Protein AF-0000000079467300 (afdb_homodimer)

Organism: NCBI:txid2803784

pLDDT: mean 85.55, std 10.35, range [44.38, 97.81]

Structure (mmCIF, N/CA/C/O backbone):
data_AF-0000000079467300-model_v1
#
loop_
_entity.id
_entity.type
_entity.pdbx_description
1 polymer 'Long-chain fatty acid--CoA ligase'
#
loop_
_atom_site.group_PDB
_atom_site.id
_atom_site.type_symbol
_atom_site.label_atom_id
_atom_site.label_alt_id
_atom_site.label_comp_id
_atom_site.label_asym_id
_atom_site.label_entity_id
_atom_site.label_seq_id
_atom_site.pdbx_PDB_ins_code
_atom_site.Cartn_x
_atom_site.Cartn_y
_atom_site.Cartn_z
_atom_site.occupancy
_atom_site.B_iso_or_equiv
_atom_site.auth_seq_id
_atom_site.auth_comp_id
_atom_site.auth_asym_id
_atom_site.auth_atom_id
_atom_site.pdbx_PDB_model_num
ATOM 1 N N . MET A 1 1 ? -13.383 3.484 -4.352 1 63.94 1 MET A N 1
ATOM 2 C CA . MET A 1 1 ? -12.328 2.719 -3.693 1 63.94 1 MET A CA 1
ATOM 3 C C . MET A 1 1 ? -12.547 2.672 -2.186 1 63.94 1 MET A C 1
ATOM 5 O O . MET A 1 1 ? -12.516 1.599 -1.582 1 63.94 1 MET A O 1
ATOM 9 N N . PHE A 1 2 ? -13.062 3.717 -1.676 1 75.56 2 PHE A N 1
ATOM 10 C CA . PHE A 1 2 ? -13.078 3.787 -0.22 1 75.56 2 PHE A CA 1
ATOM 11 C C . PHE A 1 2 ? -14.227 2.971 0.354 1 75.56 2 PHE A C 1
ATOM 13 O O . PHE A 1 2 ? -14.047 2.236 1.328 1 75.56 2 PHE A O 1
ATOM 20 N N . GLU A 1 3 ? -15.25 3.16 -0.409 1 77.94 3 GLU A N 1
ATOM 21 C CA . GLU A 1 3 ? -16.422 2.408 0.041 1 77.94 3 GLU A CA 1
ATOM 22 C C . GLU A 1 3 ? -16.188 0.905 -0.087 1 77.94 3 GLU A C 1
ATOM 24 O O . GLU A 1 3 ? -16.672 0.127 0.742 1 77.94 3 GLU A O 1
ATOM 29 N N . ARG A 1 4 ? -15.406 0.541 -1.048 1 82.31 4 ARG A N 1
ATOM 30 C CA . ARG A 1 4 ? -15.109 -0.872 -1.265 1 82.31 4 ARG A CA 1
ATOM 31 C C . ARG A 1 4 ? -14.172 -1.405 -0.186 1 82.31 4 ARG A C 1
ATOM 33 O O . ARG A 1 4 ? -14.234 -2.584 0.171 1 82.31 4 ARG A O 1
ATOM 40 N N . LEU A 1 5 ? -13.383 -0.514 0.274 1 86.25 5 LEU A N 1
ATOM 41 C CA . LEU A 1 5 ? -12.492 -0.882 1.371 1 86.25 5 LEU A CA 1
ATOM 42 C C . LEU A 1 5 ? -13.289 -1.273 2.609 1 86.25 5 LEU A C 1
ATOM 44 O O . LEU A 1 5 ? -13 -2.289 3.246 1 86.25 5 LEU A O 1
ATOM 48 N N . ILE A 1 6 ? -14.281 -0.493 2.902 1 90.25 6 ILE A N 1
ATOM 49 C CA . ILE A 1 6 ? -15.109 -0.763 4.07 1 90.25 6 ILE A CA 1
ATOM 50 C C . ILE A 1 6 ? -15.922 -2.037 3.842 1 90.25 6 ILE A C 1
ATOM 52 O O . ILE A 1 6 ? -16.062 -2.861 4.75 1 90.25 6 ILE A O 1
ATOM 56 N N . ALA A 1 7 ? -16.422 -2.168 2.658 1 86.44 7 ALA A N 1
ATOM 57 C CA . ALA A 1 7 ? -17.172 -3.375 2.332 1 86.44 7 ALA A CA 1
ATOM 58 C C . ALA A 1 7 ? -16.297 -4.621 2.48 1 86.44 7 ALA A C 1
ATOM 60 O O . ALA A 1 7 ? -16.75 -5.648 2.992 1 86.44 7 ALA A O 1
ATOM 61 N N . PHE A 1 8 ? -15.117 -4.531 2.037 1 86.19 8 PHE A N 1
ATOM 62 C CA . PHE A 1 8 ? -14.164 -5.629 2.154 1 86.19 8 PHE A CA 1
ATOM 63 C C . PHE A 1 8 ? -13.93 -5.988 3.617 1 86.19 8 PHE A C 1
ATOM 65 O O . PHE A 1 8 ? -13.977 -7.164 3.988 1 86.19 8 PHE A O 1
ATOM 72 N N . GLN A 1 9 ? -13.703 -5.016 4.402 1 87.75 9 GLN A N 1
ATOM 73 C CA . GLN A 1 9 ? -13.5 -5.258 5.828 1 87.75 9 GLN A CA 1
ATOM 74 C C . GLN A 1 9 ? -14.75 -5.832 6.477 1 87.75 9 GLN A C 1
ATOM 76 O O . GLN A 1 9 ? -14.672 -6.746 7.301 1 87.75 9 GLN A O 1
ATOM 81 N N . ALA A 1 10 ? -15.875 -5.309 6.098 1 89 10 ALA A N 1
ATOM 82 C CA . ALA A 1 10 ? -17.141 -5.77 6.664 1 89 10 ALA A CA 1
ATOM 83 C C . ALA A 1 10 ? -17.391 -7.242 6.344 1 89 10 ALA A C 1
ATOM 85 O O . ALA A 1 10 ? -17.969 -7.973 7.145 1 89 10 ALA A O 1
ATOM 86 N N . SER A 1 11 ? -16.953 -7.629 5.219 1 83 11 SER A N 1
ATOM 87 C CA . SER A 1 11 ? -17.125 -9.023 4.82 1 83 11 SER A CA 1
ATOM 88 C C . SER A 1 11 ? -16.281 -9.953 5.68 1 83 11 SER A C 1
ATOM 90 O O . SER A 1 11 ? -16.688 -11.086 5.957 1 83 11 SER A O 1
ATOM 92 N N . GLN A 1 12 ? -15.203 -9.484 6.129 1 81.12 12 GLN A N 1
ATOM 93 C CA . GLN A 1 12 ? -14.273 -10.32 6.879 1 81.12 12 GLN A CA 1
ATOM 94 C C . GLN A 1 12 ? -14.508 -10.188 8.383 1 81.12 12 GLN A C 1
ATOM 96 O O . GLN A 1 12 ? -14.25 -11.125 9.141 1 81.12 12 GLN A O 1
ATOM 101 N N . ARG A 1 13 ? -14.969 -9.039 8.742 1 87.5 13 ARG A N 1
ATOM 102 C CA . ARG A 1 13 ? -15.133 -8.758 10.164 1 87.5 13 ARG A CA 1
ATOM 103 C C . ARG A 1 13 ? -16.328 -7.855 10.414 1 87.5 13 ARG A C 1
ATOM 105 O O . ARG A 1 13 ? -16.188 -6.727 10.891 1 87.5 13 ARG A O 1
ATOM 112 N N . PRO A 1 14 ? -17.453 -8.383 10.164 1 88.06 14 PRO A N 1
ATOM 113 C CA . PRO A 1 14 ? -18.656 -7.562 10.234 1 88.06 14 PRO A CA 1
ATOM 114 C C . PRO A 1 14 ? -18.906 -6.992 11.633 1 88.06 14 PRO A C 1
ATOM 116 O O . PRO A 1 14 ? -19.422 -5.879 11.766 1 88.06 14 PRO A O 1
ATOM 119 N N . HIS A 1 15 ? -18.453 -7.668 12.703 1 93.44 15 HIS A N 1
ATOM 120 C CA . HIS A 1 15 ? -18.812 -7.273 14.055 1 93.44 15 HIS A CA 1
ATOM 121 C C . HIS A 1 15 ? -17.703 -6.473 14.727 1 93.44 15 HIS A C 1
ATOM 123 O O . HIS A 1 15 ? -17.875 -5.973 15.836 1 93.44 15 HIS A O 1
ATOM 129 N N . ALA A 1 16 ? -16.594 -6.363 14.023 1 93.88 16 ALA A N 1
ATOM 130 C CA . ALA A 1 16 ? -15.539 -5.512 14.562 1 93.88 16 ALA A CA 1
ATOM 131 C C . ALA A 1 16 ? -15.945 -4.043 14.523 1 93.88 16 ALA A C 1
ATOM 133 O O . ALA A 1 16 ? -16.734 -3.633 13.672 1 93.88 16 ALA A O 1
ATOM 134 N N . ILE A 1 17 ? -15.398 -3.23 15.461 1 97.19 17 ILE A N 1
ATOM 135 C CA . ILE A 1 17 ? -15.75 -1.818 15.555 1 97.19 17 ILE A CA 1
ATOM 136 C C . ILE A 1 17 ? -14.945 -1.015 14.539 1 97.19 17 ILE A C 1
ATOM 138 O O . ILE A 1 17 ? -13.711 -1.1 14.508 1 97.19 17 ILE A O 1
ATOM 142 N N . ALA A 1 18 ? -15.625 -0.24 13.68 1 96.81 18 ALA A N 1
ATOM 143 C CA . ALA A 1 18 ? -14.969 0.607 12.688 1 96.81 18 ALA A CA 1
ATOM 144 C C . ALA A 1 18 ? -14.734 2.012 13.234 1 96.81 18 ALA A C 1
ATOM 146 O O . ALA A 1 18 ? -13.68 2.609 13 1 96.81 18 ALA A O 1
ATOM 147 N N . ILE A 1 19 ? -15.75 2.533 13.922 1 97.81 19 ILE A N 1
ATOM 148 C CA . ILE A 1 19 ? -15.68 3.871 14.5 1 97.81 19 ILE A CA 1
ATOM 149 C C . ILE A 1 19 ? -16.156 3.83 15.953 1 97.81 19 ILE A C 1
ATOM 151 O O . ILE A 1 19 ? -17.156 3.197 16.266 1 97.81 19 ILE A O 1
ATOM 155 N N . GLU A 1 20 ? -15.414 4.445 16.828 1 97.38 20 GLU A N 1
ATOM 156 C CA . GLU A 1 20 ? -15.789 4.488 18.234 1 97.38 20 GLU A CA 1
ATOM 157 C C . GLU A 1 20 ? -15.617 5.891 18.812 1 97.38 20 GLU A C 1
ATOM 159 O O . GLU A 1 20 ? -14.609 6.551 18.547 1 97.38 20 GLU A O 1
ATOM 164 N N . THR A 1 21 ? -16.641 6.387 19.406 1 91.75 21 THR A N 1
ATOM 165 C CA . THR A 1 21 ? -16.578 7.566 20.266 1 91.75 21 THR A CA 1
ATOM 166 C C . THR A 1 21 ? -16.781 7.184 21.734 1 91.75 21 THR A C 1
ATOM 168 O O . THR A 1 21 ? -16.922 6 22.047 1 91.75 21 THR A O 1
ATOM 171 N N . ALA A 1 22 ? -16.688 8.219 22.625 1 85.06 22 ALA A N 1
ATOM 172 C CA . ALA A 1 22 ? -16.953 7.934 24.031 1 85.06 22 ALA A CA 1
ATOM 173 C C . ALA A 1 22 ? -18.391 7.5 24.234 1 85.06 22 ALA A C 1
ATOM 175 O O . ALA A 1 22 ? -18.703 6.832 25.219 1 85.06 22 ALA A O 1
ATOM 176 N N . LEU A 1 23 ? -19.25 7.664 23.297 1 85.19 23 LEU A N 1
ATOM 177 C CA . LEU A 1 23 ? -20.688 7.484 23.516 1 85.19 23 LEU A CA 1
ATOM 178 C C . LEU A 1 23 ? -21.234 6.375 22.625 1 85.19 23 LEU A C 1
ATOM 180 O O . LEU A 1 23 ? -22.266 5.777 22.922 1 85.19 23 LEU A O 1
ATOM 184 N N . GLN A 1 24 ? -20.562 6.137 21.531 1 92.5 24 GLN A N 1
ATOM 185 C CA . GLN A 1 24 ? -21.156 5.246 20.531 1 92.5 24 GLN A CA 1
ATOM 186 C C . GLN A 1 24 ? -20.094 4.383 19.859 1 92.5 24 GLN A C 1
ATOM 188 O O . GLN A 1 24 ? -18.922 4.762 19.828 1 92.5 24 GLN A O 1
ATOM 193 N N . GLN A 1 25 ? -20.531 3.227 19.422 1 96.69 25 GLN A N 1
ATOM 194 C CA . GLN A 1 25 ? -19.734 2.318 18.609 1 96.69 25 GLN A CA 1
ATOM 195 C C . GLN A 1 25 ? -20.469 1.924 17.328 1 96.69 25 GLN A C 1
ATOM 197 O O . GLN A 1 25 ? -21.672 1.711 17.359 1 96.69 25 GLN A O 1
ATOM 202 N N . PHE A 1 26 ? -19.75 1.902 16.281 1 97.56 26 PHE A N 1
ATOM 203 C CA . PHE A 1 26 ? -20.281 1.442 15 1 97.56 26 PHE A CA 1
ATOM 204 C C . PHE A 1 26 ? -19.391 0.357 14.406 1 97.56 26 PHE A C 1
ATOM 206 O O . PHE A 1 26 ? -18.188 0.529 14.305 1 97.56 26 PHE A O 1
ATOM 213 N N . THR A 1 27 ? -20 -0.75 14 1 97 27 THR A N 1
ATOM 214 C CA . THR A 1 27 ? -19.266 -1.869 13.438 1 97 27 THR A CA 1
ATOM 215 C C . THR A 1 27 ? -18.969 -1.632 11.961 1 97 27 THR A C 1
ATOM 217 O O . THR A 1 27 ? -19.516 -0.713 11.352 1 97 27 THR A O 1
ATOM 220 N N . TYR A 1 28 ? -18.078 -2.445 11.398 1 94.12 28 TYR A N 1
ATOM 221 C CA . TYR A 1 28 ? -17.812 -2.402 9.961 1 94.12 28 TYR A CA 1
ATOM 222 C C . TYR A 1 28 ? -19.062 -2.705 9.156 1 94.12 28 TYR A C 1
ATOM 224 O O . TYR A 1 28 ? -19.297 -2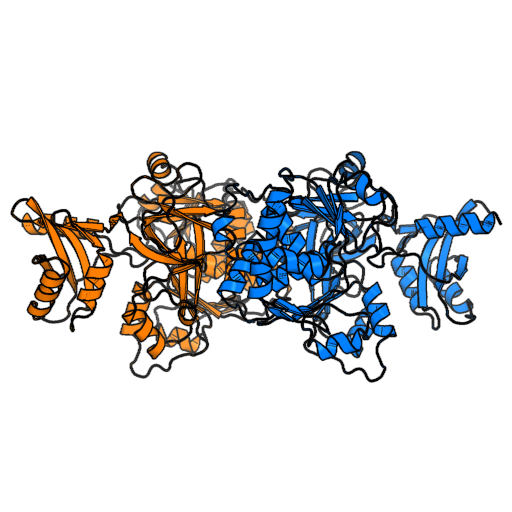.105 8.102 1 94.12 28 TYR A O 1
ATOM 232 N N . SER A 1 29 ? -19.859 -3.637 9.641 1 92.69 29 SER A N 1
ATOM 233 C CA . SER A 1 29 ? -21.125 -3.943 8.969 1 92.69 29 SER A CA 1
ATOM 234 C C . SER A 1 29 ? -22.047 -2.734 8.961 1 92.69 29 SER A C 1
ATOM 236 O O . SER A 1 29 ? -22.641 -2.41 7.926 1 92.69 29 SER A O 1
ATOM 238 N N . ASP A 1 30 ? -22.156 -2.053 10.141 1 94.25 30 ASP A N 1
ATOM 239 C CA . ASP A 1 30 ? -22.969 -0.842 10.211 1 94.25 30 ASP A CA 1
ATOM 240 C C . ASP A 1 30 ? -22.516 0.182 9.172 1 94.25 30 ASP A C 1
ATOM 242 O O . ASP A 1 30 ? -23.344 0.722 8.43 1 94.25 30 ASP A O 1
ATOM 246 N N . LEU A 1 31 ? -21.266 0.447 9.172 1 94.5 31 LEU A N 1
ATOM 247 C CA . LEU A 1 31 ? -20.688 1.466 8.297 1 94.5 31 LEU A CA 1
ATOM 248 C C . LEU A 1 31 ? -20.906 1.107 6.828 1 94.5 31 LEU A C 1
ATOM 250 O O . LEU A 1 31 ? -21.312 1.953 6.031 1 94.5 31 LEU A O 1
ATOM 254 N N . ALA A 1 32 ? -20.656 -0.167 6.473 1 91.5 32 ALA A N 1
ATOM 255 C CA . ALA A 1 32 ? -20.812 -0.614 5.09 1 91.5 32 ALA A CA 1
ATOM 256 C C . ALA A 1 32 ? -22.266 -0.463 4.625 1 91.5 32 ALA A C 1
ATOM 258 O O . ALA A 1 32 ? -22.516 0.017 3.516 1 91.5 32 ALA A O 1
ATOM 259 N N . VAL A 1 33 ? -23.156 -0.848 5.449 1 90.94 33 VAL A N 1
ATOM 260 C CA . VAL A 1 33 ? -24.578 -0.796 5.133 1 90.94 33 VAL A CA 1
ATOM 261 C C . VAL A 1 33 ? -25.016 0.656 4.953 1 90.94 33 VAL A C 1
ATOM 263 O O . VAL A 1 33 ? -25.688 0.993 3.971 1 90.94 33 VAL A O 1
ATOM 266 N N . ASP A 1 34 ? -24.641 1.464 5.879 1 93.69 34 ASP A N 1
ATOM 267 C CA . ASP A 1 34 ? -25.078 2.859 5.824 1 93.69 34 ASP A CA 1
ATOM 268 C C . ASP A 1 34 ? -24.438 3.582 4.637 1 93.69 34 ASP A C 1
ATOM 270 O O . ASP A 1 34 ? -25.062 4.469 4.043 1 93.69 34 ASP A O 1
ATOM 274 N N . ILE A 1 35 ? -23.203 3.26 4.273 1 92.69 35 ILE A N 1
ATOM 275 C CA . ILE A 1 35 ? -22.562 3.828 3.096 1 92.69 35 ILE A CA 1
ATOM 276 C C . ILE A 1 35 ? -23.328 3.436 1.842 1 92.69 35 ILE A C 1
ATOM 278 O O . ILE A 1 35 ? -23.594 4.273 0.975 1 92.69 35 ILE A O 1
ATOM 282 N N . ALA A 1 36 ? -23.719 2.191 1.771 1 88.44 36 ALA A N 1
ATOM 283 C CA . ALA A 1 36 ? -24.484 1.717 0.619 1 88.44 36 ALA A CA 1
ATOM 284 C C . ALA A 1 36 ? -25.828 2.43 0.519 1 88.44 36 ALA A C 1
ATOM 286 O O . ALA A 1 36 ? -26.219 2.887 -0.559 1 88.44 36 ALA A O 1
ATOM 287 N N . ARG A 1 37 ? -26.516 2.492 1.605 1 92.06 37 ARG A N 1
ATOM 288 C CA . ARG A 1 37 ? -27.797 3.178 1.641 1 92.06 37 ARG A CA 1
ATOM 289 C C . ARG A 1 37 ? -27.656 4.648 1.263 1 92.06 37 ARG A C 1
ATOM 291 O O . ARG A 1 37 ? -28.469 5.191 0.518 1 92.06 37 ARG A O 1
ATOM 298 N N . CYS A 1 38 ? -26.578 5.242 1.8 1 93.25 38 CYS A N 1
ATOM 299 C CA . CYS A 1 38 ? -26.297 6.637 1.476 1 93.25 38 CYS A CA 1
ATOM 300 C C . CYS A 1 38 ? -26.062 6.812 -0.02 1 93.25 38 CYS A C 1
ATOM 302 O O . CYS A 1 38 ? -26.578 7.762 -0.623 1 93.25 38 CYS A O 1
ATOM 304 N N . ALA A 1 39 ? -25.297 5.977 -0.617 1 89.81 39 ALA A N 1
ATOM 305 C CA . ALA A 1 39 ? -25.031 6.039 -2.053 1 89.81 39 ALA A CA 1
ATOM 306 C C . ALA A 1 39 ? -26.328 5.973 -2.852 1 89.81 39 ALA A C 1
ATOM 308 O O . ALA A 1 39 ? -26.516 6.723 -3.814 1 89.81 39 ALA A O 1
ATOM 309 N N . HIS A 1 40 ? -27.25 5.105 -2.439 1 89.31 40 HIS A N 1
ATOM 310 C CA . HIS A 1 40 ? -28.547 5.004 -3.1 1 89.31 40 HIS A CA 1
ATOM 311 C C . HIS A 1 40 ? -29.344 6.293 -2.951 1 89.31 40 HIS A C 1
ATOM 313 O O . HIS A 1 40 ? -29.938 6.777 -3.918 1 89.31 40 HIS A O 1
ATOM 319 N N . TRP A 1 41 ? -29.359 6.742 -1.758 1 92.19 41 TRP A N 1
ATOM 320 C CA . TRP A 1 41 ? -30.047 8 -1.495 1 92.19 41 TRP A CA 1
ATOM 321 C C . TRP A 1 41 ? -29.5 9.117 -2.375 1 92.19 41 TRP A C 1
ATOM 323 O O . TRP A 1 41 ? -30.266 9.906 -2.936 1 92.19 41 TRP A O 1
ATOM 333 N N . LEU A 1 42 ? -28.234 9.188 -2.574 1 92.38 42 LEU A N 1
ATOM 334 C CA . LEU A 1 42 ? -27.562 10.234 -3.326 1 92.38 42 LEU A CA 1
ATOM 335 C C . LEU A 1 42 ? -27.906 10.156 -4.809 1 92.38 42 LEU A C 1
ATOM 337 O O . LEU A 1 42 ? -27.844 11.156 -5.523 1 92.38 42 LEU A O 1
ATOM 341 N N . THR A 1 43 ? -28.172 9 -5.32 1 87.38 43 THR A N 1
ATOM 342 C CA . THR A 1 43 ? -28.578 8.875 -6.719 1 87.38 43 THR A CA 1
ATOM 343 C C . THR A 1 43 ? -29.844 9.672 -6.996 1 87.38 43 THR A C 1
ATOM 345 O O . THR A 1 43 ? -30.062 10.141 -8.117 1 87.38 43 THR A O 1
ATOM 348 N N . GLY A 1 44 ? -30.641 9.844 -6.02 1 88.75 44 GLY A N 1
ATOM 349 C CA . GLY A 1 44 ? -31.875 10.602 -6.156 1 88.75 44 GLY A CA 1
ATOM 350 C C . GLY A 1 44 ? -31.641 12.102 -6.254 1 88.75 44 GLY A C 1
ATOM 351 O O . GLY A 1 44 ? -32.531 12.844 -6.688 1 88.75 44 GLY A O 1
ATOM 352 N N . LEU A 1 45 ? -30.5 12.531 -5.809 1 91.44 45 LEU A N 1
ATOM 353 C CA . LEU A 1 45 ? -30.203 13.953 -5.832 1 91.44 45 LEU A CA 1
ATOM 354 C C . LEU A 1 45 ? -29.703 14.383 -7.211 1 91.44 45 LEU A C 1
ATOM 356 O O . LEU A 1 45 ? -29.578 15.578 -7.484 1 91.44 45 LEU A O 1
ATOM 360 N N . ASP A 1 46 ? -29.391 13.445 -8.141 1 87.38 46 ASP A N 1
ATOM 361 C CA . ASP A 1 46 ? -28.969 13.695 -9.516 1 87.38 46 ASP A CA 1
ATOM 362 C C . ASP A 1 46 ? -27.734 14.602 -9.555 1 87.38 46 ASP A C 1
ATOM 364 O O . ASP A 1 46 ? -27.719 15.594 -10.289 1 87.38 46 ASP A O 1
ATOM 368 N N . LEU A 1 47 ? -26.812 14.414 -8.734 1 91.62 47 LEU A N 1
ATOM 369 C CA . LEU A 1 47 ? -25.531 15.109 -8.797 1 91.62 47 LEU A CA 1
ATOM 370 C C . LEU A 1 47 ? -24.672 14.578 -9.938 1 91.62 47 LEU A C 1
ATOM 372 O O . LEU A 1 47 ? -24.516 13.367 -10.086 1 91.62 47 LEU A O 1
ATOM 376 N N . PRO A 1 48 ? -24.234 15.461 -10.773 1 90.38 48 PRO A N 1
ATOM 377 C CA . PRO A 1 48 ? -23.375 14.969 -11.852 1 90.38 48 PRO A CA 1
ATOM 378 C C . PRO A 1 48 ? -22.047 14.414 -11.336 1 90.38 48 PRO A C 1
ATOM 380 O O . PRO A 1 48 ? -21.531 14.875 -10.32 1 90.38 48 PRO A O 1
ATOM 383 N N . VAL A 1 49 ? -21.516 13.469 -12.047 1 89.38 49 VAL A N 1
ATOM 384 C CA . VAL A 1 49 ? -20.188 12.969 -11.75 1 89.38 49 VAL A CA 1
ATOM 385 C C . VAL A 1 49 ? -19.172 14.117 -11.812 1 89.38 49 VAL A C 1
ATOM 387 O O . VAL A 1 49 ? -19.188 14.906 -12.758 1 89.38 49 VAL A O 1
ATOM 390 N N . GLY A 1 50 ? -18.406 14.25 -10.758 1 92.19 50 GLY A N 1
ATOM 391 C CA . GLY A 1 50 ? -17.422 15.32 -10.719 1 92.19 50 GLY A CA 1
ATOM 392 C C . GLY A 1 50 ? -17.906 16.547 -9.969 1 92.19 50 GLY A C 1
ATOM 393 O O . GLY A 1 50 ? -17.125 17.469 -9.711 1 92.19 50 GLY A O 1
ATOM 394 N N . ALA A 1 51 ? -19.188 16.562 -9.617 1 95.5 51 ALA A N 1
ATOM 395 C CA . ALA A 1 51 ? -19.688 17.672 -8.82 1 95.5 51 ALA A CA 1
ATOM 396 C C . ALA A 1 51 ? -18.891 17.828 -7.531 1 95.5 51 ALA A C 1
ATOM 398 O O . ALA A 1 51 ? -18.391 16.844 -6.984 1 95.5 51 ALA A O 1
ATOM 399 N N . ARG A 1 52 ? -18.844 19.125 -7.082 1 96.88 52 ARG A N 1
ATOM 400 C CA . ARG A 1 52 ? -18.109 19.406 -5.852 1 96.88 52 ARG A CA 1
ATOM 401 C C . ARG A 1 52 ? -19.062 19.625 -4.688 1 96.88 52 ARG A C 1
ATOM 403 O O . ARG A 1 52 ? -20.047 20.359 -4.809 1 96.88 52 ARG A O 1
ATOM 410 N N . ALA A 1 53 ? -18.812 18.938 -3.633 1 97.19 53 ALA A N 1
ATOM 411 C CA . ALA A 1 53 ? -19.625 19.031 -2.43 1 97.19 53 ALA A CA 1
ATOM 412 C C . ALA A 1 53 ? -18.812 19.531 -1.243 1 97.19 53 ALA A C 1
ATOM 414 O O . ALA A 1 53 ? -17.672 19.078 -1.031 1 97.19 53 ALA A O 1
ATOM 415 N N . LEU A 1 54 ? -19.312 20.469 -0.512 1 96.44 54 LEU A N 1
ATOM 416 C CA . LEU A 1 54 ? -18.734 20.891 0.757 1 96.44 54 LEU A CA 1
ATOM 417 C C . LEU A 1 54 ? -19.406 20.172 1.927 1 96.44 54 LEU A C 1
ATOM 419 O O . LEU A 1 54 ? -20.641 20.156 2.023 1 96.44 54 LEU A O 1
ATOM 423 N N . LEU A 1 55 ? -18.625 19.547 2.756 1 96.44 55 LEU A N 1
ATOM 424 C CA . LEU A 1 55 ? -19.125 18.828 3.924 1 96.44 55 LEU A CA 1
ATOM 425 C C . LEU A 1 55 ? -18.781 19.578 5.207 1 96.44 55 LEU A C 1
ATOM 427 O O . LEU A 1 55 ? -17.609 19.766 5.543 1 96.44 55 LEU A O 1
ATOM 431 N N . ASN A 1 56 ? -19.734 20.047 5.871 1 94 56 ASN A N 1
ATOM 432 C CA . ASN A 1 56 ? -19.641 20.641 7.203 1 94 56 ASN A CA 1
ATOM 433 C C . ASN A 1 56 ? -20.406 19.812 8.234 1 94 56 ASN A C 1
ATOM 435 O O . ASN A 1 56 ? -21.359 20.297 8.836 1 94 56 ASN A O 1
ATOM 439 N N . VAL A 1 57 ? -19.953 18.578 8.422 1 94.31 57 VAL A N 1
ATOM 440 C CA . VAL A 1 57 ? -20.578 17.609 9.312 1 94.31 57 VAL A CA 1
ATOM 441 C C . VAL A 1 57 ? -19.625 17.25 10.453 1 94.31 57 VAL A C 1
ATOM 443 O O . VAL A 1 57 ? -18.578 16.625 10.219 1 94.31 57 VAL A O 1
ATOM 446 N N . GLN A 1 58 ? -20.031 17.562 11.633 1 88.94 58 GLN A N 1
ATOM 447 C CA . GLN A 1 58 ? -19.125 17.391 12.766 1 88.94 58 GLN A CA 1
ATOM 448 C C . GLN A 1 58 ? -19.234 15.992 13.352 1 88.94 58 GLN A C 1
ATOM 450 O O . GLN A 1 58 ? -18.281 15.477 13.93 1 88.94 58 GLN A O 1
ATOM 455 N N . HIS A 1 59 ? -20.406 15.453 13.25 1 91.56 59 HIS A N 1
ATOM 456 C CA . HIS A 1 59 ? -20.578 14.086 13.75 1 91.56 59 HIS A CA 1
ATOM 457 C C . HIS A 1 59 ? -19.672 13.117 12.992 1 91.56 59 HIS A C 1
ATOM 459 O O . HIS A 1 59 ? -19.844 12.914 11.789 1 91.56 59 HIS A O 1
ATOM 465 N N . PRO A 1 60 ? -18.781 12.461 13.68 1 92.44 60 PRO A N 1
ATOM 466 C CA . PRO A 1 60 ? -17.75 11.695 12.984 1 92.44 60 PRO A CA 1
ATOM 467 C C . PRO A 1 60 ? -18.312 10.555 12.141 1 92.44 60 PRO A C 1
ATOM 469 O O . PRO A 1 60 ? -17.891 10.352 11.008 1 92.44 60 PRO A O 1
ATOM 472 N N . TYR A 1 61 ? -19.281 9.836 12.648 1 95.81 61 TYR A N 1
ATOM 473 C CA . TYR A 1 61 ? -19.844 8.703 11.914 1 95.81 61 TYR A CA 1
ATOM 474 C C . TYR A 1 61 ? -20.578 9.18 10.664 1 95.81 61 TYR A C 1
ATOM 476 O O . TYR A 1 61 ? -20.359 8.648 9.57 1 95.81 61 TYR A O 1
ATOM 484 N N . LEU A 1 62 ? -21.391 10.172 10.82 1 96.81 62 LEU A N 1
ATOM 485 C CA . LEU A 1 62 ? -22.188 10.664 9.703 1 96.81 62 LEU A CA 1
ATOM 486 C C . LEU A 1 62 ? -21.281 11.281 8.633 1 96.81 62 LEU A C 1
ATOM 488 O O . LEU A 1 62 ? -21.578 11.164 7.438 1 96.81 62 LEU A O 1
ATOM 492 N N . HIS A 1 63 ? -20.25 11.93 9.102 1 96.12 63 HIS A N 1
ATOM 493 C CA . HIS A 1 63 ? -19.297 12.508 8.156 1 96.12 63 HIS A CA 1
ATOM 494 C C . HIS A 1 63 ? -18.734 11.445 7.227 1 96.12 63 HIS A C 1
ATOM 496 O O . HIS A 1 63 ? -18.688 11.633 6.008 1 96.12 63 HIS A O 1
ATOM 502 N N . TRP A 1 64 ? -18.344 10.328 7.758 1 96.44 64 TRP A N 1
ATOM 503 C CA . TRP A 1 64 ? -17.688 9.305 6.961 1 96.44 64 TRP A CA 1
ATOM 504 C C . TRP A 1 64 ? -18.688 8.547 6.105 1 96.44 64 TRP A C 1
ATOM 506 O O . TRP A 1 64 ? -18.406 8.188 4.961 1 96.44 64 TRP A O 1
ATOM 516 N N . VAL A 1 65 ? -19.891 8.273 6.645 1 95.94 65 VAL A N 1
ATOM 517 C CA . VAL A 1 65 ? -20.953 7.668 5.832 1 95.94 65 VAL A CA 1
ATOM 518 C C . VAL A 1 65 ? -21.203 8.516 4.59 1 95.94 65 VAL A C 1
ATOM 520 O O . VAL A 1 65 ? -21.234 7.996 3.473 1 95.94 65 VAL A O 1
ATOM 523 N N . LEU A 1 66 ? -21.297 9.781 4.836 1 96.44 66 LEU A N 1
ATOM 524 C CA . LEU A 1 66 ? -21.578 10.719 3.752 1 96.44 66 LEU A CA 1
ATOM 525 C C . LEU A 1 66 ? -20.391 10.789 2.779 1 96.44 66 LEU A C 1
ATOM 527 O O . LEU A 1 66 ? -20.594 10.734 1.563 1 96.44 66 LEU A O 1
ATOM 531 N N . THR A 1 67 ? -19.219 10.945 3.309 1 96.12 67 THR A N 1
ATOM 532 C CA . THR A 1 67 ? -18.016 11.07 2.486 1 96.12 67 THR A CA 1
ATOM 533 C C . THR A 1 67 ? -17.875 9.875 1.547 1 96.12 67 THR A C 1
ATOM 535 O O . THR A 1 67 ? -17.703 10.047 0.339 1 96.12 67 THR A O 1
ATOM 538 N N . PHE A 1 68 ? -18.031 8.672 2.029 1 93.44 68 PHE A N 1
ATOM 539 C CA . PHE A 1 68 ? -17.844 7.473 1.223 1 93.44 68 PHE A CA 1
ATOM 540 C C . PHE A 1 68 ? -19.031 7.273 0.279 1 93.44 68 PHE A C 1
ATOM 542 O O . PHE A 1 68 ? -18.859 6.773 -0.834 1 93.44 68 PHE A O 1
ATOM 549 N N . GLY A 1 69 ? -20.219 7.629 0.726 1 91.94 69 GLY A N 1
ATOM 550 C CA . GLY A 1 69 ? -21.359 7.605 -0.177 1 91.94 69 GLY A CA 1
ATOM 551 C C . GLY A 1 69 ? -21.188 8.508 -1.382 1 91.94 69 GLY A C 1
ATOM 552 O O . GLY A 1 69 ? -21.484 8.109 -2.512 1 91.94 69 GLY A O 1
ATOM 553 N N . LEU A 1 70 ? -20.719 9.703 -1.122 1 93.81 70 LEU A N 1
ATOM 554 C CA . LEU A 1 70 ? -20.5 10.672 -2.188 1 93.81 70 LEU A CA 1
ATOM 555 C C . LEU A 1 70 ? -19.422 10.195 -3.148 1 93.81 70 LEU A C 1
ATOM 557 O O . LEU A 1 70 ? -19.562 10.328 -4.367 1 93.81 70 LEU A O 1
ATOM 561 N N . GLU A 1 71 ? -18.375 9.633 -2.6 1 90.19 71 GLU A N 1
ATOM 562 C CA . GLU A 1 71 ? -17.328 9.086 -3.445 1 90.19 71 GLU A CA 1
ATOM 563 C C . GLU A 1 71 ? -17.859 7.957 -4.324 1 90.19 71 GLU A C 1
ATOM 565 O O . GLU A 1 71 ? -17.469 7.832 -5.488 1 90.19 71 GLU A O 1
ATOM 570 N N . ALA A 1 72 ? -18.688 7.176 -3.756 1 86.56 72 ALA A N 1
ATOM 571 C CA . ALA A 1 72 ? -19.25 6.047 -4.484 1 86.56 72 ALA A CA 1
ATOM 572 C C . ALA A 1 72 ? -20.031 6.516 -5.715 1 86.56 72 ALA A C 1
ATOM 574 O O . ALA A 1 72 ? -20.078 5.812 -6.73 1 86.56 72 ALA A O 1
ATOM 575 N N . VAL A 1 73 ? -20.609 7.676 -5.684 1 87.75 73 VAL A N 1
ATOM 576 C CA . VAL A 1 73 ? -21.422 8.141 -6.805 1 87.75 73 VAL A CA 1
ATOM 577 C C . VAL A 1 73 ? -20.625 9.141 -7.641 1 87.75 73 VAL A C 1
ATOM 579 O O . VAL A 1 73 ? -21.172 9.789 -8.531 1 87.75 73 VAL A O 1
ATOM 582 N N . GLY A 1 74 ? -19.344 9.344 -7.328 1 89.44 74 GLY A N 1
ATOM 583 C CA . GLY A 1 74 ? -18.438 10.094 -8.188 1 89.44 74 GLY A CA 1
ATOM 584 C C . GLY A 1 74 ? -18.406 11.578 -7.871 1 89.44 74 GLY A C 1
ATOM 585 O O . GLY A 1 74 ? -18.078 12.398 -8.727 1 89.44 74 GLY A O 1
ATOM 586 N N . VAL A 1 75 ? -18.766 11.969 -6.672 1 93.62 75 VAL A N 1
ATOM 587 C CA . VAL A 1 75 ? -18.766 13.367 -6.258 1 93.62 75 VAL A CA 1
ATOM 588 C C . VAL A 1 75 ? -17.453 13.703 -5.559 1 93.62 75 VAL A C 1
ATOM 590 O O . VAL A 1 75 ? -16.938 12.906 -4.773 1 93.62 75 VAL A O 1
ATOM 593 N N . VAL A 1 76 ? -16.922 14.891 -5.871 1 96.31 76 VAL A N 1
ATOM 594 C CA . VAL A 1 76 ? -15.68 15.367 -5.254 1 96.31 76 VAL A CA 1
ATOM 595 C C . VAL A 1 76 ? -16 16.078 -3.939 1 96.31 76 VAL A C 1
ATOM 597 O O . VAL A 1 76 ? -16.859 16.969 -3.898 1 96.31 76 VAL A O 1
ATOM 600 N N . THR A 1 77 ? -15.297 15.711 -2.885 1 96.5 77 THR A N 1
ATOM 601 C CA . THR A 1 77 ? -15.688 16.234 -1.578 1 96.5 77 THR A CA 1
ATOM 602 C C . THR A 1 77 ? -14.594 17.125 -1.004 1 96.5 77 THR A C 1
ATOM 604 O O . THR A 1 77 ? -13.414 16.953 -1.315 1 96.5 77 THR A O 1
ATOM 607 N N . ALA A 1 78 ? -14.984 18.094 -0.232 1 95.75 78 ALA A N 1
ATOM 608 C CA . ALA A 1 78 ? -14.156 18.891 0.669 1 95.75 78 ALA A CA 1
ATOM 609 C C . ALA A 1 78 ? -14.797 19 2.047 1 95.75 78 ALA A C 1
ATOM 611 O O . ALA A 1 78 ? -16.016 19.172 2.156 1 95.75 78 ALA A O 1
ATOM 612 N N . SER A 1 79 ? -14.008 18.875 3.049 1 93.81 79 SER A N 1
ATOM 613 C CA . SER A 1 79 ? -14.523 18.969 4.41 1 93.81 79 SER A CA 1
ATOM 614 C C . SER A 1 79 ? -14 20.203 5.121 1 93.81 79 SER A C 1
ATOM 616 O O . SER A 1 79 ? -12.852 20.609 4.914 1 93.81 79 SER A O 1
ATOM 618 N N . THR A 1 80 ? -14.82 20.781 5.898 1 85.88 80 THR A N 1
ATOM 619 C CA . THR A 1 80 ? -14.391 21.906 6.742 1 85.88 80 THR A CA 1
ATOM 620 C C . THR A 1 80 ? -14.719 21.625 8.211 1 85.88 80 THR A C 1
ATOM 622 O O . THR A 1 80 ? -15.734 21 8.516 1 85.88 80 THR A O 1
ATOM 625 N N . ALA A 1 81 ? -13.82 22 8.977 1 74.19 81 ALA A N 1
ATOM 626 C CA . ALA A 1 81 ? -14 21.828 10.414 1 74.19 81 ALA A CA 1
ATOM 627 C C . ALA A 1 81 ? -14.656 23.047 11.047 1 74.19 81 ALA A C 1
ATOM 629 O O . ALA A 1 81 ? -14.906 23.078 12.25 1 74.19 81 ALA A O 1
ATOM 630 N N . ALA A 1 82 ? -14.922 23.984 10.25 1 71.12 82 ALA A N 1
ATOM 631 C CA . ALA A 1 82 ? -15.57 25.188 10.773 1 71.12 82 ALA A CA 1
ATOM 632 C C . ALA A 1 82 ? -16.922 24.844 11.398 1 71.12 82 ALA A C 1
ATOM 634 O O . ALA A 1 82 ? -17.578 23.891 10.984 1 71.12 82 ALA A O 1
ATOM 635 N N . ALA A 1 83 ? -17.172 25.531 12.406 1 70.94 83 ALA A N 1
ATOM 636 C CA . ALA A 1 83 ? -18.453 25.297 13.07 1 70.94 83 ALA A CA 1
ATOM 637 C C . ALA A 1 83 ? -19.625 25.5 12.102 1 70.94 83 ALA A C 1
ATOM 639 O O . ALA A 1 83 ? -20.609 24.766 12.156 1 70.94 83 ALA A O 1
ATOM 640 N N . GLN A 1 84 ? -19.438 26.547 11.266 1 73.38 84 GLN A N 1
ATOM 641 C CA . GLN A 1 84 ? -20.438 26.828 10.242 1 73.38 84 GLN A CA 1
ATOM 642 C C . GLN A 1 84 ? -19.781 27.078 8.883 1 73.38 84 GLN A C 1
ATOM 644 O O . GLN A 1 84 ? -18.734 27.703 8.805 1 73.38 84 GLN A O 1
ATOM 649 N N . ALA A 1 85 ? -20.484 26.453 7.973 1 74.19 85 ALA A N 1
ATOM 650 C CA . ALA A 1 85 ? -20.047 26.766 6.617 1 74.19 85 ALA A CA 1
ATOM 651 C C . ALA A 1 85 ? -20.391 28.203 6.25 1 74.19 85 ALA A C 1
ATOM 653 O O . ALA A 1 85 ? -21.469 28.703 6.586 1 74.19 85 ALA A O 1
ATOM 654 N N . VAL A 1 86 ? -19.422 28.859 5.691 1 72 86 VAL A N 1
ATOM 655 C CA . VAL A 1 86 ? -19.672 30.234 5.258 1 72 86 VAL A CA 1
ATOM 656 C C . VAL A 1 86 ? -19.703 30.297 3.734 1 72 86 VAL A C 1
ATOM 658 O O . VAL A 1 86 ? -19.062 29.484 3.061 1 72 86 VAL A O 1
ATOM 661 N N . PRO A 1 87 ? -20.438 31.234 3.225 1 77.38 87 PRO A N 1
ATOM 662 C CA . PRO A 1 87 ? -20.547 31.359 1.771 1 77.38 87 PRO A CA 1
ATOM 663 C C . PRO A 1 87 ? -19.203 31.422 1.075 1 77.38 87 PRO A C 1
ATOM 665 O O . PRO A 1 87 ? -19.047 30.922 -0.042 1 77.38 87 PRO A O 1
ATOM 668 N N . GLY A 1 88 ? -18.297 31.953 1.753 1 79.31 88 GLY A N 1
ATOM 669 C CA . GLY A 1 88 ? -16.969 32.062 1.193 1 79.31 88 GLY A CA 1
ATOM 670 C C . GLY A 1 88 ? -16.328 30.719 0.911 1 79.31 88 GLY A C 1
ATOM 671 O O . GLY A 1 88 ? -15.625 30.547 -0.095 1 79.31 88 GLY A O 1
ATOM 672 N N . ASP A 1 89 ? -16.688 29.781 1.738 1 83.44 89 ASP A N 1
ATOM 673 C CA . ASP A 1 89 ? -16.156 28.438 1.545 1 83.44 89 ASP A CA 1
ATOM 674 C C . ASP A 1 89 ? -16.734 27.781 0.296 1 83.44 89 ASP A C 1
ATOM 676 O O . ASP A 1 89 ? -16.031 27.109 -0.448 1 83.44 89 ASP A O 1
ATOM 680 N N . LEU A 1 90 ? -17.984 28.062 0.121 1 87.69 90 LEU A N 1
ATOM 681 C CA . LEU A 1 90 ? -18.688 27.516 -1.034 1 87.69 90 LEU A CA 1
ATOM 682 C C . LEU A 1 90 ? -18.141 28.109 -2.332 1 87.69 90 LEU A C 1
ATOM 684 O O . LEU A 1 90 ? -17.922 27.391 -3.307 1 87.69 90 LEU A O 1
ATOM 688 N N . THR A 1 91 ? -17.922 29.375 -2.248 1 87.69 91 THR A N 1
ATOM 689 C CA . THR A 1 91 ? -17.406 30.062 -3.422 1 87.69 91 THR A CA 1
ATOM 690 C C . THR A 1 91 ? -15.977 29.625 -3.732 1 87.69 91 THR A C 1
ATOM 692 O O . THR A 1 91 ? -15.641 29.359 -4.891 1 87.69 91 THR A O 1
ATOM 695 N N . LEU A 1 92 ? -15.242 29.578 -2.68 1 86.25 92 LEU A N 1
ATOM 696 C CA . LEU A 1 92 ? -13.852 29.156 -2.83 1 86.25 92 LEU A CA 1
ATOM 697 C C . LEU A 1 92 ? -13.766 27.797 -3.51 1 86.25 92 LEU A C 1
ATOM 699 O O . LEU A 1 92 ? -12.961 27.594 -4.422 1 86.25 92 LEU A O 1
ATOM 703 N N . LEU A 1 93 ? -14.711 26.922 -3.172 1 92 93 LEU A N 1
ATOM 704 C CA . LEU A 1 93 ? -14.648 25.547 -3.633 1 92 93 LEU A CA 1
ATOM 705 C C . LEU A 1 93 ? -15.453 25.359 -4.914 1 92 93 LEU A C 1
ATOM 707 O O . LEU A 1 93 ? -15.391 24.312 -5.555 1 92 93 LEU A O 1
ATOM 711 N N . LYS A 1 94 ? -16.219 26.438 -5.293 1 93 94 LYS A N 1
ATOM 712 C CA . LYS A 1 94 ? -17.188 26.281 -6.371 1 93 94 LYS A CA 1
ATOM 713 C C . LYS A 1 94 ? -18.062 25.062 -6.145 1 93 94 LYS A C 1
ATOM 715 O O . LYS A 1 94 ? -18.25 24.25 -7.051 1 93 94 LYS A O 1
ATOM 720 N N . ALA A 1 95 ? -18.484 24.938 -4.906 1 95.19 95 ALA A N 1
ATOM 721 C CA . ALA A 1 95 ? -19.297 23.797 -4.516 1 95.19 95 ALA A CA 1
ATOM 722 C C . ALA A 1 95 ? -20.688 23.875 -5.129 1 95.19 95 ALA A C 1
ATOM 724 O O . ALA A 1 95 ? -21.281 24.969 -5.191 1 95.19 95 ALA A O 1
ATOM 725 N N . GLU A 1 96 ? -21.172 22.75 -5.492 1 95.56 96 GLU A N 1
ATOM 726 C CA . GLU A 1 96 ? -22.484 22.688 -6.102 1 95.56 96 GLU A CA 1
ATOM 727 C C . GLU A 1 96 ? -23.547 22.219 -5.098 1 95.56 96 GLU A C 1
ATOM 729 O O . GLU A 1 96 ? -24.734 22.281 -5.367 1 95.56 96 GLU A O 1
ATOM 734 N N . VAL A 1 97 ? -23.125 21.766 -3.99 1 96.06 97 VAL A N 1
ATOM 735 C CA . VAL A 1 97 ? -24.031 21.297 -2.953 1 96.06 97 VAL A CA 1
ATOM 736 C C . VAL A 1 97 ? -23.344 21.391 -1.588 1 96.06 97 VAL A C 1
ATOM 738 O O . VAL A 1 97 ? -22.125 21.266 -1.485 1 96.06 97 VAL A O 1
ATOM 741 N N . LEU A 1 98 ? -24.125 21.672 -0.613 1 95.75 98 LEU A N 1
ATOM 742 C CA . LEU A 1 98 ? -23.672 21.719 0.77 1 95.75 98 LEU A CA 1
ATOM 743 C C . LEU A 1 98 ? -24.359 20.641 1.603 1 95.75 98 LEU A C 1
ATOM 745 O O . LEU A 1 98 ? -25.578 20.516 1.563 1 95.75 98 LEU A O 1
ATOM 749 N N . PHE A 1 99 ? -23.578 19.859 2.303 1 96.56 99 PHE A N 1
ATOM 750 C CA . PHE A 1 99 ? -24.062 18.969 3.348 1 96.56 99 PHE A CA 1
ATOM 751 C C . PHE A 1 99 ? -23.594 19.422 4.719 1 96.56 99 PHE A C 1
ATOM 753 O O . PHE A 1 99 ? -22.375 19.562 4.949 1 96.56 99 PHE A O 1
ATOM 760 N N . SER A 1 100 ? -24.516 19.719 5.621 1 95.44 100 SER A N 1
ATOM 761 C CA . SER A 1 100 ? -24.125 20.25 6.922 1 95.44 100 SER A CA 1
ATOM 762 C C . SER A 1 100 ? -24.922 19.594 8.047 1 95.44 100 SER A C 1
ATOM 764 O O . SER A 1 100 ? -26.016 19.078 7.82 1 95.44 100 SER A O 1
ATOM 766 N N . GLY A 1 101 ? -24.266 19.531 9.211 1 93.94 101 GLY A N 1
ATOM 767 C CA . GLY A 1 101 ? -24.953 18.969 10.375 1 93.94 101 GLY A CA 1
ATOM 768 C C . GLY A 1 101 ? -26.109 19.812 10.852 1 93.94 101 GLY A C 1
ATOM 769 O O . GLY A 1 101 ? -27.031 19.312 11.508 1 93.94 101 GLY A O 1
ATOM 770 N N . GLU A 1 102 ? -26 21.141 10.555 1 90.75 102 GLU A N 1
ATOM 771 C CA . GLU A 1 102 ? -27.047 22.109 10.898 1 90.75 102 GLU A CA 1
ATOM 772 C C . GLU A 1 102 ? -27.359 23.016 9.711 1 90.75 102 GLU A C 1
ATOM 774 O O . GLU A 1 102 ? -26.531 23.188 8.812 1 90.75 102 GLU A O 1
ATOM 779 N N . PRO A 1 103 ? -28.531 23.562 9.727 1 88.62 103 PRO A N 1
ATOM 780 C CA . PRO A 1 103 ? -28.844 24.516 8.656 1 88.62 103 PRO A CA 1
ATOM 781 C C . PRO A 1 103 ? -27.906 25.719 8.641 1 88.62 103 PRO A C 1
ATOM 783 O O . PRO A 1 103 ? -27.516 26.219 9.703 1 88.62 103 PRO A O 1
ATOM 786 N N . PRO A 1 104 ? -27.609 26.078 7.5 1 86.12 104 PRO A N 1
ATOM 787 C CA . PRO A 1 104 ? -26.75 27.266 7.438 1 86.12 104 PRO A CA 1
ATOM 788 C C . PRO A 1 104 ? -27.422 28.5 8.055 1 86.12 104 PRO A C 1
ATOM 790 O O . PRO A 1 104 ? -28.641 28.641 7.988 1 86.12 104 PRO A O 1
ATOM 793 N N . LEU A 1 105 ? -26.547 29.297 8.625 1 80.75 105 LEU A N 1
ATOM 794 C CA . LEU A 1 105 ? -27.047 30.484 9.289 1 80.75 105 LEU A CA 1
ATOM 795 C C . LEU A 1 105 ? -27.359 31.578 8.266 1 80.75 105 LEU A C 1
ATOM 797 O O . LEU A 1 105 ? -28.172 32.469 8.539 1 80.75 105 LEU A O 1
ATOM 801 N N . ALA A 1 106 ? -26.688 31.578 7.137 1 82.12 106 ALA A N 1
ATOM 802 C CA . ALA A 1 106 ? -26.906 32.562 6.062 1 82.12 106 ALA A CA 1
ATOM 803 C C . ALA A 1 106 ? -27.422 31.859 4.801 1 82.12 106 ALA A C 1
ATOM 805 O O . ALA A 1 106 ? -27.188 30.672 4.609 1 82.12 106 ALA A O 1
ATOM 806 N N . PRO A 1 107 ? -28.188 32.625 4.023 1 83 107 PRO A N 1
ATOM 807 C CA . PRO A 1 107 ? -28.641 32.062 2.752 1 83 107 PRO A CA 1
ATOM 808 C C . PRO A 1 107 ? -27.484 31.641 1.853 1 83 107 PRO A C 1
ATOM 810 O O . PRO A 1 107 ? -26.469 32.344 1.777 1 83 107 PRO A O 1
ATOM 813 N N . ILE A 1 108 ? -27.625 30.422 1.354 1 87.19 108 ILE A N 1
ATOM 814 C CA . ILE A 1 108 ? -26.609 29.922 0.434 1 87.19 108 ILE A CA 1
ATOM 815 C C . ILE A 1 108 ? -27.234 29.672 -0.938 1 87.19 108 ILE A C 1
ATOM 817 O O . ILE A 1 108 ? -28.438 29.438 -1.045 1 87.19 108 ILE A O 1
ATOM 821 N N . ASP A 1 109 ? -26.5 29.766 -2.061 1 87.69 109 ASP A N 1
ATOM 822 C CA . ASP A 1 109 ? -26.984 29.734 -3.439 1 87.69 109 ASP A CA 1
ATOM 823 C C . ASP A 1 109 ? -26.922 28.312 -4.008 1 87.69 109 ASP A C 1
ATOM 825 O O . ASP A 1 109 ? -27.125 28.109 -5.207 1 87.69 109 ASP A O 1
ATOM 829 N N . VAL A 1 110 ? -26.641 27.328 -3.152 1 92.38 110 VAL A N 1
ATOM 830 C CA . VAL A 1 110 ? -26.578 25.953 -3.627 1 92.38 110 VAL A CA 1
ATOM 831 C C . VAL A 1 110 ? -27.516 25.078 -2.803 1 92.38 110 VAL A C 1
ATOM 833 O O . VAL A 1 110 ? -27.891 25.438 -1.681 1 92.38 110 VAL A O 1
ATOM 836 N N . PRO A 1 111 ? -27.969 23.906 -3.428 1 94.25 111 PRO A N 1
ATOM 837 C CA . PRO A 1 111 ? -28.75 22.969 -2.619 1 94.25 111 PRO A CA 1
ATOM 838 C C . PRO A 1 111 ? -28.078 22.609 -1.307 1 94.25 111 PRO A C 1
ATOM 840 O O . PRO A 1 111 ? -26.844 22.469 -1.263 1 94.25 111 PRO A O 1
ATOM 843 N N . HIS A 1 112 ? -28.906 22.516 -0.273 1 94.31 112 HIS A N 1
ATOM 844 C CA . HIS A 1 112 ? -28.406 22.219 1.062 1 94.31 112 HIS A CA 1
ATOM 845 C C . HIS A 1 112 ? -29.172 21.047 1.68 1 94.31 112 HIS A C 1
ATOM 847 O O . HIS A 1 112 ? -30.406 20.969 1.573 1 94.31 112 HIS A O 1
ATOM 853 N N . HIS A 1 113 ? -28.422 20.109 2.236 1 95.88 113 HIS A N 1
ATOM 854 C CA . HIS A 1 113 ? -29 18.969 2.93 1 95.88 113 HIS A CA 1
ATOM 855 C C . HIS A 1 113 ? -28.469 18.859 4.355 1 95.88 113 HIS A C 1
ATOM 857 O O . HIS A 1 113 ? -27.25 18.938 4.574 1 95.88 113 HIS A O 1
ATOM 863 N N . VAL A 1 114 ? -29.359 18.719 5.293 1 96 114 VAL A N 1
ATOM 864 C CA . VAL A 1 114 ? -28.984 18.562 6.691 1 96 114 VAL A CA 1
ATOM 865 C C . VAL A 1 114 ? -28.703 17.094 6.996 1 96 114 VAL A C 1
ATOM 867 O O . VAL A 1 114 ? -29.547 16.234 6.762 1 96 114 VAL A O 1
ATOM 870 N N . ILE A 1 115 ? -27.516 16.797 7.477 1 97 115 ILE A N 1
ATOM 871 C CA . ILE A 1 115 ? -27.047 15.461 7.793 1 97 115 ILE A CA 1
ATOM 872 C C . ILE A 1 115 ? -27 15.266 9.305 1 97 115 ILE A C 1
ATOM 874 O O . ILE A 1 115 ? -26.016 15.609 9.953 1 97 115 ILE A O 1
ATOM 878 N N . ASP A 1 116 ? -28.031 14.711 9.844 1 96 116 ASP A N 1
ATOM 879 C CA . ASP A 1 116 ? -28.156 14.453 11.273 1 96 116 ASP A CA 1
ATOM 880 C C . ASP A 1 116 ? -28.75 13.07 11.539 1 96 116 ASP A C 1
ATOM 882 O O . ASP A 1 116 ? -28.75 12.211 10.648 1 96 116 ASP A O 1
ATOM 886 N N . ALA A 1 117 ? -29.156 12.828 12.773 1 94.31 117 ALA A N 1
ATOM 887 C CA . ALA A 1 117 ? -29.656 11.516 13.148 1 94.31 117 ALA A CA 1
ATOM 888 C C . ALA A 1 117 ? -30.938 11.18 12.375 1 94.31 117 ALA A C 1
ATOM 890 O O . ALA A 1 117 ? -31.172 10.016 12.039 1 94.31 117 ALA A O 1
ATOM 891 N N . ALA A 1 118 ? -31.734 12.172 12.148 1 95.81 118 ALA A N 1
ATOM 892 C CA . ALA A 1 118 ? -32.969 11.961 11.383 1 95.81 118 ALA A CA 1
ATOM 893 C C . ALA A 1 118 ? -32.656 11.539 9.953 1 95.81 118 ALA A C 1
ATOM 895 O O . ALA A 1 118 ? -33.312 10.672 9.391 1 95.81 118 ALA A O 1
ATOM 896 N N . TRP A 1 119 ? -31.641 12.172 9.375 1 96.62 119 TRP A N 1
ATOM 897 C CA . TRP A 1 119 ? -31.188 11.805 8.039 1 96.62 119 TRP A CA 1
ATOM 898 C C . TRP A 1 119 ? -30.766 10.344 7.988 1 96.62 119 TRP A C 1
ATOM 900 O O . TRP A 1 119 ? -31.141 9.609 7.074 1 96.62 119 TRP A O 1
ATOM 910 N N . LEU A 1 120 ? -30.031 9.914 8.961 1 95.88 120 LEU A N 1
ATOM 911 C CA . LEU A 1 120 ? -29.547 8.531 8.992 1 95.88 120 LEU A CA 1
ATOM 912 C C . LEU A 1 120 ? -30.719 7.555 8.992 1 95.88 120 LEU A C 1
ATOM 914 O O . LEU A 1 120 ? -30.672 6.52 8.328 1 95.88 120 LEU A O 1
ATOM 918 N N . ARG A 1 121 ? -31.781 7.898 9.703 1 95.19 121 ARG A N 1
ATOM 919 C CA . ARG A 1 121 ? -32.969 7.047 9.781 1 95.19 121 ARG A CA 1
ATOM 920 C C . ARG A 1 121 ? -33.656 6.953 8.43 1 95.19 121 ARG A C 1
ATOM 922 O O . ARG A 1 121 ? -34.188 5.902 8.07 1 95.19 121 ARG A O 1
ATOM 929 N N . THR A 1 122 ? -33.625 7.996 7.703 1 94.69 122 THR A N 1
ATOM 930 C CA . THR A 1 122 ? -34.25 7.984 6.391 1 94.69 122 THR A CA 1
ATOM 931 C C . THR A 1 122 ? -33.562 7.004 5.457 1 94.69 122 THR A C 1
ATOM 933 O O . THR A 1 122 ? -34.188 6.496 4.512 1 94.69 122 THR A O 1
ATOM 936 N N . LEU A 1 123 ? -32.281 6.77 5.699 1 94.25 123 LEU A N 1
ATOM 937 C CA . LEU A 1 123 ? -31.5 5.875 4.836 1 94.25 123 LEU A CA 1
ATOM 938 C C . LEU A 1 123 ? -32.031 4.445 4.941 1 94.25 123 LEU A C 1
ATOM 940 O O . LEU A 1 123 ? -31.75 3.617 4.066 1 94.25 123 LEU A O 1
ATOM 944 N N . GLU A 1 124 ? -32.719 4.109 6.039 1 91.44 124 GLU A N 1
ATOM 945 C CA . GLU A 1 124 ? -33.188 2.748 6.266 1 91.44 124 GLU A CA 1
ATOM 946 C C . GLU A 1 124 ? -34.156 2.309 5.168 1 91.44 124 GLU A C 1
ATOM 948 O O . GLU A 1 124 ? -34.375 1.113 4.988 1 91.44 124 GLU A O 1
ATOM 953 N N . ALA A 1 125 ? -34.656 3.211 4.422 1 90.38 125 ALA A N 1
ATOM 954 C CA . ALA A 1 125 ? -35.625 2.922 3.354 1 90.38 125 ALA A CA 1
ATOM 955 C C . ALA A 1 125 ? -34.906 2.381 2.115 1 90.38 125 ALA A C 1
ATOM 957 O O . ALA A 1 125 ? -35.562 1.842 1.21 1 90.38 125 ALA A O 1
ATOM 958 N N . TYR A 1 126 ? -33.656 2.482 2.127 1 87.38 126 TYR A N 1
ATOM 959 C CA . TYR A 1 126 ? -32.906 2.127 0.929 1 87.38 126 TYR A CA 1
ATOM 960 C C . TYR A 1 126 ? -32.25 0.755 1.078 1 87.38 126 TYR A C 1
ATOM 962 O O . TYR A 1 126 ? -32 0.294 2.195 1 87.38 126 TYR A O 1
ATOM 970 N N . PRO A 1 127 ? -32.031 0 -0.078 1 74.81 127 PRO A N 1
ATOM 971 C CA . PRO A 1 127 ? -31.5 -1.359 -0.049 1 74.81 127 PRO A CA 1
ATOM 972 C C . PRO A 1 127 ? -30.094 -1.421 0.547 1 74.81 127 PRO A C 1
ATOM 974 O O . PRO A 1 127 ? -29.344 -0.433 0.504 1 74.81 127 PRO A O 1
ATOM 977 N N . LEU A 1 128 ? -29.766 -2.691 1.147 1 64.88 128 LEU A N 1
ATOM 978 C CA . LEU A 1 128 ? -28.547 -2.941 1.898 1 64.88 128 LEU A CA 1
ATOM 979 C C . LEU A 1 128 ? -27.391 -3.252 0.959 1 64.88 128 LEU A C 1
ATOM 981 O O . LEU A 1 128 ? -26.219 -3.105 1.336 1 64.88 128 LEU A O 1
ATOM 985 N N . THR A 1 129 ? -27.625 -3.953 -0.139 1 58.91 129 THR A N 1
ATOM 986 C CA . THR A 1 129 ? -26.5 -4.602 -0.792 1 58.91 129 THR A CA 1
ATOM 987 C C . THR A 1 129 ? -25.891 -3.684 -1.849 1 58.91 129 THR A C 1
ATOM 989 O O . THR A 1 129 ? -26.594 -2.889 -2.473 1 58.91 129 THR A O 1
ATOM 992 N N . TYR A 1 130 ? -24.5 -3.43 -1.666 1 51.56 130 TYR A N 1
ATOM 993 C CA . TYR A 1 130 ? -23.75 -2.736 -2.707 1 51.56 130 TYR A CA 1
ATOM 994 C C . TYR A 1 130 ? -24.047 -3.32 -4.082 1 51.56 130 TYR A C 1
ATOM 996 O O . TYR A 1 130 ? -23.734 -2.709 -5.105 1 51.56 130 TYR A O 1
ATOM 1004 N N . ALA A 1 131 ? -24.406 -4.621 -4.02 1 47.78 131 ALA A N 1
ATOM 1005 C CA . ALA A 1 131 ? -24.578 -5.301 -5.301 1 47.78 131 ALA A CA 1
ATOM 1006 C C . ALA A 1 131 ? -25.359 -4.434 -6.281 1 47.78 131 ALA A C 1
ATOM 1008 O O . ALA A 1 131 ? -25.078 -4.441 -7.484 1 47.78 131 ALA A O 1
ATOM 1009 N N . GLY A 1 132 ? -26.266 -3.857 -5.781 1 45.41 132 GLY A N 1
ATOM 1010 C CA . GLY A 1 132 ? -27.078 -3.078 -6.703 1 45.41 132 GLY A CA 1
ATOM 1011 C C . GLY A 1 132 ? -26.391 -1.803 -7.164 1 45.41 132 GLY A C 1
ATOM 1012 O O . GLY A 1 132 ? -26.891 -1.111 -8.055 1 45.41 132 GLY A O 1
ATOM 1013 N N . PHE A 1 133 ? -25.609 -1.332 -6.324 1 48.12 133 PHE A N 1
ATOM 1014 C CA . PHE A 1 133 ? -25.047 -0.048 -6.723 1 48.12 133 PHE A CA 1
ATOM 1015 C C . PHE A 1 133 ? -23.859 -0.246 -7.652 1 48.12 133 PHE A C 1
ATOM 1017 O O . PHE A 1 133 ? -23.047 0.663 -7.832 1 48.12 133 PHE A O 1
ATOM 1024 N N . ALA A 1 134 ? -23.594 -1.498 -8.023 1 47.28 134 ALA A N 1
ATOM 1025 C CA . ALA A 1 134 ? -22.531 -1.604 -9.023 1 47.28 134 ALA A CA 1
ATOM 1026 C C . ALA A 1 134 ? -22.547 -0.412 -9.977 1 47.28 134 ALA A C 1
ATOM 1028 O O . ALA A 1 134 ? -23.375 -0.354 -10.891 1 47.28 134 ALA A O 1
ATOM 1029 N N . ALA A 1 135 ? -22.5 0.756 -9.367 1 48.88 135 ALA A N 1
ATOM 1030 C CA . ALA A 1 135 ? -22.438 1.876 -10.305 1 48.88 135 ALA A CA 1
ATOM 1031 C C . ALA A 1 135 ? -21.625 1.507 -11.547 1 48.88 135 ALA A C 1
ATOM 1033 O O . ALA A 1 135 ? -20.562 0.902 -11.438 1 48.88 135 ALA A O 1
ATOM 1034 N N . GLU A 1 136 ? -22.266 1.195 -12.523 1 56 136 GLU A N 1
ATOM 1035 C CA . GLU A 1 136 ? -21.953 1.019 -13.938 1 56 136 GLU A CA 1
ATOM 1036 C C . GLU A 1 136 ? -20.734 1.845 -14.344 1 56 136 GLU A C 1
ATOM 1038 O O . GLU A 1 136 ? -20.094 1.559 -15.352 1 56 136 GLU A O 1
ATOM 1043 N N . ARG A 1 137 ? -20.312 2.729 -13.391 1 62.72 137 ARG A N 1
ATOM 1044 C CA . ARG A 1 137 ? -19.281 3.602 -13.922 1 62.72 137 ARG A CA 1
ATOM 1045 C C . ARG A 1 137 ? -17.891 3 -13.703 1 62.72 137 ARG A C 1
ATOM 1047 O O . ARG A 1 137 ? -17.594 2.518 -12.609 1 62.72 137 ARG A O 1
ATOM 1054 N N . ARG A 1 138 ? -17.266 2.971 -14.789 1 68.5 138 ARG A N 1
ATOM 1055 C CA . ARG A 1 138 ? -15.859 2.59 -14.719 1 68.5 138 ARG A CA 1
ATOM 1056 C C . ARG A 1 138 ? -15.055 3.6 -13.898 1 68.5 138 ARG A C 1
ATOM 1058 O O . ARG A 1 138 ? -14.977 4.773 -14.266 1 68.5 138 ARG A O 1
ATOM 1065 N N . ARG A 1 139 ? -14.727 3.211 -12.719 1 74.81 139 ARG A N 1
ATOM 1066 C CA . ARG A 1 139 ? -13.852 4.023 -11.883 1 74.81 139 ARG A CA 1
ATOM 1067 C C . ARG A 1 139 ? -12.391 3.865 -12.312 1 74.81 139 ARG A C 1
ATOM 1069 O O . ARG A 1 139 ? -11.953 2.762 -12.641 1 74.81 139 ARG A O 1
ATOM 1076 N N . THR A 1 140 ? -11.766 5.082 -12.477 1 80.25 140 THR A N 1
ATOM 1077 C CA . THR A 1 140 ? -10.352 5.047 -12.828 1 80.25 140 THR A CA 1
ATOM 1078 C C . THR A 1 140 ? -9.508 5.707 -11.742 1 80.25 140 THR A C 1
ATOM 1080 O O . THR A 1 140 ? -10.023 6.445 -10.906 1 80.25 140 THR A O 1
ATOM 1083 N N . LEU A 1 141 ? -8.344 5.473 -11.758 1 81.69 141 LEU A N 1
ATOM 1084 C CA . LEU A 1 141 ? -7.402 6.035 -10.797 1 81.69 141 LEU A CA 1
ATOM 1085 C C . LEU A 1 141 ? -7.277 7.547 -10.977 1 81.69 141 LEU A C 1
ATOM 1087 O O . LEU A 1 141 ? -6.902 8.258 -10.047 1 81.69 141 LEU A O 1
ATOM 1091 N N . ASP A 1 142 ? -7.68 8.055 -12.109 1 86.44 142 ASP A N 1
ATOM 1092 C CA . ASP A 1 142 ? -7.523 9.477 -12.414 1 86.44 142 ASP A CA 1
ATOM 1093 C C . ASP A 1 142 ? -8.766 10.266 -12.008 1 86.44 142 ASP A C 1
ATOM 1095 O O . ASP A 1 142 ? -8.773 11.492 -12.055 1 86.44 142 ASP A O 1
ATOM 1099 N N . ASP A 1 143 ? -9.766 9.586 -11.523 1 89.38 143 ASP A N 1
ATOM 1100 C CA . ASP A 1 143 ? -10.984 10.266 -11.109 1 89.38 143 ASP A CA 1
ATOM 1101 C C . ASP A 1 143 ? -10.711 11.195 -9.922 1 89.38 143 ASP A C 1
ATOM 1103 O O . ASP A 1 143 ? -10.102 10.789 -8.938 1 89.38 143 ASP A O 1
ATOM 1107 N N . PRO A 1 144 ? -11.164 12.492 -10.047 1 92.12 144 PRO A N 1
ATOM 1108 C CA . PRO A 1 144 ? -11.07 13.367 -8.875 1 92.12 144 PRO A CA 1
ATOM 1109 C C . PRO A 1 144 ? -11.914 12.883 -7.703 1 92.12 144 PRO A C 1
ATOM 1111 O O . PRO A 1 144 ? -13.016 12.359 -7.906 1 92.12 144 PRO A O 1
ATOM 1114 N N . CYS A 1 145 ? -11.359 13.086 -6.508 1 92 145 CYS A N 1
ATOM 1115 C CA . CYS A 1 145 ? -12.102 12.531 -5.375 1 92 145 CYS A CA 1
ATOM 1116 C C . CYS A 1 145 ? -12.188 13.547 -4.238 1 92 145 CYS A C 1
ATOM 1118 O O . CYS A 1 145 ? -13.203 13.617 -3.545 1 92 145 CYS A O 1
ATOM 1120 N N . ARG A 1 146 ? -11.141 14.344 -4.039 1 95.06 146 ARG A N 1
ATOM 1121 C CA . ARG A 1 146 ? -11.133 15.188 -2.848 1 95.06 146 ARG A CA 1
ATOM 1122 C C . ARG A 1 146 ? -10.375 16.484 -3.105 1 95.06 146 ARG A C 1
ATOM 1124 O O . ARG A 1 146 ? -9.344 16.484 -3.781 1 95.06 146 ARG A O 1
ATOM 1131 N N . ILE A 1 147 ? -10.922 17.562 -2.518 1 95.75 147 ILE A N 1
ATOM 1132 C CA . ILE A 1 147 ? -10.219 18.844 -2.502 1 95.75 147 ILE A CA 1
ATOM 1133 C C . ILE A 1 147 ? -9.812 19.188 -1.071 1 95.75 147 ILE A C 1
ATOM 1135 O O . ILE A 1 147 ? -10.633 19.125 -0.153 1 95.75 147 ILE A O 1
ATOM 1139 N N . VAL A 1 148 ? -8.586 19.484 -0.869 1 94.56 148 VAL A N 1
ATOM 1140 C CA . VAL A 1 148 ? -8.07 19.938 0.416 1 94.56 148 VAL A CA 1
ATOM 1141 C C . VAL A 1 148 ? -7.625 21.391 0.305 1 94.56 148 VAL A C 1
ATOM 1143 O O . VAL A 1 148 ? -6.918 21.766 -0.634 1 94.56 148 VAL A O 1
ATOM 1146 N N . VAL A 1 149 ? -8.109 22.156 1.208 1 89.62 149 VAL A N 1
ATOM 1147 C CA . VAL A 1 149 ? -7.746 23.562 1.23 1 89.62 149 VAL A CA 1
ATOM 1148 C C . VAL A 1 149 ? -6.684 23.812 2.301 1 89.62 149 VAL A C 1
ATOM 1150 O O . VAL A 1 149 ? -6.855 23.422 3.455 1 89.62 149 VAL A O 1
ATOM 1153 N N . THR A 1 150 ? -5.574 24.344 1.854 1 83 150 THR A N 1
ATOM 1154 C CA . THR A 1 150 ? -4.508 24.625 2.811 1 83 150 THR A CA 1
ATOM 1155 C C . THR A 1 150 ? -4.223 26.125 2.873 1 83 150 THR A C 1
ATOM 1157 O O . THR A 1 150 ? -4.395 26.828 1.883 1 83 150 THR A O 1
ATOM 1160 N N . SER A 1 151 ? -4.117 26.672 4.047 1 68.12 151 SER A N 1
ATOM 1161 C CA . SER A 1 151 ? -3.814 28.094 4.199 1 68.12 151 SER A CA 1
ATOM 1162 C C . SER A 1 151 ? -2.34 28.312 4.52 1 68.12 151 SER A C 1
ATOM 1164 O O . SER A 1 151 ? -1.771 27.609 5.359 1 68.12 151 SER A O 1
ATOM 1166 N N . GLY A 1 152 ? -1.511 28.516 3.418 1 55.16 152 GLY A N 1
ATOM 1167 C CA . GLY A 1 152 ? -0.113 28.797 3.699 1 55.16 152 GLY A CA 1
ATOM 1168 C C . GLY A 1 152 ? 0.081 30.031 4.566 1 55.16 152 GLY A C 1
ATOM 1169 O O . GLY A 1 152 ? -0.889 30.594 5.074 1 55.16 152 GLY A O 1
ATOM 1170 N N . THR A 1 153 ? 1.309 30.297 5.051 1 47.16 153 THR A N 1
ATOM 1171 C CA . THR A 1 153 ? 1.706 31.453 5.848 1 47.16 153 THR A CA 1
ATOM 1172 C C . THR A 1 153 ? 1.371 32.75 5.117 1 47.16 153 THR A C 1
ATOM 1174 O O . THR A 1 153 ? 1.245 33.812 5.746 1 47.16 153 THR A O 1
ATOM 1177 N N . THR A 1 154 ? 1.312 32.656 3.699 1 48.25 154 THR A N 1
ATOM 1178 C CA . THR A 1 154 ? 1.142 33.875 2.939 1 48.25 154 THR A CA 1
ATOM 1179 C C . THR A 1 154 ? -0.329 34.281 2.885 1 48.25 154 THR A C 1
ATOM 1181 O O . THR A 1 154 ? -0.671 35.344 2.326 1 48.25 154 THR A O 1
ATOM 1184 N N . GLY A 1 155 ? -1.255 33.531 3.381 1 58.34 155 GLY A N 1
ATOM 1185 C CA . GLY A 1 155 ? -2.617 33.938 3.686 1 58.34 155 GLY A CA 1
ATOM 1186 C C . GLY A 1 155 ? -3.631 33.438 2.68 1 58.34 155 GLY A C 1
ATOM 1187 O O . GLY A 1 155 ? -4.766 33.125 3.041 1 58.34 155 GLY A O 1
ATOM 1188 N N . ALA A 1 156 ? -3.301 33.375 1.296 1 69.81 156 ALA A N 1
ATOM 1189 C CA . ALA A 1 156 ? -4.375 32.938 0.399 1 69.81 156 ALA A CA 1
ATOM 1190 C C . ALA A 1 156 ? -4.543 31.438 0.405 1 69.81 156 ALA A C 1
ATOM 1192 O O . ALA A 1 156 ? -3.559 30.688 0.339 1 69.81 156 ALA A O 1
ATOM 1193 N N . PRO A 1 157 ? -5.742 31.016 0.495 1 82.62 157 PRO A N 1
ATOM 1194 C CA . PRO A 1 157 ? -5.988 29.562 0.538 1 82.62 157 PRO A CA 1
ATOM 1195 C C . PRO A 1 157 ? -5.586 28.859 -0.755 1 82.62 157 PRO A C 1
ATOM 1197 O O . PRO A 1 157 ? -5.754 29.422 -1.844 1 82.62 157 PRO A O 1
ATOM 1200 N N . LYS A 1 158 ? -4.91 27.766 -0.667 1 89 158 LYS A N 1
ATOM 1201 C CA . LYS A 1 158 ? -4.547 26.906 -1.788 1 89 158 LYS A CA 1
ATOM 1202 C C . LYS A 1 158 ? -5.434 25.656 -1.834 1 89 158 LYS A C 1
ATOM 1204 O O . LYS A 1 158 ? -5.645 25.016 -0.811 1 89 158 LYS A O 1
ATOM 1209 N N . LYS A 1 159 ? -6 25.438 -3.059 1 93.88 159 LYS A N 1
ATOM 1210 C CA . LYS A 1 159 ? -6.836 24.25 -3.252 1 93.88 159 LYS A CA 1
ATOM 1211 C C . LYS A 1 159 ? -6.07 23.156 -3.982 1 93.88 159 LYS A C 1
ATOM 1213 O O . LYS A 1 159 ? -5.488 23.391 -5.043 1 93.88 159 LYS A O 1
ATOM 1218 N N . ILE A 1 160 ? -6.09 22 -3.398 1 95.88 160 ILE A N 1
ATOM 1219 C CA . ILE A 1 160 ? -5.41 20.859 -4 1 95.88 160 ILE A CA 1
ATOM 1220 C C . ILE A 1 160 ? -6.43 19.766 -4.336 1 95.88 160 ILE A C 1
ATOM 1222 O O . ILE A 1 160 ? -7.176 19.328 -3.465 1 95.88 160 ILE A O 1
ATOM 1226 N N . LEU A 1 161 ? -6.445 19.438 -5.621 1 95.88 161 LEU A N 1
ATOM 1227 C CA . LEU A 1 161 ? -7.316 18.359 -6.074 1 95.88 161 LEU A CA 1
ATOM 1228 C C . LEU A 1 161 ? -6.594 17.016 -6.02 1 95.88 161 LEU A C 1
ATOM 1230 O O . LEU A 1 161 ? -5.516 16.875 -6.598 1 95.88 161 LEU A O 1
ATOM 1234 N N . LEU A 1 162 ? -7.156 16.078 -5.328 1 95.06 162 LEU A N 1
ATOM 1235 C CA . LEU A 1 162 ? -6.598 14.742 -5.234 1 95.06 162 LEU A CA 1
ATOM 1236 C C . LEU A 1 162 ? -7.461 13.742 -6 1 95.06 162 LEU A C 1
ATOM 1238 O O . LEU A 1 162 ? -8.688 13.812 -5.957 1 95.06 162 LEU A O 1
ATOM 1242 N N . THR A 1 163 ? -6.793 12.844 -6.664 1 92.19 163 THR A N 1
ATOM 1243 C CA . THR A 1 163 ? -7.477 11.781 -7.395 1 92.19 163 THR A CA 1
ATOM 1244 C C . THR A 1 163 ? -7.562 10.516 -6.551 1 92.19 163 THR A C 1
ATOM 1246 O O . THR A 1 163 ? -6.918 10.414 -5.504 1 92.19 163 THR A O 1
ATOM 1249 N N . ARG A 1 164 ? -8.344 9.625 -7.074 1 87.62 164 ARG A N 1
ATOM 1250 C CA . ARG A 1 164 ? -8.469 8.328 -6.418 1 87.62 164 ARG A CA 1
ATOM 1251 C C . ARG A 1 164 ? -7.113 7.621 -6.348 1 87.62 164 ARG A C 1
ATOM 1253 O O . ARG A 1 164 ? -6.766 7.039 -5.316 1 87.62 164 ARG A O 1
ATOM 1260 N N . GLY A 1 165 ? -6.41 7.691 -7.406 1 85.06 165 GLY A N 1
ATOM 1261 C CA . GLY A 1 165 ? -5.102 7.059 -7.445 1 85.06 165 GLY A CA 1
ATOM 1262 C C . GLY A 1 165 ? -4.129 7.641 -6.434 1 85.06 165 GLY A C 1
ATOM 1263 O O . GLY A 1 165 ? -3.357 6.902 -5.812 1 85.06 165 GLY A O 1
ATOM 1264 N N . MET A 1 166 ? -4.184 8.891 -6.238 1 87.62 166 MET A N 1
ATOM 1265 C CA . MET A 1 166 ? -3.309 9.547 -5.27 1 87.62 166 MET A CA 1
ATOM 1266 C C . MET A 1 166 ? -3.65 9.109 -3.85 1 87.62 166 MET A C 1
ATOM 1268 O O . MET A 1 166 ? -2.756 8.797 -3.061 1 87.62 166 MET A O 1
ATOM 1272 N N . ILE A 1 167 ? -4.914 9.07 -3.566 1 89.38 167 ILE A N 1
ATOM 1273 C CA . ILE A 1 167 ? -5.348 8.695 -2.227 1 89.38 167 ILE A CA 1
ATOM 1274 C C . ILE A 1 167 ? -5.012 7.227 -1.968 1 89.38 167 ILE A C 1
ATOM 1276 O O . ILE A 1 167 ? -4.539 6.871 -0.886 1 89.38 167 ILE A O 1
ATOM 1280 N N . ASP A 1 168 ? -5.207 6.441 -2.953 1 82.56 168 ASP A N 1
ATOM 1281 C CA . ASP A 1 168 ? -4.871 5.027 -2.818 1 82.56 168 ASP A CA 1
ATOM 1282 C C . ASP A 1 168 ? -3.383 4.844 -2.529 1 82.56 168 ASP A C 1
ATOM 1284 O O . ASP A 1 168 ? -3.006 4.07 -1.646 1 82.56 168 ASP A O 1
ATOM 1288 N N . ARG A 1 169 ? -2.611 5.516 -3.234 1 81.88 169 ARG A N 1
ATOM 1289 C CA . ARG A 1 169 ? -1.167 5.418 -3.057 1 81.88 169 ARG A CA 1
ATOM 1290 C C . ARG A 1 169 ? -0.75 5.922 -1.678 1 81.88 169 ARG A C 1
ATOM 1292 O O . ARG A 1 169 ? 0.086 5.305 -1.014 1 81.88 169 ARG A O 1
ATOM 1299 N N . ARG A 1 170 ? -1.331 6.957 -1.291 1 86.69 170 ARG A N 1
ATOM 1300 C CA . ARG A 1 170 ? -1 7.512 0.017 1 86.69 170 ARG A CA 1
ATOM 1301 C C . ARG A 1 170 ? -1.416 6.562 1.137 1 86.69 170 ARG A C 1
ATOM 1303 O O . ARG A 1 170 ? -0.726 6.453 2.152 1 86.69 170 ARG A O 1
ATOM 1310 N N . THR A 1 171 ? -2.516 5.953 0.958 1 81.56 171 THR A N 1
ATOM 1311 C CA . THR A 1 171 ? -2.959 4.965 1.936 1 81.56 171 THR A CA 1
ATOM 1312 C C . THR A 1 171 ? -1.975 3.801 2.014 1 81.56 171 THR A C 1
ATOM 1314 O O . THR A 1 171 ? -1.566 3.4 3.105 1 81.56 171 THR A O 1
ATOM 1317 N N . THR A 1 172 ? -1.546 3.387 0.91 1 72 172 THR A N 1
ATOM 1318 C CA . THR A 1 172 ? -0.616 2.264 0.843 1 72 172 THR A CA 1
ATOM 1319 C C . THR A 1 172 ? 0.729 2.639 1.46 1 72 172 THR A C 1
ATOM 1321 O O . THR A 1 172 ? 1.309 1.858 2.219 1 72 172 THR A O 1
ATOM 1324 N N . ASN A 1 173 ? 1.11 3.812 1.132 1 73.94 173 ASN A N 1
ATOM 1325 C CA . ASN A 1 173 ? 2.383 4.293 1.66 1 73.94 173 ASN A CA 1
ATOM 1326 C C . ASN A 1 173 ? 2.357 4.387 3.184 1 73.94 173 ASN A C 1
ATOM 1328 O O . ASN A 1 173 ? 3.363 4.113 3.842 1 73.94 173 ASN A O 1
ATOM 1332 N N . SER A 1 174 ? 1.229 4.672 3.652 1 74.44 174 SER A N 1
ATOM 1333 C CA . SER A 1 174 ? 1.089 4.742 5.105 1 74.44 174 SER A CA 1
ATOM 1334 C C . SER A 1 174 ? 1.269 3.373 5.746 1 74.44 174 SER A C 1
ATOM 1336 O O . SER A 1 174 ? 1.736 3.27 6.883 1 74.44 174 SER A O 1
ATOM 1338 N N . LEU A 1 175 ? 0.974 2.379 5.039 1 72.94 175 LEU A N 1
ATOM 1339 C CA . LEU A 1 175 ? 1.09 1.025 5.57 1 72.94 175 LEU A CA 1
ATOM 1340 C C . LEU A 1 175 ? 2.551 0.592 5.641 1 72.94 175 LEU A C 1
ATOM 1342 O O . LEU A 1 175 ? 2.918 -0.235 6.477 1 72.94 175 LEU A O 1
ATOM 1346 N N . LEU A 1 176 ? 3.342 1.172 4.809 1 68.62 176 LEU A N 1
ATOM 1347 C CA . LEU A 1 176 ? 4.77 0.868 4.797 1 68.62 176 LEU A CA 1
ATOM 1348 C C . LEU A 1 176 ? 5.453 1.426 6.043 1 68.62 176 LEU A C 1
ATOM 1350 O O . LEU A 1 176 ? 6.492 0.918 6.465 1 68.62 176 LEU A O 1
ATOM 1354 N N . SER A 1 177 ? 4.828 2.426 6.617 1 66 177 SER A N 1
ATOM 1355 C CA . SER A 1 177 ? 5.422 3.08 7.777 1 66 177 SER A CA 1
ATOM 1356 C C . SER A 1 177 ? 5.348 2.188 9.016 1 66 177 SER A C 1
ATOM 1358 O O . SER A 1 177 ? 6.047 2.424 10 1 66 177 SER A O 1
ATOM 1360 N N . LYS A 1 178 ? 4.727 1.091 8.945 1 63.72 178 LYS A N 1
ATOM 1361 C CA . LYS A 1 178 ? 4.574 0.096 10.008 1 63.72 178 LYS A CA 1
ATOM 1362 C C . LYS A 1 178 ? 3.938 0.709 11.25 1 63.72 178 LYS A C 1
ATOM 1364 O O . LYS A 1 178 ? 3.928 0.093 12.312 1 63.72 178 LYS A O 1
ATOM 1369 N N . VAL A 1 179 ? 3.637 1.945 11.117 1 60.53 179 VAL A N 1
ATOM 1370 C CA . VAL A 1 179 ? 3.008 2.582 12.266 1 60.53 179 VAL A CA 1
ATOM 1371 C C . VAL A 1 179 ? 1.739 1.821 12.648 1 60.53 179 VAL A C 1
ATOM 1373 O O . VAL A 1 179 ? 1.391 1.735 13.828 1 60.53 179 VAL A O 1
ATOM 1376 N N . PHE A 1 180 ? 1.335 1.109 11.703 1 57.53 180 PHE A N 1
ATOM 1377 C CA . PHE A 1 180 ? 0.002 0.539 11.859 1 57.53 180 PHE A CA 1
ATOM 1378 C C . PHE A 1 180 ? 0.067 -0.983 11.906 1 57.53 180 PHE A C 1
ATOM 1380 O O . PHE A 1 180 ? -0.965 -1.655 11.867 1 57.53 180 PHE A O 1
ATOM 1387 N N . ALA A 1 181 ? 1.168 -1.508 12.039 1 62.5 181 ALA A N 1
ATOM 1388 C CA . ALA A 1 181 ? 1.278 -2.951 11.844 1 62.5 181 ALA A CA 1
ATOM 1389 C C . ALA A 1 181 ? 0.791 -3.711 13.078 1 62.5 181 ALA A C 1
ATOM 1391 O O . ALA A 1 181 ? 1.53 -4.512 13.648 1 62.5 181 ALA A O 1
ATOM 1392 N N . LYS A 1 182 ? -0.29 -3.277 13.688 1 68.31 182 LYS A N 1
ATOM 1393 C CA . LYS A 1 182 ? -0.887 -4.004 14.805 1 68.31 182 LYS A CA 1
ATOM 1394 C C . LYS A 1 182 ? -2.311 -4.445 14.469 1 68.31 182 LYS A C 1
ATOM 1396 O O . LYS A 1 182 ? -3.096 -3.67 13.922 1 68.31 182 LYS A O 1
ATOM 1401 N N . PRO A 1 183 ? -2.525 -5.754 14.773 1 69.81 183 PRO A N 1
ATOM 1402 C CA . PRO A 1 183 ? -3.92 -6.172 14.625 1 69.81 183 PRO A CA 1
ATOM 1403 C C . PRO A 1 183 ? -4.867 -5.402 15.539 1 69.81 183 PRO A C 1
ATOM 1405 O O . PRO A 1 183 ? -4.508 -5.074 16.672 1 69.81 183 PRO A O 1
ATOM 1408 N N . ASN A 1 184 ? -5.973 -4.98 15.148 1 79.69 184 ASN A N 1
ATOM 1409 C CA . ASN A 1 184 ? -7.004 -4.301 15.922 1 79.69 184 ASN A CA 1
ATOM 1410 C C . ASN A 1 184 ? -6.539 -2.92 16.375 1 79.69 184 ASN A C 1
ATOM 1412 O O . ASN A 1 184 ? -6.785 -2.523 17.516 1 79.69 184 ASN A O 1
ATOM 1416 N N . LEU A 1 185 ? -5.809 -2.373 15.547 1 88.06 185 LEU A N 1
ATOM 1417 C CA . LEU A 1 185 ? -5.258 -1.049 15.82 1 88.06 185 LEU A CA 1
ATOM 1418 C C . LEU A 1 185 ? -6.371 -0.044 16.094 1 88.06 185 LEU A C 1
ATOM 1420 O O . LEU A 1 185 ? -7.398 -0.04 15.414 1 88.06 185 LEU A O 1
ATOM 1424 N N . ARG A 1 186 ? -6.168 0.75 17.156 1 94.81 186 ARG A N 1
ATOM 1425 C CA . ARG A 1 186 ? -7.055 1.858 17.5 1 94.81 186 ARG A CA 1
ATOM 1426 C C . ARG A 1 186 ? -6.348 3.199 17.328 1 94.81 186 ARG A C 1
ATOM 1428 O O . ARG A 1 186 ? -5.34 3.467 17.984 1 94.81 186 ARG A O 1
ATOM 1435 N N . ALA A 1 187 ? -6.895 3.996 16.453 1 95.38 187 ALA A N 1
ATOM 1436 C CA . ALA A 1 187 ? -6.234 5.254 16.125 1 95.38 187 ALA A CA 1
ATOM 1437 C C . ALA A 1 187 ? -7.133 6.445 16.438 1 95.38 187 ALA A C 1
ATOM 1439 O O . ALA A 1 187 ? -8.359 6.348 16.359 1 95.38 187 ALA A O 1
ATOM 1440 N N . ILE A 1 188 ? -6.504 7.543 16.781 1 96.06 188 ILE A N 1
ATOM 1441 C CA . ILE A 1 188 ? -7.203 8.797 17.016 1 96.06 188 ILE A CA 1
ATOM 1442 C C . ILE A 1 188 ? -6.379 9.961 16.469 1 96.06 188 ILE A C 1
ATOM 1444 O O . ILE A 1 188 ? -5.156 9.859 16.344 1 96.06 188 ILE A O 1
ATOM 1448 N N . SER A 1 189 ? -7.062 10.977 16.016 1 93.94 189 SER A N 1
ATOM 1449 C CA . SER A 1 189 ? -6.379 12.133 15.461 1 93.94 189 SER A CA 1
ATOM 1450 C C . SER A 1 189 ? -6.883 13.43 16.078 1 93.94 189 SER A C 1
ATOM 1452 O O . SER A 1 189 ? -8.086 13.602 16.281 1 93.94 189 SER A O 1
ATOM 1454 N N . ASN A 1 190 ? -5.953 14.258 16.375 1 91.38 190 ASN A N 1
ATOM 1455 C CA . ASN A 1 190 ? -6.309 15.625 16.734 1 91.38 190 ASN A CA 1
ATOM 1456 C C . ASN A 1 190 ? -6.328 16.531 15.516 1 91.38 190 ASN A C 1
ATOM 1458 O O . ASN A 1 190 ? -6.789 17.672 15.594 1 91.38 190 ASN A O 1
ATOM 1462 N N . ILE A 1 191 ? -5.902 16.016 14.453 1 86.75 191 ILE A N 1
ATOM 1463 C CA . ILE A 1 191 ? -5.965 16.703 13.172 1 86.75 191 ILE A CA 1
ATOM 1464 C C . ILE A 1 191 ? -7.281 16.375 12.469 1 86.75 191 ILE A C 1
ATOM 1466 O O . ILE A 1 191 ? -7.633 15.211 12.305 1 86.75 191 ILE A O 1
ATOM 1470 N N . GLY A 1 192 ? -7.961 17.344 12.078 1 86.25 192 GLY A N 1
ATOM 1471 C CA . GLY A 1 192 ? -9.297 17.172 11.531 1 86.25 192 GLY A CA 1
ATOM 1472 C C . GLY A 1 192 ? -9.305 16.5 10.172 1 86.25 192 GLY A C 1
ATOM 1473 O O . GLY A 1 192 ? -8.273 16.438 9.5 1 86.25 192 GLY A O 1
ATOM 1474 N N . VAL A 1 193 ? -10.469 16.062 9.766 1 87.38 193 VAL A N 1
ATOM 1475 C CA . VAL A 1 193 ? -10.641 15.305 8.531 1 87.38 193 VAL A CA 1
ATOM 1476 C C . VAL A 1 193 ? -10.547 16.25 7.332 1 87.38 193 VAL A C 1
ATOM 1478 O O . VAL A 1 193 ? -10.422 15.797 6.188 1 87.38 193 VAL A O 1
ATOM 1481 N N . GLY A 1 194 ? -10.625 17.547 7.609 1 87.56 194 GLY A N 1
ATOM 1482 C CA . GLY A 1 194 ? -10.422 18.5 6.535 1 87.56 194 GLY A CA 1
ATOM 1483 C C . GLY A 1 194 ? -8.984 18.547 6.047 1 87.56 194 GLY A C 1
ATOM 1484 O O . GLY A 1 194 ? -8.719 19 4.934 1 87.56 194 GLY A O 1
ATOM 1485 N N . SER A 1 195 ? -8.164 18.125 6.934 1 89 195 SER A N 1
ATOM 1486 C CA . SER A 1 195 ? -6.758 18.016 6.566 1 89 195 SER A CA 1
ATOM 1487 C C . SER A 1 195 ? -6.445 16.625 6.008 1 89 195 SER A C 1
ATOM 1489 O O . SER A 1 195 ? -7.109 15.648 6.352 1 89 195 SER A O 1
ATOM 1491 N N . ILE A 1 196 ? -5.441 16.609 5.148 1 90.06 196 ILE A N 1
ATOM 1492 C CA . ILE A 1 196 ? -5.113 15.352 4.496 1 90.06 196 ILE A CA 1
ATOM 1493 C C . ILE A 1 196 ? -4.586 14.359 5.531 1 90.06 196 ILE A C 1
ATOM 1495 O O . ILE A 1 196 ? -4.832 13.156 5.426 1 90.06 196 ILE A O 1
ATOM 1499 N N . GLY A 1 197 ? -3.916 14.859 6.547 1 89.69 197 GLY A N 1
ATOM 1500 C CA . GLY A 1 197 ? -3.406 13.969 7.582 1 89.69 197 GLY A CA 1
ATOM 1501 C C . GLY A 1 197 ? -4.5 13.211 8.305 1 89.69 197 GLY A C 1
ATOM 1502 O O . GLY A 1 197 ? -4.426 11.984 8.438 1 89.69 197 GLY A O 1
ATOM 1503 N N . GLY A 1 198 ? -5.477 13.969 8.797 1 90.12 198 GLY A N 1
ATOM 1504 C CA . GLY A 1 198 ? -6.594 13.328 9.469 1 90.12 198 GLY A CA 1
ATOM 1505 C C . GLY A 1 198 ? -7.371 12.383 8.562 1 90.12 198 GLY A C 1
ATOM 1506 O O . GLY A 1 198 ? -7.789 11.305 9 1 90.12 198 GLY A O 1
ATOM 1507 N N . PHE A 1 199 ? -7.527 12.789 7.367 1 92.56 199 PHE A N 1
ATOM 1508 C CA . PHE A 1 199 ? -8.25 11.977 6.395 1 92.56 199 PHE A CA 1
ATOM 1509 C C . PHE A 1 199 ? -7.504 10.68 6.117 1 92.56 199 PHE A C 1
ATOM 1511 O O . PHE A 1 199 ? -8.102 9.602 6.121 1 92.56 199 PHE A O 1
ATOM 1518 N N . MET A 1 200 ? -6.246 10.758 5.977 1 91.44 200 MET A N 1
ATOM 1519 C CA . MET A 1 200 ? -5.441 9.594 5.621 1 91.44 200 MET A CA 1
ATOM 1520 C C . MET A 1 200 ? -5.301 8.641 6.805 1 91.44 200 MET A C 1
ATOM 1522 O O . MET A 1 200 ? -5.23 7.426 6.625 1 91.44 200 MET A O 1
ATOM 1526 N N . LEU A 1 201 ? -5.234 9.172 7.965 1 91.5 201 LEU A N 1
ATOM 1527 C CA . LEU A 1 201 ? -5.188 8.297 9.133 1 91.5 201 LEU A CA 1
ATOM 1528 C C . LEU A 1 201 ? -6.406 7.379 9.172 1 91.5 201 LEU A C 1
ATOM 1530 O O . LEU A 1 201 ? -6.285 6.195 9.492 1 91.5 201 LEU A O 1
ATOM 1534 N N . ALA A 1 202 ? -7.535 7.953 8.891 1 92.75 202 ALA A N 1
ATOM 1535 C CA . ALA A 1 202 ? -8.758 7.16 8.898 1 92.75 202 ALA A CA 1
ATOM 1536 C C . ALA A 1 202 ? -8.695 6.035 7.867 1 92.75 202 ALA A C 1
ATOM 1538 O O . ALA A 1 202 ? -8.961 4.875 8.188 1 92.75 202 ALA A O 1
ATOM 1539 N N . LEU A 1 203 ? -8.281 6.375 6.684 1 90.81 203 LEU A N 1
ATOM 1540 C CA . LEU A 1 203 ? -8.219 5.383 5.613 1 90.81 203 LEU A CA 1
ATOM 1541 C C . LEU A 1 203 ? -7.199 4.293 5.945 1 90.81 203 LEU A C 1
ATOM 1543 O O . LEU A 1 203 ? -7.465 3.109 5.738 1 90.81 203 LEU A O 1
ATOM 1547 N N . ALA A 1 204 ? -6.07 4.723 6.438 1 87.62 204 ALA A N 1
ATOM 1548 C CA . ALA A 1 204 ? -5.047 3.75 6.816 1 87.62 204 ALA A CA 1
ATOM 1549 C C . ALA A 1 204 ? -5.555 2.818 7.914 1 87.62 204 ALA A C 1
ATOM 1551 O O . ALA A 1 204 ? -5.297 1.613 7.883 1 87.62 204 ALA A O 1
ATOM 1552 N N . CYS A 1 205 ? -6.238 3.377 8.867 1 89.69 205 CYS A N 1
ATOM 1553 C CA . CYS A 1 205 ? -6.805 2.6 9.969 1 89.69 205 CYS A CA 1
ATOM 1554 C C . CYS A 1 205 ? -7.77 1.543 9.453 1 89.69 205 CYS A C 1
ATOM 1556 O O . CYS A 1 205 ? -7.656 0.367 9.797 1 89.69 205 CYS A O 1
ATOM 1558 N N . TRP A 1 206 ? -8.617 1.938 8.57 1 90.5 206 TRP A N 1
ATOM 1559 C CA . TRP A 1 206 ? -9.633 1.014 8.078 1 90.5 206 TRP A CA 1
ATOM 1560 C C . TRP A 1 206 ? -9.031 0.013 7.098 1 90.5 206 TRP A C 1
ATOM 1562 O O . TRP A 1 206 ? -9.5 -1.125 6.996 1 90.5 206 TRP A O 1
ATOM 1572 N N . ALA A 1 207 ? -8.008 0.444 6.379 1 85.81 207 ALA A N 1
ATOM 1573 C CA . ALA A 1 207 ? -7.332 -0.483 5.473 1 85.81 207 ALA A CA 1
ATOM 1574 C C . ALA A 1 207 ? -6.805 -1.701 6.227 1 85.81 207 ALA A C 1
ATOM 1576 O O . ALA A 1 207 ? -6.766 -2.807 5.68 1 85.81 207 ALA A O 1
ATOM 1577 N N . LEU A 1 208 ? -6.508 -1.523 7.445 1 82.81 208 LEU A N 1
ATOM 1578 C CA . LEU A 1 208 ? -5.953 -2.611 8.242 1 82.81 208 LEU A CA 1
ATOM 1579 C C . LEU A 1 208 ? -7.023 -3.227 9.141 1 82.81 208 LEU A C 1
ATOM 1581 O O . LEU A 1 208 ? -6.719 -4.086 9.977 1 82.81 208 LEU A O 1
ATOM 1585 N N . GLY A 1 209 ? -8.234 -2.705 9.008 1 87.31 209 GLY A N 1
ATOM 1586 C CA . GLY A 1 209 ? -9.328 -3.248 9.797 1 87.31 209 GLY A CA 1
ATOM 1587 C C . GLY A 1 209 ? -9.344 -2.725 11.227 1 87.31 209 GLY A C 1
ATOM 1588 O O . GLY A 1 209 ? -9.898 -3.371 12.117 1 87.31 209 GLY A O 1
ATOM 1589 N N . GLY A 1 210 ? -8.727 -1.612 11.414 1 91.19 210 GLY A N 1
ATOM 1590 C CA . GLY A 1 210 ? -8.672 -1.028 12.75 1 91.19 210 GLY A CA 1
ATOM 1591 C C . GLY A 1 210 ? -9.898 -0.215 13.094 1 91.19 210 GLY A C 1
ATOM 1592 O O . GLY A 1 210 ? -10.859 -0.158 12.32 1 91.19 210 GLY A O 1
ATOM 1593 N N . THR A 1 211 ? -9.852 0.342 14.328 1 96.38 211 THR A N 1
ATOM 1594 C CA . THR A 1 211 ? -10.93 1.179 14.844 1 96.38 211 THR A CA 1
ATOM 1595 C C . THR A 1 211 ? -10.508 2.645 14.875 1 96.38 211 THR A C 1
ATOM 1597 O O . THR A 1 211 ? -9.516 2.996 15.516 1 96.38 211 THR A O 1
ATOM 1600 N N . LEU A 1 212 ? -11.25 3.441 14.133 1 96.75 212 LEU A N 1
ATOM 1601 C CA . LEU A 1 212 ? -11.031 4.883 14.227 1 96.75 212 LEU A CA 1
ATOM 1602 C C . LEU A 1 212 ? -11.781 5.465 15.422 1 96.75 212 LEU A C 1
ATOM 1604 O O . LEU A 1 212 ? -13.016 5.445 15.461 1 96.75 212 LEU A O 1
ATOM 1608 N N . CYS A 1 213 ? -11.062 5.992 16.359 1 97.31 213 CYS A N 1
ATOM 1609 C CA . CYS A 1 213 ? -11.641 6.598 17.562 1 97.31 213 CYS A CA 1
ATOM 1610 C C . CYS A 1 213 ? -11.758 8.109 17.406 1 97.31 213 CYS A C 1
ATOM 1612 O O . CYS A 1 213 ? -10.977 8.719 16.672 1 97.31 213 CYS A O 1
ATOM 1614 N N . HIS A 1 214 ? -12.734 8.656 17.969 1 95.69 214 HIS A N 1
ATOM 1615 C CA . HIS A 1 214 ? -12.93 10.102 17.969 1 95.69 214 HIS A CA 1
ATOM 1616 C C . HIS A 1 214 ? -13.078 10.641 19.391 1 95.69 214 HIS A C 1
ATOM 1618 O O . HIS A 1 214 ? -13.75 10.031 20.219 1 95.69 214 HIS A O 1
ATOM 1624 N N . HIS A 1 215 ? -12.406 11.758 19.594 1 92.94 215 HIS A N 1
ATOM 1625 C CA . HIS A 1 215 ? -12.516 12.453 20.875 1 92.94 215 HIS A CA 1
ATOM 1626 C C . HIS A 1 215 ? -13.852 13.172 20.984 1 92.94 215 HIS A C 1
ATOM 1628 O O . HIS A 1 215 ? -14.344 13.75 20.016 1 92.94 215 HIS A O 1
ATOM 1634 N N . ASP A 1 216 ? -14.43 13.078 22.156 1 88.38 216 ASP A N 1
ATOM 1635 C CA . ASP A 1 216 ? -15.633 13.82 22.516 1 88.38 216 ASP A CA 1
ATOM 1636 C C . ASP A 1 216 ? -15.305 14.953 23.484 1 88.38 216 ASP A C 1
ATOM 1638 O O . ASP A 1 216 ? -14.672 14.734 24.516 1 88.38 216 ASP A O 1
ATOM 1642 N N . ASP A 1 217 ? -15.797 16.109 23.141 1 86.44 217 ASP A N 1
ATOM 1643 C CA . ASP A 1 217 ? -15.461 17.297 23.938 1 86.44 217 ASP A CA 1
ATOM 1644 C C . ASP A 1 217 ? -16.031 17.188 25.344 1 86.44 217 ASP A C 1
ATOM 1646 O O . ASP A 1 217 ? -15.633 17.953 26.234 1 86.44 217 ASP A O 1
ATOM 1650 N N . SER A 1 218 ? -16.891 16.25 25.594 1 87.44 218 SER A N 1
ATOM 1651 C CA . SER A 1 218 ? -17.484 16.062 26.922 1 87.44 218 SER A CA 1
ATOM 1652 C C . SER A 1 218 ? -16.469 15.469 27.891 1 87.44 218 SER A C 1
ATOM 1654 O O . SER A 1 218 ? -16.672 15.5 29.109 1 87.44 218 SER A O 1
ATOM 1656 N N . ILE A 1 219 ? -15.383 15.008 27.406 1 88.44 219 ILE A N 1
ATOM 1657 C CA . ILE A 1 219 ? -14.352 14.445 28.281 1 88.44 219 ILE A CA 1
ATOM 1658 C C . ILE A 1 219 ? -12.992 15.023 27.891 1 88.44 219 ILE A C 1
ATOM 1660 O O . ILE A 1 219 ? -12.836 15.609 26.812 1 88.44 219 ILE A O 1
ATOM 1664 N N . SER A 1 220 ? -12.016 14.844 28.766 1 90.88 220 SER A N 1
ATOM 1665 C CA . SER A 1 220 ? -10.672 15.32 28.484 1 90.88 220 SER A CA 1
ATOM 1666 C C . SER A 1 220 ? -9.945 14.383 27.516 1 90.88 220 SER A C 1
ATOM 1668 O O . SER A 1 220 ? -10.336 13.219 27.359 1 90.88 220 SER A O 1
ATOM 1670 N N . TRP A 1 221 ? -8.961 14.914 26.859 1 91.25 221 TRP A N 1
ATOM 1671 C CA . TRP A 1 221 ? -8.133 14.094 25.984 1 91.25 221 TRP A CA 1
ATOM 1672 C C . TRP A 1 221 ? -7.473 12.969 26.766 1 91.25 221 TRP A C 1
ATOM 1674 O O . TRP A 1 221 ? -7.332 11.852 26.25 1 91.25 221 TRP A O 1
ATOM 1684 N N . ALA A 1 222 ? -7.082 13.273 28.016 1 90.38 222 ALA A N 1
ATOM 1685 C CA . ALA A 1 222 ? -6.488 12.242 28.859 1 90.38 222 ALA A CA 1
ATOM 1686 C C . ALA A 1 222 ? -7.453 11.078 29.062 1 90.38 222 ALA A C 1
ATOM 1688 O O . ALA A 1 222 ? -7.055 9.914 28.969 1 90.38 222 ALA A O 1
ATOM 1689 N N . GLU A 1 223 ? -8.648 11.438 29.328 1 90.94 223 GLU A N 1
ATOM 1690 C CA . GLU A 1 223 ? -9.68 10.414 29.5 1 90.94 223 GLU A CA 1
ATOM 1691 C C . GLU A 1 223 ? -9.922 9.641 28.203 1 90.94 223 GLU A C 1
ATOM 1693 O O . GLU A 1 223 ? -10.094 8.422 28.234 1 90.94 223 GLU A O 1
ATOM 1698 N N . SER A 1 224 ? -9.961 10.312 27.141 1 92.44 224 SER A N 1
ATOM 1699 C CA . SER A 1 224 ? -10.164 9.672 25.844 1 92.44 224 SER A CA 1
ATOM 1700 C C . SER A 1 224 ? -9.062 8.656 25.562 1 92.44 224 SER A C 1
ATOM 1702 O O . SER A 1 224 ? -9.344 7.539 25.109 1 92.44 224 SER A O 1
ATOM 1704 N N . LEU A 1 225 ? -7.824 8.992 25.797 1 92.31 225 LEU A N 1
ATOM 1705 C CA . LEU A 1 225 ? -6.684 8.133 25.5 1 92.31 225 LEU A CA 1
ATOM 1706 C C . LEU A 1 225 ? -6.762 6.84 26.312 1 92.31 225 LEU A C 1
ATOM 1708 O O . LEU A 1 225 ? -6.445 5.762 25.797 1 92.31 225 LEU A O 1
ATOM 1712 N N . THR A 1 226 ? -7.242 6.938 27.531 1 90.12 226 THR A N 1
ATOM 1713 C CA . THR A 1 226 ? -7.301 5.789 28.438 1 90.12 226 THR A CA 1
ATOM 1714 C C . THR A 1 226 ? -8.531 4.934 28.125 1 90.12 226 THR A C 1
ATOM 1716 O O . THR A 1 226 ? -8.422 3.717 27.953 1 90.12 226 THR A O 1
ATOM 1719 N N . ARG A 1 227 ? -9.648 5.57 28 1 90.69 227 ARG A N 1
ATOM 1720 C CA . ARG A 1 227 ? -10.914 4.859 27.828 1 90.69 227 ARG A CA 1
ATOM 1721 C C . ARG A 1 227 ? -10.961 4.156 26.469 1 90.69 227 ARG A C 1
ATOM 1723 O O . ARG A 1 227 ? -11.5 3.051 26.359 1 90.69 227 ARG A O 1
ATOM 1730 N N . LEU A 1 228 ? -10.438 4.77 25.484 1 92.69 228 LEU A N 1
ATOM 1731 C CA . LEU A 1 228 ? -10.555 4.246 24.125 1 92.69 228 LEU A CA 1
ATOM 1732 C C . LEU A 1 228 ? -9.367 3.352 23.797 1 92.69 228 LEU A C 1
ATOM 1734 O O . LEU A 1 228 ? -9.305 2.787 22.703 1 92.69 228 LEU A O 1
ATOM 1738 N N . LYS A 1 229 ? -8.398 3.229 24.625 1 92 229 LYS A N 1
ATOM 1739 C CA . LYS A 1 229 ? -7.25 2.344 24.469 1 92 229 LYS A CA 1
ATOM 1740 C C . LYS A 1 229 ? -6.516 2.609 23.156 1 92 229 LYS A C 1
ATOM 1742 O O . LYS A 1 229 ? -6.293 1.689 22.375 1 92 229 LYS A O 1
ATOM 1747 N N . ILE A 1 230 ? -6.047 3.805 22.984 1 94.88 230 ILE A N 1
ATOM 1748 C CA . ILE A 1 230 ? -5.5 4.289 21.719 1 94.88 230 ILE A CA 1
ATOM 1749 C C . ILE A 1 230 ? -4.102 3.709 21.516 1 94.88 230 ILE A C 1
ATOM 1751 O O . ILE A 1 230 ? -3.283 3.701 22.438 1 94.88 230 ILE A O 1
ATOM 1755 N N . ASP A 1 231 ? -3.883 3.217 20.281 1 93.06 231 ASP A N 1
ATOM 1756 C CA . ASP A 1 231 ? -2.57 2.709 19.891 1 93.06 231 ASP A CA 1
ATOM 1757 C C . ASP A 1 231 ? -1.772 3.77 19.141 1 93.06 231 ASP A C 1
ATOM 1759 O O . ASP A 1 231 ? -0.545 3.818 19.234 1 93.06 231 ASP A O 1
ATOM 1763 N N . VAL A 1 232 ? -2.443 4.535 18.359 1 93.5 232 VAL A N 1
ATOM 1764 C CA . VAL A 1 232 ? -1.804 5.539 17.516 1 93.5 232 VAL A CA 1
ATOM 1765 C C . VAL A 1 232 ? -2.537 6.871 17.656 1 93.5 232 VAL A C 1
ATOM 1767 O O . VAL A 1 232 ? -3.762 6.93 17.516 1 93.5 232 VAL A O 1
ATOM 1770 N N . PHE A 1 233 ? -1.821 7.891 17.938 1 95.69 233 PHE A N 1
ATOM 1771 C CA . PHE A 1 233 ? -2.359 9.234 18.109 1 95.69 233 PHE A CA 1
ATOM 1772 C C . PHE A 1 233 ? -1.662 10.219 17.172 1 95.69 233 PHE A C 1
ATOM 1774 O O . PHE A 1 233 ? -0.476 10.508 17.344 1 95.69 233 PHE A O 1
ATOM 1781 N N . LEU A 1 234 ? -2.387 10.734 16.172 1 94.38 234 LEU A N 1
ATOM 1782 C CA . LEU A 1 234 ? -1.86 11.734 15.25 1 94.38 234 LEU A CA 1
ATOM 1783 C C . LEU A 1 234 ? -2.088 13.148 15.781 1 94.38 234 LEU A C 1
ATOM 1785 O O . LEU A 1 234 ? -3.223 13.523 16.078 1 94.38 234 LEU A O 1
ATOM 1789 N N . LEU A 1 235 ? -0.99 13.891 15.859 1 92.75 235 LEU A N 1
ATOM 1790 C CA . LEU A 1 235 ? -1.114 15.258 16.359 1 92.75 235 LEU A CA 1
ATOM 1791 C C . LEU A 1 235 ? -0.014 16.141 15.805 1 92.75 235 LEU A C 1
ATOM 1793 O O . LEU A 1 235 ? 1.053 15.656 15.422 1 92.75 235 LEU A O 1
ATOM 1797 N N . ALA A 1 236 ? -0.337 17.406 15.727 1 89.38 236 ALA A N 1
ATOM 1798 C CA . ALA A 1 236 ? 0.679 18.422 15.445 1 89.38 236 ALA A CA 1
ATOM 1799 C C . ALA A 1 236 ? 1.411 18.844 16.719 1 89.38 236 ALA A C 1
ATOM 1801 O O . ALA A 1 236 ? 0.897 18.656 17.828 1 89.38 236 ALA A O 1
ATOM 1802 N N . PRO A 1 237 ? 2.611 19.375 16.578 1 86.31 237 PRO A N 1
ATOM 1803 C CA . PRO A 1 237 ? 3.357 19.797 17.766 1 86.31 237 PRO A CA 1
ATOM 1804 C C . PRO A 1 237 ? 2.572 20.781 18.641 1 86.31 237 PRO A C 1
ATOM 1806 O O . PRO A 1 237 ? 2.615 20.688 19.875 1 86.31 237 PRO A O 1
ATOM 1809 N N . TYR A 1 238 ? 1.853 21.625 18.031 1 80.31 238 TYR A N 1
ATOM 1810 C CA . TYR A 1 238 ? 1.039 22.578 18.781 1 80.31 238 TYR A CA 1
ATOM 1811 C C . TYR A 1 238 ? -0.001 21.844 19.625 1 80.31 238 TYR A C 1
ATOM 1813 O O . TYR A 1 238 ? -0.188 22.172 20.797 1 80.31 238 TYR A O 1
ATOM 1821 N N . HIS A 1 239 ? -0.663 20.906 19.016 1 87.62 239 HIS A N 1
ATOM 1822 C CA . HIS A 1 239 ? -1.681 20.141 19.734 1 87.62 239 HIS A CA 1
ATOM 1823 C C . HIS A 1 239 ? -1.06 19.281 20.828 1 87.62 239 HIS A C 1
ATOM 1825 O O . HIS A 1 239 ? -1.669 19.094 21.891 1 87.62 239 HIS A O 1
ATOM 1831 N N . LEU A 1 240 ? 0.085 18.797 20.531 1 91.12 240 LEU A N 1
ATOM 1832 C CA . LEU A 1 240 ? 0.813 18.031 21.547 1 91.12 240 LEU A CA 1
ATOM 1833 C C . LEU A 1 240 ? 1.124 18.906 22.766 1 91.12 240 LEU A C 1
ATOM 1835 O O . LEU A 1 240 ? 0.95 18.469 23.906 1 91.12 240 LEU A O 1
ATOM 1839 N N . GLN A 1 241 ? 1.58 20.078 22.5 1 85.12 241 GLN A N 1
ATOM 1840 C CA . GLN A 1 241 ? 1.874 21.016 23.578 1 85.12 241 GLN A CA 1
ATOM 1841 C C . GLN A 1 241 ? 0.632 21.297 24.422 1 85.12 241 GLN A C 1
ATOM 1843 O O . GLN A 1 241 ? 0.697 21.281 25.656 1 85.12 241 GLN A O 1
ATOM 1848 N N . GLN A 1 242 ? -0.461 21.516 23.75 1 84.56 242 GLN A N 1
ATOM 1849 C CA . GLN A 1 242 ? -1.716 21.766 24.453 1 84.56 242 GLN A CA 1
ATOM 1850 C C . GLN A 1 242 ? -2.145 20.562 25.266 1 84.56 242 GLN A C 1
ATOM 1852 O O . GLN A 1 242 ? -2.633 20.703 26.391 1 84.56 242 GLN A O 1
ATOM 1857 N N . LEU A 1 243 ? -1.968 19.453 24.719 1 91.44 243 LEU A N 1
ATOM 1858 C CA . LEU A 1 243 ? -2.324 18.203 25.406 1 91.44 243 LEU A CA 1
ATOM 1859 C C . LEU A 1 243 ? -1.489 18.016 26.656 1 91.44 243 LEU A C 1
ATOM 1861 O O . LEU A 1 243 ? -2.027 17.703 27.719 1 91.44 243 LEU A O 1
ATOM 1865 N N . LEU A 1 244 ? -0.253 18.234 26.547 1 91.56 244 LEU A N 1
ATOM 1866 C CA . LEU A 1 244 ? 0.655 18.031 27.672 1 91.56 244 LEU A CA 1
ATOM 1867 C C . LEU A 1 244 ? 0.339 19.016 28.797 1 91.56 244 LEU A C 1
ATOM 1869 O O . LEU A 1 244 ? 0.405 18.641 29.969 1 91.56 244 LEU A O 1
ATOM 1873 N N . ARG A 1 245 ? 0.002 20.188 28.438 1 85.81 245 ARG A N 1
ATOM 1874 C CA . ARG A 1 245 ? -0.361 21.188 29.422 1 85.81 245 ARG A CA 1
ATOM 1875 C C . ARG A 1 245 ? -1.632 20.781 30.172 1 85.81 245 ARG A C 1
ATOM 1877 O O . ARG A 1 245 ? -1.785 21.078 31.359 1 85.81 245 ARG A O 1
ATOM 1884 N N . ALA A 1 246 ? -2.482 20.141 29.453 1 88.94 246 ALA A N 1
ATOM 1885 C CA . ALA A 1 246 ? -3.789 19.797 30.016 1 88.94 246 ALA A CA 1
ATOM 1886 C C . ALA A 1 246 ? -3.744 18.453 30.734 1 88.94 246 ALA A C 1
ATOM 1888 O O . ALA A 1 246 ? -4.68 18.094 31.453 1 88.94 246 ALA A O 1
ATOM 1889 N N . LEU A 1 247 ? -2.707 17.75 30.609 1 92.56 247 LEU A N 1
ATOM 1890 C CA . LEU A 1 247 ? -2.605 16.422 31.203 1 92.56 247 LEU A CA 1
ATOM 1891 C C . LEU A 1 247 ? -2.523 16.516 32.719 1 92.56 247 LEU A C 1
ATOM 1893 O O . LEU A 1 247 ? -1.783 17.344 33.25 1 92.56 247 LEU A O 1
ATOM 1897 N N . PRO A 1 248 ? -3.262 15.664 33.375 1 92.25 248 PRO A N 1
ATOM 1898 C CA . PRO A 1 248 ? -3.086 15.602 34.844 1 92.25 248 PRO A CA 1
ATOM 1899 C C . PRO A 1 248 ? -1.668 15.211 35.25 1 92.25 248 PRO A C 1
ATOM 1901 O O . PRO A 1 248 ? -1.014 14.43 34.531 1 92.25 248 PRO A O 1
ATOM 1904 N N . ASP A 1 249 ? -1.256 15.688 36.406 1 89.75 249 ASP A N 1
ATOM 1905 C CA . ASP A 1 249 ? 0.093 15.422 36.875 1 89.75 249 ASP A CA 1
ATOM 1906 C C . ASP A 1 249 ? 0.302 13.93 37.125 1 89.75 249 ASP A C 1
ATOM 1908 O O . ASP A 1 249 ? 1.42 13.422 37.031 1 89.75 249 ASP A O 1
ATOM 1912 N N . ASP A 1 250 ? -0.779 13.281 37.406 1 91 250 ASP A N 1
ATOM 1913 C CA . ASP A 1 250 ? -0.663 11.875 37.781 1 91 250 ASP A CA 1
ATOM 1914 C C . ASP A 1 250 ? -0.979 10.977 36.594 1 91 250 ASP A C 1
ATOM 1916 O O . ASP A 1 250 ? -1.206 9.773 36.75 1 91 250 ASP A O 1
ATOM 1920 N N . PHE A 1 251 ? -1 11.609 35.438 1 92.12 251 PHE A N 1
ATOM 1921 C CA . PHE A 1 251 ? -1.259 10.789 34.25 1 92.12 251 PHE A CA 1
ATOM 1922 C C . PHE A 1 251 ? -0.154 9.758 34.062 1 92.12 251 PHE A C 1
ATOM 1924 O O . PHE A 1 251 ? 1.031 10.086 34.125 1 92.12 251 PHE A O 1
ATOM 1931 N N . VAL A 1 252 ? -0.548 8.484 33.844 1 90.88 252 VAL A N 1
ATOM 1932 C CA . VAL A 1 252 ? 0.409 7.406 33.656 1 90.88 252 VAL A CA 1
ATOM 1933 C C . VAL A 1 252 ? 0.688 7.238 32.156 1 90.88 252 VAL A C 1
ATOM 1935 O O . VAL A 1 252 ? -0.234 7.023 31.359 1 90.88 252 VAL A O 1
ATOM 1938 N N . PRO A 1 253 ? 1.916 7.348 31.75 1 90.75 253 PRO A N 1
ATOM 1939 C CA . PRO A 1 253 ? 2.277 7.16 30.344 1 90.75 253 PRO A CA 1
ATOM 1940 C C . PRO A 1 253 ? 1.867 5.789 29.812 1 90.75 253 PRO A C 1
ATOM 1942 O O . PRO A 1 253 ? 1.824 4.816 30.562 1 90.75 253 PRO A O 1
ATOM 1945 N N . HIS A 1 254 ? 1.518 5.738 28.562 1 89.75 254 HIS A N 1
ATOM 1946 C CA . HIS A 1 254 ? 1.169 4.508 27.875 1 89.75 254 HIS A CA 1
ATOM 1947 C C . HIS A 1 254 ? 2.305 4.051 26.953 1 89.75 254 HIS A C 1
ATOM 1949 O O . HIS A 1 254 ? 2.428 4.531 25.828 1 89.75 254 HIS A O 1
ATOM 1955 N N . PRO A 1 255 ? 2.982 3.043 27.312 1 85 255 PRO A N 1
ATOM 1956 C CA . PRO A 1 255 ? 4.16 2.641 26.547 1 85 255 PRO A CA 1
ATOM 1957 C C . PRO A 1 255 ? 3.805 2.127 25.141 1 85 255 PRO A C 1
ATOM 1959 O O . PRO A 1 255 ? 4.641 2.16 24.234 1 85 255 PRO A O 1
ATOM 1962 N N . ASP A 1 256 ? 2.574 1.744 24.938 1 85.94 256 ASP A N 1
ATOM 1963 C CA . ASP A 1 256 ? 2.215 1.168 23.641 1 85.94 256 ASP A CA 1
ATOM 1964 C C . ASP A 1 256 ? 1.602 2.223 22.719 1 85.94 256 ASP A C 1
ATOM 1966 O O . ASP A 1 256 ? 1.303 1.941 21.562 1 85.94 256 ASP A O 1
ATOM 1970 N N . LEU A 1 257 ? 1.449 3.408 23.25 1 92 257 LEU A N 1
ATOM 1971 C CA . LEU A 1 257 ? 0.922 4.512 22.453 1 92 257 LEU A CA 1
ATOM 1972 C C . LEU A 1 257 ? 1.993 5.074 21.531 1 92 257 LEU A C 1
ATOM 1974 O O . LEU A 1 257 ? 3.104 5.379 21.969 1 92 257 LEU A O 1
ATOM 1978 N N . THR A 1 258 ? 1.681 5.09 20.266 1 92 258 THR A N 1
ATOM 1979 C CA . THR A 1 258 ? 2.562 5.746 19.312 1 92 258 THR A CA 1
ATOM 1980 C C . THR A 1 258 ? 2.059 7.152 19 1 92 258 THR A C 1
ATOM 1982 O O . THR A 1 258 ? 0.922 7.324 18.547 1 92 258 THR A O 1
ATOM 1985 N N . LEU A 1 259 ? 2.881 8.125 19.266 1 93.62 259 LEU A N 1
ATOM 1986 C CA . LEU A 1 259 ? 2.588 9.5 18.875 1 93.62 259 LEU A CA 1
ATOM 1987 C C . LEU A 1 259 ? 3.113 9.789 17.484 1 93.62 259 LEU A C 1
ATOM 1989 O O . LEU A 1 259 ? 4.324 9.773 17.25 1 93.62 259 LEU A O 1
ATOM 1993 N N . CYS A 1 260 ? 2.242 9.992 16.578 1 92.44 260 CYS A N 1
ATOM 1994 C CA . CYS A 1 260 ? 2.615 10.383 15.227 1 92.44 260 CYS A CA 1
ATOM 1995 C C . CYS A 1 260 ? 2.549 11.898 15.062 1 92.44 260 CYS A C 1
ATOM 1997 O O . CYS A 1 260 ? 1.46 12.469 14.992 1 92.44 260 CYS A O 1
ATOM 1999 N N . ILE A 1 261 ? 3.684 12.477 14.945 1 91.38 261 ILE A N 1
ATOM 2000 C CA . ILE A 1 261 ? 3.762 13.93 14.93 1 91.38 261 ILE A CA 1
ATOM 2001 C C . ILE A 1 261 ? 4 14.422 13.508 1 91.38 261 ILE A C 1
ATOM 2003 O O . ILE A 1 261 ? 4.969 14.023 12.859 1 91.38 261 ILE A O 1
ATOM 2007 N N . GLY A 1 262 ? 3.125 15.227 13.023 1 87.31 262 GLY A N 1
ATOM 2008 C CA . GLY A 1 262 ? 3.246 15.859 11.719 1 87.31 262 GLY A CA 1
ATOM 2009 C C . GLY A 1 262 ? 2.682 17.266 11.688 1 87.31 262 GLY A C 1
ATOM 2010 O O . GLY A 1 262 ? 1.976 17.688 12.609 1 87.31 262 GLY A O 1
ATOM 2011 N N . GLY A 1 263 ? 3.059 18.016 10.672 1 82.25 263 GLY A N 1
ATOM 2012 C CA . GLY A 1 263 ? 2.494 19.344 10.469 1 82.25 263 GLY A CA 1
ATOM 2013 C C . GLY A 1 263 ? 3.305 20.438 11.125 1 82.25 263 GLY A C 1
ATOM 2014 O O . GLY A 1 263 ? 2.822 21.562 11.281 1 82.25 263 GLY A O 1
ATOM 2015 N N . GLY A 1 264 ? 4.422 20.141 11.586 1 79.5 264 GLY A N 1
ATOM 2016 C CA . GLY A 1 264 ? 5.297 21.109 12.219 1 79.5 264 GLY A CA 1
ATOM 2017 C C . GLY A 1 264 ? 6.551 20.484 12.805 1 79.5 264 GLY A C 1
ATOM 2018 O O . GLY A 1 264 ? 6.699 19.266 12.82 1 79.5 264 GLY A O 1
ATOM 2019 N N . SER A 1 265 ? 7.402 21.391 13.227 1 78.06 265 SER A N 1
ATOM 2020 C CA . SER A 1 265 ? 8.656 20.938 13.82 1 78.06 265 SER A CA 1
ATOM 2021 C C . SER A 1 265 ? 8.453 20.547 15.289 1 78.06 265 SER A C 1
ATOM 2023 O O . SER A 1 265 ? 7.828 21.281 16.047 1 78.06 265 SER A O 1
ATOM 2025 N N . LEU A 1 266 ? 8.953 19.422 15.633 1 83.19 266 LEU A N 1
ATOM 2026 C CA . LEU A 1 266 ? 8.938 18.969 17.016 1 83.19 266 LEU A CA 1
ATOM 2027 C C . LEU A 1 266 ? 10.203 19.391 17.75 1 83.19 266 LEU A C 1
ATOM 2029 O O . LEU A 1 266 ? 11.281 18.844 17.5 1 83.19 266 LEU A O 1
ATOM 2033 N N . SER A 1 267 ? 10.039 20.344 18.672 1 78.25 267 SER A N 1
ATOM 2034 C CA . SER A 1 267 ? 11.211 20.812 19.406 1 78.25 267 SER A CA 1
ATOM 2035 C C . SER A 1 267 ? 11.711 19.734 20.375 1 78.25 267 SER A C 1
ATOM 2037 O O . SER A 1 267 ? 10.945 18.875 20.812 1 78.25 267 SER A O 1
ATOM 2039 N N . LYS A 1 268 ? 12.977 19.797 20.734 1 81 268 LYS A N 1
ATOM 2040 C CA . LYS A 1 268 ? 13.586 18.828 21.641 1 81 268 LYS A CA 1
ATOM 2041 C C . LYS A 1 268 ? 12.898 18.844 23 1 81 268 LYS A C 1
ATOM 2043 O O . LYS A 1 268 ? 12.57 17.797 23.562 1 81 268 LYS A O 1
ATOM 2048 N N . PRO A 1 269 ? 12.641 20.062 23.531 1 80.69 269 PRO A N 1
ATOM 2049 C CA . PRO A 1 269 ? 11.969 20.078 24.828 1 80.69 269 PRO A CA 1
ATOM 2050 C C . PRO A 1 269 ? 10.57 19.469 24.781 1 80.69 269 PRO A C 1
ATOM 2052 O O . PRO A 1 269 ? 10.18 18.734 25.688 1 80.69 269 PRO A O 1
ATOM 2055 N N . LEU A 1 270 ? 9.883 19.766 23.75 1 85 270 LEU A N 1
ATOM 2056 C CA . LEU A 1 270 ? 8.547 19.203 23.625 1 85 270 LEU A CA 1
ATOM 2057 C C . LEU A 1 270 ? 8.602 17.688 23.484 1 85 270 LEU A C 1
ATOM 2059 O O . LEU A 1 270 ? 7.793 16.969 24.078 1 85 270 LEU A O 1
ATOM 2063 N N . ALA A 1 271 ? 9.555 17.188 22.719 1 88.88 271 ALA A N 1
ATOM 2064 C CA . ALA A 1 271 ? 9.742 15.742 22.547 1 88.88 271 ALA A CA 1
ATOM 2065 C C . ALA A 1 271 ? 10.078 15.078 23.891 1 88.88 271 ALA A C 1
ATOM 2067 O O . ALA A 1 271 ? 9.547 14.008 24.203 1 88.88 271 ALA A O 1
ATOM 2068 N N . ALA A 1 272 ? 10.914 15.719 24.609 1 88.38 272 ALA A N 1
ATOM 2069 C CA . ALA A 1 272 ? 11.32 15.18 25.906 1 88.38 272 ALA A CA 1
ATOM 2070 C C . ALA A 1 272 ? 10.133 15.102 26.859 1 88.38 272 ALA A C 1
ATOM 2072 O O . ALA A 1 272 ? 9.945 14.094 27.562 1 88.38 272 ALA A O 1
ATOM 2073 N N . ASP A 1 273 ? 9.391 16.156 26.844 1 90.31 273 ASP A N 1
ATOM 2074 C CA . ASP A 1 273 ? 8.203 16.188 27.688 1 90.31 273 ASP A CA 1
ATOM 2075 C C . ASP A 1 273 ? 7.219 15.094 27.281 1 90.31 273 ASP A C 1
ATOM 2077 O O . ASP A 1 273 ? 6.652 14.414 28.141 1 90.31 273 ASP A O 1
ATOM 2081 N N . ALA A 1 274 ? 6.992 14.945 26.047 1 93.38 274 ALA A N 1
ATOM 2082 C CA . ALA A 1 274 ? 6.078 13.93 25.531 1 93.38 274 ALA A CA 1
ATOM 2083 C C . ALA A 1 274 ? 6.543 12.531 25.922 1 93.38 274 ALA A C 1
ATOM 2085 O O . ALA A 1 274 ? 5.738 11.688 26.328 1 93.38 274 ALA A O 1
ATOM 2086 N N . ARG A 1 275 ? 7.828 12.281 25.797 1 92.31 275 ARG A N 1
ATOM 2087 C CA . ARG A 1 275 ? 8.391 10.977 26.141 1 92.31 275 ARG A CA 1
ATOM 2088 C C . ARG A 1 275 ? 8.188 10.656 27.609 1 92.31 275 ARG A C 1
ATOM 2090 O O . ARG A 1 275 ? 7.914 9.508 27.969 1 92.31 275 ARG A O 1
ATOM 2097 N N . GLN A 1 276 ? 8.297 11.648 28.359 1 93.06 276 GLN A N 1
ATOM 2098 C CA . GLN A 1 276 ? 8.188 11.453 29.797 1 93.06 276 GLN A CA 1
ATOM 2099 C C . GLN A 1 276 ? 6.734 11.297 30.234 1 93.06 276 GLN A C 1
ATOM 2101 O O . GLN A 1 276 ? 6.426 10.492 31.109 1 93.06 276 GLN A O 1
ATOM 2106 N N . ARG A 1 277 ? 5.898 11.969 29.578 1 94.81 277 ARG A N 1
ATOM 2107 C CA . ARG A 1 277 ? 4.566 12.109 30.156 1 94.81 277 ARG A CA 1
ATOM 2108 C C . ARG A 1 277 ? 3.541 11.305 29.359 1 94.81 277 ARG A C 1
ATOM 2110 O O . ARG A 1 277 ? 2.438 11.047 29.844 1 94.81 277 ARG A O 1
ATOM 2117 N N . LEU A 1 278 ? 3.785 10.977 28.156 1 94.81 278 LEU A N 1
ATOM 2118 C CA . LEU A 1 278 ? 2.801 10.289 27.312 1 94.81 278 LEU A CA 1
ATOM 2119 C C . LEU A 1 278 ? 3.328 8.938 26.859 1 94.81 278 LEU A C 1
ATOM 2121 O O . LEU A 1 278 ? 2.764 7.898 27.188 1 94.81 278 LEU A O 1
ATOM 2125 N N . SER A 1 279 ? 4.359 8.969 26.031 1 93.94 279 SER A N 1
ATOM 2126 C CA . SER A 1 279 ? 4.902 7.738 25.484 1 93.94 279 SER A CA 1
ATOM 2127 C C . SER A 1 279 ? 6.301 7.957 24.906 1 93.94 279 SER A C 1
ATOM 2129 O O . SER A 1 279 ? 6.586 9.008 24.344 1 93.94 279 SER A O 1
ATOM 2131 N N . ARG A 1 280 ? 7.082 6.891 24.984 1 91.06 280 ARG A N 1
ATOM 2132 C CA . ARG A 1 280 ? 8.422 6.945 24.422 1 91.06 280 ARG A CA 1
ATOM 2133 C C . ARG A 1 280 ? 8.391 6.699 22.906 1 91.06 280 ARG A C 1
ATOM 2135 O O . ARG A 1 280 ? 9.375 6.945 22.219 1 91.06 280 ARG A O 1
ATOM 2142 N N . ASN A 1 281 ? 7.277 6.23 22.438 1 90.62 281 ASN A N 1
ATOM 2143 C CA . ASN A 1 281 ? 7.148 5.906 21.016 1 90.62 281 ASN A CA 1
ATOM 2144 C C . ASN A 1 281 ? 6.684 7.113 20.203 1 90.62 281 ASN A C 1
ATOM 2146 O O . ASN A 1 281 ? 5.484 7.293 19.984 1 90.62 281 ASN A O 1
ATOM 2150 N N . ILE A 1 282 ? 7.656 7.895 19.719 1 91.38 282 ILE A N 1
ATOM 2151 C CA . ILE A 1 282 ? 7.344 9.094 18.953 1 91.38 282 ILE A CA 1
ATOM 2152 C C . ILE A 1 282 ? 7.809 8.922 17.516 1 91.38 282 ILE A C 1
ATOM 2154 O O . ILE A 1 282 ? 8.984 8.641 17.266 1 91.38 282 ILE A O 1
ATOM 2158 N N . LEU A 1 283 ? 6.887 9.039 16.672 1 90.38 283 LEU A N 1
ATOM 2159 C CA . LEU A 1 283 ? 7.141 9.016 15.242 1 90.38 283 LEU A CA 1
ATOM 2160 C C . LEU A 1 283 ? 6.984 10.406 14.641 1 90.38 283 LEU A C 1
ATOM 2162 O O . LEU A 1 283 ? 5.969 11.07 14.852 1 90.38 283 LEU A O 1
ATOM 2166 N N . VAL A 1 284 ? 8.016 10.844 13.922 1 90.25 284 VAL A N 1
ATOM 2167 C CA . VAL A 1 284 ? 7.93 12.133 13.242 1 90.25 284 VAL A CA 1
ATOM 2168 C C . VAL A 1 284 ? 7.762 11.906 11.734 1 90.25 284 VAL A C 1
ATOM 2170 O O . VAL A 1 284 ? 8.297 10.945 11.18 1 90.25 284 VAL A O 1
ATOM 2173 N N . SER A 1 285 ? 6.996 12.781 11.164 1 90.56 285 SER A N 1
ATOM 2174 C CA . SER A 1 285 ? 6.727 12.672 9.734 1 90.56 285 SER A CA 1
ATOM 2175 C C . SER A 1 285 ? 6.82 14.031 9.047 1 90.56 285 SER A C 1
ATOM 2177 O O . SER A 1 285 ? 6.543 15.062 9.656 1 90.56 285 SER A O 1
ATOM 2179 N N . TYR A 1 286 ? 7.301 14.031 7.828 1 92.5 286 TYR A N 1
ATOM 2180 C CA . TYR A 1 286 ? 7.359 15.195 6.957 1 92.5 286 TYR A CA 1
ATOM 2181 C C . TYR A 1 286 ? 6.617 14.938 5.652 1 92.5 286 TYR A C 1
ATOM 2183 O O . TYR A 1 286 ? 6.738 13.867 5.062 1 92.5 286 TYR A O 1
ATOM 2191 N N . GLY A 1 287 ? 5.84 15.883 5.301 1 92.25 287 GLY A N 1
ATOM 2192 C CA . GLY A 1 287 ? 5.062 15.852 4.07 1 92.25 287 GLY A CA 1
ATOM 2193 C C . GLY A 1 287 ? 4.152 17.062 3.91 1 92.25 287 GLY A C 1
ATOM 2194 O O . GLY A 1 287 ? 4.188 17.984 4.723 1 92.25 287 GLY A O 1
ATOM 2195 N N . ALA A 1 288 ? 3.461 17.094 2.873 1 91.75 288 ALA A N 1
ATOM 2196 C CA . ALA A 1 288 ? 2.484 18.125 2.545 1 91.75 288 ALA A CA 1
ATOM 2197 C C . ALA A 1 288 ? 1.329 17.547 1.731 1 91.75 288 ALA A C 1
ATOM 2199 O O . ALA A 1 288 ? 1.416 16.438 1.223 1 91.75 288 ALA A O 1
ATOM 2200 N N . THR A 1 289 ? 0.246 18.281 1.75 1 93.12 289 THR A N 1
ATOM 2201 C CA . THR A 1 289 ? -0.87 17.859 0.914 1 93.12 289 THR A CA 1
ATOM 2202 C C . THR A 1 289 ? -0.428 17.688 -0.538 1 93.12 289 THR A C 1
ATOM 2204 O O . THR A 1 289 ? -0.914 16.812 -1.247 1 93.12 289 THR A O 1
ATOM 2207 N N . GLU A 1 290 ? 0.51 18.516 -0.971 1 94.56 290 GLU A N 1
ATOM 2208 C CA . GLU A 1 290 ? 1.01 18.531 -2.342 1 94.56 290 GLU A CA 1
ATOM 2209 C C . GLU A 1 290 ? 1.778 17.266 -2.67 1 94.56 290 GLU A C 1
ATOM 2211 O O . GLU A 1 290 ? 1.767 16.797 -3.814 1 94.56 290 GLU A O 1
ATOM 2216 N N . THR A 1 291 ? 2.449 16.641 -1.675 1 93 291 THR A N 1
ATOM 2217 C CA . THR A 1 291 ? 3.422 15.602 -1.981 1 93 291 THR A CA 1
ATOM 2218 C C . THR A 1 291 ? 2.994 14.266 -1.37 1 93 291 THR A C 1
ATOM 2220 O O . THR A 1 291 ? 3.51 13.211 -1.746 1 93 291 THR A O 1
ATOM 2223 N N . GLY A 1 292 ? 2.1 14.352 -0.4 1 91.19 292 GLY A N 1
ATOM 2224 C CA . GLY A 1 292 ? 1.958 13.188 0.455 1 91.19 292 GLY A CA 1
ATOM 2225 C C . GLY A 1 292 ? 3.096 13.031 1.446 1 91.19 292 GLY A C 1
ATOM 2226 O O . GLY A 1 292 ? 3.816 13.992 1.729 1 91.19 292 GLY A O 1
ATOM 2227 N N . SER A 1 293 ? 3.215 11.875 2.023 1 89.94 293 SER A N 1
ATOM 2228 C CA . SER A 1 293 ? 4.277 11.625 2.99 1 89.94 293 SER A CA 1
ATOM 2229 C C . SER A 1 293 ? 5.637 11.523 2.303 1 89.94 293 SER A C 1
ATOM 2231 O O . SER A 1 293 ? 5.785 10.797 1.314 1 89.94 293 SER A O 1
ATOM 2233 N N . VAL A 1 294 ? 6.602 12.18 2.824 1 91.81 294 VAL A N 1
ATOM 2234 C CA . VAL A 1 294 ? 7.918 12.242 2.201 1 91.81 294 VAL A CA 1
ATOM 2235 C C . VAL A 1 294 ? 8.938 11.523 3.076 1 91.81 294 VAL A C 1
ATOM 2237 O O . VAL A 1 294 ? 9.859 10.883 2.564 1 91.81 294 VAL A O 1
ATOM 2240 N N . ALA A 1 295 ? 8.773 11.664 4.359 1 90.62 295 ALA A N 1
ATOM 2241 C CA . ALA A 1 295 ? 9.711 11.047 5.293 1 90.62 295 ALA A CA 1
ATOM 2242 C C . ALA A 1 295 ? 9.016 10.68 6.605 1 90.62 295 ALA A C 1
ATOM 2244 O O . ALA A 1 295 ? 8.016 11.305 6.98 1 90.62 295 ALA A O 1
ATOM 2245 N N . LEU A 1 296 ? 9.508 9.703 7.219 1 89.19 296 LEU A N 1
ATOM 2246 C CA . LEU A 1 296 ? 8.977 9.234 8.492 1 89.19 296 LEU A CA 1
ATOM 2247 C C . LEU A 1 296 ? 10.047 8.484 9.281 1 89.19 296 LEU A C 1
ATOM 2249 O O . LEU A 1 296 ? 10.906 7.82 8.695 1 89.19 296 LEU A O 1
ATOM 2253 N N . GLY A 1 297 ? 9.992 8.594 10.625 1 86.5 297 GLY A N 1
ATOM 2254 C CA . GLY A 1 297 ? 10.914 7.816 11.438 1 86.5 297 GLY A CA 1
ATOM 2255 C C . GLY A 1 297 ? 10.664 7.957 12.93 1 86.5 297 GLY A C 1
ATOM 2256 O O . GLY A 1 297 ? 10.133 8.977 13.383 1 86.5 297 GLY A O 1
ATOM 2257 N N . HIS A 1 298 ? 11.008 6.902 13.586 1 83.56 298 HIS A N 1
ATOM 2258 C CA . HIS A 1 298 ? 11.008 6.996 15.039 1 83.56 298 HIS A CA 1
ATOM 2259 C C . HIS A 1 298 ? 12.141 7.895 15.531 1 83.56 298 HIS A C 1
ATOM 2261 O O . HIS A 1 298 ? 13.289 7.734 15.125 1 83.56 298 HIS A O 1
ATOM 2267 N N . LEU A 1 299 ? 11.758 8.75 16.359 1 79.88 299 LEU A N 1
ATOM 2268 C CA . LEU A 1 299 ? 12.703 9.734 16.875 1 79.88 299 LEU A CA 1
ATOM 2269 C C . LEU A 1 299 ? 13.914 9.047 17.5 1 79.88 299 LEU A C 1
ATOM 2271 O O . LEU A 1 299 ? 15.047 9.531 17.375 1 79.88 299 LEU A O 1
ATOM 2275 N N . GLU A 1 300 ? 13.688 7.918 18.062 1 78.19 300 GLU A N 1
ATOM 2276 C CA . GLU A 1 300 ? 14.758 7.207 18.766 1 78.19 300 GLU A CA 1
ATOM 2277 C C . GLU A 1 300 ? 15.781 6.648 17.797 1 78.19 300 GLU A C 1
ATOM 2279 O O . GLU A 1 300 ? 16.938 6.422 18.156 1 78.19 300 GLU A O 1
ATOM 2284 N N . LEU A 1 301 ? 15.375 6.465 16.625 1 72.12 301 LEU A N 1
ATOM 2285 C CA . LEU A 1 301 ? 16.25 5.82 15.656 1 72.12 301 LEU A CA 1
ATOM 2286 C C . LEU A 1 301 ? 17.062 6.852 14.875 1 72.12 301 LEU A C 1
ATOM 2288 O O . LEU A 1 301 ? 17.969 6.5 14.133 1 72.12 301 LEU A O 1
ATOM 2292 N N . MET A 1 302 ? 16.641 8.086 15.039 1 72.25 302 MET A N 1
ATOM 2293 C CA . MET A 1 302 ? 17.281 9.109 14.219 1 72.25 302 MET A CA 1
ATOM 2294 C C . MET A 1 302 ? 18.359 9.859 15.016 1 72.25 302 MET A C 1
ATOM 2296 O O . MET A 1 302 ? 18.141 10.211 16.172 1 72.25 302 MET A O 1
ATOM 2300 N N . ALA A 1 303 ? 19.578 9.789 14.562 1 60.81 303 ALA A N 1
ATOM 2301 C CA . ALA A 1 303 ? 20.672 10.516 15.195 1 60.81 303 ALA A CA 1
ATOM 2302 C C . ALA A 1 303 ? 20.531 12.016 15 1 60.81 303 ALA A C 1
ATOM 2304 O O . ALA A 1 303 ? 21.25 12.805 15.609 1 60.81 303 ALA A O 1
ATOM 2305 N N . GLY A 1 304 ? 19.75 12.484 14.031 1 55.97 304 GLY A N 1
ATOM 2306 C CA . GLY A 1 304 ? 19.828 13.836 13.484 1 55.97 304 GLY A CA 1
ATOM 2307 C C . GLY A 1 304 ? 19.312 14.891 14.438 1 55.97 304 GLY A C 1
ATOM 2308 O O . GLY A 1 304 ? 19.266 16.078 14.094 1 55.97 304 GLY A O 1
ATOM 2309 N N . GLY A 1 305 ? 19.188 14.578 15.695 1 57.91 305 GLY A N 1
ATOM 2310 C CA . GLY A 1 305 ? 18.891 15.641 16.641 1 57.91 305 GLY A CA 1
ATOM 2311 C C . GLY A 1 305 ? 17.5 16.219 16.484 1 57.91 305 GLY A C 1
ATOM 2312 O O . GLY A 1 305 ? 16.594 15.523 16.031 1 57.91 305 GLY A O 1
ATOM 2313 N N . GLU A 1 306 ? 17.203 17.547 16.797 1 59.59 306 GLU A N 1
ATOM 2314 C CA . GLU A 1 306 ? 15.969 18.297 16.938 1 59.59 306 GLU A CA 1
ATOM 2315 C C . GLU A 1 306 ? 15.297 18.516 15.578 1 59.59 306 GLU A C 1
ATOM 2317 O O . GLU A 1 306 ? 14.07 18.625 15.492 1 59.59 306 GLU A O 1
ATOM 2322 N N . ASP A 1 307 ? 16 18.328 14.555 1 76.56 307 ASP A N 1
ATOM 2323 C CA . ASP A 1 307 ? 15.438 18.734 13.266 1 76.56 307 ASP A CA 1
ATOM 2324 C C . ASP A 1 307 ? 15.242 17.531 12.352 1 76.56 307 ASP A C 1
ATOM 2326 O O . ASP A 1 307 ? 14.953 17.703 11.164 1 76.56 307 ASP A O 1
ATOM 2330 N N . ALA A 1 308 ? 15.281 16.391 12.984 1 84.25 308 ALA A N 1
ATOM 2331 C CA . ALA A 1 308 ? 15.094 15.211 12.148 1 84.25 308 ALA A CA 1
ATOM 2332 C C . ALA A 1 308 ? 13.617 15.023 11.797 1 84.25 308 ALA A C 1
ATOM 2334 O O . ALA A 1 308 ? 12.75 15.07 12.672 1 84.25 308 ALA A O 1
ATOM 2335 N N . ALA A 1 309 ? 13.391 14.898 10.531 1 89.31 309 ALA A N 1
ATOM 2336 C CA . ALA A 1 309 ? 12.016 14.789 10.047 1 89.31 309 ALA A CA 1
ATOM 2337 C C . ALA A 1 309 ? 11.727 13.375 9.562 1 89.31 309 ALA A C 1
ATOM 2339 O O . ALA A 1 309 ? 10.625 13.086 9.078 1 89.31 309 ALA A O 1
ATOM 2340 N N . GLY A 1 310 ? 12.703 12.461 9.68 1 89.69 310 GLY A N 1
ATOM 2341 C CA . GLY A 1 310 ? 12.461 11.07 9.32 1 89.69 310 GLY A CA 1
ATOM 2342 C C . GLY A 1 310 ? 13.328 10.594 8.172 1 89.69 310 GLY A C 1
ATOM 2343 O O . GLY A 1 310 ? 14.109 11.367 7.609 1 89.69 310 GLY A O 1
ATOM 2344 N N . PHE A 1 311 ? 13.25 9.336 7.902 1 88.5 311 PHE A N 1
ATOM 2345 C CA . PHE A 1 311 ? 13.898 8.734 6.742 1 88.5 311 PHE A CA 1
ATOM 2346 C C . PHE A 1 311 ? 13.062 8.953 5.484 1 88.5 311 PHE A C 1
ATOM 2348 O O . PHE A 1 311 ? 11.852 8.734 5.488 1 88.5 311 PHE A O 1
ATOM 2355 N N . VAL A 1 312 ? 13.703 9.391 4.43 1 89.31 312 VAL A N 1
ATOM 2356 C CA . VAL A 1 312 ? 12.992 9.656 3.182 1 89.31 312 VAL A CA 1
ATOM 2357 C C . VAL A 1 312 ? 12.438 8.352 2.615 1 89.31 312 VAL A C 1
ATOM 2359 O O . VAL A 1 312 ? 13.141 7.34 2.561 1 89.31 312 VAL A O 1
ATOM 2362 N N . PHE A 1 313 ? 11.195 8.367 2.256 1 86.94 313 PHE A N 1
ATOM 2363 C CA . PHE A 1 313 ? 10.531 7.184 1.721 1 86.94 313 PHE A CA 1
ATOM 2364 C C . PHE A 1 313 ? 11.086 6.832 0.345 1 86.94 313 PHE A C 1
ATOM 2366 O O . PHE A 1 313 ? 11.586 7.699 -0.37 1 86.94 313 PHE A O 1
ATOM 2373 N N . PRO A 1 314 ? 10.844 5.547 -0.131 1 80.06 314 PRO A N 1
ATOM 2374 C CA . PRO A 1 314 ? 11.383 5.09 -1.412 1 80.06 314 PRO A CA 1
ATOM 2375 C C . PRO A 1 314 ? 10.734 5.777 -2.609 1 80.06 314 PRO A C 1
ATOM 2377 O O . PRO A 1 314 ? 11.32 5.824 -3.693 1 80.06 314 PRO A O 1
ATOM 2380 N N . TRP A 1 315 ? 9.562 6.348 -2.441 1 80.25 315 TRP A N 1
ATOM 2381 C CA . TRP A 1 315 ? 8.844 6.902 -3.58 1 80.25 315 TRP A CA 1
ATOM 2382 C C . TRP A 1 315 ? 9.102 8.398 -3.719 1 80.25 315 TRP A C 1
ATOM 2384 O O . TRP A 1 315 ? 8.594 9.039 -4.641 1 80.25 315 TRP A O 1
ATOM 2394 N N . ALA A 1 316 ? 9.844 8.93 -2.787 1 86 316 ALA A N 1
ATOM 2395 C CA . ALA A 1 316 ? 10.094 10.367 -2.779 1 86 316 ALA A CA 1
ATOM 2396 C C . ALA A 1 316 ? 11.547 10.68 -3.141 1 86 316 ALA A C 1
ATOM 2398 O O . ALA A 1 316 ? 12.461 9.984 -2.699 1 86 316 ALA A O 1
ATOM 2399 N N . ASP A 1 317 ? 11.695 11.617 -4.02 1 87.94 317 ASP A N 1
ATOM 2400 C CA . ASP A 1 317 ? 13 12.219 -4.285 1 87.94 317 ASP A CA 1
ATOM 2401 C C . ASP A 1 317 ? 13.133 13.57 -3.59 1 87.94 317 ASP A C 1
ATOM 2403 O O . ASP A 1 317 ? 12.32 14.477 -3.818 1 87.94 317 ASP A O 1
ATOM 2407 N N . VAL A 1 318 ? 14.102 13.617 -2.746 1 92.19 318 VAL A N 1
ATOM 2408 C CA . VAL A 1 318 ? 14.359 14.875 -2.041 1 92.19 318 VAL A CA 1
ATOM 2409 C C . VAL A 1 318 ? 15.758 15.375 -2.381 1 92.19 318 VAL A C 1
ATOM 2411 O O . VAL A 1 318 ? 16.734 14.641 -2.244 1 92.19 318 VAL A O 1
ATOM 2414 N N . GLN A 1 319 ? 15.812 16.625 -2.875 1 92.62 319 GLN A N 1
ATOM 2415 C CA . GLN A 1 319 ? 17.094 17.266 -3.135 1 92.62 319 GLN A CA 1
ATOM 2416 C C . GLN A 1 319 ? 17.219 18.578 -2.361 1 92.62 319 GLN A C 1
ATOM 2418 O O . GLN A 1 319 ? 16.203 19.203 -2.016 1 92.62 319 GLN A O 1
ATOM 2423 N N . VAL A 1 320 ? 18.406 18.859 -2.039 1 94.94 320 VAL A N 1
ATOM 2424 C CA . VAL A 1 320 ? 18.734 20.109 -1.356 1 94.94 320 VAL A CA 1
ATOM 2425 C C . VAL A 1 320 ? 19.594 21 -2.262 1 94.94 320 VAL A C 1
ATOM 2427 O O . VAL A 1 320 ? 20.609 20.547 -2.797 1 94.94 320 VAL A O 1
ATOM 2430 N N . LEU A 1 321 ? 19.125 22.234 -2.404 1 94.62 321 LEU A N 1
ATOM 2431 C CA . LEU A 1 321 ? 19.781 23.094 -3.377 1 94.62 321 LEU A CA 1
ATOM 2432 C C . LEU A 1 321 ? 20.453 24.281 -2.686 1 94.62 321 LEU A C 1
ATOM 2434 O O . LEU A 1 321 ? 19.922 24.812 -1.714 1 94.62 321 LEU A O 1
ATOM 2438 N N . SER A 1 322 ? 21.562 24.656 -3.307 1 92.5 322 SER A N 1
ATOM 2439 C CA . SER A 1 322 ? 22.203 25.922 -2.936 1 92.5 322 SER A CA 1
ATOM 2440 C C . SER A 1 322 ? 21.453 27.109 -3.52 1 92.5 322 SER A C 1
ATOM 2442 O O . SER A 1 322 ? 20.578 26.938 -4.371 1 92.5 322 SER A O 1
ATOM 2444 N N . PRO A 1 323 ? 21.781 28.266 -3.033 1 86.81 323 PRO A N 1
ATOM 2445 C CA . PRO A 1 323 ? 21.141 29.453 -3.604 1 86.81 323 PRO A CA 1
ATOM 2446 C C . PRO A 1 323 ? 21.406 29.594 -5.102 1 86.81 323 PRO A C 1
ATOM 2448 O O . PRO A 1 323 ? 20.609 30.234 -5.809 1 86.81 323 PRO A O 1
ATOM 2451 N N . GLU A 1 324 ? 22.453 29 -5.621 1 89.56 324 GLU A N 1
ATOM 2452 C CA . GLU A 1 324 ? 22.797 29.062 -7.039 1 89.56 324 GLU A CA 1
ATOM 2453 C C . GLU A 1 324 ? 22.094 27.969 -7.832 1 89.56 324 GLU A C 1
ATOM 2455 O O . GLU A 1 324 ? 22.25 27.875 -9.047 1 89.56 324 GLU A O 1
ATOM 2460 N N . GLY A 1 325 ? 21.359 27.188 -7.125 1 89.62 325 GLY A N 1
ATOM 2461 C CA . GLY A 1 325 ? 20.562 26.172 -7.816 1 89.62 325 GLY A CA 1
ATOM 2462 C C . GLY A 1 325 ? 21.297 24.859 -7.984 1 89.62 325 GLY A C 1
ATOM 2463 O O . GLY A 1 325 ? 20.875 24 -8.773 1 89.62 325 GLY A O 1
ATOM 2464 N N . ARG A 1 326 ? 22.484 24.703 -7.301 1 91.62 326 ARG A N 1
ATOM 2465 C CA . ARG A 1 326 ? 23.234 23.453 -7.387 1 91.62 326 ARG A CA 1
ATOM 2466 C C . ARG A 1 326 ? 22.797 22.469 -6.309 1 91.62 326 ARG A C 1
ATOM 2468 O O . ARG A 1 326 ? 22.531 22.859 -5.172 1 91.62 326 ARG A O 1
ATOM 2475 N N . VAL A 1 327 ? 22.656 21.203 -6.688 1 91.69 327 VAL A N 1
ATOM 2476 C CA . VAL A 1 327 ? 22.328 20.156 -5.719 1 91.69 327 VAL A CA 1
ATOM 2477 C C . VAL A 1 327 ? 23.469 19.984 -4.734 1 91.69 327 VAL A C 1
ATOM 2479 O O . VAL A 1 327 ? 24.625 19.797 -5.141 1 91.69 327 VAL A O 1
ATOM 2482 N N . LEU A 1 328 ? 23.203 20.016 -3.484 1 93.19 328 LEU A N 1
ATOM 2483 C CA . LEU A 1 328 ? 24.203 19.938 -2.426 1 93.19 328 LEU A CA 1
ATOM 2484 C C . LEU A 1 328 ? 24.453 18.5 -2.01 1 93.19 328 LEU A C 1
ATOM 2486 O O . LEU A 1 328 ? 23.562 17.656 -2.092 1 93.19 328 LEU A O 1
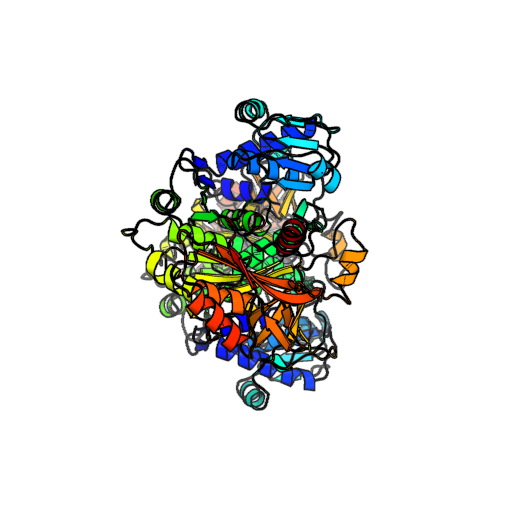ATOM 2490 N N . PRO A 1 329 ? 25.672 18.219 -1.551 1 87.88 329 PRO A N 1
ATOM 2491 C CA . PRO A 1 329 ? 25.953 16.875 -1.01 1 87.88 329 PRO A CA 1
ATOM 2492 C C . PRO A 1 329 ? 25.203 16.594 0.29 1 87.88 329 PRO A C 1
ATOM 2494 O O . PRO A 1 329 ? 24.688 17.531 0.919 1 87.88 329 PRO A O 1
ATOM 2497 N N . PRO A 1 330 ? 25.219 15.336 0.662 1 86.94 330 PRO A N 1
ATOM 2498 C CA . PRO A 1 330 ? 24.516 14.961 1.897 1 86.94 330 PRO A CA 1
ATOM 2499 C C . PRO A 1 330 ? 25.016 15.75 3.111 1 86.94 330 PRO A C 1
ATOM 2501 O O . PRO A 1 330 ? 26.219 15.992 3.246 1 86.94 330 PRO A O 1
ATOM 2504 N N . GLY A 1 331 ? 24.078 16.203 3.885 1 87.88 331 GLY A N 1
ATOM 2505 C CA . GLY A 1 331 ? 24.391 16.859 5.148 1 87.88 331 GLY A CA 1
ATOM 2506 C C . GLY A 1 331 ? 24.453 18.359 5.051 1 87.88 331 GLY A C 1
ATOM 2507 O O . GLY A 1 331 ? 24.422 19.062 6.066 1 87.88 331 GLY A O 1
ATOM 2508 N N . GLN A 1 332 ? 24.562 18.859 3.885 1 91.5 332 GLN A N 1
ATOM 2509 C CA . GLN A 1 332 ? 24.625 20.312 3.723 1 91.5 332 GLN A CA 1
ATOM 2510 C C . GLN A 1 332 ? 23.219 20.922 3.676 1 91.5 332 GLN A C 1
ATOM 2512 O O . GLN A 1 332 ? 22.312 20.344 3.088 1 91.5 332 GLN A O 1
ATOM 2517 N N . ILE A 1 333 ? 23.109 22.109 4.23 1 89.56 333 ILE A N 1
ATOM 2518 C CA . ILE A 1 333 ? 21.812 22.75 4.398 1 89.56 333 ILE A CA 1
ATOM 2519 C C . ILE A 1 333 ? 21.516 23.625 3.182 1 89.56 333 ILE A C 1
ATOM 2521 O O . ILE A 1 333 ? 22.375 24.344 2.695 1 89.56 333 ILE A O 1
ATOM 2525 N N . GLY A 1 334 ? 20.375 23.531 2.705 1 93.56 334 GLY A N 1
ATOM 2526 C CA . GLY A 1 334 ? 19.859 24.344 1.602 1 93.56 334 GLY A CA 1
ATOM 2527 C C . GLY A 1 334 ? 18.359 24.234 1.436 1 93.56 334 GLY A C 1
ATOM 2528 O O . GLY A 1 334 ? 17.656 23.859 2.369 1 93.56 334 GLY A O 1
ATOM 2529 N N . GLU A 1 335 ? 17.875 24.734 0.287 1 94.5 335 GLU A N 1
ATOM 2530 C CA . GLU A 1 335 ? 16.453 24.672 0.012 1 94.5 335 GLU A CA 1
ATOM 2531 C C . GLU A 1 335 ? 16.031 23.281 -0.458 1 94.5 335 GLU A C 1
ATOM 2533 O O . GLU A 1 335 ? 16.672 22.703 -1.332 1 94.5 335 GLU A O 1
ATOM 2538 N N . ILE A 1 336 ? 14.945 22.828 0.114 1 95.12 336 ILE A N 1
ATOM 2539 C CA . ILE A 1 336 ? 14.461 21.484 -0.186 1 95.12 336 ILE A CA 1
ATOM 2540 C C . ILE A 1 336 ? 13.531 21.531 -1.397 1 95.12 336 ILE A C 1
ATOM 2542 O O . ILE A 1 336 ? 12.695 22.438 -1.513 1 95.12 336 ILE A O 1
ATOM 2546 N N . ARG A 1 337 ? 13.672 20.641 -2.34 1 95.69 337 ARG A N 1
ATOM 2547 C CA . ARG A 1 337 ? 12.656 20.375 -3.346 1 95.69 337 ARG A CA 1
ATOM 2548 C C . ARG A 1 337 ? 12.312 18.891 -3.396 1 95.69 337 ARG A C 1
ATOM 2550 O O . ARG A 1 337 ? 13.141 18.047 -3.031 1 95.69 337 ARG A O 1
ATOM 2557 N N . ILE A 1 338 ? 11.125 18.562 -3.754 1 95.06 338 ILE A N 1
ATOM 2558 C CA . ILE A 1 338 ? 10.609 17.203 -3.627 1 95.06 338 ILE A CA 1
ATOM 2559 C C . ILE A 1 338 ? 9.953 16.781 -4.941 1 95.06 338 ILE A C 1
ATOM 2561 O O . ILE A 1 338 ? 9.242 17.562 -5.57 1 95.06 338 ILE A O 1
ATOM 2565 N N . ARG A 1 339 ? 10.211 15.625 -5.34 1 91.44 339 ARG A N 1
ATOM 2566 C CA . ARG A 1 339 ? 9.539 14.961 -6.453 1 91.44 339 ARG A CA 1
ATOM 2567 C C . ARG A 1 339 ? 9.125 13.547 -6.07 1 91.44 339 ARG A C 1
ATOM 2569 O O . ARG A 1 339 ? 9.742 12.922 -5.207 1 91.44 339 ARG A O 1
ATOM 2576 N N . GLY A 1 340 ? 8.031 13.055 -6.641 1 84.69 340 GLY A N 1
ATOM 2577 C CA . GLY A 1 340 ? 7.59 11.703 -6.32 1 84.69 340 GLY A CA 1
ATOM 2578 C C . GLY A 1 340 ? 6.301 11.312 -7.012 1 84.69 340 GLY A C 1
ATOM 2579 O O . GLY A 1 340 ? 5.684 12.133 -7.695 1 84.69 340 GLY A O 1
ATOM 2580 N N . ASP A 1 341 ? 5.914 10.109 -6.793 1 75.19 341 ASP A N 1
ATOM 2581 C CA . ASP A 1 341 ? 4.773 9.5 -7.473 1 75.19 341 ASP A CA 1
ATOM 2582 C C . ASP A 1 341 ? 3.459 10.102 -6.977 1 75.19 341 ASP A C 1
ATOM 2584 O O . ASP A 1 341 ? 2.432 10 -7.652 1 75.19 341 ASP A O 1
ATOM 2588 N N . GLU A 1 342 ? 3.484 10.797 -5.852 1 80.69 342 GLU A N 1
ATOM 2589 C CA . GLU A 1 342 ? 2.266 11.305 -5.234 1 80.69 342 GLU A CA 1
ATOM 2590 C C . GLU A 1 342 ? 2.129 12.812 -5.449 1 80.69 342 GLU A C 1
ATOM 2592 O O . GLU A 1 342 ? 1.143 13.414 -5.023 1 80.69 342 GLU A O 1
ATOM 2597 N N . LEU A 1 343 ? 3.08 13.367 -6.098 1 88.81 343 LEU A N 1
ATOM 2598 C CA . LEU A 1 343 ? 3.084 14.82 -6.273 1 88.81 343 LEU A CA 1
ATOM 2599 C C . LEU A 1 343 ? 1.917 15.266 -7.148 1 88.81 343 LEU A C 1
ATOM 2601 O O . LEU A 1 343 ? 1.665 14.672 -8.203 1 88.81 343 LEU A O 1
ATOM 2605 N N . VAL A 1 344 ? 1.209 16.234 -6.684 1 93.94 344 VAL A N 1
ATOM 2606 C CA . VAL A 1 344 ? 0.118 16.797 -7.473 1 93.94 344 VAL A CA 1
ATOM 2607 C C . VAL A 1 344 ? 0.684 17.703 -8.562 1 93.94 344 VAL A C 1
ATOM 2609 O O . VAL A 1 344 ? 1.844 18.109 -8.5 1 93.94 344 VAL A O 1
ATOM 2612 N N . ASP A 1 345 ? -0.127 18.047 -9.523 1 88.56 345 ASP A N 1
ATOM 2613 C CA . ASP A 1 345 ? 0.34 18.828 -10.664 1 88.56 345 ASP A CA 1
ATOM 2614 C C . ASP A 1 345 ? 0.345 20.328 -10.344 1 88.56 345 ASP A C 1
ATOM 2616 O O . ASP A 1 345 ? 1.01 21.109 -11.023 1 88.56 345 ASP A O 1
ATOM 2620 N N . GLY A 1 346 ? -0.413 20.703 -9.422 1 94.75 346 GLY A N 1
ATOM 2621 C CA . GLY A 1 346 ? -0.534 22.109 -9.07 1 94.75 346 GLY A CA 1
ATOM 2622 C C . GLY A 1 346 ? -1.761 22.406 -8.227 1 94.75 346 GLY A C 1
ATOM 2623 O O . GLY A 1 346 ? -2.412 21.484 -7.719 1 94.75 346 GLY A O 1
ATOM 2624 N N . TYR A 1 347 ? -1.953 23.719 -8.078 1 94.75 347 TYR A N 1
ATOM 2625 C CA . TYR A 1 347 ? -3.102 24.172 -7.309 1 94.75 347 TYR A CA 1
ATOM 2626 C C . TYR A 1 347 ? -4.305 24.422 -8.211 1 94.75 347 TYR A C 1
ATOM 2628 O O . TYR A 1 347 ? -4.16 24.938 -9.32 1 94.75 347 TYR A O 1
ATOM 2636 N N . LEU A 1 348 ? -5.418 23.984 -7.715 1 93.38 348 LEU A N 1
ATOM 2637 C CA . LEU A 1 348 ? -6.656 24.172 -8.461 1 93.38 348 LEU A CA 1
ATOM 2638 C C . LEU A 1 348 ? -6.973 25.656 -8.602 1 93.38 348 LEU A C 1
ATOM 2640 O O . LEU A 1 348 ? -6.984 26.391 -7.605 1 93.38 348 LEU A O 1
ATOM 2644 N N . ASP A 1 349 ? -7.184 26.172 -9.758 1 89.12 349 ASP A N 1
ATOM 2645 C CA . ASP A 1 349 ? -7.598 27.531 -10.086 1 89.12 349 ASP A CA 1
ATOM 2646 C C . ASP A 1 349 ? -6.566 28.562 -9.609 1 89.12 349 ASP A C 1
ATOM 2648 O O . ASP A 1 349 ? -6.926 29.656 -9.164 1 89.12 349 ASP A O 1
ATOM 2652 N N . ASN A 1 350 ? -5.328 28.25 -9.578 1 91.94 350 ASN A N 1
ATOM 2653 C CA . ASN A 1 350 ? -4.242 29.125 -9.148 1 91.94 350 ASN A CA 1
ATOM 2654 C C . ASN A 1 350 ? -2.965 28.875 -9.945 1 91.94 350 ASN A C 1
ATOM 2656 O O . ASN A 1 350 ? -1.973 28.391 -9.398 1 91.94 350 ASN A O 1
ATOM 2660 N N . PRO A 1 351 ? -3.006 29.25 -11.172 1 92.31 351 PRO A N 1
ATOM 2661 C CA . PRO A 1 351 ? -1.843 29 -12.031 1 92.31 351 PRO A CA 1
ATOM 2662 C C . PRO A 1 351 ? -0.581 29.703 -11.531 1 92.31 351 PRO A C 1
ATOM 2664 O O . PRO A 1 351 ? 0.514 29.141 -11.609 1 92.31 351 PRO A O 1
ATOM 2667 N N . GLU A 1 352 ? -0.729 30.891 -11.062 1 90.56 352 GLU A N 1
ATOM 2668 C CA . GLU A 1 352 ? 0.431 31.641 -10.578 1 90.56 352 GLU A CA 1
ATOM 2669 C C . GLU A 1 352 ? 1.069 30.938 -9.375 1 90.56 352 GLU A C 1
ATOM 2671 O O . GLU A 1 352 ? 2.291 30.781 -9.328 1 90.56 352 GLU A O 1
ATOM 2676 N N . GLY A 1 353 ? 0.188 30.578 -8.453 1 89.5 353 GLY A N 1
ATOM 2677 C CA . GLY A 1 353 ? 0.689 29.844 -7.305 1 89.5 353 GLY A CA 1
ATOM 2678 C C . GLY A 1 353 ? 1.323 28.516 -7.68 1 89.5 353 GLY A C 1
ATOM 2679 O O . GLY A 1 353 ? 2.318 28.109 -7.078 1 89.5 353 GLY A O 1
ATOM 2680 N N . SER A 1 354 ? 0.792 27.922 -8.711 1 94.31 354 SER A N 1
ATOM 2681 C CA . SER A 1 354 ? 1.337 26.656 -9.18 1 94.31 354 SER A CA 1
ATOM 2682 C C . SER A 1 354 ? 2.723 26.844 -9.789 1 94.31 354 SER A C 1
ATOM 2684 O O . SER A 1 354 ? 3.652 26.094 -9.469 1 94.31 354 SER A O 1
ATOM 2686 N N . GLU A 1 355 ? 2.877 27.828 -10.547 1 93 355 GLU A N 1
ATOM 2687 C CA . GLU A 1 355 ? 4.156 28.078 -11.203 1 93 355 GLU A CA 1
ATOM 2688 C C . GLU A 1 355 ? 5.242 28.422 -10.188 1 93 355 GLU A C 1
ATOM 2690 O O . GLU A 1 355 ? 6.414 28.094 -10.391 1 93 355 GLU A O 1
ATOM 2695 N N . ALA A 1 356 ? 4.844 29 -9.164 1 90.44 356 ALA A N 1
ATOM 2696 C CA . ALA A 1 356 ? 5.793 29.438 -8.141 1 90.44 356 ALA A CA 1
ATOM 2697 C C . ALA A 1 356 ? 6.34 28.234 -7.371 1 90.44 356 ALA A C 1
ATOM 2699 O O . ALA A 1 356 ? 7.488 28.25 -6.914 1 90.44 356 ALA A O 1
ATOM 2700 N N . ARG A 1 357 ? 5.594 27.203 -7.262 1 93.12 357 ARG A N 1
ATOM 2701 C CA . ARG A 1 357 ? 5.98 26.125 -6.359 1 93.12 357 ARG A CA 1
ATOM 2702 C C . ARG A 1 357 ? 6.258 24.828 -7.129 1 93.12 357 ARG A C 1
ATOM 2704 O O . ARG A 1 357 ? 6.93 23.938 -6.625 1 93.12 357 ARG A O 1
ATOM 2711 N N . PHE A 1 358 ? 5.684 24.734 -8.219 1 95.69 358 PHE A N 1
ATOM 2712 C CA . PHE A 1 358 ? 5.879 23.547 -9.055 1 95.69 358 PHE A CA 1
ATOM 2713 C C . PHE A 1 358 ? 6.688 23.906 -10.297 1 95.69 358 PHE A C 1
ATOM 2715 O O . PHE A 1 358 ? 6.199 24.609 -11.188 1 95.69 358 PHE A O 1
ATOM 2722 N N . ARG A 1 359 ? 7.926 23.469 -10.336 1 92.94 359 ARG A N 1
ATOM 2723 C CA . ARG A 1 359 ? 8.812 23.797 -11.445 1 92.94 359 ARG A CA 1
ATOM 2724 C C . ARG A 1 359 ? 9.562 22.562 -11.922 1 92.94 359 ARG A C 1
ATOM 2726 O O . ARG A 1 359 ? 10.227 21.875 -11.133 1 92.94 359 ARG A O 1
ATOM 2733 N N . ASP A 1 360 ? 9.5 22.219 -13.188 1 88.94 360 ASP A N 1
ATOM 2734 C CA . ASP A 1 360 ? 10.25 21.156 -13.828 1 88.94 360 ASP A CA 1
ATOM 2735 C C . ASP A 1 360 ? 10.023 19.812 -13.117 1 88.94 360 ASP A C 1
ATOM 2737 O O . ASP A 1 360 ? 10.977 19.078 -12.844 1 88.94 360 ASP A O 1
ATOM 2741 N N . GLY A 1 361 ? 8.828 19.625 -12.641 1 89.5 361 GLY A N 1
ATOM 2742 C CA . GLY A 1 361 ? 8.469 18.359 -12.031 1 89.5 361 GLY A CA 1
ATOM 2743 C C . GLY A 1 361 ? 8.789 18.297 -10.547 1 89.5 361 GLY A C 1
ATOM 2744 O O . GLY A 1 361 ? 8.602 17.25 -9.914 1 89.5 361 GLY A O 1
ATOM 2745 N N . TRP A 1 362 ? 9.328 19.375 -10.047 1 93.94 362 TRP A N 1
ATOM 2746 C CA . TRP A 1 362 ? 9.664 19.438 -8.633 1 93.94 362 TRP A CA 1
ATOM 2747 C C . TRP A 1 362 ? 8.703 20.359 -7.879 1 93.94 362 TRP A C 1
ATOM 2749 O O . TRP A 1 362 ? 8.258 21.375 -8.414 1 93.94 362 TRP A O 1
ATOM 2759 N N . PHE A 1 363 ? 8.391 20.016 -6.676 1 96.19 363 PHE A N 1
ATOM 2760 C CA . PHE A 1 363 ? 7.668 20.859 -5.742 1 96.19 363 PHE A CA 1
ATOM 2761 C C . PHE A 1 363 ? 8.633 21.562 -4.789 1 96.19 363 PHE A C 1
ATOM 2763 O O . PHE A 1 363 ? 9.484 20.906 -4.18 1 96.19 363 PHE A O 1
ATOM 2770 N N . TRP A 1 364 ? 8.477 22.812 -4.723 1 94.44 364 TRP A N 1
ATOM 2771 C CA . TRP A 1 364 ? 9.273 23.641 -3.82 1 94.44 364 TRP A CA 1
ATOM 2772 C C . TRP A 1 364 ? 8.453 24.078 -2.615 1 94.44 364 TRP A C 1
ATOM 2774 O O . TRP A 1 364 ? 7.781 25.109 -2.66 1 94.44 364 TRP A O 1
ATOM 2784 N N . PRO A 1 365 ? 8.625 23.359 -1.522 1 92.38 365 PRO A N 1
ATOM 2785 C CA . PRO A 1 365 ? 7.781 23.672 -0.365 1 92.38 365 PRO A CA 1
ATOM 2786 C C . PRO A 1 365 ? 8.188 24.953 0.345 1 92.38 365 PRO A C 1
ATOM 2788 O O . PRO A 1 365 ? 7.43 25.484 1.161 1 92.38 365 PRO A O 1
ATOM 2791 N N . GLY A 1 366 ? 9.398 25.422 0.072 1 89.56 366 GLY A N 1
ATOM 2792 C CA . GLY A 1 366 ? 9.922 26.578 0.782 1 89.56 366 GLY A CA 1
ATOM 2793 C C . GLY A 1 366 ? 10.539 26.219 2.123 1 89.56 366 GLY A C 1
ATOM 2794 O O . GLY A 1 366 ? 10.555 27.047 3.039 1 89.56 366 GLY A O 1
ATOM 2795 N N . ASP A 1 367 ? 11.008 25.047 2.262 1 90.12 367 ASP A N 1
ATOM 2796 C CA . ASP A 1 367 ? 11.656 24.562 3.479 1 90.12 367 ASP A CA 1
ATOM 2797 C C . ASP A 1 367 ? 13.172 24.5 3.307 1 90.12 367 ASP A C 1
ATOM 2799 O O . ASP A 1 367 ? 13.664 24.188 2.217 1 90.12 367 ASP A O 1
ATOM 2803 N N . LEU A 1 368 ? 13.859 24.797 4.426 1 90.19 368 LEU A N 1
ATOM 2804 C CA . LEU A 1 368 ? 15.312 24.672 4.496 1 90.19 368 LEU A CA 1
ATOM 2805 C C . LEU A 1 368 ? 15.695 23.422 5.289 1 90.19 368 LEU A C 1
ATOM 2807 O O . LEU A 1 368 ? 15.102 23.125 6.328 1 90.19 368 LEU A O 1
ATOM 2811 N N . GLY A 1 369 ? 16.656 22.719 4.773 1 91.81 369 GLY A N 1
ATOM 2812 C CA . GLY A 1 369 ? 17.094 21.516 5.492 1 91.81 369 GLY A CA 1
ATOM 2813 C C . GLY A 1 369 ? 18.219 20.781 4.797 1 91.81 369 GLY A C 1
ATOM 2814 O O . GLY A 1 369 ? 18.984 21.375 4.031 1 91.81 369 GLY A O 1
ATOM 2815 N N . ALA A 1 370 ? 18.406 19.562 5.23 1 91.81 370 ALA A N 1
ATOM 2816 C CA . ALA A 1 370 ? 19.453 18.688 4.703 1 91.81 370 ALA A CA 1
ATOM 2817 C C . ALA A 1 370 ? 18.984 17.234 4.691 1 91.81 370 ALA A C 1
ATOM 2819 O O . ALA A 1 370 ? 18.047 16.875 5.391 1 91.81 370 ALA A O 1
ATOM 2820 N N . VAL A 1 371 ? 19.594 16.484 3.803 1 90.62 371 VAL A N 1
ATOM 2821 C CA . VAL A 1 371 ? 19.453 15.031 3.838 1 90.62 371 VAL A CA 1
ATOM 2822 C C . VAL A 1 371 ? 20.797 14.391 4.168 1 90.62 371 VAL A C 1
ATOM 2824 O O . VAL A 1 371 ? 21.797 14.664 3.506 1 90.62 371 VAL A O 1
ATOM 2827 N N . SER A 1 372 ? 20.781 13.617 5.207 1 85.5 372 SER A N 1
ATOM 2828 C CA . SER A 1 372 ? 22.031 12.969 5.605 1 85.5 372 SER A CA 1
ATOM 2829 C C . SER A 1 372 ? 22.406 11.852 4.637 1 85.5 372 SER A C 1
ATOM 2831 O O . SER A 1 372 ? 21.609 11.477 3.777 1 85.5 372 SER A O 1
ATOM 2833 N N . ALA A 1 373 ? 23.609 11.344 4.871 1 78.31 373 ALA A N 1
ATOM 2834 C CA . ALA A 1 373 ? 24.078 10.227 4.059 1 78.31 373 ALA A CA 1
ATOM 2835 C C . ALA A 1 373 ? 23.234 8.977 4.309 1 78.31 373 ALA A C 1
ATOM 2837 O O . ALA A 1 373 ? 23.094 8.133 3.422 1 78.31 373 ALA A O 1
ATOM 2838 N N . ALA A 1 374 ? 22.641 9 5.445 1 75.06 374 ALA A N 1
ATOM 2839 C CA . ALA A 1 374 ? 21.828 7.848 5.812 1 75.06 374 ALA A CA 1
ATOM 2840 C C . ALA A 1 374 ? 20.391 8.023 5.34 1 75.06 374 ALA A C 1
ATOM 2842 O O . ALA A 1 374 ? 19.547 7.148 5.551 1 75.06 374 ALA A O 1
ATOM 2843 N N . GLY A 1 375 ? 20.062 9.141 4.73 1 82.25 375 GLY A N 1
ATOM 2844 C CA . GLY A 1 375 ? 18.734 9.352 4.176 1 82.25 375 GLY A CA 1
ATOM 2845 C C . GLY A 1 375 ? 17.781 10.016 5.152 1 82.25 375 GLY A C 1
ATOM 2846 O O . GLY A 1 375 ? 16.562 9.984 4.949 1 82.25 375 GLY A O 1
ATOM 2847 N N . VAL A 1 376 ? 18.375 10.555 6.188 1 87.31 376 VAL A N 1
ATOM 2848 C CA . VAL A 1 376 ? 17.531 11.258 7.16 1 87.31 376 VAL A CA 1
ATOM 2849 C C . VAL A 1 376 ? 17.328 12.703 6.715 1 87.31 376 VAL A C 1
ATOM 2851 O O . VAL A 1 376 ? 18.281 13.43 6.461 1 87.31 376 VAL A O 1
ATOM 2854 N N . LEU A 1 377 ? 16.094 13.031 6.617 1 92.19 377 LEU A N 1
ATOM 2855 C CA . LEU A 1 377 ? 15.727 14.398 6.289 1 92.19 377 LEU A CA 1
ATOM 2856 C C . LEU A 1 377 ? 15.688 15.273 7.543 1 92.19 377 LEU A C 1
ATOM 2858 O O . LEU A 1 377 ? 15.094 14.883 8.555 1 92.19 377 LEU A O 1
ATOM 2862 N N . GLN A 1 378 ? 16.406 16.344 7.453 1 89.56 378 GLN A N 1
ATOM 2863 C CA . GLN A 1 378 ? 16.344 17.375 8.477 1 89.56 378 GLN A CA 1
ATOM 2864 C C . GLN A 1 378 ? 15.68 18.641 7.938 1 89.56 378 GLN A C 1
ATOM 2866 O O . GLN A 1 378 ? 15.992 19.094 6.836 1 89.56 378 GLN A O 1
ATOM 2871 N N . VAL A 1 379 ? 14.742 19.109 8.664 1 89.62 379 VAL A N 1
ATOM 2872 C CA . VAL A 1 379 ? 14.047 20.328 8.266 1 89.62 379 VAL A CA 1
ATOM 2873 C C . VAL A 1 379 ? 14.258 21.406 9.328 1 89.62 379 VAL A C 1
ATOM 2875 O O . VAL A 1 379 ? 13.805 21.266 10.461 1 89.62 379 VAL A O 1
ATOM 2878 N N . MET A 1 380 ? 14.828 22.422 8.984 1 82.25 380 MET A N 1
ATOM 2879 C CA . MET A 1 380 ? 15.242 23.453 9.93 1 82.25 380 MET A CA 1
ATOM 2880 C C . MET A 1 380 ? 14.203 24.562 10.016 1 82.25 380 MET A C 1
ATOM 2882 O O . MET A 1 380 ? 14.148 25.297 11.008 1 82.25 380 MET A O 1
ATOM 2886 N N . GLY A 1 381 ? 13.516 24.734 9.031 1 79.25 381 GLY A N 1
ATOM 2887 C CA . GLY A 1 381 ? 12.516 25.797 8.992 1 79.25 381 GLY A CA 1
ATOM 2888 C C . GLY A 1 381 ? 12.102 26.172 7.586 1 79.25 381 GLY A C 1
ATOM 2889 O O . GLY A 1 381 ? 12.43 25.484 6.625 1 79.25 381 GLY A O 1
ATOM 2890 N N . ARG A 1 382 ? 11.297 27.219 7.57 1 77.12 382 ARG A N 1
ATOM 2891 C CA . ARG A 1 382 ? 10.805 27.719 6.285 1 77.12 382 ARG A CA 1
ATOM 2892 C C . ARG A 1 382 ? 11.672 28.859 5.77 1 77.12 382 ARG A C 1
ATOM 2894 O O . ARG A 1 382 ? 12.164 29.672 6.555 1 77.12 382 ARG A O 1
ATOM 2901 N N . THR A 1 383 ? 11.727 28.875 4.5 1 71.69 383 THR A N 1
ATOM 2902 C CA . THR A 1 383 ? 12.453 29.984 3.889 1 71.69 383 THR A CA 1
ATOM 2903 C C . THR A 1 383 ? 11.742 31.312 4.16 1 71.69 383 THR A C 1
ATOM 2905 O O . THR A 1 383 ? 12.383 32.344 4.352 1 71.69 383 THR A O 1
ATOM 2908 N N . ASP A 1 384 ? 10.383 31.062 4.23 1 67.94 384 ASP A N 1
ATOM 2909 C CA . ASP A 1 384 ? 9.586 32.25 4.48 1 67.94 384 ASP A CA 1
ATOM 2910 C C . ASP A 1 384 ? 9.711 32.719 5.934 1 67.94 384 ASP A C 1
ATOM 2912 O O . ASP A 1 384 ? 9.359 33.844 6.266 1 67.94 384 ASP A O 1
ATOM 2916 N N . ASP A 1 385 ? 10.273 31.812 6.688 1 69.69 385 ASP A N 1
ATOM 2917 C CA . ASP A 1 385 ? 10.406 32.125 8.109 1 69.69 385 ASP A CA 1
ATOM 2918 C C . ASP A 1 385 ? 11.82 32.594 8.445 1 69.69 385 ASP A C 1
ATOM 2920 O O . ASP A 1 385 ? 12.18 32.719 9.617 1 69.69 385 ASP A O 1
ATOM 2924 N N . LEU A 1 386 ? 12.508 32.688 7.402 1 70.12 386 LEU A N 1
ATOM 2925 C CA . LEU A 1 386 ? 13.836 33.281 7.605 1 70.12 386 LEU A CA 1
ATOM 2926 C C . LEU A 1 386 ? 13.742 34.781 7.852 1 70.12 386 LEU A C 1
ATOM 2928 O O . LEU A 1 386 ? 13.156 35.5 7.051 1 70.12 386 LEU A O 1
ATOM 2932 N N . MET A 1 387 ? 14.125 35.156 9.039 1 73.94 387 MET A N 1
ATOM 2933 C CA . MET A 1 387 ? 14.125 36.562 9.406 1 73.94 387 MET A CA 1
ATOM 2934 C C . MET A 1 387 ? 15.438 37.25 9 1 73.94 387 MET A C 1
ATOM 2936 O O . MET A 1 387 ? 16.516 36.844 9.453 1 73.94 387 MET A O 1
ATOM 2940 N N . ASN A 1 388 ? 15.359 38.156 7.996 1 74.81 388 ASN A N 1
ATOM 2941 C CA . ASN A 1 388 ? 16.516 38.969 7.648 1 74.81 388 ASN A CA 1
ATOM 2942 C C . ASN A 1 388 ? 16.688 40.125 8.602 1 74.81 388 ASN A C 1
ATOM 2944 O O . ASN A 1 388 ? 15.875 41.062 8.602 1 74.81 388 ASN A O 1
ATOM 2948 N N . ILE A 1 389 ? 17.641 40 9.438 1 73.19 389 ILE A N 1
ATOM 2949 C CA . ILE A 1 389 ? 17.938 41.062 10.422 1 73.19 389 ILE A CA 1
ATOM 2950 C C . ILE A 1 389 ? 19.344 41.594 10.188 1 73.19 389 ILE A C 1
ATOM 2952 O O . ILE A 1 389 ? 20.328 40.969 10.547 1 73.19 389 ILE A O 1
ATOM 2956 N N . GLY A 1 390 ? 19.453 42.844 9.664 1 67.25 390 GLY A N 1
ATOM 2957 C CA . GLY A 1 390 ? 20.734 43.5 9.445 1 67.25 390 GLY A CA 1
ATOM 2958 C C . GLY A 1 390 ? 21.641 42.719 8.492 1 67.25 390 GLY A C 1
ATOM 2959 O O . GLY A 1 390 ? 22.844 42.625 8.719 1 67.25 390 GLY A O 1
ATOM 2960 N N . GLY A 1 391 ? 21.047 42 7.535 1 66.19 391 GLY A N 1
ATOM 2961 C CA . GLY A 1 391 ? 21.844 41.281 6.551 1 66.19 391 GLY A CA 1
ATOM 2962 C C . GLY A 1 391 ? 22.062 39.844 6.914 1 66.19 391 GLY A C 1
ATOM 2963 O O . GLY A 1 391 ? 22.594 39.062 6.109 1 66.19 391 GLY A O 1
ATOM 2964 N N . SER A 1 392 ? 21.781 39.562 8.164 1 75.06 392 SER A N 1
ATOM 2965 C CA . SER A 1 392 ? 21.906 38.188 8.609 1 75.06 392 SER A CA 1
ATOM 2966 C C . SER A 1 392 ? 20.547 37.5 8.641 1 75.06 392 SER A C 1
ATOM 2968 O O . SER A 1 392 ? 19.516 38.125 8.883 1 75.06 392 SER A O 1
ATOM 2970 N N . LYS A 1 393 ? 20.562 36.219 8.289 1 77.44 393 LYS A N 1
ATOM 2971 C CA . LYS A 1 393 ? 19.328 35.438 8.258 1 77.44 393 LYS A CA 1
ATOM 2972 C C . LYS A 1 393 ? 19.203 34.531 9.469 1 77.44 393 LYS A C 1
ATOM 2974 O O . LYS A 1 393 ? 20.172 33.875 9.844 1 77.44 393 LYS A O 1
ATOM 2979 N N . PHE A 1 394 ? 18.047 34.688 10.133 1 78 394 PHE A N 1
ATOM 2980 C CA . PHE A 1 394 ? 17.766 33.875 11.32 1 78 394 PHE A CA 1
ATOM 2981 C C . PHE A 1 394 ? 16.469 33.094 11.156 1 78 394 PHE A C 1
ATOM 2983 O O . PHE A 1 394 ? 15.5 33.594 10.594 1 78 394 PHE A O 1
ATOM 2990 N N . LEU A 1 395 ? 16.484 31.891 11.586 1 78.81 395 LEU A N 1
ATOM 2991 C CA . LEU A 1 395 ? 15.266 31.094 11.57 1 78.81 395 LEU A CA 1
ATOM 2992 C C . LEU A 1 395 ? 14.352 31.469 12.727 1 78.81 395 LEU A C 1
ATOM 2994 O O . LEU A 1 395 ? 14.742 31.359 13.898 1 78.81 395 LEU A O 1
ATOM 2998 N N . ALA A 1 396 ? 13.102 31.844 12.422 1 82.31 396 ALA A N 1
ATOM 2999 C CA . ALA A 1 396 ? 12.141 32.281 13.438 1 82.31 396 ALA A CA 1
ATOM 3000 C C . ALA A 1 396 ? 11.914 31.172 14.477 1 82.31 396 ALA A C 1
ATOM 3002 O O . ALA A 1 396 ? 11.867 31.453 15.68 1 82.31 396 ALA A O 1
ATOM 3003 N N . GLY A 1 397 ? 11.852 29.984 13.992 1 77.62 397 GLY A N 1
ATOM 3004 C CA . GLY A 1 397 ? 11.57 28.859 14.883 1 77.62 397 GLY A CA 1
ATOM 3005 C C . GLY A 1 397 ? 12.633 28.672 15.953 1 77.62 397 GLY A C 1
ATOM 3006 O O . GLY A 1 397 ? 12.312 28.328 17.094 1 77.62 397 GLY A O 1
ATOM 3007 N N . ARG A 1 398 ? 13.828 28.812 15.57 1 76.38 398 ARG A N 1
ATOM 3008 C CA . ARG A 1 398 ? 14.914 28.688 16.531 1 76.38 398 ARG A CA 1
ATOM 3009 C C . ARG A 1 398 ? 14.812 29.75 17.625 1 76.38 398 ARG A C 1
ATOM 3011 O O . ARG A 1 398 ? 15.07 29.484 18.797 1 76.38 398 ARG A O 1
ATOM 3018 N N . LEU A 1 399 ? 14.445 30.906 17.172 1 80.81 399 LEU A N 1
ATOM 3019 C CA . LEU A 1 399 ? 14.258 31.984 18.141 1 80.81 399 LEU A CA 1
ATOM 3020 C C . LEU A 1 399 ? 13.078 31.703 19.062 1 80.81 399 LEU A C 1
ATOM 3022 O O . LEU A 1 399 ? 13.148 31.938 20.266 1 80.81 399 LEU A O 1
ATOM 3026 N N . GLU A 1 400 ? 12.047 31.203 18.453 1 87.25 400 GLU A N 1
ATOM 3027 C CA . GLU A 1 400 ? 10.852 30.859 19.219 1 87.25 400 GLU A CA 1
ATOM 3028 C C . GLU A 1 400 ? 11.148 29.797 20.266 1 87.25 400 GLU A C 1
ATOM 3030 O O . GLU A 1 400 ? 10.688 29.891 21.406 1 87.25 400 GLU A O 1
ATOM 3035 N N . ALA A 1 401 ? 11.93 28.891 19.875 1 79.94 401 ALA A N 1
ATOM 3036 C CA . ALA A 1 401 ? 12.305 27.828 20.797 1 79.94 401 ALA A CA 1
ATOM 3037 C C . ALA A 1 401 ? 13.078 28.375 22 1 79.94 401 ALA A C 1
ATOM 3039 O O . ALA A 1 401 ? 12.891 27.922 23.125 1 79.94 401 ALA A O 1
ATOM 3040 N N . LEU A 1 402 ? 13.922 29.328 21.781 1 81.12 402 LEU A N 1
ATOM 3041 C CA . LEU A 1 402 ? 14.688 29.953 22.844 1 81.12 402 LEU A CA 1
ATOM 3042 C C . LEU A 1 402 ? 13.766 30.719 23.797 1 81.12 402 LEU A C 1
ATOM 3044 O O . LEU A 1 402 ? 13.945 30.672 25.016 1 81.12 402 LEU A O 1
ATOM 3048 N N . VAL A 1 403 ? 12.789 31.297 23.203 1 84.94 403 VAL A N 1
ATOM 3049 C CA . VAL A 1 403 ? 11.852 32.094 23.984 1 84.94 403 VAL A CA 1
ATOM 3050 C C . VAL A 1 403 ? 11.008 31.188 24.875 1 84.94 403 VAL A C 1
ATOM 3052 O O . VAL A 1 403 ? 10.727 31.516 26.031 1 84.94 403 VAL A O 1
ATOM 3055 N N . LEU A 1 404 ? 10.656 30.094 24.375 1 83.62 404 LEU A N 1
ATOM 3056 C CA . LEU A 1 404 ? 9.766 29.172 25.062 1 83.62 404 LEU A CA 1
ATOM 3057 C C . LEU A 1 404 ? 10.469 28.516 26.234 1 83.62 404 LEU A C 1
ATOM 3059 O O . LEU A 1 404 ? 9.812 27.922 27.109 1 83.62 404 LEU A O 1
ATOM 3063 N N . ARG A 1 405 ? 11.766 28.656 26.297 1 79.88 405 ARG A N 1
ATOM 3064 C CA . ARG A 1 405 ? 12.523 28.109 27.422 1 79.88 405 ARG A CA 1
ATOM 3065 C C . ARG A 1 405 ? 12.422 29.016 28.641 1 79.88 405 ARG A C 1
ATOM 3067 O O . ARG A 1 405 ? 12.75 28.609 29.75 1 79.88 405 ARG A O 1
ATOM 3074 N N . VAL A 1 406 ? 12.07 30.203 28.453 1 84.19 406 VAL A N 1
ATOM 3075 C CA . VAL A 1 406 ? 11.961 31.156 29.547 1 84.19 406 VAL A CA 1
ATOM 3076 C C . VAL A 1 406 ? 10.734 30.828 30.406 1 84.19 406 VAL A C 1
ATOM 3078 O O . VAL A 1 406 ? 9.625 30.703 29.875 1 84.19 406 VAL A O 1
ATOM 3081 N N . ASP A 1 407 ? 10.961 30.703 31.625 1 84.44 407 ASP A N 1
ATOM 3082 C CA . ASP A 1 407 ? 9.875 30.375 32.562 1 84.44 407 ASP A CA 1
ATOM 3083 C C . ASP A 1 407 ? 8.758 31.406 32.469 1 84.44 407 ASP A C 1
ATOM 3085 O O . ASP A 1 407 ? 9.016 32.625 32.469 1 84.44 407 ASP A O 1
ATOM 3089 N N . GLY A 1 408 ? 7.602 30.938 32.375 1 84.81 408 GLY A N 1
ATOM 3090 C CA . GLY A 1 408 ? 6.441 31.828 32.344 1 84.81 408 GLY A CA 1
ATOM 3091 C C . GLY A 1 408 ? 5.922 32.094 30.953 1 84.81 408 GLY A C 1
ATOM 3092 O O . GLY A 1 408 ? 4.797 32.562 30.781 1 84.81 408 GLY A O 1
ATOM 3093 N N . VAL A 1 409 ? 6.754 31.828 29.922 1 88.12 409 VAL A N 1
ATOM 3094 C CA . VAL A 1 409 ? 6.297 32 28.547 1 88.12 409 VAL A CA 1
ATOM 3095 C C . VAL A 1 409 ? 5.512 30.766 28.109 1 88.12 409 VAL A C 1
ATOM 3097 O O . VAL A 1 409 ? 6.02 29.641 28.172 1 88.12 409 VAL A O 1
ATOM 3100 N N . LEU A 1 410 ? 4.32 31.016 27.656 1 84.88 410 LEU A N 1
ATOM 3101 C CA . LEU A 1 410 ? 3.428 29.922 27.281 1 84.88 410 LEU A CA 1
ATOM 3102 C C . LEU A 1 410 ? 3.49 29.672 25.766 1 84.88 410 LEU A C 1
ATOM 3104 O O . LEU A 1 410 ? 3.238 28.547 25.312 1 84.88 410 LEU A O 1
ATOM 3108 N N . ASP A 1 411 ? 3.699 30.703 25.031 1 89.06 411 ASP A N 1
ATOM 3109 C CA . ASP A 1 411 ? 3.738 30.641 23.562 1 89.06 411 ASP A CA 1
ATOM 3110 C C . ASP A 1 411 ? 4.512 31.828 22.984 1 89.06 411 ASP A C 1
ATOM 3112 O O . ASP A 1 411 ? 4.699 32.844 23.672 1 89.06 411 ASP A O 1
ATOM 3116 N N . ALA A 1 412 ? 5.082 31.688 21.859 1 89.31 412 ALA A N 1
ATOM 3117 C CA . ALA A 1 412 ? 5.875 32.781 21.281 1 89.31 412 ALA A CA 1
ATOM 3118 C C . ALA A 1 412 ? 5.914 32.656 19.766 1 89.31 412 ALA A C 1
ATOM 3120 O O . ALA A 1 412 ? 5.809 31.562 19.203 1 89.31 412 ALA A O 1
ATOM 3121 N N . ALA A 1 413 ? 6.027 33.719 19.109 1 90.5 413 ALA A N 1
ATOM 3122 C CA . ALA A 1 413 ? 6.227 33.844 17.672 1 90.5 413 ALA A CA 1
ATOM 3123 C C . ALA A 1 413 ? 7.211 34.938 17.328 1 90.5 413 ALA A C 1
ATOM 3125 O O . ALA A 1 413 ? 7.074 36.062 17.812 1 90.5 413 ALA A O 1
ATOM 3126 N N . ALA A 1 414 ? 8.211 34.625 16.594 1 88.56 414 ALA A N 1
ATOM 3127 C CA . ALA A 1 414 ? 9.164 35.625 16.125 1 88.56 414 ALA A CA 1
ATOM 3128 C C . ALA A 1 414 ? 8.859 36.062 14.688 1 88.56 414 ALA A C 1
ATOM 3130 O O . ALA A 1 414 ? 8.453 35.25 13.867 1 88.56 414 ALA A O 1
ATOM 3131 N N . PHE A 1 415 ? 8.977 37.312 14.414 1 86.94 415 PHE A N 1
ATOM 3132 C CA . PHE A 1 415 ? 8.727 37.812 13.07 1 86.94 415 PHE A CA 1
ATOM 3133 C C . PHE A 1 415 ? 9.43 39.156 12.867 1 86.94 415 PHE A C 1
ATOM 3135 O O . PHE A 1 415 ? 9.914 39.75 13.828 1 86.94 415 PHE A O 1
ATOM 3142 N N . VAL A 1 416 ? 9.578 39.5 11.625 1 84.62 416 VAL A N 1
ATOM 3143 C CA . VAL A 1 416 ? 10.172 40.812 11.281 1 84.62 416 VAL A CA 1
ATOM 3144 C C . VAL A 1 416 ? 9.078 41.812 10.914 1 84.62 416 VAL A C 1
ATOM 3146 O O . VAL A 1 416 ? 8.125 41.438 10.219 1 84.62 416 VAL A O 1
ATOM 3149 N N . ALA A 1 417 ? 9.141 42.906 11.492 1 85.31 417 ALA A N 1
ATOM 3150 C CA . ALA A 1 417 ? 8.234 44 11.18 1 85.31 417 ALA A CA 1
ATOM 3151 C C . ALA A 1 417 ? 8.945 45.344 11.297 1 85.31 417 ALA A C 1
ATOM 3153 O O . ALA A 1 417 ? 9.977 45.438 11.961 1 85.31 417 ALA A O 1
ATOM 3154 N N . PRO A 1 418 ? 8.398 46.312 10.586 1 82.12 418 PRO A N 1
ATOM 3155 C CA . PRO A 1 418 ? 9.023 47.625 10.68 1 82.12 418 PRO A CA 1
ATOM 3156 C C . PRO A 1 418 ? 8.961 48.219 12.086 1 82.12 418 PRO A C 1
ATOM 3158 O O . PRO A 1 418 ? 7.953 48.062 12.781 1 82.12 418 PRO A O 1
ATOM 3161 N N . ASP A 1 419 ? 10.055 48.812 12.508 1 77.12 419 ASP A N 1
ATOM 3162 C CA . ASP A 1 419 ? 10.07 49.5 13.781 1 77.12 419 ASP A CA 1
ATOM 3163 C C . ASP A 1 419 ? 9.594 50.938 13.625 1 77.12 419 ASP A C 1
ATOM 3165 O O . ASP A 1 419 ? 8.969 51.281 12.625 1 77.12 419 ASP A O 1
ATOM 3169 N N . GLU A 1 420 ? 9.828 51.719 14.68 1 74.81 420 GLU A N 1
ATOM 3170 C CA . GLU A 1 420 ? 9.383 53.094 14.688 1 74.81 420 GLU A CA 1
ATOM 3171 C C . GLU A 1 420 ? 10.039 53.906 13.57 1 74.81 420 GLU A C 1
ATOM 3173 O O . GLU A 1 420 ? 9.461 54.875 13.086 1 74.81 420 GLU A O 1
ATOM 3178 N N . GLN A 1 421 ? 11.227 53.5 13.172 1 72.75 421 GLN A N 1
ATOM 3179 C CA . GLN A 1 421 ? 11.961 54.188 12.109 1 72.75 421 GLN A CA 1
ATOM 3180 C C . GLN A 1 421 ? 11.656 53.562 10.75 1 72.75 421 GLN A C 1
ATOM 3182 O O . GLN A 1 421 ? 12.336 53.844 9.766 1 72.75 421 GLN A O 1
ATOM 3187 N N . GLN A 1 422 ? 10.688 52.625 10.766 1 72.5 422 GLN A N 1
ATOM 3188 C CA . GLN A 1 422 ? 10.227 51.969 9.547 1 72.5 422 GLN A CA 1
ATOM 3189 C C . GLN A 1 422 ? 11.297 51.031 8.977 1 72.5 422 GLN A C 1
ATOM 3191 O O . GLN A 1 422 ? 11.398 50.875 7.762 1 72.5 422 GLN A O 1
ATOM 3196 N N . LEU A 1 423 ? 12.172 50.719 9.875 1 76.06 423 LEU A N 1
ATOM 3197 C CA . LEU A 1 423 ? 13.172 49.719 9.492 1 76.06 423 LEU A CA 1
ATOM 3198 C C . LEU A 1 423 ? 12.789 48.344 10 1 76.06 423 LEU A C 1
ATOM 3200 O O . LEU A 1 423 ? 12.25 48.219 11.102 1 76.06 423 LEU A O 1
ATOM 3204 N N . ASP A 1 424 ? 13.117 47.375 9.25 1 81.12 424 ASP A N 1
ATOM 3205 C CA . ASP A 1 424 ? 12.812 46 9.656 1 81.12 424 ASP A CA 1
ATOM 3206 C C . ASP A 1 424 ? 13.547 45.625 10.945 1 81.12 424 ASP A C 1
ATOM 3208 O O . ASP A 1 424 ? 14.758 45.812 11.047 1 81.12 424 ASP A O 1
ATOM 3212 N N . ALA A 1 425 ? 12.797 45.281 11.898 1 84.06 425 ALA A N 1
ATOM 3213 C CA . ALA A 1 425 ? 13.344 44.906 13.195 1 84.06 425 ALA A CA 1
ATOM 3214 C C . ALA A 1 425 ? 12.75 43.562 13.672 1 84.06 425 ALA A C 1
ATOM 3216 O O . ALA A 1 425 ? 11.633 43.219 13.289 1 84.06 425 ALA A O 1
ATOM 3217 N N . PRO A 1 426 ? 13.508 42.812 14.469 1 88.06 426 PRO A N 1
ATOM 3218 C CA . PRO A 1 426 ? 12.984 41.562 15.039 1 88.06 426 PRO A CA 1
ATOM 3219 C C . PRO A 1 426 ? 11.945 41.812 16.125 1 88.06 426 PRO A C 1
ATOM 3221 O O . PRO A 1 426 ? 12.148 42.656 17 1 88.06 426 PRO A O 1
ATOM 3224 N N . HIS A 1 427 ? 10.82 41.156 15.93 1 89.5 427 HIS A N 1
ATOM 3225 C CA . HIS A 1 427 ? 9.758 41.188 16.922 1 89.5 427 HIS A CA 1
ATOM 3226 C C . HIS A 1 427 ? 9.492 39.781 17.484 1 89.5 427 HIS A C 1
ATOM 3228 O O . HIS A 1 427 ? 9.727 38.781 16.797 1 89.5 427 HIS A O 1
ATOM 3234 N N . VAL A 1 428 ? 9.094 39.75 18.703 1 90.19 428 VAL A N 1
ATOM 3235 C CA . VAL A 1 428 ? 8.633 38.5 19.312 1 90.19 428 VAL A CA 1
ATOM 3236 C C . VAL A 1 428 ? 7.312 38.75 20.047 1 90.19 428 VAL A C 1
ATOM 3238 O O . VAL A 1 428 ? 7.254 39.562 20.984 1 90.19 428 VAL A O 1
ATOM 3241 N N . ALA A 1 429 ? 6.352 38.156 19.547 1 91.75 429 ALA A N 1
ATOM 3242 C CA . ALA A 1 429 ? 5.109 38.062 20.312 1 91.75 429 ALA A CA 1
ATOM 3243 C C . ALA A 1 429 ? 5.141 36.906 21.297 1 91.75 429 ALA A C 1
ATOM 3245 O O . ALA A 1 429 ? 5.633 35.844 20.984 1 91.75 429 ALA A O 1
ATOM 3246 N N . TYR A 1 430 ? 4.742 37.156 22.531 1 90.56 430 TYR A N 1
ATOM 3247 C CA . TYR A 1 430 ? 4.75 36.062 23.516 1 90.56 430 TYR A CA 1
ATOM 3248 C C . TYR A 1 430 ? 3.486 36.094 24.375 1 90.56 430 TYR A C 1
ATOM 3250 O O . TYR A 1 430 ? 2.854 37.156 24.516 1 90.56 430 TYR A O 1
ATOM 3258 N N . VAL A 1 431 ? 3.096 34.938 24.812 1 90.56 431 VAL A N 1
ATOM 3259 C CA . VAL A 1 431 ? 1.975 34.781 25.734 1 90.56 431 VAL A CA 1
ATOM 3260 C C . VAL A 1 431 ? 2.494 34.406 27.109 1 90.56 431 VAL A C 1
ATOM 3262 O O . VAL A 1 431 ? 3.365 33.531 27.25 1 90.56 431 VAL A O 1
ATOM 3265 N N . ALA A 1 432 ? 2.088 35.094 28.141 1 88.62 432 ALA A N 1
ATOM 3266 C CA . ALA A 1 432 ? 2.463 34.812 29.516 1 88.62 432 ALA A CA 1
ATOM 3267 C C . ALA A 1 432 ? 1.286 35.062 30.469 1 88.62 432 ALA A C 1
ATOM 3269 O O . ALA A 1 432 ? 0.41 35.875 30.188 1 88.62 432 ALA A O 1
ATOM 3270 N N . ASN A 1 433 ? 1.128 34.188 31.484 1 78.44 433 ASN A N 1
ATOM 3271 C CA . ASN A 1 433 ? 0.041 34.344 32.438 1 78.44 433 ASN A CA 1
ATOM 3272 C C . ASN A 1 433 ? 0.223 35.562 33.312 1 78.44 433 ASN A C 1
ATOM 3274 O O . ASN A 1 433 ? -0.749 36.25 33.625 1 78.44 433 ASN A O 1
ATOM 3278 N N . ASP A 1 434 ? 1.494 35.812 33.812 1 81.12 434 ASP A N 1
ATOM 3279 C CA . ASP A 1 434 ? 1.786 36.938 34.719 1 81.12 434 ASP A CA 1
ATOM 3280 C C . ASP A 1 434 ? 2.842 37.875 34.156 1 81.12 434 ASP A C 1
ATOM 3282 O O . ASP A 1 434 ? 3.354 37.625 33.031 1 81.12 434 ASP A O 1
ATOM 3286 N N . GLU A 1 435 ? 2.873 38.969 34.781 1 81.25 435 GLU A N 1
ATOM 3287 C CA . GLU A 1 435 ? 3.951 39.875 34.406 1 81.25 435 GLU A CA 1
ATOM 3288 C C . GLU A 1 435 ? 5.309 39.188 34.5 1 81.25 435 GLU A C 1
ATOM 3290 O O . GLU A 1 435 ? 5.609 38.531 35.5 1 81.25 435 GLU A O 1
ATOM 3295 N N . LEU A 1 436 ? 5.922 39.062 33.375 1 80.69 436 LEU A N 1
ATOM 3296 C CA . LEU A 1 436 ? 7.203 38.375 33.281 1 80.69 436 LEU A CA 1
ATOM 3297 C C . LEU A 1 436 ? 8.359 39.375 33.25 1 80.69 436 LEU A C 1
ATOM 3299 O O . LEU A 1 436 ? 8.25 40.438 32.688 1 80.69 436 LEU A O 1
ATOM 3303 N N . ASP A 1 437 ? 9.375 39.031 34.062 1 81.62 437 ASP A N 1
ATOM 3304 C CA . ASP A 1 437 ? 10.641 39.75 33.875 1 81.62 437 ASP A CA 1
ATOM 3305 C C . ASP A 1 437 ? 11.195 39.5 32.469 1 81.62 437 ASP A C 1
ATOM 3307 O O . ASP A 1 437 ? 11.547 38.375 32.125 1 81.62 437 ASP A O 1
ATOM 3311 N N . LEU A 1 438 ? 11.188 40.594 31.703 1 85.81 438 LEU A N 1
ATOM 3312 C CA . LEU A 1 438 ? 11.539 40.469 30.297 1 85.81 438 LEU A CA 1
ATOM 3313 C C . LEU A 1 438 ? 13.055 40.438 30.109 1 85.81 438 LEU A C 1
ATOM 3315 O O . LEU A 1 438 ? 13.539 40.25 29 1 85.81 438 LEU A O 1
ATOM 3319 N N . THR A 1 439 ? 13.797 40.625 31.172 1 86.25 439 THR A N 1
ATOM 3320 C CA . THR A 1 439 ? 15.25 40.719 31.094 1 86.25 439 THR A CA 1
ATOM 3321 C C . THR A 1 439 ? 15.836 39.438 30.469 1 86.25 439 THR A C 1
ATOM 3323 O O . THR A 1 439 ? 16.641 39.531 29.547 1 86.25 439 THR A O 1
ATOM 3326 N N . PRO A 1 440 ? 15.391 38.344 30.891 1 85 440 PRO A N 1
ATOM 3327 C CA . PRO A 1 440 ? 15.938 37.125 30.281 1 85 440 PRO A CA 1
ATOM 3328 C C . PRO A 1 440 ? 15.625 37.031 28.797 1 85 440 PRO A C 1
ATOM 3330 O O . PRO A 1 440 ? 16.453 36.562 28.016 1 85 440 PRO A O 1
ATOM 3333 N N . LEU A 1 441 ? 14.484 37.438 28.391 1 84.94 441 LEU A N 1
ATOM 3334 C CA . LEU A 1 441 ? 14.078 37.375 26.984 1 84.94 441 LEU A CA 1
ATOM 3335 C C . LEU A 1 441 ? 14.938 38.312 26.141 1 84.94 441 LEU A C 1
ATOM 3337 O O . LEU A 1 441 ? 15.367 37.969 25.047 1 84.94 441 LEU A O 1
ATOM 3341 N N . ARG A 1 442 ? 15.164 39.438 26.703 1 85.5 442 ARG A N 1
ATOM 3342 C CA . ARG A 1 442 ? 15.977 40.406 26 1 85.5 442 ARG A CA 1
ATOM 3343 C C . ARG A 1 442 ? 17.406 39.938 25.828 1 85.5 442 ARG A C 1
ATOM 3345 O O . ARG A 1 442 ? 18.016 40.125 24.766 1 85.5 442 ARG A O 1
ATOM 3352 N N . MET A 1 443 ? 17.875 39.312 26.797 1 83.44 443 MET A N 1
ATOM 3353 C CA . MET A 1 443 ? 19.234 38.812 26.766 1 83.44 443 MET A CA 1
ATOM 3354 C C . MET A 1 443 ? 19.391 37.719 25.734 1 83.44 443 MET A C 1
ATOM 3356 O O . MET A 1 443 ? 20.391 37.656 25.016 1 83.44 443 MET A O 1
ATOM 3360 N N . ILE A 1 444 ? 18.406 36.875 25.641 1 81.5 444 ILE A N 1
ATOM 3361 C CA . ILE A 1 444 ? 18.422 35.75 24.703 1 81.5 444 ILE A CA 1
ATOM 3362 C C . ILE A 1 444 ? 18.516 36.312 23.281 1 81.5 444 ILE A C 1
ATOM 3364 O O . ILE A 1 444 ? 19.328 35.812 22.469 1 81.5 444 ILE A O 1
ATOM 3368 N N . PHE A 1 445 ? 17.828 37.25 23.031 1 80.25 445 PHE A N 1
ATOM 3369 C CA . PHE A 1 445 ? 17.766 37.781 21.688 1 80.25 445 PHE A CA 1
ATOM 3370 C C . PHE A 1 445 ? 19.016 38.562 21.359 1 80.25 445 PHE A C 1
ATOM 3372 O O . PHE A 1 445 ? 19.531 38.5 20.234 1 80.25 445 PHE A O 1
ATOM 3379 N N . THR A 1 446 ? 19.453 39.312 22.406 1 81.62 446 THR A N 1
ATOM 3380 C CA . THR A 1 446 ? 20.688 40.062 22.188 1 81.62 446 THR A CA 1
ATOM 3381 C C . THR A 1 446 ? 21.844 39.125 21.891 1 81.62 446 THR A C 1
ATOM 3383 O O . THR A 1 446 ? 22.672 39.406 21.031 1 81.62 446 THR A O 1
ATOM 3386 N N . GLN A 1 447 ? 21.828 38.094 22.547 1 80.69 447 GLN A N 1
ATOM 3387 C CA . GLN A 1 447 ? 22.891 37.125 22.344 1 80.69 447 GLN A CA 1
ATOM 3388 C C . GLN A 1 447 ? 22.719 36.406 21.016 1 80.69 447 GLN A C 1
ATOM 3390 O O . GLN A 1 447 ? 23.703 36.156 20.312 1 80.69 447 GLN A O 1
ATOM 3395 N N . ALA A 1 448 ? 21.516 36.125 20.734 1 79.06 448 ALA A N 1
ATOM 3396 C CA . ALA A 1 448 ? 21.25 35.312 19.547 1 79.06 448 ALA A CA 1
ATOM 3397 C C . ALA A 1 448 ? 21.312 36.156 18.281 1 79.06 448 ALA A C 1
ATOM 3399 O O . ALA A 1 448 ? 21.812 35.688 17.25 1 79.06 448 ALA A O 1
ATOM 3400 N N . LEU A 1 449 ? 20.859 37.375 18.391 1 79.12 449 LEU A N 1
ATOM 3401 C CA . LEU A 1 449 ? 20.688 38.219 17.188 1 79.12 449 LEU A CA 1
ATOM 3402 C C . LEU A 1 449 ? 21.719 39.312 17.141 1 79.12 449 LEU A C 1
ATOM 3404 O O . LEU A 1 449 ? 21.938 39.938 16.094 1 79.12 449 LEU A O 1
ATOM 3408 N N . GLY A 1 450 ? 22.391 39.562 18.234 1 77 450 GLY A N 1
ATOM 3409 C CA . GLY A 1 450 ? 23.312 40.688 18.328 1 77 450 GLY A CA 1
ATOM 3410 C C . GLY A 1 450 ? 22.609 42.031 18.516 1 77 450 GLY A C 1
ATOM 3411 O O . GLY A 1 450 ? 23.234 43.094 18.438 1 77 450 GLY A O 1
ATOM 3412 N N . ARG A 1 451 ? 21.281 41.938 18.641 1 80 451 ARG A N 1
ATOM 3413 C CA . ARG A 1 451 ? 20.484 43.156 18.859 1 80 451 ARG A CA 1
ATOM 3414 C C . ARG A 1 451 ? 19.234 42.844 19.656 1 80 451 ARG A C 1
ATOM 3416 O O . ARG A 1 451 ? 18.844 41.688 19.812 1 80 451 ARG A O 1
ATOM 3423 N N . GLU A 1 452 ? 18.656 43.906 20.172 1 82.44 452 GLU A N 1
ATOM 3424 C CA . GLU A 1 452 ? 17.438 43.75 20.953 1 82.44 452 GLU A CA 1
ATOM 3425 C C . GLU A 1 452 ? 16.234 43.5 20.047 1 82.44 452 GLU A C 1
ATOM 3427 O O . GLU A 1 452 ? 16.188 43.969 18.922 1 82.44 452 GLU A O 1
ATOM 3432 N N . ALA A 1 453 ? 15.305 42.656 20.5 1 86.75 453 ALA A N 1
ATOM 3433 C CA . ALA A 1 453 ? 14.031 42.406 19.828 1 86.75 453 ALA A CA 1
ATOM 3434 C C . ALA A 1 453 ? 12.898 43.156 20.531 1 86.75 453 ALA A C 1
ATOM 3436 O O . ALA A 1 453 ? 12.945 43.375 21.734 1 86.75 453 ALA A O 1
ATOM 3437 N N . ARG A 1 454 ? 12.008 43.594 19.703 1 87.69 454 ARG A N 1
ATOM 3438 C CA . ARG A 1 454 ? 10.805 44.156 20.297 1 87.69 454 ARG A CA 1
ATOM 3439 C C . ARG A 1 454 ? 9.867 43.062 20.797 1 87.69 454 ARG A C 1
ATOM 3441 O O . ARG A 1 454 ? 9.57 42.125 20.078 1 87.69 454 ARG A O 1
ATOM 3448 N N . LEU A 1 455 ? 9.5 43.25 22.031 1 89.81 455 LEU A N 1
ATOM 3449 C CA . LEU A 1 455 ? 8.656 42.25 22.672 1 89.81 455 LEU A CA 1
ATOM 3450 C C . LEU A 1 455 ? 7.207 42.688 22.734 1 89.81 455 LEU A C 1
ATOM 3452 O O . LEU A 1 455 ? 6.93 43.844 23.141 1 89.81 455 LEU A O 1
ATOM 3456 N N . LEU A 1 456 ? 6.383 41.844 22.25 1 88.88 456 LEU A N 1
ATOM 3457 C CA . LEU A 1 456 ? 4.953 42.125 22.234 1 88.88 456 LEU A CA 1
ATOM 3458 C C . LEU A 1 456 ? 4.184 41.062 23.016 1 88.88 456 LEU A C 1
ATOM 3460 O O . LEU A 1 456 ? 4.16 39.906 22.641 1 88.88 456 LEU A O 1
ATOM 3464 N N . ARG A 1 457 ? 3.564 41.5 24.125 1 89.88 457 ARG A N 1
ATOM 3465 C CA . ARG A 1 457 ? 2.707 40.562 24.844 1 89.88 457 ARG A CA 1
ATOM 3466 C C . ARG A 1 457 ? 1.339 40.438 24.172 1 89.88 457 ARG A C 1
ATOM 3468 O O . ARG A 1 457 ? 0.676 41.469 23.938 1 89.88 457 ARG A O 1
ATOM 3475 N N . VAL A 1 458 ? 0.988 39.281 23.875 1 89.81 458 VAL A N 1
ATOM 3476 C CA . VAL A 1 458 ? -0.311 39.031 23.25 1 89.81 458 VAL A CA 1
ATOM 3477 C C . VAL A 1 458 ? -1.098 38 24.062 1 89.81 458 VAL A C 1
ATOM 3479 O O . VAL A 1 458 ? -0.528 37.281 24.891 1 89.81 458 VAL A O 1
ATOM 3482 N N . LEU A 1 459 ? -2.391 38.031 23.906 1 87.88 459 LEU A N 1
ATOM 3483 C CA . LEU A 1 459 ? -3.234 37.062 24.609 1 87.88 459 LEU A CA 1
ATOM 3484 C C . LEU A 1 459 ? -3.088 35.656 24 1 87.88 459 LEU A C 1
ATOM 3486 O O . LEU A 1 459 ? -3.152 34.656 24.719 1 87.88 459 LEU A O 1
ATOM 3490 N N . GLU A 1 460 ? -2.934 35.656 22.688 1 89.88 460 GLU A N 1
ATOM 3491 C CA . GLU A 1 460 ? -2.768 34.406 21.953 1 89.88 460 GLU A CA 1
ATOM 3492 C C . GLU A 1 460 ? -1.975 34.594 20.672 1 89.88 460 GLU A C 1
ATOM 3494 O O . GLU A 1 460 ? -2.043 35.656 20.062 1 89.88 460 GLU A O 1
ATOM 3499 N N . ILE A 1 461 ? -1.237 33.656 20.375 1 90.88 461 ILE A N 1
ATOM 3500 C CA . ILE A 1 461 ? -0.554 33.656 19.078 1 90.88 461 ILE A CA 1
ATOM 3501 C C . ILE A 1 461 ? -1.499 33.156 17.984 1 90.88 461 ILE A C 1
ATOM 3503 O O . ILE A 1 461 ? -2.008 32.062 18.062 1 90.88 461 ILE A O 1
ATOM 3507 N N . PRO A 1 462 ? -1.775 34.031 17.047 1 87.38 462 PRO A N 1
ATOM 3508 C CA . PRO A 1 462 ? -2.67 33.594 15.969 1 87.38 462 PRO A CA 1
ATOM 3509 C C . PRO A 1 462 ? -2.143 32.344 15.227 1 87.38 462 PRO A C 1
ATOM 3511 O O . PRO A 1 462 ? -0.984 32.344 14.805 1 87.38 462 PRO A O 1
ATOM 3514 N N . ARG A 1 463 ? -3.064 31.344 15.148 1 85.19 463 ARG A N 1
ATOM 3515 C CA . ARG A 1 463 ? -2.689 30.094 14.484 1 85.19 463 ARG A CA 1
ATOM 3516 C C . ARG A 1 463 ? -3.818 29.594 13.594 1 85.19 463 ARG A C 1
ATOM 3518 O O . ARG A 1 463 ? -4.988 29.906 13.82 1 85.19 463 ARG A O 1
ATOM 3525 N N . ASN A 1 464 ? -3.422 28.828 12.617 1 75.12 464 ASN A N 1
ATOM 3526 C CA . ASN A 1 464 ? -4.434 28.156 11.812 1 75.12 464 ASN A CA 1
ATOM 3527 C C . ASN A 1 464 ? -4.879 26.844 12.461 1 75.12 464 ASN A C 1
ATOM 3529 O O . ASN A 1 464 ? -4.508 26.547 13.602 1 75.12 464 ASN A O 1
ATOM 3533 N N . ALA A 1 465 ? -5.691 26.109 11.758 1 67.94 465 ALA A N 1
ATOM 3534 C CA . ALA A 1 465 ? -6.301 24.891 12.297 1 67.94 465 ALA A CA 1
ATOM 3535 C C . ALA A 1 465 ? -5.238 23.844 12.617 1 67.94 465 ALA A C 1
ATOM 3537 O O . ALA A 1 465 ? -5.441 22.984 13.484 1 67.94 465 ALA A O 1
ATOM 3538 N N . MET A 1 466 ? -4.059 23.953 11.938 1 66.81 466 MET A N 1
ATOM 3539 C CA . MET A 1 466 ? -2.992 22.984 12.164 1 66.81 466 MET A CA 1
ATOM 3540 C C . MET A 1 466 ? -2.025 23.469 13.234 1 66.81 466 MET A C 1
ATOM 3542 O O . MET A 1 466 ? -1.033 22.797 13.531 1 66.81 466 MET A O 1
ATOM 3546 N N . GLY A 1 467 ? -2.324 24.656 13.828 1 73.81 467 GLY A N 1
ATOM 3547 C CA . GLY A 1 467 ? -1.476 25.188 14.883 1 73.81 467 GLY A CA 1
ATOM 3548 C C . GLY A 1 467 ? -0.304 26 14.359 1 73.81 467 GLY A C 1
ATOM 3549 O O . GLY A 1 467 ? 0.576 26.391 15.125 1 73.81 467 GLY A O 1
ATOM 3550 N N . LYS A 1 468 ? -0.336 26.203 13.062 1 76.5 468 LYS A N 1
ATOM 3551 C CA . LYS A 1 468 ? 0.774 26.953 12.484 1 76.5 468 LYS A CA 1
ATOM 3552 C C . LYS A 1 468 ? 0.62 28.453 12.75 1 76.5 468 LYS A C 1
ATOM 3554 O O . LYS A 1 468 ? -0.483 28.984 12.656 1 76.5 468 LYS A O 1
ATOM 3559 N N . ILE A 1 469 ? 1.729 29.141 13.039 1 83.44 469 ILE A N 1
ATOM 3560 C CA . ILE A 1 469 ? 1.727 30.562 13.391 1 83.44 469 ILE A CA 1
ATOM 3561 C C . ILE A 1 469 ? 1.413 31.406 12.156 1 83.44 469 ILE A C 1
ATOM 3563 O O . ILE A 1 469 ? 1.979 31.172 11.086 1 83.44 469 ILE A O 1
ATOM 3567 N N . GLN A 1 470 ? 0.466 32.25 12.281 1 83 470 GLN A N 1
ATOM 3568 C CA . GLN A 1 470 ? 0.129 33.219 11.242 1 83 470 GLN A CA 1
ATOM 3569 C C . GLN A 1 470 ? 0.854 34.531 11.461 1 83 470 GLN A C 1
ATOM 3571 O O . GLN A 1 470 ? 0.289 35.469 12.031 1 83 470 GLN A O 1
ATOM 3576 N N . ARG A 1 471 ? 2.021 34.719 10.922 1 83.69 471 ARG A N 1
ATOM 3577 C CA . ARG A 1 471 ? 2.895 35.844 11.195 1 83.69 471 ARG A CA 1
ATOM 3578 C C . ARG A 1 471 ? 2.369 37.094 10.523 1 83.69 471 ARG A C 1
ATOM 3580 O O . ARG A 1 471 ? 2.58 38.219 11.023 1 83.69 471 ARG A O 1
ATOM 3587 N N . ASP A 1 472 ? 1.628 36.906 9.43 1 79.94 472 ASP A N 1
ATOM 3588 C CA . ASP A 1 472 ? 1.04 38.031 8.75 1 79.94 472 ASP A CA 1
ATOM 3589 C C . ASP A 1 472 ? 0.005 38.75 9.633 1 79.94 472 ASP A C 1
ATOM 3591 O O . ASP A 1 472 ? -0.114 39.969 9.617 1 79.94 472 ASP A O 1
ATOM 3595 N N . VAL A 1 473 ? -0.695 37.938 10.312 1 82.38 473 VAL A N 1
ATOM 3596 C CA . VAL A 1 473 ? -1.688 38.469 11.234 1 82.38 473 VAL A CA 1
ATOM 3597 C C . VAL A 1 473 ? -0.989 39.25 12.344 1 82.38 473 VAL A C 1
ATOM 3599 O O . VAL A 1 473 ? -1.445 40.312 12.727 1 82.38 473 VAL A O 1
ATOM 3602 N N . LEU A 1 474 ? 0.138 38.781 12.773 1 85.38 474 LEU A N 1
ATOM 3603 C CA . LEU A 1 474 ? 0.901 39.438 13.82 1 85.38 474 LEU A CA 1
ATOM 3604 C C . LEU A 1 474 ? 1.452 40.781 13.328 1 85.38 474 LEU A C 1
ATOM 3606 O O . LEU A 1 474 ? 1.414 41.781 14.055 1 85.38 474 LEU A O 1
ATOM 3610 N N . ARG A 1 475 ? 1.88 40.781 12.117 1 82.81 475 ARG A N 1
ATOM 3611 C CA . ARG A 1 475 ? 2.385 42 11.516 1 82.81 475 ARG A CA 1
ATOM 3612 C C . ARG A 1 475 ? 1.278 43.031 11.383 1 82.81 475 ARG A C 1
ATOM 3614 O O . ARG A 1 475 ? 1.505 44.219 11.633 1 82.81 475 ARG A O 1
ATOM 3621 N N . GLY A 1 476 ? 0.152 42.5 11.031 1 79.38 476 GLY A N 1
ATOM 3622 C CA . GLY A 1 476 ? -0.994 43.406 10.93 1 79.38 476 GLY A CA 1
ATOM 3623 C C . GLY A 1 476 ? -1.407 44 12.258 1 79.38 476 GLY A C 1
ATOM 3624 O O . GLY A 1 476 ? -1.762 45.188 12.336 1 79.38 476 GLY A O 1
ATOM 3625 N N . GLN A 1 477 ? -1.352 43.219 13.25 1 79.62 477 GLN A N 1
ATOM 3626 C CA . GLN A 1 477 ? -1.724 43.656 14.594 1 79.62 477 GLN A CA 1
ATOM 3627 C C . GLN A 1 477 ? -0.775 44.75 15.094 1 79.62 477 GLN A C 1
ATOM 3629 O O . GLN A 1 477 ? -1.184 45.656 15.844 1 79.62 477 GLN A O 1
ATOM 3634 N N . LEU A 1 478 ? 0.432 44.625 14.766 1 76.56 478 LEU A N 1
ATOM 3635 C CA . LEU A 1 478 ? 1.418 45.625 15.156 1 76.56 478 LEU A CA 1
ATOM 3636 C C . LEU A 1 478 ? 1.157 46.969 14.453 1 76.56 478 LEU A C 1
ATOM 3638 O O . LEU A 1 478 ? 1.294 48.031 15.062 1 76.56 478 LEU A O 1
ATOM 3642 N N . SER A 1 479 ? 0.809 46.781 13.164 1 69.56 479 SER A N 1
ATOM 3643 C CA . SER A 1 479 ? 0.528 48 12.406 1 69.56 479 SER A CA 1
ATOM 3644 C C . SER A 1 479 ? -0.69 48.75 12.961 1 69.56 479 SER A C 1
ATOM 3646 O O . SER A 1 479 ? -0.718 49.969 13 1 69.56 479 SER A O 1
ATOM 3648 N N . ASP A 1 480 ? -1.631 47.969 13.406 1 61.47 480 ASP A N 1
ATOM 3649 C CA . ASP A 1 480 ? -2.842 48.562 13.961 1 61.47 480 ASP A CA 1
ATOM 3650 C C . ASP A 1 480 ? -2.572 49.156 15.336 1 61.47 480 ASP A C 1
ATOM 3652 O O . ASP A 1 480 ? -3.178 50.188 15.695 1 61.47 480 ASP A O 1
ATOM 3656 N N . SER A 1 481 ? -1.796 48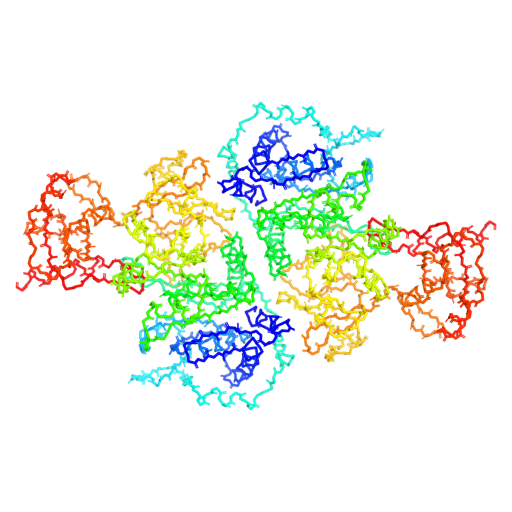.469 16.062 1 56.38 481 SER A N 1
ATOM 3657 C CA . SER A 1 481 ? -1.482 48.969 17.391 1 56.38 481 SER A CA 1
ATOM 3658 C C . SER A 1 481 ? -0.641 50.219 17.312 1 56.38 481 SER A C 1
ATOM 3660 O O . SER A 1 481 ? -0.76 51.125 18.172 1 56.38 481 SER A O 1
ATOM 3662 N N . LYS A 1 482 ? 0.141 50.531 16.422 1 53.31 482 LYS A N 1
ATOM 3663 C CA . LYS A 1 482 ? 0.854 51.812 16.234 1 53.31 482 LYS A CA 1
ATOM 3664 C C . LYS A 1 482 ? -0.09 52.906 15.75 1 53.31 482 LYS A C 1
ATOM 3666 O O . LYS A 1 482 ? 0.109 54.094 16.062 1 53.31 482 LYS A O 1
ATOM 3671 N N . ALA A 1 483 ? -1.069 52.625 14.961 1 47.03 483 ALA A N 1
ATOM 3672 C CA . ALA A 1 483 ? -2.039 53.625 14.539 1 47.03 483 ALA A CA 1
ATOM 3673 C C . ALA A 1 483 ? -2.934 54.031 15.695 1 47.03 483 ALA A C 1
ATOM 3675 O O . ALA A 1 483 ? -3.578 55.094 15.641 1 47.03 483 ALA A O 1
ATOM 3676 N N . ALA A 1 484 ? -3.041 53.25 16.656 1 45.16 484 ALA A N 1
ATOM 3677 C CA . ALA A 1 484 ? -3.805 53.781 17.781 1 45.16 484 ALA A CA 1
ATOM 3678 C C . ALA A 1 484 ? -2.904 54.562 18.734 1 45.16 484 ALA A C 1
ATOM 3680 O O . ALA A 1 484 ? -1.738 54.219 18.922 1 45.16 484 ALA A O 1
ATOM 3681 N N . MET B 1 1 ? 12.641 1.703 -7.402 1 64.31 1 MET B N 1
ATOM 3682 C CA . MET B 1 1 ? 11.672 1.583 -6.316 1 64.31 1 MET B CA 1
ATOM 3683 C C . MET B 1 1 ? 12.07 0.472 -5.352 1 64.31 1 MET B C 1
ATOM 3685 O O . MET B 1 1 ? 12.156 0.697 -4.145 1 64.31 1 MET B O 1
ATOM 3689 N N . PHE B 1 2 ? 12.594 -0.561 -5.895 1 75.94 2 PHE B N 1
ATOM 3690 C CA . PHE B 1 2 ? 12.789 -1.72 -5.031 1 75.94 2 PHE B CA 1
ATOM 3691 C C . PHE B 1 2 ? 14.07 -1.576 -4.219 1 75.94 2 PHE B C 1
ATOM 3693 O O . PHE B 1 2 ? 14.094 -1.873 -3.021 1 75.94 2 PHE B O 1
ATOM 3700 N N . GLU B 1 3 ? 14.969 -1.043 -5.004 1 77.62 3 GLU B N 1
ATOM 3701 C CA . GLU B 1 3 ? 16.234 -0.824 -4.312 1 77.62 3 GLU B CA 1
ATOM 3702 C C . GLU B 1 3 ? 16.094 0.217 -3.209 1 77.62 3 GLU B C 1
ATOM 3704 O O . GLU B 1 3 ? 16.734 0.114 -2.162 1 77.62 3 GLU B O 1
ATOM 3709 N N . ARG B 1 4 ? 15.203 1.13 -3.414 1 82.06 4 ARG B N 1
ATOM 3710 C CA . ARG B 1 4 ? 14.969 2.178 -2.426 1 82.06 4 ARG B CA 1
ATOM 3711 C C . ARG B 1 4 ? 14.227 1.628 -1.21 1 82.06 4 ARG B C 1
ATOM 3713 O O . ARG B 1 4 ? 14.414 2.111 -0.092 1 82.06 4 ARG B O 1
ATOM 3720 N N . LEU B 1 5 ? 13.453 0.648 -1.499 1 86 5 LEU B N 1
ATOM 3721 C CA . LEU B 1 5 ? 12.758 -0.019 -0.405 1 86 5 LEU B CA 1
ATOM 3722 C C . LEU B 1 5 ? 13.75 -0.666 0.557 1 86 5 LEU B C 1
ATOM 3724 O O . LEU B 1 5 ? 13.617 -0.523 1.774 1 86 5 LEU B O 1
ATOM 3728 N N . ILE B 1 6 ? 14.719 -1.316 0.007 1 90.12 6 ILE B N 1
ATOM 3729 C CA . ILE B 1 6 ? 15.719 -1.983 0.826 1 90.12 6 ILE B CA 1
ATOM 3730 C C . ILE B 1 6 ? 16.578 -0.942 1.546 1 90.12 6 ILE B C 1
ATOM 3732 O O . ILE B 1 6 ? 16.891 -1.104 2.725 1 90.12 6 ILE B O 1
ATOM 3736 N N . ALA B 1 7 ? 16.906 0.077 0.83 1 86.19 7 ALA B N 1
ATOM 3737 C CA . ALA B 1 7 ? 17.672 1.149 1.446 1 86.19 7 ALA B CA 1
ATOM 3738 C C . ALA B 1 7 ? 16.922 1.77 2.617 1 86.19 7 ALA B C 1
ATOM 3740 O O . ALA B 1 7 ? 17.516 2.064 3.66 1 86.19 7 ALA B O 1
ATOM 3741 N N . PHE B 1 8 ? 15.68 1.978 2.439 1 86 8 PHE B N 1
ATOM 3742 C CA . PHE B 1 8 ? 14.828 2.521 3.492 1 86 8 PHE B CA 1
ATOM 3743 C C . PHE B 1 8 ? 14.836 1.615 4.715 1 86 8 PHE B C 1
ATOM 3745 O O . PHE B 1 8 ? 15.016 2.084 5.84 1 86 8 PHE B O 1
ATOM 3752 N N . GLN B 1 9 ? 14.656 0.376 4.492 1 87.75 9 GLN B N 1
ATOM 3753 C CA . GLN B 1 9 ? 14.672 -0.575 5.598 1 87.75 9 GLN B CA 1
ATOM 3754 C C . GLN B 1 9 ? 16.047 -0.623 6.262 1 87.75 9 GLN B C 1
ATOM 3756 O O . GLN B 1 9 ? 16.141 -0.68 7.488 1 87.75 9 GLN B O 1
ATOM 3761 N N . ALA B 1 10 ? 17.078 -0.589 5.465 1 88.94 10 ALA B N 1
ATOM 3762 C CA . ALA B 1 10 ? 18.438 -0.641 5.988 1 88.94 10 ALA B CA 1
ATOM 3763 C C . ALA B 1 10 ? 18.719 0.562 6.879 1 88.94 10 ALA B C 1
ATOM 3765 O O . ALA B 1 10 ? 19.469 0.452 7.859 1 88.94 10 ALA B O 1
ATOM 3766 N N . SER B 1 11 ? 18.156 1.639 6.535 1 82.94 11 SER B N 1
ATOM 3767 C CA . SER B 1 11 ? 18.375 2.846 7.328 1 82.94 11 SER B CA 1
ATOM 3768 C C . SER B 1 11 ? 17.734 2.725 8.703 1 82.94 11 SER B C 1
ATOM 3770 O O . SER B 1 11 ? 18.25 3.248 9.688 1 82.94 11 SER B O 1
ATOM 3772 N N . GLN B 1 12 ? 16.688 2.021 8.773 1 81.19 12 GLN B N 1
ATOM 3773 C CA . GLN B 1 12 ? 15.93 1.914 10.016 1 81.19 12 GLN B CA 1
ATOM 3774 C C . GLN B 1 12 ? 16.375 0.697 10.82 1 81.19 12 GLN B C 1
ATOM 3776 O O . GLN B 1 12 ? 16.281 0.7 12.055 1 81.19 12 GLN B O 1
ATOM 3781 N N . ARG B 1 13 ? 16.797 -0.28 10.109 1 87.5 13 ARG B N 1
ATOM 3782 C CA . ARG B 1 13 ? 17.141 -1.54 10.758 1 87.5 13 ARG B CA 1
ATOM 3783 C C . ARG B 1 13 ? 18.312 -2.225 10.055 1 87.5 13 ARG B C 1
ATOM 3785 O O . ARG B 1 13 ? 18.156 -3.322 9.508 1 87.5 13 ARG B O 1
ATOM 3792 N N . PRO B 1 14 ? 19.406 -1.624 10.148 1 87.94 14 PRO B N 1
ATOM 3793 C CA . PRO B 1 14 ? 20.562 -2.121 9.383 1 87.94 14 PRO B CA 1
ATOM 3794 C C . PRO B 1 14 ? 20.953 -3.539 9.781 1 87.94 14 PRO B C 1
ATOM 3796 O O . PRO B 1 14 ? 21.422 -4.316 8.938 1 87.94 14 PRO B O 1
ATOM 3799 N N . HIS B 1 15 ? 20.703 -3.957 11.031 1 93.44 15 HIS B N 1
ATOM 3800 C CA . HIS B 1 15 ? 21.234 -5.223 11.523 1 93.44 15 HIS B CA 1
ATOM 3801 C C . HIS B 1 15 ? 20.188 -6.32 11.484 1 93.44 15 HIS B C 1
ATOM 3803 O O . HIS B 1 15 ? 20.469 -7.48 11.773 1 93.44 15 HIS B O 1
ATOM 3809 N N . ALA B 1 16 ? 18.984 -5.93 11.125 1 93.88 16 ALA B N 1
ATOM 3810 C CA . ALA B 1 16 ? 17.953 -6.953 10.953 1 93.88 16 ALA B CA 1
ATOM 3811 C C . ALA B 1 16 ? 18.25 -7.836 9.75 1 93.88 16 ALA B C 1
ATOM 3813 O O . ALA B 1 16 ? 18.891 -7.395 8.789 1 93.88 16 ALA B O 1
ATOM 3814 N N . ILE B 1 17 ? 17.797 -9.109 9.789 1 97.19 17 ILE B N 1
ATOM 3815 C CA . ILE B 1 17 ? 18.062 -10.062 8.719 1 97.19 17 ILE B CA 1
ATOM 3816 C C . ILE B 1 17 ? 17.062 -9.852 7.582 1 97.19 17 ILE B C 1
ATOM 3818 O O . ILE B 1 17 ? 15.852 -9.859 7.801 1 97.19 17 ILE B O 1
ATOM 3822 N N . ALA B 1 18 ? 17.562 -9.648 6.363 1 96.81 18 ALA B N 1
ATOM 3823 C CA . ALA B 1 18 ? 16.719 -9.477 5.184 1 96.81 18 ALA B CA 1
ATOM 3824 C C . ALA B 1 18 ? 16.469 -10.805 4.484 1 96.81 18 ALA B C 1
ATOM 3826 O O . ALA B 1 18 ? 15.352 -11.078 4.027 1 96.81 18 ALA B O 1
ATOM 3827 N N . ILE B 1 19 ? 17.531 -11.594 4.367 1 97.81 19 ILE B N 1
ATOM 3828 C CA . ILE B 1 19 ? 17.453 -12.898 3.717 1 97.81 19 ILE B CA 1
ATOM 3829 C C . ILE B 1 19 ? 18.125 -13.953 4.59 1 97.81 19 ILE B C 1
ATOM 3831 O O . ILE B 1 19 ? 19.219 -13.719 5.129 1 97.81 19 ILE B O 1
ATOM 3835 N N . GLU B 1 20 ? 17.5 -15.055 4.766 1 97.38 20 GLU B N 1
ATOM 3836 C CA . GLU B 1 20 ? 18.062 -16.141 5.562 1 97.38 20 GLU B CA 1
ATOM 3837 C C . GLU B 1 20 ? 17.891 -17.484 4.875 1 97.38 20 GLU B C 1
ATOM 3839 O O . GLU B 1 20 ? 16.812 -17.781 4.348 1 97.38 20 GLU B O 1
ATOM 3844 N N . THR B 1 21 ? 18.938 -18.203 4.73 1 91.56 21 THR B N 1
ATOM 3845 C CA . THR B 1 21 ? 18.922 -19.609 4.371 1 91.56 21 THR B CA 1
ATOM 3846 C C . THR B 1 21 ? 19.375 -20.469 5.547 1 91.56 21 THR B C 1
ATOM 3848 O O . THR B 1 21 ? 19.656 -19.953 6.629 1 91.56 21 THR B O 1
ATOM 3851 N N . ALA B 1 22 ? 19.312 -21.828 5.328 1 85 22 ALA B N 1
ATOM 3852 C CA . ALA B 1 22 ? 19.797 -22.703 6.391 1 85 22 ALA B CA 1
ATOM 3853 C C . ALA B 1 22 ? 21.281 -22.484 6.648 1 85 22 ALA B C 1
ATOM 3855 O O . ALA B 1 22 ? 21.781 -22.797 7.734 1 85 22 ALA B O 1
ATOM 3856 N N . LEU B 1 23 ? 21.984 -21.828 5.801 1 85 23 LEU B N 1
ATOM 3857 C CA . LEU B 1 23 ? 23.438 -21.781 5.867 1 85 23 LEU B CA 1
ATOM 3858 C C . LEU B 1 23 ? 23.922 -20.344 6.082 1 85 23 LEU B C 1
ATOM 3860 O O . LEU B 1 23 ? 25.031 -20.125 6.578 1 85 23 LEU B O 1
ATOM 3864 N N . GLN B 1 24 ? 23.125 -19.391 5.676 1 92.44 24 GLN B N 1
ATOM 3865 C CA . GLN B 1 24 ? 23.625 -18.016 5.656 1 92.44 24 GLN B CA 1
ATOM 3866 C C . GLN B 1 24 ? 22.531 -17.031 6.051 1 92.44 24 GLN B C 1
ATOM 3868 O O . GLN B 1 24 ? 21.344 -17.328 5.906 1 92.44 24 GLN B O 1
ATOM 3873 N N . GLN B 1 25 ? 22.984 -15.922 6.594 1 96.69 25 GLN B N 1
ATOM 3874 C CA . GLN B 1 25 ? 22.141 -14.781 6.898 1 96.69 25 GLN B CA 1
ATOM 3875 C C . GLN B 1 25 ? 22.703 -13.5 6.301 1 96.69 25 GLN B C 1
ATOM 3877 O O . GLN B 1 25 ? 23.922 -13.289 6.309 1 96.69 25 GLN B O 1
ATOM 3882 N N . PHE B 1 26 ? 21.859 -12.727 5.746 1 97.5 26 PHE B N 1
ATOM 3883 C CA . PHE B 1 26 ? 22.234 -11.414 5.227 1 97.5 26 PHE B CA 1
ATOM 3884 C C . PHE B 1 26 ? 21.344 -10.328 5.812 1 97.5 26 PHE B C 1
ATOM 3886 O O . PHE B 1 26 ? 20.125 -10.445 5.797 1 97.5 26 PHE B O 1
ATOM 3893 N N . THR B 1 27 ? 21.969 -9.273 6.324 1 97 27 THR B N 1
ATOM 3894 C CA . THR B 1 27 ? 21.219 -8.172 6.934 1 97 27 THR B CA 1
ATOM 3895 C C . THR B 1 27 ? 20.703 -7.215 5.871 1 97 27 THR B C 1
ATOM 3897 O O . THR B 1 27 ? 21.094 -7.301 4.703 1 97 27 THR B O 1
ATOM 3900 N N . TYR B 1 28 ? 19.812 -6.32 6.262 1 94.06 28 TYR B N 1
ATOM 3901 C CA . TYR B 1 28 ? 19.328 -5.27 5.371 1 94.06 28 TYR B CA 1
ATOM 3902 C C . TYR B 1 28 ? 20.484 -4.375 4.918 1 94.06 28 TYR B C 1
ATOM 3904 O O . TYR B 1 28 ? 20.516 -3.934 3.768 1 94.06 28 TYR B O 1
ATOM 3912 N N . SER B 1 29 ? 21.406 -4.098 5.824 1 92.56 29 SER B N 1
ATOM 3913 C CA . SER B 1 29 ? 22.578 -3.301 5.457 1 92.56 29 SER B CA 1
ATOM 3914 C C . SER B 1 29 ? 23.406 -4.004 4.391 1 92.56 29 SER B C 1
ATOM 3916 O O . SER B 1 29 ? 23.828 -3.379 3.414 1 92.56 29 SER B O 1
ATOM 3918 N N . ASP B 1 30 ? 23.625 -5.344 4.598 1 94.25 30 ASP B N 1
ATOM 3919 C CA . ASP B 1 30 ? 24.344 -6.117 3.598 1 94.25 30 ASP B CA 1
ATOM 3920 C C . ASP B 1 30 ? 23.688 -6.004 2.227 1 94.25 30 ASP B C 1
ATOM 3922 O O . ASP B 1 30 ? 24.359 -5.723 1.23 1 94.25 30 ASP B O 1
ATOM 3926 N N . LEU B 1 31 ? 22.438 -6.25 2.195 1 94.38 31 LEU B N 1
ATOM 3927 C CA . LEU B 1 31 ? 21.672 -6.27 0.949 1 94.38 31 LEU B CA 1
ATOM 3928 C C . LEU B 1 31 ? 21.703 -4.902 0.276 1 94.38 31 LEU B C 1
ATOM 3930 O O . LEU B 1 31 ? 21.938 -4.801 -0.928 1 94.38 31 LEU B O 1
ATOM 3934 N N . ALA B 1 32 ? 21.5 -3.83 1.069 1 91.44 32 ALA B N 1
ATOM 3935 C CA . ALA B 1 32 ? 21.484 -2.475 0.525 1 91.44 32 ALA B CA 1
ATOM 3936 C C . ALA B 1 32 ? 22.828 -2.115 -0.088 1 91.44 32 ALA B C 1
ATOM 3938 O O . ALA B 1 32 ? 22.891 -1.562 -1.188 1 91.44 32 ALA B O 1
ATOM 3939 N N . VAL B 1 33 ? 23.859 -2.439 0.598 1 90.94 33 VAL B N 1
ATOM 3940 C CA . VAL B 1 33 ? 25.219 -2.133 0.157 1 90.94 33 VAL B CA 1
ATOM 3941 C C . VAL B 1 33 ? 25.531 -2.895 -1.13 1 90.94 33 VAL B C 1
ATOM 3943 O O . VAL B 1 33 ? 26.031 -2.312 -2.1 1 90.94 33 VAL B O 1
ATOM 3946 N N . ASP B 1 34 ? 25.234 -4.148 -1.119 1 93.62 34 ASP B N 1
ATOM 3947 C CA . ASP B 1 34 ? 25.562 -4.973 -2.281 1 93.62 34 ASP B CA 1
ATOM 3948 C C . ASP B 1 34 ? 24.719 -4.566 -3.49 1 93.62 34 ASP B C 1
ATOM 3950 O O . ASP B 1 34 ? 25.188 -4.641 -4.629 1 93.62 34 ASP B O 1
ATOM 3954 N N . ILE B 1 35 ? 23.469 -4.164 -3.293 1 92.56 35 ILE B N 1
ATOM 3955 C CA . ILE B 1 35 ? 22.625 -3.668 -4.375 1 92.56 35 ILE B CA 1
ATOM 3956 C C . ILE B 1 35 ? 23.234 -2.404 -4.973 1 92.56 35 ILE B C 1
ATOM 3958 O O . ILE B 1 35 ? 23.312 -2.256 -6.195 1 92.56 35 ILE B O 1
ATOM 3962 N N . ALA B 1 36 ? 23.703 -1.522 -4.109 1 88.44 36 ALA B N 1
ATOM 3963 C CA . ALA B 1 36 ? 24.312 -0.286 -4.578 1 88.44 36 ALA B CA 1
ATOM 3964 C C . ALA B 1 36 ? 25.578 -0.578 -5.379 1 88.44 36 ALA B C 1
ATOM 3966 O O . ALA B 1 36 ? 25.781 -0.02 -6.461 1 88.44 36 ALA B O 1
ATOM 3967 N N . ARG B 1 37 ? 26.406 -1.406 -4.844 1 92 37 ARG B N 1
ATOM 3968 C CA . ARG B 1 37 ? 27.641 -1.787 -5.531 1 92 37 ARG B CA 1
ATOM 3969 C C . ARG B 1 37 ? 27.328 -2.443 -6.875 1 92 37 ARG B C 1
ATOM 3971 O O . ARG B 1 37 ? 28 -2.162 -7.871 1 92 37 ARG B O 1
ATOM 3978 N N . CYS B 1 38 ? 26.312 -3.303 -6.844 1 93.19 38 CYS B N 1
ATOM 3979 C CA . CYS B 1 38 ? 25.891 -3.961 -8.078 1 93.19 38 CYS B CA 1
ATOM 3980 C C . CYS B 1 38 ? 25.438 -2.941 -9.117 1 93.19 38 CYS B C 1
ATOM 3982 O O . CYS B 1 38 ? 25.781 -3.049 -10.289 1 93.19 38 CYS B O 1
ATOM 3984 N N . ALA B 1 39 ? 24.641 -2.008 -8.734 1 89.69 39 ALA B N 1
ATOM 3985 C CA . ALA B 1 39 ? 24.172 -0.964 -9.641 1 89.69 39 ALA B CA 1
ATOM 3986 C C . ALA B 1 39 ? 25.344 -0.221 -10.273 1 89.69 39 ALA B C 1
ATOM 3988 O O . ALA B 1 39 ? 25.344 0.052 -11.477 1 89.69 39 ALA B O 1
ATOM 3989 N N . HIS B 1 40 ? 26.375 0.082 -9.477 1 89.19 40 HIS B N 1
ATOM 3990 C CA . HIS B 1 40 ? 27.578 0.74 -9.992 1 89.19 40 HIS B CA 1
ATOM 3991 C C . HIS B 1 40 ? 28.297 -0.143 -11.008 1 89.19 40 HIS B C 1
ATOM 3993 O O . HIS B 1 40 ? 28.703 0.332 -12.07 1 89.19 40 HIS B O 1
ATOM 3999 N N . TRP B 1 41 ? 28.438 -1.343 -10.609 1 92.12 41 TRP B N 1
ATOM 4000 C CA . TRP B 1 41 ? 29.078 -2.299 -11.508 1 92.12 41 TRP B CA 1
ATOM 4001 C C . TRP B 1 41 ? 28.328 -2.371 -12.836 1 92.12 41 TRP B C 1
ATOM 4003 O O . TRP B 1 41 ? 28.953 -2.389 -13.906 1 92.12 41 TRP B O 1
ATOM 4013 N N . LEU B 1 42 ? 27.062 -2.355 -12.844 1 92.25 42 LEU B N 1
ATOM 4014 C CA . LEU B 1 42 ? 26.203 -2.488 -14.023 1 92.25 42 LEU B CA 1
ATOM 4015 C C . LEU B 1 42 ? 26.344 -1.275 -14.938 1 92.25 42 LEU B C 1
ATOM 4017 O O . LEU B 1 42 ? 26.109 -1.37 -16.141 1 92.25 42 LEU B O 1
ATOM 4021 N N . THR B 1 43 ? 26.609 -0.121 -14.391 1 87.25 43 THR B N 1
ATOM 4022 C CA . THR B 1 43 ? 26.812 1.061 -15.227 1 87.25 43 THR B CA 1
ATOM 4023 C C . THR B 1 43 ? 27.969 0.852 -16.188 1 87.25 43 THR B C 1
ATOM 4025 O O . THR B 1 43 ? 28 1.429 -17.281 1 87.25 43 THR B O 1
ATOM 4028 N N . GLY B 1 44 ? 28.891 0.041 -15.828 1 88.62 44 GLY B N 1
ATOM 4029 C CA . GLY B 1 44 ? 30.047 -0.255 -16.672 1 88.62 44 GLY B CA 1
ATOM 4030 C C . GLY B 1 44 ? 29.703 -1.15 -17.859 1 88.62 44 GLY B C 1
ATOM 4031 O O . GLY B 1 44 ? 30.453 -1.232 -18.828 1 88.62 44 GLY B O 1
ATOM 4032 N N . LEU B 1 45 ? 28.609 -1.839 -17.75 1 91.31 45 LEU B N 1
ATOM 4033 C CA . LEU B 1 45 ? 28.219 -2.75 -18.812 1 91.31 45 LEU B CA 1
ATOM 4034 C C . LEU B 1 45 ? 27.5 -2 -19.938 1 91.31 45 LEU B C 1
ATOM 4036 O O . LEU B 1 45 ? 27.25 -2.562 -21 1 91.31 45 LEU B O 1
ATOM 4040 N N . ASP B 1 46 ? 27.109 -0.706 -19.75 1 87.19 46 ASP B N 1
ATOM 4041 C CA . ASP B 1 46 ? 26.484 0.161 -20.75 1 87.19 46 ASP B CA 1
ATOM 4042 C C . ASP B 1 46 ? 25.203 -0.471 -21.297 1 87.19 46 ASP B C 1
ATOM 4044 O O . ASP B 1 46 ? 25.016 -0.547 -22.5 1 87.19 46 ASP B O 1
ATOM 4048 N N . LEU B 1 47 ? 24.422 -1.051 -20.5 1 91.44 47 LEU B N 1
ATOM 4049 C CA . LEU B 1 47 ? 23.094 -1.538 -20.891 1 91.44 47 LEU B CA 1
ATOM 4050 C C . LEU B 1 47 ? 22.125 -0.379 -21.078 1 91.44 47 LEU B C 1
ATOM 4052 O O . LEU B 1 47 ? 22.031 0.503 -20.234 1 91.44 47 LEU B O 1
ATOM 4056 N N . PRO B 1 48 ? 21.531 -0.332 -22.219 1 90.25 48 PRO B N 1
ATOM 4057 C CA . PRO B 1 48 ? 20.562 0.75 -22.406 1 90.25 48 PRO B CA 1
ATOM 4058 C C . PRO B 1 48 ? 19.359 0.622 -21.469 1 90.25 48 PRO B C 1
ATOM 4060 O O . PRO B 1 48 ? 18.969 -0.491 -21.109 1 90.25 48 PRO B O 1
ATOM 4063 N N . VAL B 1 49 ? 18.797 1.727 -21.109 1 89.31 49 VAL B N 1
ATOM 4064 C CA . VAL B 1 49 ? 17.547 1.728 -20.359 1 89.31 49 VAL B CA 1
ATOM 4065 C C . VAL B 1 49 ? 16.469 0.976 -21.125 1 89.31 49 VAL B C 1
ATOM 4067 O O . VAL B 1 49 ? 16.297 1.188 -22.328 1 89.31 49 VAL B O 1
ATOM 4070 N N . GLY B 1 50 ? 15.852 0.032 -20.453 1 91.94 50 GLY B N 1
ATOM 4071 C CA . GLY B 1 50 ? 14.812 -0.753 -21.094 1 91.94 50 GLY B CA 1
ATOM 4072 C C . GLY B 1 50 ? 15.312 -2.076 -21.641 1 91.94 50 GLY B C 1
ATOM 4073 O O . GLY B 1 50 ? 14.523 -2.918 -22.078 1 91.94 50 GLY B O 1
ATOM 4074 N N . ALA B 1 51 ? 16.625 -2.266 -21.609 1 95.44 51 ALA B N 1
ATOM 4075 C CA . ALA B 1 51 ? 17.156 -3.553 -22.047 1 95.44 51 ALA B CA 1
ATOM 4076 C C . ALA B 1 51 ? 16.547 -4.699 -21.234 1 95.44 51 ALA B C 1
ATOM 4078 O O . ALA B 1 51 ? 16.203 -4.531 -20.062 1 95.44 51 ALA B O 1
ATOM 4079 N N . ARG B 1 52 ? 16.469 -5.859 -21.953 1 96.88 52 ARG B N 1
ATOM 4080 C CA . ARG B 1 52 ? 15.906 -7.035 -21.297 1 96.88 52 ARG B CA 1
ATOM 4081 C C . ARG B 1 52 ? 17 -8.008 -20.859 1 96.88 52 ARG B C 1
ATOM 4083 O O . ARG B 1 52 ? 17.906 -8.312 -21.656 1 96.88 52 ARG B O 1
ATOM 4090 N N . ALA B 1 53 ? 16.953 -8.391 -19.641 1 97.19 53 ALA B N 1
ATOM 4091 C CA . ALA B 1 53 ? 17.922 -9.32 -19.078 1 97.19 53 ALA B CA 1
ATOM 4092 C C . ALA B 1 53 ? 17.25 -10.602 -18.609 1 97.19 53 ALA B C 1
ATOM 4094 O O . ALA B 1 53 ? 16.203 -10.555 -17.953 1 97.19 53 ALA B O 1
ATOM 4095 N N . LEU B 1 54 ? 17.797 -11.727 -18.938 1 96.44 54 LEU B N 1
ATOM 4096 C CA . LEU B 1 54 ? 17.375 -13.008 -18.375 1 96.44 54 LEU B CA 1
ATOM 4097 C C . LEU B 1 54 ? 18.266 -13.406 -17.203 1 96.44 54 LEU B C 1
ATOM 4099 O O . LEU B 1 54 ? 19.484 -13.391 -17.312 1 96.44 54 LEU B O 1
ATOM 4103 N N . LEU B 1 55 ? 17.656 -13.703 -16.094 1 96.38 55 LEU B N 1
ATOM 4104 C CA . LEU B 1 55 ? 18.344 -14.102 -14.883 1 96.38 55 LEU B CA 1
ATOM 4105 C C . LEU B 1 55 ? 18.156 -15.594 -14.609 1 96.38 55 LEU B C 1
ATOM 4107 O O . LEU B 1 55 ? 17.031 -16.047 -14.383 1 96.38 55 LEU B O 1
ATOM 4111 N N . ASN B 1 56 ? 19.156 -16.312 -14.68 1 94 56 ASN B N 1
ATOM 4112 C CA . ASN B 1 56 ? 19.203 -17.719 -14.289 1 94 56 ASN B CA 1
ATOM 4113 C C . ASN B 1 56 ? 20.172 -17.938 -13.125 1 94 56 ASN B C 1
ATOM 4115 O O . ASN B 1 56 ? 21.172 -18.641 -13.266 1 94 56 ASN B O 1
ATOM 4119 N N . VAL B 1 57 ? 19.828 -17.328 -11.984 1 94.25 57 VAL B N 1
ATOM 4120 C CA . VAL B 1 57 ? 20.641 -17.359 -10.773 1 94.25 57 VAL B CA 1
ATOM 4121 C C . VAL B 1 57 ? 19.875 -18.062 -9.656 1 94.25 57 VAL B C 1
ATOM 4123 O O . VAL B 1 57 ? 18.859 -17.562 -9.172 1 94.25 57 VAL B O 1
ATOM 4126 N N . GLN B 1 58 ? 20.422 -19.141 -9.203 1 88.81 58 GLN B N 1
ATOM 4127 C CA . GLN B 1 58 ? 19.703 -19.969 -8.242 1 88.81 58 GLN B CA 1
ATOM 4128 C C . GLN B 1 58 ? 19.984 -19.516 -6.809 1 88.81 58 GLN B C 1
ATOM 4130 O O . GLN B 1 58 ? 19.156 -19.703 -5.918 1 88.81 58 GLN B O 1
ATOM 4135 N N . HIS B 1 59 ? 21.188 -19.016 -6.625 1 91.38 59 HIS B N 1
ATOM 4136 C CA . HIS B 1 59 ? 21.5 -18.516 -5.289 1 91.38 59 HIS B CA 1
ATOM 4137 C C . HIS B 1 59 ? 20.562 -17.375 -4.891 1 91.38 59 HIS B C 1
ATOM 4139 O O . HIS B 1 59 ? 20.578 -16.312 -5.516 1 91.38 59 HIS B O 1
ATOM 4145 N N . PRO B 1 60 ? 19.828 -17.547 -3.828 1 92.31 60 PRO B N 1
ATOM 4146 C CA . PRO B 1 60 ? 18.766 -16.594 -3.529 1 92.31 60 PRO B CA 1
ATOM 4147 C C . PRO B 1 60 ? 19.281 -15.188 -3.264 1 92.31 60 PRO B C 1
ATOM 4149 O O . PRO B 1 60 ? 18.703 -14.211 -3.758 1 92.31 60 PRO B O 1
ATOM 4152 N N . TYR B 1 61 ? 20.344 -15.047 -2.529 1 95.69 61 TYR B N 1
ATOM 4153 C CA . TYR B 1 61 ? 20.875 -13.727 -2.201 1 95.69 61 TYR B CA 1
ATOM 4154 C C . TYR B 1 61 ? 21.391 -13.016 -3.449 1 95.69 61 TYR B C 1
ATOM 4156 O O . TYR B 1 61 ? 21.047 -11.852 -3.695 1 95.69 61 TYR B O 1
ATOM 4164 N N . LEU B 1 62 ? 22.141 -13.719 -4.23 1 96.81 62 LEU B N 1
ATOM 4165 C CA . LEU B 1 62 ? 22.734 -13.125 -5.422 1 96.81 62 LEU B CA 1
ATOM 4166 C C . LEU B 1 62 ? 21.656 -12.75 -6.438 1 96.81 62 LEU B C 1
ATOM 4168 O O . LEU B 1 62 ? 21.781 -11.742 -7.137 1 96.81 62 LEU B O 1
ATOM 4172 N N . HIS B 1 63 ? 20.656 -13.594 -6.496 1 96.06 63 HIS B N 1
ATOM 4173 C CA . HIS B 1 63 ? 19.547 -13.297 -7.398 1 96.06 63 HIS B CA 1
ATOM 4174 C C . HIS B 1 63 ? 18.922 -11.945 -7.082 1 96.06 63 HIS B C 1
ATOM 4176 O O . HIS B 1 63 ? 18.688 -11.141 -7.984 1 96.06 63 HIS B O 1
ATOM 4182 N N . TRP B 1 64 ? 18.688 -11.672 -5.84 1 96.38 64 TRP B N 1
ATOM 4183 C CA . TRP B 1 64 ? 18 -10.445 -5.457 1 96.38 64 TRP B CA 1
ATOM 4184 C C . TRP B 1 64 ? 18.922 -9.242 -5.555 1 96.38 64 TRP B C 1
ATOM 4186 O O . TRP B 1 64 ? 18.5 -8.156 -5.957 1 96.38 64 TRP B O 1
ATOM 4196 N N . VAL B 1 65 ? 20.203 -9.398 -5.18 1 95.88 65 VAL B N 1
ATOM 4197 C CA . VAL B 1 65 ? 21.172 -8.32 -5.367 1 95.88 65 VAL B CA 1
ATOM 4198 C C . VAL B 1 65 ? 21.188 -7.895 -6.836 1 95.88 65 VAL B C 1
ATOM 4200 O O . VAL B 1 65 ? 21.094 -6.703 -7.141 1 95.88 65 VAL B O 1
ATOM 4203 N N . LEU B 1 66 ? 21.219 -8.891 -7.672 1 96.38 66 LEU B N 1
ATOM 4204 C CA . LEU B 1 66 ? 21.281 -8.633 -9.109 1 96.38 66 LEU B CA 1
ATOM 4205 C C . LEU B 1 66 ? 19.969 -8.016 -9.609 1 96.38 66 LEU B C 1
ATOM 4207 O O . LEU B 1 66 ? 20 -7.031 -10.352 1 96.38 66 LEU B O 1
ATOM 4211 N N . THR B 1 67 ? 18.875 -8.594 -9.227 1 96.06 67 THR B N 1
ATOM 4212 C CA . THR B 1 67 ? 17.562 -8.125 -9.664 1 96.06 67 THR B CA 1
ATOM 4213 C C . THR B 1 67 ? 17.375 -6.652 -9.312 1 96.06 67 THR B C 1
ATOM 4215 O O . THR B 1 67 ? 17.016 -5.848 -10.18 1 96.06 67 THR B O 1
ATOM 4218 N N . PHE B 1 68 ? 17.672 -6.246 -8.117 1 93.25 68 PHE B N 1
ATOM 4219 C CA . PHE B 1 68 ? 17.469 -4.875 -7.672 1 93.25 68 PHE B CA 1
ATOM 4220 C C . PHE B 1 68 ? 18.5 -3.943 -8.281 1 93.25 68 PHE B C 1
ATOM 4222 O O . PHE B 1 68 ? 18.219 -2.781 -8.57 1 93.25 68 PHE B O 1
ATOM 4229 N N . GLY B 1 69 ? 19.719 -4.426 -8.445 1 91.81 69 GLY B N 1
ATOM 4230 C CA . GLY B 1 69 ? 20.719 -3.643 -9.156 1 91.81 69 GLY B CA 1
ATOM 4231 C C . GLY B 1 69 ? 20.312 -3.309 -10.578 1 91.81 69 GLY B C 1
ATOM 4232 O O . GLY B 1 69 ? 20.469 -2.17 -11.023 1 91.81 69 GLY B O 1
ATOM 4233 N N . LEU B 1 70 ? 19.812 -4.305 -11.258 1 93.75 70 LEU B N 1
ATOM 4234 C CA . LEU B 1 70 ? 19.375 -4.125 -12.641 1 93.75 70 LEU B CA 1
ATOM 4235 C C . LEU B 1 70 ? 18.203 -3.156 -12.727 1 93.75 70 LEU B C 1
ATOM 4237 O O . LEU B 1 70 ? 18.156 -2.301 -13.609 1 93.75 70 LEU B O 1
ATOM 4241 N N . GLU B 1 71 ? 17.297 -3.289 -11.805 1 90.06 71 GLU B N 1
ATOM 4242 C CA . GLU B 1 71 ? 16.172 -2.361 -11.766 1 90.06 71 GLU B CA 1
ATOM 4243 C C . GLU B 1 71 ? 16.641 -0.93 -11.523 1 90.06 71 GLU B C 1
ATOM 4245 O O . GLU B 1 71 ? 16.094 0.015 -12.094 1 90.06 71 GLU B O 1
ATOM 4250 N N . ALA B 1 72 ? 17.594 -0.808 -10.68 1 86.44 72 ALA B N 1
ATOM 4251 C CA . ALA B 1 72 ? 18.125 0.513 -10.352 1 86.44 72 ALA B CA 1
ATOM 4252 C C . ALA B 1 72 ? 18.672 1.209 -11.586 1 86.44 72 ALA B C 1
ATOM 4254 O O . ALA B 1 72 ? 18.625 2.438 -11.695 1 86.44 72 ALA B O 1
ATOM 4255 N N . VAL B 1 73 ? 19.188 0.49 -12.539 1 87.62 73 VAL B N 1
ATOM 4256 C CA . VAL B 1 73 ? 19.797 1.106 -13.711 1 87.62 73 VAL B CA 1
ATOM 4257 C C . VAL B 1 73 ? 18.828 1.059 -14.891 1 87.62 73 VAL B C 1
ATOM 4259 O O . VAL B 1 73 ? 19.203 1.361 -16.031 1 87.62 73 VAL B O 1
ATOM 4262 N N . GLY B 1 74 ? 17.594 0.596 -14.664 1 89.31 74 GLY B N 1
ATOM 4263 C CA . GLY B 1 74 ? 16.531 0.714 -15.656 1 89.31 74 GLY B CA 1
ATOM 4264 C C . GLY B 1 74 ? 16.453 -0.478 -16.594 1 89.31 74 GLY B C 1
ATOM 4265 O O . GLY B 1 74 ? 15.961 -0.363 -17.703 1 89.31 74 GLY B O 1
ATOM 4266 N N . VAL B 1 75 ? 16.938 -1.628 -16.188 1 93.56 75 VAL B N 1
ATOM 4267 C CA . VAL B 1 75 ? 16.906 -2.838 -17 1 93.56 75 VAL B CA 1
ATOM 4268 C C . VAL B 1 75 ? 15.688 -3.678 -16.641 1 93.56 75 VAL B C 1
ATOM 4270 O O . VAL B 1 75 ? 15.344 -3.809 -15.461 1 93.56 75 VAL B O 1
ATOM 4273 N N . VAL B 1 76 ? 15.031 -4.23 -17.672 1 96.25 76 VAL B N 1
ATOM 4274 C CA . VAL B 1 76 ? 13.867 -5.09 -17.484 1 96.25 76 VAL B CA 1
ATOM 4275 C C . VAL B 1 76 ? 14.32 -6.531 -17.25 1 96.25 76 VAL B C 1
ATOM 4277 O O . VAL B 1 76 ? 15.109 -7.074 -18.016 1 96.25 76 VAL B O 1
ATOM 4280 N N . THR B 1 77 ? 13.812 -7.148 -16.203 1 96.5 77 THR B N 1
ATOM 4281 C CA . THR B 1 77 ? 14.344 -8.453 -15.836 1 96.5 77 THR B CA 1
ATOM 4282 C C . THR B 1 77 ? 13.289 -9.539 -16.016 1 96.5 77 THR B C 1
ATOM 4284 O O . THR B 1 77 ? 12.094 -9.273 -15.898 1 96.5 77 THR B O 1
ATOM 4287 N N . ALA B 1 78 ? 13.727 -10.727 -16.328 1 95.75 78 ALA B N 1
ATOM 4288 C CA . ALA B 1 78 ? 12.977 -11.977 -16.25 1 95.75 78 ALA B CA 1
ATOM 4289 C C . ALA B 1 78 ? 13.797 -13.07 -15.57 1 95.75 78 ALA B C 1
ATOM 4291 O O . ALA B 1 78 ? 15.008 -13.18 -15.805 1 95.75 78 ALA B O 1
ATOM 4292 N N . SER B 1 79 ? 13.172 -13.805 -14.727 1 93.88 79 SER B N 1
ATOM 4293 C CA . SER B 1 79 ? 13.867 -14.875 -14.016 1 93.88 79 SER B CA 1
ATOM 4294 C C . SER B 1 79 ? 13.375 -16.25 -14.445 1 93.88 79 SER B C 1
ATOM 4296 O O . SER B 1 79 ? 12.18 -16.422 -14.719 1 93.88 79 SER B O 1
ATOM 4298 N N . THR B 1 80 ? 14.258 -17.156 -14.531 1 85.81 80 THR B N 1
ATOM 4299 C CA . THR B 1 80 ? 13.883 -18.547 -14.797 1 85.81 80 THR B CA 1
ATOM 4300 C C . THR B 1 80 ? 14.438 -19.469 -13.719 1 85.81 80 THR B C 1
ATOM 4302 O O . THR B 1 80 ? 15.531 -19.234 -13.195 1 85.81 80 THR B O 1
ATOM 4305 N N . ALA B 1 81 ? 13.633 -20.359 -13.383 1 74.12 81 ALA B N 1
ATOM 4306 C CA . ALA B 1 81 ? 14.039 -21.328 -12.375 1 74.12 81 ALA B CA 1
ATOM 4307 C C . ALA B 1 81 ? 14.688 -22.547 -13.016 1 74.12 81 ALA B C 1
ATOM 4309 O O . ALA B 1 81 ? 15.117 -23.484 -12.32 1 74.12 81 ALA B O 1
ATOM 4310 N N . ALA B 1 82 ? 14.766 -22.531 -14.273 1 71.06 82 ALA B N 1
ATOM 4311 C CA . ALA B 1 82 ? 15.398 -23.656 -14.953 1 71.06 82 ALA B CA 1
ATOM 4312 C C . ALA B 1 82 ? 16.844 -23.828 -14.5 1 71.06 82 ALA B C 1
ATOM 4314 O O . ALA B 1 82 ? 17.5 -22.844 -14.133 1 71.06 82 ALA B O 1
ATOM 4315 N N . ALA B 1 83 ? 17.219 -25.016 -14.438 1 70.94 83 ALA B N 1
ATOM 4316 C CA . ALA B 1 83 ? 18.594 -25.297 -14.031 1 70.94 83 ALA B CA 1
ATOM 4317 C C . ALA B 1 83 ? 19.578 -24.594 -14.961 1 70.94 83 ALA B C 1
ATOM 4319 O O . ALA B 1 83 ? 20.625 -24.109 -14.508 1 70.94 83 ALA B O 1
ATOM 4320 N N . GLN B 1 84 ? 19.203 -24.625 -16.25 1 73.38 84 GLN B N 1
ATOM 4321 C CA . GLN B 1 84 ? 20.031 -23.953 -17.25 1 73.38 84 GLN B CA 1
ATOM 4322 C C . GLN B 1 84 ? 19.172 -23.109 -18.188 1 73.38 84 GLN B C 1
ATOM 4324 O O . GLN B 1 84 ? 18.078 -23.516 -18.578 1 73.38 84 GLN B O 1
ATOM 4329 N N . ALA B 1 85 ? 19.766 -21.969 -18.391 1 74.12 85 ALA B N 1
ATOM 4330 C CA . ALA B 1 85 ? 19.109 -21.156 -19.422 1 74.12 85 ALA B CA 1
ATOM 4331 C C . ALA B 1 85 ? 19.297 -21.781 -20.797 1 74.12 85 ALA B C 1
ATOM 4333 O O . ALA B 1 85 ? 20.375 -22.281 -21.125 1 74.12 85 ALA B O 1
ATOM 4334 N N . VAL B 1 86 ? 18.219 -21.828 -21.516 1 71.69 86 VAL B N 1
ATOM 4335 C CA . VAL B 1 86 ? 18.297 -22.359 -22.875 1 71.69 86 VAL B CA 1
ATOM 4336 C C . VAL B 1 86 ? 18.109 -21.219 -23.875 1 71.69 86 VAL B C 1
ATOM 4338 O O . VAL B 1 86 ? 17.453 -20.219 -23.578 1 71.69 86 VAL B O 1
ATOM 4341 N N . PRO B 1 87 ? 18.703 -21.391 -25.016 1 77 87 PRO B N 1
ATOM 4342 C CA . PRO B 1 87 ? 18.594 -20.344 -26.047 1 77 87 PRO B CA 1
ATOM 4343 C C . PRO B 1 87 ? 17.156 -19.938 -26.344 1 77 87 PRO B C 1
ATOM 4345 O O . PRO B 1 87 ? 16.891 -18.781 -26.641 1 77 87 PRO B O 1
ATOM 4348 N N . GLY B 1 88 ? 16.344 -20.859 -26.188 1 78.88 88 GLY B N 1
ATOM 4349 C CA . GLY B 1 88 ? 14.93 -20.578 -26.422 1 78.88 88 GLY B CA 1
ATOM 4350 C C . GLY B 1 88 ? 14.344 -19.547 -25.484 1 78.88 88 GLY B C 1
ATOM 4351 O O . GLY B 1 88 ? 13.531 -18.719 -25.891 1 78.88 88 GLY B O 1
ATOM 4352 N N . ASP B 1 89 ? 14.898 -19.562 -24.297 1 83 89 ASP B N 1
ATOM 4353 C CA . ASP B 1 89 ? 14.43 -18.594 -23.312 1 83 89 ASP B CA 1
ATOM 4354 C C . ASP B 1 89 ? 14.875 -17.172 -23.688 1 83 89 ASP B C 1
ATOM 4356 O O . ASP B 1 89 ? 14.117 -16.219 -23.531 1 83 89 ASP B O 1
ATOM 4360 N N . LEU B 1 90 ? 16.062 -17.141 -24.188 1 87.19 90 LEU B N 1
ATOM 4361 C CA . LEU B 1 90 ? 16.625 -15.859 -24.578 1 87.19 90 LEU B CA 1
ATOM 4362 C C . LEU B 1 90 ? 15.867 -15.281 -25.781 1 87.19 90 LEU B C 1
ATOM 4364 O O . LEU B 1 90 ? 15.562 -14.086 -25.797 1 87.19 90 LEU B O 1
ATOM 4368 N N . THR B 1 91 ? 15.578 -16.156 -26.656 1 87.19 91 THR B N 1
ATOM 4369 C CA . THR B 1 91 ? 14.852 -15.734 -27.844 1 87.19 91 THR B CA 1
ATOM 4370 C C . THR B 1 91 ? 13.43 -15.312 -27.5 1 87.19 91 THR B C 1
ATOM 4372 O O . THR B 1 91 ? 12.953 -14.281 -27.969 1 87.19 91 THR B O 1
ATOM 4375 N N . LEU B 1 92 ? 12.859 -16.141 -26.688 1 85.75 92 LEU B N 1
ATOM 4376 C CA . LEU B 1 92 ? 11.5 -15.852 -26.266 1 85.75 92 LEU B CA 1
ATOM 4377 C C . LEU B 1 92 ? 11.406 -14.461 -25.641 1 85.75 92 LEU B C 1
ATOM 4379 O O . LEU B 1 92 ? 10.492 -13.695 -25.938 1 85.75 92 LEU B O 1
ATOM 4383 N N . LEU B 1 93 ? 12.438 -14.102 -24.906 1 91.75 93 LEU B N 1
ATOM 4384 C CA . LEU B 1 93 ? 12.406 -12.867 -24.125 1 91.75 93 LEU B CA 1
ATOM 4385 C C . LEU B 1 93 ? 13.039 -11.719 -24.906 1 91.75 93 LEU B C 1
ATOM 4387 O O . LEU B 1 93 ? 12.961 -10.562 -24.484 1 91.75 93 LEU B O 1
ATOM 4391 N N . LYS B 1 94 ? 13.672 -12.062 -26.078 1 92.94 94 LYS B N 1
ATOM 4392 C CA . LYS B 1 94 ? 14.484 -11.07 -26.781 1 92.94 94 LYS B CA 1
ATOM 4393 C C . LYS B 1 94 ? 15.469 -10.406 -25.812 1 92.94 94 LYS B C 1
ATOM 4395 O O . LYS B 1 94 ? 15.578 -9.172 -25.781 1 92.94 94 LYS B O 1
ATOM 4400 N N . ALA B 1 95 ? 16.047 -11.258 -25.016 1 95.06 95 ALA B N 1
ATOM 4401 C CA . ALA B 1 95 ? 16.984 -10.773 -24 1 95.06 95 ALA B CA 1
ATOM 4402 C C . ALA B 1 95 ? 18.281 -10.266 -24.656 1 95.06 95 ALA B C 1
ATOM 4404 O O . ALA B 1 95 ? 18.781 -10.867 -25.609 1 95.06 95 ALA B O 1
ATOM 4405 N N . GLU B 1 96 ? 18.781 -9.227 -24.078 1 95.56 96 GLU B N 1
ATOM 4406 C CA . GLU B 1 96 ? 20 -8.625 -24.594 1 95.56 96 GLU B CA 1
ATOM 4407 C C . GLU B 1 96 ? 21.219 -9.023 -23.75 1 95.56 96 GLU B C 1
ATOM 4409 O O . GLU B 1 96 ? 22.359 -8.773 -24.125 1 95.56 96 GLU B O 1
ATOM 4414 N N . VAL B 1 97 ? 20.984 -9.625 -22.656 1 96.06 97 VAL B N 1
ATOM 4415 C CA . VAL B 1 97 ? 22.062 -10.062 -21.766 1 96.06 97 VAL B CA 1
ATOM 4416 C C . VAL B 1 97 ? 21.578 -11.219 -20.891 1 96.06 97 VAL B C 1
ATOM 4418 O O . VAL B 1 97 ? 20.391 -11.297 -20.562 1 96.06 97 VAL B O 1
ATOM 4421 N N . LEU B 1 98 ? 22.453 -12.094 -20.609 1 95.75 98 LEU B N 1
ATOM 4422 C CA . LEU B 1 98 ? 22.188 -13.211 -19.703 1 95.75 98 LEU B CA 1
ATOM 4423 C C . LEU B 1 98 ? 23.062 -13.117 -18.453 1 95.75 98 LEU B C 1
ATOM 4425 O O . LEU B 1 98 ? 24.281 -12.922 -18.562 1 95.75 98 LEU B O 1
ATOM 4429 N N . PHE B 1 99 ? 22.453 -13.203 -17.312 1 96.56 99 PHE B N 1
ATOM 4430 C CA . PHE B 1 99 ? 23.141 -13.406 -16.047 1 96.56 99 PHE B CA 1
ATOM 4431 C C . PHE B 1 99 ? 22.828 -14.781 -15.469 1 96.56 99 PHE B C 1
ATOM 4433 O O . PHE B 1 99 ? 21.656 -15.117 -15.25 1 96.56 99 PHE B O 1
ATOM 4440 N N . SER B 1 100 ? 23.859 -15.602 -15.258 1 95.44 100 SER B N 1
ATOM 4441 C CA . SER B 1 100 ? 23.625 -16.953 -14.789 1 95.44 100 SER B CA 1
ATOM 4442 C C . SER B 1 100 ? 24.609 -17.344 -13.695 1 95.44 100 SER B C 1
ATOM 4444 O O . SER B 1 100 ? 25.688 -16.766 -13.594 1 95.44 100 SER B O 1
ATOM 4446 N N . GLY B 1 101 ? 24.141 -18.234 -12.82 1 93.88 101 GLY B N 1
ATOM 4447 C CA . GLY B 1 101 ? 25.016 -18.734 -11.766 1 93.88 101 GLY B CA 1
ATOM 4448 C C . GLY B 1 101 ? 26.172 -19.562 -12.281 1 93.88 101 GLY B C 1
ATOM 4449 O O . GLY B 1 101 ? 27.203 -19.688 -11.609 1 93.88 101 GLY B O 1
ATOM 4450 N N . GLU B 1 102 ? 25.938 -20.188 -13.461 1 90.75 102 GLU B N 1
ATOM 4451 C CA . GLU B 1 102 ? 26.953 -21 -14.133 1 90.75 102 GLU B CA 1
ATOM 4452 C C . GLU B 1 102 ? 27.031 -20.656 -15.617 1 90.75 102 GLU B C 1
ATOM 4454 O O . GLU B 1 102 ? 26.078 -20.125 -16.188 1 90.75 102 GLU B O 1
ATOM 4459 N N . PRO B 1 103 ? 28.172 -20.938 -16.188 1 88.5 103 PRO B N 1
ATOM 4460 C CA . PRO B 1 103 ? 28.266 -20.688 -17.625 1 88.5 103 PRO B CA 1
ATOM 4461 C C . PRO B 1 103 ? 27.266 -21.516 -18.422 1 88.5 103 PRO B C 1
ATOM 4463 O O . PRO B 1 103 ? 27 -22.672 -18.094 1 88.5 103 PRO B O 1
ATOM 4466 N N . PRO B 1 104 ? 26.75 -20.891 -19.375 1 86.12 104 PRO B N 1
ATOM 4467 C CA . PRO B 1 104 ? 25.844 -21.656 -20.219 1 86.12 104 PRO B CA 1
ATOM 4468 C C . PRO B 1 104 ? 26.516 -22.875 -20.859 1 86.12 104 PRO B C 1
ATOM 4470 O O . PRO B 1 104 ? 27.703 -22.812 -21.188 1 86.12 104 PRO B O 1
ATOM 4473 N N . LEU B 1 105 ? 25.672 -23.891 -20.984 1 80.88 105 LEU B N 1
ATOM 4474 C CA . LEU B 1 105 ? 26.203 -25.125 -21.578 1 80.88 105 LEU B CA 1
ATOM 4475 C C . LEU B 1 105 ? 26.281 -25 -23.094 1 80.88 105 LEU B C 1
ATOM 4477 O O . LEU B 1 105 ? 27.062 -25.719 -23.734 1 80.88 105 LEU B O 1
ATOM 4481 N N . ALA B 1 106 ? 25.438 -24.203 -23.703 1 82 106 ALA B N 1
ATOM 4482 C CA . ALA B 1 106 ? 25.438 -23.984 -25.141 1 82 106 ALA B CA 1
ATOM 4483 C C . ALA B 1 106 ? 25.812 -22.547 -25.484 1 82 106 ALA B C 1
ATOM 4485 O O . ALA B 1 106 ? 25.641 -21.641 -24.656 1 82 106 ALA B O 1
ATOM 4486 N N . PRO B 1 107 ? 26.406 -22.375 -26.672 1 82.88 107 PRO B N 1
ATOM 4487 C CA . PRO B 1 107 ? 26.719 -21 -27.094 1 82.88 107 PRO B CA 1
ATOM 4488 C C . PRO B 1 107 ? 25.469 -20.125 -27.156 1 82.88 107 PRO B C 1
ATOM 4490 O O . PRO B 1 107 ? 24.406 -20.578 -27.594 1 82.88 107 PRO B O 1
ATOM 4493 N N . ILE B 1 108 ? 25.625 -18.953 -26.562 1 87 108 ILE B N 1
ATOM 4494 C CA . ILE B 1 108 ? 24.516 -18 -26.609 1 87 108 ILE B CA 1
ATOM 4495 C C . ILE B 1 108 ? 24.953 -16.75 -27.359 1 87 108 ILE B C 1
ATOM 4497 O O . ILE B 1 108 ? 26.141 -16.422 -27.422 1 87 108 ILE B O 1
ATOM 4501 N N . ASP B 1 109 ? 24.062 -15.992 -28.047 1 87.44 109 ASP B N 1
ATOM 4502 C CA . ASP B 1 109 ? 24.344 -14.883 -28.953 1 87.44 109 ASP B CA 1
ATOM 4503 C C . ASP B 1 109 ? 24.297 -13.547 -28.234 1 87.44 109 ASP B C 1
ATOM 4505 O O . ASP B 1 109 ? 24.344 -12.484 -28.859 1 87.44 109 ASP B O 1
ATOM 4509 N N . VAL B 1 110 ? 24.203 -13.594 -26.875 1 92.06 110 VAL B N 1
ATOM 4510 C CA . VAL B 1 110 ? 24.156 -12.352 -26.109 1 92.06 110 VAL B CA 1
ATOM 4511 C C . VAL B 1 110 ? 25.266 -12.359 -25.062 1 92.06 110 VAL B C 1
ATOM 4513 O O . VAL B 1 110 ? 25.766 -13.422 -24.688 1 92.06 110 VAL B O 1
ATOM 4516 N N . PRO B 1 111 ? 25.688 -11.102 -24.625 1 94.12 111 PRO B N 1
ATOM 4517 C CA . PRO B 1 111 ? 26.656 -11.07 -23.516 1 94.12 111 PRO B CA 1
ATOM 4518 C C . PRO B 1 111 ? 26.188 -11.883 -22.312 1 94.12 111 PRO B C 1
ATOM 4520 O O . PRO B 1 111 ? 25 -11.906 -22 1 94.12 111 PRO B O 1
ATOM 4523 N N . HIS B 1 112 ? 27.156 -12.578 -21.719 1 94.19 112 HIS B N 1
ATOM 4524 C CA . HIS B 1 112 ? 26.875 -13.438 -20.578 1 94.19 112 HIS B CA 1
ATOM 4525 C C . HIS B 1 112 ? 27.797 -13.109 -19.406 1 94.19 112 HIS B C 1
ATOM 4527 O O . HIS B 1 112 ? 29 -12.898 -19.594 1 94.19 112 HIS B O 1
ATOM 4533 N N . HIS B 1 113 ? 27.203 -12.992 -18.234 1 95.81 113 HIS B N 1
ATOM 4534 C CA . HIS B 1 113 ? 27.938 -12.758 -17 1 95.81 113 HIS B CA 1
ATOM 4535 C C . HIS B 1 113 ? 27.625 -13.812 -15.945 1 95.81 113 HIS B C 1
ATOM 4537 O O . HIS B 1 113 ? 26.469 -14.117 -15.695 1 95.81 113 HIS B O 1
ATOM 4543 N N . VAL B 1 114 ? 28.656 -14.367 -15.383 1 96 114 VAL B N 1
ATOM 4544 C CA . VAL B 1 114 ? 28.5 -15.375 -14.336 1 96 114 VAL B CA 1
ATOM 4545 C C . VAL B 1 114 ? 28.359 -14.695 -12.977 1 96 114 VAL B C 1
ATOM 4547 O O . VAL B 1 114 ? 29.219 -13.906 -12.578 1 96 114 VAL B O 1
ATOM 4550 N N . ILE B 1 115 ? 27.281 -14.961 -12.289 1 97 115 ILE B N 1
ATOM 4551 C CA . ILE B 1 115 ? 26.953 -14.375 -10.992 1 97 115 ILE B CA 1
ATOM 4552 C C . ILE B 1 115 ? 27.141 -15.422 -9.891 1 97 115 ILE B C 1
ATOM 4554 O O . ILE B 1 115 ? 26.234 -16.203 -9.609 1 97 115 ILE B O 1
ATOM 4558 N N . ASP B 1 116 ? 28.266 -15.406 -9.273 1 96 116 ASP B N 1
ATOM 4559 C CA . ASP B 1 116 ? 28.609 -16.328 -8.195 1 96 116 ASP B CA 1
ATOM 4560 C C . ASP B 1 116 ? 29.312 -15.609 -7.051 1 96 116 ASP B C 1
ATOM 4562 O O . ASP B 1 116 ? 29.25 -14.383 -6.957 1 96 116 ASP B O 1
ATOM 4566 N N . ALA B 1 117 ? 29.906 -16.391 -6.156 1 94.25 117 ALA B N 1
ATOM 4567 C CA . ALA B 1 117 ? 30.562 -15.805 -4.984 1 94.25 117 ALA B CA 1
ATOM 4568 C C . ALA B 1 117 ? 31.734 -14.914 -5.387 1 94.25 117 ALA B C 1
ATOM 4570 O O . ALA B 1 117 ? 31.984 -13.898 -4.742 1 94.25 117 ALA B O 1
ATOM 4571 N N . ALA B 1 118 ? 32.406 -15.312 -6.402 1 95.81 118 ALA B N 1
ATOM 4572 C CA . ALA B 1 118 ? 33.531 -14.508 -6.895 1 95.81 118 ALA B CA 1
ATOM 4573 C C . ALA B 1 118 ? 33.062 -13.164 -7.422 1 95.81 118 ALA B C 1
ATOM 4575 O O . ALA B 1 118 ? 33.688 -12.133 -7.207 1 95.81 118 ALA B O 1
ATOM 4576 N N . TRP B 1 119 ? 31.938 -13.195 -8.133 1 96.56 119 TRP B N 1
ATOM 4577 C CA . TRP B 1 119 ? 31.328 -11.969 -8.625 1 96.56 119 TRP B CA 1
ATOM 4578 C C . TRP B 1 119 ? 30.984 -11.023 -7.473 1 96.56 119 TRP B C 1
ATOM 4580 O O . TRP B 1 119 ? 31.297 -9.828 -7.535 1 96.56 119 TRP B O 1
ATOM 4590 N N . LEU B 1 120 ? 30.438 -11.539 -6.43 1 95.88 120 LEU B N 1
ATOM 4591 C CA . LEU B 1 120 ? 30.062 -10.711 -5.285 1 95.88 120 LEU B CA 1
ATOM 4592 C C . LEU B 1 120 ? 31.281 -10.016 -4.703 1 95.88 120 LEU B C 1
ATOM 4594 O O . LEU B 1 120 ? 31.219 -8.844 -4.32 1 95.88 120 LEU B O 1
ATOM 4598 N N . ARG B 1 121 ? 32.406 -10.703 -4.676 1 95.19 121 ARG B N 1
ATOM 4599 C CA . ARG B 1 121 ? 33.625 -10.141 -4.145 1 95.19 121 ARG B CA 1
ATOM 4600 C C . ARG B 1 121 ? 34.125 -8.992 -5.016 1 95.19 121 ARG B C 1
ATOM 4602 O O . ARG B 1 121 ? 34.688 -8.016 -4.512 1 95.19 121 ARG B O 1
ATOM 4609 N N . THR B 1 122 ? 33.938 -9.109 -6.266 1 94.69 122 THR B N 1
ATOM 4610 C CA . THR B 1 122 ? 34.375 -8.055 -7.172 1 94.69 122 THR B CA 1
ATOM 4611 C C . THR B 1 122 ? 33.625 -6.758 -6.902 1 94.69 122 THR B C 1
ATOM 4613 O O . THR B 1 122 ? 34.125 -5.668 -7.191 1 94.69 122 THR B O 1
ATOM 4616 N N . LEU B 1 123 ? 32.375 -6.879 -6.383 1 94.19 123 LEU B N 1
ATOM 4617 C CA . LEU B 1 123 ? 31.562 -5.695 -6.129 1 94.19 123 LEU B CA 1
ATOM 4618 C C . LEU B 1 123 ? 32.188 -4.828 -5.035 1 94.19 123 LEU B C 1
ATOM 4620 O O . LEU B 1 123 ? 31.859 -3.65 -4.91 1 94.19 123 LEU B O 1
ATOM 4624 N N . GLU B 1 124 ? 33.031 -5.41 -4.191 1 91.44 124 GLU B N 1
ATOM 4625 C CA . GLU B 1 124 ? 33.625 -4.688 -3.068 1 91.44 124 GLU B CA 1
ATOM 4626 C C . GLU B 1 124 ? 34.469 -3.498 -3.551 1 91.44 124 GLU B C 1
ATOM 4628 O O . GLU B 1 124 ? 34.75 -2.582 -2.777 1 91.44 124 GLU B O 1
ATOM 4633 N N . ALA B 1 125 ? 34.812 -3.459 -4.789 1 90.31 125 ALA B N 1
ATOM 4634 C CA . ALA B 1 125 ? 35.625 -2.387 -5.367 1 90.31 125 ALA B CA 1
ATOM 4635 C C . ALA B 1 125 ? 34.781 -1.141 -5.621 1 90.31 125 ALA B C 1
ATOM 4637 O O . ALA B 1 125 ? 35.312 -0.059 -5.867 1 90.31 125 ALA B O 1
ATOM 4638 N N . TYR B 1 126 ? 33.531 -1.306 -5.5 1 87.25 126 TYR B N 1
ATOM 4639 C CA . TYR B 1 126 ? 32.625 -0.214 -5.871 1 87.25 126 TYR B CA 1
ATOM 4640 C C . TYR B 1 126 ? 32.094 0.5 -4.633 1 87.25 126 TYR B C 1
ATOM 4642 O O . TYR B 1 126 ? 32.062 -0.074 -3.541 1 87.25 126 TYR B O 1
ATOM 4650 N N . PRO B 1 127 ? 31.734 1.848 -4.746 1 75 127 PRO B N 1
ATOM 4651 C CA . PRO B 1 127 ? 31.281 2.652 -3.609 1 75 127 PRO B CA 1
ATOM 4652 C C . PRO B 1 127 ? 30 2.107 -2.973 1 75 127 PRO B C 1
ATOM 4654 O O . PRO B 1 127 ? 29.203 1.459 -3.65 1 75 127 PRO B O 1
ATOM 4657 N N . LEU B 1 128 ? 29.891 2.447 -1.58 1 64.81 128 LEU B N 1
ATOM 4658 C CA . LEU B 1 128 ? 28.828 1.898 -0.727 1 64.81 128 LEU B CA 1
ATOM 4659 C C . LEU B 1 128 ? 27.547 2.697 -0.87 1 64.81 128 LEU B C 1
ATOM 4661 O O . LEU B 1 128 ? 26.469 2.211 -0.525 1 64.81 128 LEU B O 1
ATOM 4665 N N . THR B 1 129 ? 27.641 3.988 -1.096 1 59.94 129 THR B N 1
ATOM 4666 C CA . THR B 1 129 ? 26.438 4.781 -0.847 1 59.94 129 THR B CA 1
ATOM 4667 C C . THR B 1 129 ? 25.672 5.023 -2.145 1 59.94 129 THR B C 1
ATOM 4669 O O . THR B 1 129 ? 26.266 5.07 -3.223 1 59.94 129 THR B O 1
ATOM 4672 N N . TYR B 1 130 ? 24.281 4.707 -2.059 1 52.38 130 TYR B N 1
ATOM 4673 C CA . TYR B 1 130 ? 23.391 5.047 -3.16 1 52.38 130 TYR B CA 1
ATOM 4674 C C . TYR B 1 130 ? 23.562 6.504 -3.576 1 52.38 130 TYR B C 1
ATOM 4676 O O . TYR B 1 130 ? 23.109 6.906 -4.648 1 52.38 130 TYR B O 1
ATOM 4684 N N . ALA B 1 131 ? 23.984 7.297 -2.568 1 48.44 131 ALA B N 1
ATOM 4685 C CA . ALA B 1 131 ? 24.047 8.727 -2.855 1 48.44 131 ALA B CA 1
ATOM 4686 C C . ALA B 1 131 ? 24.625 8.984 -4.238 1 48.44 131 ALA B C 1
ATOM 4688 O O . ALA B 1 131 ? 24.188 9.898 -4.945 1 48.44 131 ALA B O 1
ATOM 4689 N N . GLY B 1 132 ? 25.562 8.305 -4.5 1 45.84 132 GLY B N 1
ATOM 4690 C CA . GLY B 1 132 ? 26.172 8.57 -5.793 1 45.84 132 GLY B CA 1
ATOM 4691 C C . GLY B 1 132 ? 25.359 8.039 -6.957 1 45.84 132 GLY B C 1
ATOM 4692 O O . GLY B 1 132 ? 25.688 8.297 -8.117 1 45.84 132 GLY B O 1
ATOM 4693 N N . PHE B 1 133 ? 24.672 7.059 -6.672 1 48.44 133 PHE B N 1
ATOM 4694 C CA . PHE B 1 133 ? 23.969 6.484 -7.812 1 48.44 133 PHE B CA 1
ATOM 4695 C C . PHE B 1 133 ? 22.703 7.273 -8.125 1 48.44 133 PHE B C 1
ATOM 4697 O O . PHE B 1 133 ? 21.781 6.762 -8.766 1 48.44 133 PHE B O 1
ATOM 4704 N N . ALA B 1 134 ? 22.531 8.43 -7.461 1 47.34 134 ALA B N 1
ATOM 4705 C CA . ALA B 1 134 ? 21.391 9.227 -7.879 1 47.34 134 ALA B CA 1
ATOM 4706 C C . ALA B 1 134 ? 21.141 9.086 -9.375 1 47.34 134 ALA B C 1
ATOM 4708 O O . ALA B 1 134 ? 21.797 9.75 -10.188 1 47.34 134 ALA B O 1
ATOM 4709 N N . ALA B 1 135 ? 21.094 7.867 -9.836 1 48.91 135 ALA B N 1
ATOM 4710 C CA . ALA B 1 135 ? 20.797 7.84 -11.266 1 48.91 135 ALA B CA 1
ATOM 4711 C C . ALA B 1 135 ? 19.812 8.938 -11.633 1 48.91 135 ALA B C 1
ATOM 4713 O O . ALA B 1 135 ? 18.812 9.141 -10.945 1 48.91 135 ALA B O 1
ATOM 4714 N N . GLU B 1 136 ? 20.266 9.953 -12.133 1 55.72 136 GLU B N 1
ATOM 4715 C CA . GLU B 1 136 ? 19.766 11.125 -12.844 1 55.72 136 GLU B CA 1
ATOM 4716 C C . GLU B 1 136 ? 18.438 10.82 -13.547 1 55.72 136 GLU B C 1
ATOM 4718 O O . GLU B 1 136 ? 17.672 11.727 -13.859 1 55.72 136 GLU B O 1
ATOM 4723 N N . ARG B 1 1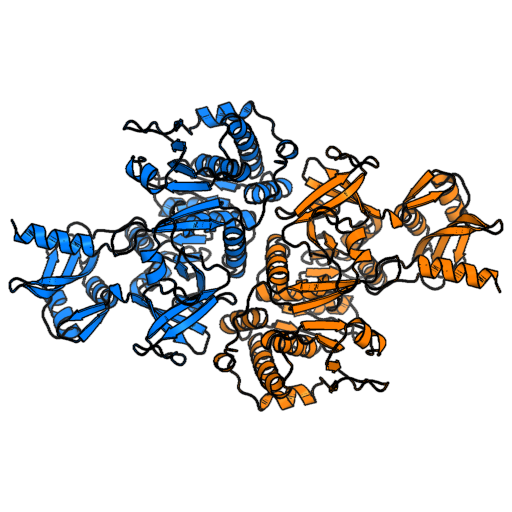37 ? 18.109 9.508 -13.57 1 62.44 137 ARG B N 1
ATOM 4724 C CA . ARG B 1 137 ? 16.953 9.289 -14.422 1 62.44 137 ARG B CA 1
ATOM 4725 C C . ARG B 1 137 ? 15.656 9.422 -13.633 1 62.44 137 ARG B C 1
ATOM 4727 O O . ARG B 1 137 ? 15.547 8.875 -12.531 1 62.44 137 ARG B O 1
ATOM 4734 N N . ARG B 1 138 ? 14.891 10.234 -14.195 1 68.12 138 ARG B N 1
ATOM 4735 C CA . ARG B 1 138 ? 13.539 10.336 -13.656 1 68.12 138 ARG B CA 1
ATOM 4736 C C . ARG B 1 138 ? 12.797 9.008 -13.797 1 68.12 138 ARG B C 1
ATOM 4738 O O . ARG B 1 138 ? 12.578 8.523 -14.914 1 68.12 138 ARG B O 1
ATOM 4745 N N . ARG B 1 139 ? 12.664 8.344 -12.711 1 75 139 ARG B N 1
ATOM 4746 C CA . ARG B 1 139 ? 11.859 7.121 -12.672 1 75 139 ARG B CA 1
ATOM 4747 C C . ARG B 1 139 ? 10.375 7.449 -12.609 1 75 139 ARG B C 1
ATOM 4749 O O . ARG B 1 139 ? 9.969 8.383 -11.914 1 75 139 ARG B O 1
ATOM 4756 N N . THR B 1 140 ? 9.648 6.75 -13.547 1 80.06 140 THR B N 1
ATOM 4757 C CA . THR B 1 140 ? 8.203 6.945 -13.539 1 80.06 140 THR B CA 1
ATOM 4758 C C . THR B 1 140 ? 7.48 5.637 -13.25 1 80.06 140 THR B C 1
ATOM 4760 O O . THR B 1 140 ? 8.07 4.559 -13.375 1 80.06 140 THR B O 1
ATOM 4763 N N . LEU B 1 141 ? 6.348 5.711 -12.906 1 81.56 141 LEU B N 1
ATOM 4764 C CA . LEU B 1 141 ? 5.52 4.551 -12.609 1 81.56 141 LEU B CA 1
ATOM 4765 C C . LEU B 1 141 ? 5.266 3.723 -13.859 1 81.56 141 LEU B C 1
ATOM 4767 O O . LEU B 1 141 ? 4.973 2.527 -13.773 1 81.56 141 LEU B O 1
ATOM 4771 N N . ASP B 1 142 ? 5.465 4.297 -15.016 1 86.44 142 ASP B N 1
ATOM 4772 C CA . ASP B 1 142 ? 5.172 3.609 -16.266 1 86.44 142 ASP B CA 1
ATOM 4773 C C . ASP B 1 142 ? 6.406 2.877 -16.797 1 86.44 142 ASP B C 1
ATOM 4775 O O . ASP B 1 142 ? 6.32 2.127 -17.766 1 86.44 142 ASP B O 1
ATOM 4779 N N . ASP B 1 143 ? 7.516 3.012 -16.125 1 89.38 143 ASP B N 1
ATOM 4780 C CA . ASP B 1 143 ? 8.734 2.334 -16.562 1 89.38 143 ASP B CA 1
ATOM 4781 C C . ASP B 1 143 ? 8.57 0.817 -16.5 1 89.38 143 ASP B C 1
ATOM 4783 O O . ASP B 1 143 ? 8.133 0.279 -15.477 1 89.38 143 ASP B O 1
ATOM 4787 N N . PRO B 1 144 ? 8.914 0.114 -17.641 1 92.19 144 PRO B N 1
ATOM 4788 C CA . PRO B 1 144 ? 8.93 -1.349 -17.562 1 92.19 144 PRO B CA 1
ATOM 4789 C C . PRO B 1 144 ? 9.969 -1.879 -16.578 1 92.19 144 PRO B C 1
ATOM 4791 O O . PRO B 1 144 ? 11.062 -1.314 -16.453 1 92.19 144 PRO B O 1
ATOM 4794 N N . CYS B 1 145 ? 9.594 -2.961 -15.891 1 92 145 CYS B N 1
ATOM 4795 C CA . CYS B 1 145 ? 10.523 -3.426 -14.875 1 92 145 CYS B CA 1
ATOM 4796 C C . CYS B 1 145 ? 10.703 -4.938 -14.945 1 92 145 CYS B C 1
ATOM 4798 O O . CYS B 1 145 ? 11.805 -5.449 -14.703 1 92 145 CYS B O 1
ATOM 4800 N N . ARG B 1 146 ? 9.648 -5.664 -15.297 1 95.12 146 ARG B N 1
ATOM 4801 C CA . ARG B 1 146 ? 9.75 -7.117 -15.203 1 95.12 146 ARG B CA 1
ATOM 4802 C C . ARG B 1 146 ? 8.875 -7.797 -16.25 1 95.12 146 ARG B C 1
ATOM 4804 O O . ARG B 1 146 ? 7.762 -7.344 -16.531 1 95.12 146 ARG B O 1
ATOM 4811 N N . ILE B 1 147 ? 9.422 -8.906 -16.781 1 95.69 147 ILE B N 1
ATOM 4812 C CA . ILE B 1 147 ? 8.641 -9.781 -17.656 1 95.69 147 ILE B CA 1
ATOM 4813 C C . ILE B 1 147 ? 8.422 -11.125 -16.969 1 95.69 147 ILE B C 1
ATOM 4815 O O . ILE B 1 147 ? 9.367 -11.734 -16.453 1 95.69 147 ILE B O 1
ATOM 4819 N N . VAL B 1 148 ? 7.223 -11.555 -16.875 1 94.5 148 VAL B N 1
ATOM 4820 C CA . VAL B 1 148 ? 6.863 -12.867 -16.359 1 94.5 148 VAL B CA 1
ATOM 4821 C C . VAL B 1 148 ? 6.316 -13.742 -17.484 1 94.5 148 VAL B C 1
ATOM 4823 O O . VAL B 1 148 ? 5.457 -13.305 -18.25 1 94.5 148 VAL B O 1
ATOM 4826 N N . VAL B 1 149 ? 6.875 -14.883 -17.562 1 89.5 149 VAL B N 1
ATOM 4827 C CA . VAL B 1 149 ? 6.43 -15.828 -18.578 1 89.5 149 VAL B CA 1
ATOM 4828 C C . VAL B 1 149 ? 5.516 -16.875 -17.938 1 89.5 149 VAL B C 1
ATOM 4830 O O . VAL B 1 149 ? 5.875 -17.5 -16.938 1 89.5 149 VAL B O 1
ATOM 4833 N N . THR B 1 150 ? 4.316 -16.938 -18.469 1 82.81 150 THR B N 1
ATOM 4834 C CA . THR B 1 150 ? 3.383 -17.922 -17.938 1 82.81 150 THR B CA 1
ATOM 4835 C C . THR B 1 150 ? 3.01 -18.953 -19 1 82.81 150 THR B C 1
ATOM 4837 O O . THR B 1 150 ? 2.992 -18.641 -20.203 1 82.81 150 THR B O 1
ATOM 4840 N N . SER B 1 151 ? 3.035 -20.219 -18.672 1 67.88 151 SER B N 1
ATOM 4841 C CA . SER B 1 151 ? 2.656 -21.266 -19.625 1 67.88 151 SER B CA 1
ATOM 4842 C C . SER B 1 151 ? 1.236 -21.75 -19.359 1 67.88 151 SER B C 1
ATOM 4844 O O . SER B 1 151 ? 0.846 -21.969 -18.219 1 67.88 151 SER B O 1
ATOM 4846 N N . GLY B 1 152 ? 0.238 -21.109 -20.109 1 54.97 152 GLY B N 1
ATOM 4847 C CA . GLY B 1 152 ? -1.12 -21.594 -19.938 1 54.97 152 GLY B CA 1
ATOM 4848 C C . GLY B 1 152 ? -1.275 -23.062 -20.297 1 54.97 152 GLY B C 1
ATOM 4849 O O . GLY B 1 152 ? -0.286 -23.75 -20.562 1 54.97 152 GLY B O 1
ATOM 4850 N N . THR B 1 153 ? -2.439 -23.688 -20.031 1 46.97 153 THR B N 1
ATOM 4851 C CA . THR B 1 153 ? -2.807 -25.062 -20.359 1 46.97 153 THR B CA 1
ATOM 4852 C C . THR B 1 153 ? -2.658 -25.312 -21.859 1 46.97 153 THR B C 1
ATOM 4854 O O . THR B 1 153 ? -2.506 -26.453 -22.281 1 46.97 153 THR B O 1
ATOM 4857 N N . THR B 1 154 ? -2.789 -24.156 -22.672 1 48.22 154 THR B N 1
ATOM 4858 C CA . THR B 1 154 ? -2.801 -24.359 -24.125 1 48.22 154 THR B CA 1
ATOM 4859 C C . THR B 1 154 ? -1.378 -24.469 -24.656 1 48.22 154 THR B C 1
ATOM 4861 O O . THR B 1 154 ? -1.18 -24.688 -25.859 1 48.22 154 THR B O 1
ATOM 4864 N N . GLY B 1 155 ? -0.336 -24.297 -23.891 1 58.38 155 GLY B N 1
ATOM 4865 C CA . GLY B 1 155 ? 1.03 -24.703 -24.188 1 58.38 155 GLY B CA 1
ATOM 4866 C C . GLY B 1 155 ? 1.915 -23.531 -24.594 1 58.38 155 GLY B C 1
ATOM 4867 O O . GLY B 1 155 ? 3.111 -23.516 -24.281 1 58.38 155 GLY B O 1
ATOM 4868 N N . ALA B 1 156 ? 1.388 -22.453 -25.375 1 69.56 156 ALA B N 1
ATOM 4869 C CA . ALA B 1 156 ? 2.346 -21.422 -25.781 1 69.56 156 ALA B CA 1
ATOM 4870 C C . ALA B 1 156 ? 2.619 -20.453 -24.641 1 69.56 156 ALA B C 1
ATOM 4872 O O . ALA B 1 156 ? 1.69 -19.984 -23.984 1 69.56 156 ALA B O 1
ATOM 4873 N N . PRO B 1 157 ? 3.846 -20.172 -24.453 1 82.44 157 PRO B N 1
ATOM 4874 C CA . PRO B 1 157 ? 4.195 -19.266 -23.359 1 82.44 157 PRO B CA 1
ATOM 4875 C C . PRO B 1 157 ? 3.66 -17.844 -23.578 1 82.44 157 PRO B C 1
ATOM 4877 O O . PRO B 1 157 ? 3.629 -17.359 -24.703 1 82.44 157 PRO B O 1
ATOM 4880 N N . LYS B 1 158 ? 3.072 -17.25 -22.578 1 89 158 LYS B N 1
ATOM 4881 C CA . LYS B 1 158 ? 2.613 -15.867 -22.578 1 89 158 LYS B CA 1
ATOM 4882 C C . LYS B 1 158 ? 3.562 -14.984 -21.781 1 89 158 LYS B C 1
ATOM 4884 O O . LYS B 1 158 ? 3.965 -15.336 -20.672 1 89 158 LYS B O 1
ATOM 4889 N N . LYS B 1 159 ? 3.971 -13.852 -22.453 1 93.81 159 LYS B N 1
ATOM 4890 C CA . LYS B 1 159 ? 4.844 -12.891 -21.781 1 93.81 159 LYS B CA 1
ATOM 4891 C C . LYS B 1 159 ? 4.059 -11.68 -21.297 1 93.81 159 LYS B C 1
ATOM 4893 O O . LYS B 1 159 ? 3.316 -11.062 -22.062 1 93.81 159 LYS B O 1
ATOM 4898 N N . ILE B 1 160 ? 4.23 -11.398 -20.047 1 95.88 160 ILE B N 1
ATOM 4899 C CA . ILE B 1 160 ? 3.549 -10.258 -19.453 1 95.88 160 ILE B CA 1
ATOM 4900 C C . ILE B 1 160 ? 4.574 -9.234 -18.969 1 95.88 160 ILE B C 1
ATOM 4902 O O . ILE B 1 160 ? 5.469 -9.562 -18.188 1 95.88 160 ILE B O 1
ATOM 4906 N N . LEU B 1 161 ? 4.43 -8.039 -19.531 1 95.88 161 LEU B N 1
ATOM 4907 C CA . LEU B 1 161 ? 5.297 -6.941 -19.109 1 95.88 161 LEU B CA 1
ATOM 4908 C C . LEU B 1 161 ? 4.68 -6.176 -17.938 1 95.88 161 LEU B C 1
ATOM 4910 O O . LEU B 1 161 ? 3.539 -5.719 -18.031 1 95.88 161 LEU B O 1
ATOM 4914 N N . LEU B 1 162 ? 5.402 -6.07 -16.875 1 95.06 162 LEU B N 1
ATOM 4915 C CA . LEU B 1 162 ? 4.953 -5.324 -15.703 1 95.06 162 LEU B CA 1
ATOM 4916 C C . LEU B 1 162 ? 5.758 -4.039 -15.539 1 95.06 162 LEU B C 1
ATOM 4918 O O . LEU B 1 162 ? 6.973 -4.031 -15.734 1 95.06 162 LEU B O 1
ATOM 4922 N N . THR B 1 163 ? 5.07 -2.998 -15.164 1 92.38 163 THR B N 1
ATOM 4923 C CA . THR B 1 163 ? 5.711 -1.716 -14.898 1 92.38 163 THR B CA 1
ATOM 4924 C C . THR B 1 163 ? 6.004 -1.551 -13.414 1 92.38 163 THR B C 1
ATOM 4926 O O . THR B 1 163 ? 5.523 -2.334 -12.586 1 92.38 163 THR B O 1
ATOM 4929 N N . ARG B 1 164 ? 6.75 -0.523 -13.164 1 87.69 164 ARG B N 1
ATOM 4930 C CA . ARG B 1 164 ? 7.051 -0.189 -11.773 1 87.69 164 ARG B CA 1
ATOM 4931 C C . ARG B 1 164 ? 5.773 0.114 -11 1 87.69 164 ARG B C 1
ATOM 4933 O O . ARG B 1 164 ? 5.617 -0.323 -9.859 1 87.69 164 ARG B O 1
ATOM 4940 N N . GLY B 1 165 ? 4.926 0.831 -11.625 1 85.19 165 GLY B N 1
ATOM 4941 C CA . GLY B 1 165 ? 3.67 1.174 -10.977 1 85.19 165 GLY B CA 1
ATOM 4942 C C . GLY B 1 165 ? 2.814 -0.037 -10.648 1 85.19 165 GLY B C 1
ATOM 4943 O O . GLY B 1 165 ? 2.193 -0.097 -9.586 1 85.19 165 GLY B O 1
ATOM 4944 N N . MET B 1 166 ? 2.816 -0.983 -11.484 1 87.81 166 MET B N 1
ATOM 4945 C CA . MET B 1 166 ? 2.047 -2.203 -11.258 1 87.81 166 MET B CA 1
ATOM 4946 C C . MET B 1 166 ? 2.615 -2.994 -10.086 1 87.81 166 MET B C 1
ATOM 4948 O O . MET B 1 166 ? 1.868 -3.455 -9.219 1 87.81 166 MET B O 1
ATOM 4952 N N . ILE B 1 167 ? 3.9 -3.102 -10.062 1 89.5 167 ILE B N 1
ATOM 4953 C CA . ILE B 1 167 ? 4.547 -3.859 -8.992 1 89.5 167 ILE B CA 1
ATOM 4954 C C . ILE B 1 167 ? 4.352 -3.145 -7.66 1 89.5 167 ILE B C 1
ATOM 4956 O O . ILE B 1 167 ? 4.066 -3.781 -6.645 1 89.5 167 ILE B O 1
ATOM 4960 N N . ASP B 1 168 ? 4.453 -1.87 -7.695 1 82.62 168 ASP B N 1
ATOM 4961 C CA . ASP B 1 168 ? 4.234 -1.095 -6.48 1 82.62 168 ASP B CA 1
ATOM 4962 C C . ASP B 1 168 ? 2.82 -1.301 -5.945 1 82.62 168 ASP B C 1
ATOM 4964 O O . ASP B 1 168 ? 2.629 -1.514 -4.746 1 82.62 168 ASP B O 1
ATOM 4968 N N . ARG B 1 169 ? 1.905 -1.242 -6.789 1 82.25 169 ARG B N 1
ATOM 4969 C CA . ARG B 1 169 ? 0.511 -1.416 -6.391 1 82.25 169 ARG B CA 1
ATOM 4970 C C . ARG B 1 169 ? 0.265 -2.822 -5.859 1 82.25 169 ARG B C 1
ATOM 4972 O O . ARG B 1 169 ? -0.422 -2.998 -4.852 1 82.25 169 ARG B O 1
ATOM 4979 N N . ARG B 1 170 ? 0.839 -3.742 -6.496 1 86.88 170 ARG B N 1
ATOM 4980 C CA . ARG B 1 170 ? 0.665 -5.125 -6.055 1 86.88 170 ARG B CA 1
ATOM 4981 C C . ARG B 1 170 ? 1.302 -5.348 -4.688 1 86.88 170 ARG B C 1
ATOM 4983 O O . ARG B 1 170 ? 0.778 -6.105 -3.871 1 86.88 170 ARG B O 1
ATOM 4990 N N . THR B 1 171 ? 2.398 -4.742 -4.492 1 81.75 171 THR B N 1
ATOM 4991 C CA . THR B 1 171 ? 3.047 -4.832 -3.188 1 81.75 171 THR B CA 1
ATOM 4992 C C . THR B 1 171 ? 2.164 -4.223 -2.102 1 81.75 171 THR B C 1
ATOM 4994 O O . THR B 1 171 ? 1.957 -4.832 -1.05 1 81.75 171 THR B O 1
ATOM 4997 N N . THR B 1 172 ? 1.597 -3.154 -2.406 1 72.12 172 THR B N 1
ATOM 4998 C CA . THR B 1 172 ? 0.748 -2.459 -1.446 1 72.12 172 THR B CA 1
ATOM 4999 C C . THR B 1 172 ? -0.514 -3.266 -1.155 1 72.12 172 THR B C 1
ATOM 5001 O O . THR B 1 172 ? -0.93 -3.385 -0.001 1 72.12 172 THR B O 1
ATOM 5004 N N . ASN B 1 173 ? -1.007 -3.791 -2.219 1 74.19 173 ASN B N 1
ATOM 5005 C CA . ASN B 1 173 ? -2.213 -4.598 -2.068 1 74.19 173 ASN B CA 1
ATOM 5006 C C . ASN B 1 173 ? -1.964 -5.816 -1.185 1 74.19 173 ASN B C 1
ATOM 5008 O O . ASN B 1 173 ? -2.838 -6.223 -0.417 1 74.19 173 ASN B O 1
ATOM 5012 N N . SER B 1 174 ? -0.795 -6.266 -1.267 1 74.69 174 SER B N 1
ATOM 5013 C CA . SER B 1 174 ? -0.44 -7.41 -0.433 1 74.69 174 SER B CA 1
ATOM 5014 C C . SER B 1 174 ? -0.437 -7.039 1.046 1 74.69 174 SER B C 1
ATOM 5016 O O . SER B 1 174 ? -0.716 -7.879 1.904 1 74.69 174 SER B O 1
ATOM 5018 N N . LEU B 1 175 ? -0.205 -5.832 1.325 1 73.25 175 LEU B N 1
ATOM 5019 C CA . LEU B 1 175 ? -0.156 -5.379 2.713 1 73.25 175 LEU B CA 1
ATOM 5020 C C . LEU B 1 175 ? -1.561 -5.262 3.295 1 73.25 175 LEU B C 1
ATOM 5022 O O . LEU B 1 175 ? -1.747 -5.391 4.508 1 73.25 175 LEU B O 1
ATOM 5026 N N . LEU B 1 176 ? -2.5 -5.074 2.439 1 68.88 176 LEU B N 1
ATOM 5027 C CA . LEU B 1 176 ? -3.891 -4.969 2.871 1 68.88 176 LEU B CA 1
ATOM 5028 C C . LEU B 1 176 ? -4.422 -6.324 3.322 1 68.88 176 LEU B C 1
ATOM 5030 O O . LEU B 1 176 ? -5.363 -6.395 4.113 1 68.88 176 LEU B O 1
ATOM 5034 N N . SER B 1 177 ? -3.793 -7.359 2.846 1 66.25 177 SER B N 1
ATOM 5035 C CA . SER B 1 177 ? -4.254 -8.711 3.164 1 66.25 177 SER B CA 1
ATOM 5036 C C . SER B 1 177 ? -3.953 -9.062 4.617 1 66.25 177 SER B C 1
ATOM 5038 O O . SER B 1 177 ? -4.52 -10.016 5.156 1 66.25 177 SER B O 1
ATOM 5040 N N . LYS B 1 178 ? -3.289 -8.25 5.316 1 63.5 178 LYS B N 1
ATOM 5041 C CA . LYS B 1 178 ? -2.924 -8.406 6.719 1 63.5 178 LYS B CA 1
ATOM 5042 C C . LYS B 1 178 ? -2.15 -9.703 6.949 1 63.5 178 LYS B C 1
ATOM 5044 O O . LYS B 1 178 ? -1.938 -10.109 8.094 1 63.5 178 LYS B O 1
ATOM 5049 N N . VAL B 1 179 ? -1.961 -10.383 5.875 1 60.59 179 VAL B N 1
ATOM 5050 C CA . VAL B 1 179 ? -1.21 -11.625 6.023 1 60.59 179 VAL B CA 1
ATOM 5051 C C . VAL B 1 179 ? 0.149 -11.336 6.656 1 60.59 179 VAL B C 1
ATOM 5053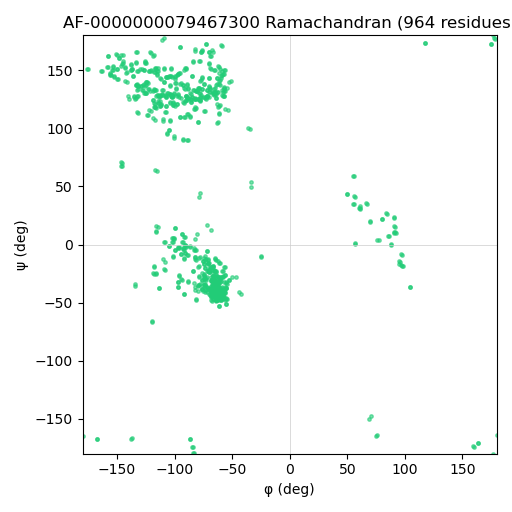 O O . VAL B 1 179 ? 0.673 -12.148 7.418 1 60.59 179 VAL B O 1
ATOM 5056 N N . PHE B 1 180 ? 0.448 -10.133 6.543 1 57.09 180 PHE B N 1
ATOM 5057 C CA . PHE B 1 180 ? 1.824 -9.789 6.879 1 57.09 180 PHE B CA 1
ATOM 5058 C C . PHE B 1 180 ? 1.868 -8.859 8.086 1 57.09 180 PHE B C 1
ATOM 5060 O O . PHE B 1 180 ? 2.93 -8.336 8.438 1 57.09 180 PHE B O 1
ATOM 5067 N N . ALA B 1 181 ? 0.815 -8.703 8.711 1 62.59 181 ALA B N 1
ATOM 5068 C CA . ALA B 1 181 ? 0.771 -7.648 9.719 1 62.59 181 ALA B CA 1
ATOM 5069 C C . ALA B 1 181 ? 1.468 -8.086 11 1 62.59 181 ALA B C 1
ATOM 5071 O O . ALA B 1 181 ? 0.847 -8.141 12.07 1 62.59 181 ALA B O 1
ATOM 5072 N N . LYS B 1 182 ? 2.625 -8.711 10.898 1 68.38 182 LYS B N 1
ATOM 5073 C CA . LYS B 1 182 ? 3.426 -9.07 12.062 1 68.38 182 LYS B CA 1
ATOM 5074 C C . LYS B 1 182 ? 4.812 -8.438 11.992 1 68.38 182 LYS B C 1
ATOM 5076 O O . LYS B 1 182 ? 5.453 -8.445 10.945 1 68.38 182 LYS B O 1
ATOM 5081 N N . PRO B 1 183 ? 5.152 -7.844 13.148 1 69.69 183 PRO B N 1
ATOM 5082 C CA . PRO B 1 183 ? 6.539 -7.367 13.18 1 69.69 183 PRO B CA 1
ATOM 5083 C C . PRO B 1 183 ? 7.555 -8.5 13.016 1 69.69 183 PRO B C 1
ATOM 5085 O O . PRO B 1 183 ? 7.34 -9.602 13.516 1 69.69 183 PRO B O 1
ATOM 5088 N N . ASN B 1 184 ? 8.555 -8.383 12.305 1 79.75 184 ASN B N 1
ATOM 5089 C CA . ASN B 1 184 ? 9.641 -9.344 12.109 1 79.75 184 ASN B CA 1
ATOM 5090 C C . ASN B 1 184 ? 9.156 -10.602 11.406 1 79.75 184 ASN B C 1
ATOM 5092 O O . ASN B 1 184 ? 9.539 -11.711 11.773 1 79.75 184 ASN B O 1
ATOM 5096 N N . LEU B 1 185 ? 8.289 -10.367 10.555 1 88.12 185 LEU B N 1
ATOM 5097 C CA . LEU B 1 185 ? 7.699 -11.453 9.781 1 88.12 185 LEU B CA 1
ATOM 5098 C C . LEU B 1 185 ? 8.773 -12.242 9.039 1 88.12 185 LEU B C 1
ATOM 5100 O O . LEU B 1 185 ? 9.688 -11.648 8.461 1 88.12 185 LEU B O 1
ATOM 5104 N N . ARG B 1 186 ? 8.664 -13.57 9.125 1 94.75 186 ARG B N 1
ATOM 5105 C CA . ARG B 1 186 ? 9.508 -14.484 8.367 1 94.75 186 ARG B CA 1
ATOM 5106 C C . ARG B 1 186 ? 8.695 -15.25 7.328 1 94.75 186 ARG B C 1
ATOM 5108 O O . ARG B 1 186 ? 7.773 -15.992 7.68 1 94.75 186 ARG B O 1
ATOM 5115 N N . ALA B 1 187 ? 9.062 -15.07 6.098 1 95.38 187 ALA B N 1
ATOM 5116 C CA . ALA B 1 187 ? 8.281 -15.664 5.012 1 95.38 187 ALA B CA 1
ATOM 5117 C C . ALA B 1 187 ? 9.133 -16.609 4.176 1 95.38 187 ALA B C 1
ATOM 5119 O O . ALA B 1 187 ? 10.336 -16.406 4.023 1 95.38 187 ALA B O 1
ATOM 5120 N N . ILE B 1 188 ? 8.484 -17.609 3.629 1 96 188 ILE B N 1
ATOM 5121 C CA . ILE B 1 188 ? 9.117 -18.547 2.721 1 96 188 ILE B CA 1
ATOM 5122 C C . ILE B 1 188 ? 8.148 -18.938 1.603 1 96 188 ILE B C 1
ATOM 5124 O O . ILE B 1 188 ? 6.93 -18.859 1.779 1 96 188 ILE B O 1
ATOM 5128 N N . SER B 1 189 ? 8.695 -19.188 0.446 1 93.94 189 SER B N 1
ATOM 5129 C CA . SER B 1 189 ? 7.863 -19.531 -0.697 1 93.94 189 SER B CA 1
ATOM 5130 C C . SER B 1 189 ? 8.359 -20.812 -1.375 1 93.94 189 SER B C 1
ATOM 5132 O O . SER B 1 189 ? 9.562 -21 -1.552 1 93.94 189 SER B O 1
ATOM 5134 N N . ASN B 1 190 ? 7.43 -21.625 -1.691 1 91.38 190 ASN B N 1
ATOM 5135 C CA . ASN B 1 190 ? 7.738 -22.75 -2.566 1 91.38 190 ASN B CA 1
ATOM 5136 C C . ASN B 1 190 ? 7.516 -22.406 -4.035 1 91.38 190 ASN B C 1
ATOM 5138 O O . ASN B 1 190 ? 7.887 -23.172 -4.926 1 91.38 190 ASN B O 1
ATOM 5142 N N . ILE B 1 191 ? 6.984 -21.281 -4.234 1 86.81 191 ILE B N 1
ATOM 5143 C CA . ILE B 1 191 ? 6.816 -20.734 -5.578 1 86.81 191 ILE B CA 1
ATOM 5144 C C . ILE B 1 191 ? 8.039 -19.906 -5.957 1 86.81 191 ILE B C 1
ATOM 5146 O O . ILE B 1 191 ? 8.438 -19 -5.215 1 86.81 191 ILE B O 1
ATOM 5150 N N . GLY B 1 192 ? 8.594 -20.172 -7.035 1 86.19 192 GLY B N 1
ATOM 5151 C CA . GLY B 1 192 ? 9.844 -19.547 -7.43 1 86.19 192 GLY B CA 1
ATOM 5152 C C . GLY B 1 192 ? 9.703 -18.078 -7.77 1 86.19 192 GLY B C 1
ATOM 5153 O O . GLY B 1 192 ? 8.594 -17.594 -8 1 86.19 192 GLY B O 1
ATOM 5154 N N . VAL B 1 193 ? 10.812 -17.406 -7.855 1 87.31 193 VAL B N 1
ATOM 5155 C CA . VAL B 1 193 ? 10.852 -15.961 -8.07 1 87.31 193 VAL B CA 1
ATOM 5156 C C . VAL B 1 193 ? 10.531 -15.648 -9.531 1 87.31 193 VAL B C 1
ATOM 5158 O O . VAL B 1 193 ? 10.281 -14.492 -9.883 1 87.31 193 VAL B O 1
ATOM 5161 N N . GLY B 1 194 ? 10.57 -16.672 -10.359 1 87.44 194 GLY B N 1
ATOM 5162 C CA . GLY B 1 194 ? 10.156 -16.484 -11.742 1 87.44 194 GLY B CA 1
ATOM 5163 C C . GLY B 1 194 ? 8.664 -16.234 -11.883 1 87.44 194 GLY B C 1
ATOM 5164 O O . GLY B 1 194 ? 8.211 -15.688 -12.891 1 87.44 194 GLY B O 1
ATOM 5165 N N . SER B 1 195 ? 8.008 -16.703 -10.891 1 89 195 SER B N 1
ATOM 5166 C CA . SER B 1 195 ? 6.57 -16.438 -10.836 1 89 195 SER B CA 1
ATOM 5167 C C . SER B 1 195 ? 6.273 -15.156 -10.078 1 89 195 SER B C 1
ATOM 5169 O O . SER B 1 195 ? 7.043 -14.742 -9.211 1 89 195 SER B O 1
ATOM 5171 N N . ILE B 1 196 ? 5.156 -14.555 -10.469 1 90.06 196 ILE B N 1
ATOM 5172 C CA . ILE B 1 196 ? 4.82 -13.273 -9.859 1 90.06 196 ILE B CA 1
ATOM 5173 C C . ILE B 1 196 ? 4.516 -13.461 -8.375 1 90.06 196 ILE B C 1
ATOM 5175 O O . ILE B 1 196 ? 4.82 -12.594 -7.559 1 90.06 196 ILE B O 1
ATOM 5179 N N . GLY B 1 197 ? 3.969 -14.609 -8.023 1 89.62 197 GLY B N 1
ATOM 5180 C CA . GLY B 1 197 ? 3.672 -14.867 -6.625 1 89.62 197 GLY B CA 1
ATOM 5181 C C . GLY B 1 197 ? 4.906 -14.859 -5.742 1 89.62 197 GLY B C 1
ATOM 5182 O O . GLY B 1 197 ? 4.934 -14.188 -4.711 1 89.62 197 GLY B O 1
ATOM 5183 N N . GLY B 1 198 ? 5.891 -15.656 -6.152 1 90.19 198 GLY B N 1
ATOM 5184 C CA . GLY B 1 198 ? 7.133 -15.688 -5.402 1 90.19 198 GLY B CA 1
ATOM 5185 C C . GLY B 1 198 ? 7.832 -14.344 -5.352 1 90.19 198 GLY B C 1
ATOM 5186 O O . GLY B 1 198 ? 8.383 -13.961 -4.316 1 90.19 198 GLY B O 1
ATOM 5187 N N . PHE B 1 199 ? 7.785 -13.68 -6.441 1 92.56 199 PHE B N 1
ATOM 5188 C CA . PHE B 1 199 ? 8.414 -12.359 -6.531 1 92.56 199 PHE B CA 1
ATOM 5189 C C . PHE B 1 199 ? 7.727 -11.367 -5.602 1 92.56 199 PHE B C 1
ATOM 5191 O O . PHE B 1 199 ? 8.391 -10.648 -4.852 1 92.56 199 PHE B O 1
ATOM 5198 N N . MET B 1 200 ? 6.457 -11.406 -5.562 1 91.56 200 MET B N 1
ATOM 5199 C CA . MET B 1 200 ? 5.691 -10.445 -4.777 1 91.56 200 MET B CA 1
ATOM 5200 C C . MET B 1 200 ? 5.789 -10.758 -3.287 1 91.56 200 MET B C 1
ATOM 5202 O O . MET B 1 200 ? 5.777 -9.844 -2.457 1 91.56 200 MET B O 1
ATOM 5206 N N . LEU B 1 201 ? 5.863 -11.977 -2.957 1 91.56 201 LEU B N 1
ATOM 5207 C CA . LEU B 1 201 ? 6.043 -12.32 -1.549 1 91.56 201 LEU B CA 1
ATOM 5208 C C . LEU B 1 201 ? 7.312 -11.688 -0.993 1 91.56 201 LEU B C 1
ATOM 5210 O O . LEU B 1 201 ? 7.316 -11.18 0.13 1 91.56 201 LEU B O 1
ATOM 5214 N N . ALA B 1 202 ? 8.344 -11.75 -1.77 1 92.69 202 ALA B N 1
ATOM 5215 C CA . ALA B 1 202 ? 9.609 -11.172 -1.332 1 92.69 202 ALA B CA 1
ATOM 5216 C C . ALA B 1 202 ? 9.469 -9.664 -1.105 1 92.69 202 ALA B C 1
ATOM 5218 O O . ALA B 1 202 ? 9.852 -9.156 -0.051 1 92.69 202 ALA B O 1
ATOM 5219 N N . LEU B 1 203 ? 8.875 -9.008 -2.053 1 90.88 203 LEU B N 1
ATOM 5220 C CA . LEU B 1 203 ? 8.719 -7.559 -1.954 1 90.88 203 LEU B CA 1
ATOM 5221 C C . LEU B 1 203 ? 7.836 -7.184 -0.768 1 90.88 203 LEU B C 1
ATOM 5223 O O . LEU B 1 203 ? 8.148 -6.25 -0.026 1 90.88 203 LEU B O 1
ATOM 5227 N N . ALA B 1 204 ? 6.766 -7.906 -0.622 1 87.69 204 ALA B N 1
ATOM 5228 C CA . ALA B 1 204 ? 5.871 -7.648 0.503 1 87.69 204 ALA B CA 1
ATOM 5229 C C . ALA B 1 204 ? 6.586 -7.863 1.834 1 87.69 204 ALA B C 1
ATOM 5231 O O . ALA B 1 204 ? 6.406 -7.082 2.773 1 87.69 204 ALA B O 1
ATOM 5232 N N . CYS B 1 205 ? 7.359 -8.906 1.91 1 89.75 205 CYS B N 1
ATOM 5233 C CA . CYS B 1 205 ? 8.125 -9.211 3.113 1 89.75 205 CYS B CA 1
ATOM 5234 C C . CYS B 1 205 ? 9.078 -8.078 3.465 1 89.75 205 CYS B C 1
ATOM 5236 O O . CYS B 1 205 ? 9.094 -7.602 4.602 1 89.75 205 CYS B O 1
ATOM 5238 N N . TRP B 1 206 ? 9.758 -7.594 2.488 1 90.5 206 TRP B N 1
ATOM 5239 C CA . TRP B 1 206 ? 10.75 -6.562 2.742 1 90.5 206 TRP B CA 1
ATOM 5240 C C . TRP B 1 206 ? 10.086 -5.211 2.98 1 90.5 206 TRP B C 1
ATOM 5242 O O . TRP B 1 206 ? 10.609 -4.375 3.719 1 90.5 206 TRP B O 1
ATOM 5252 N N . ALA B 1 207 ? 8.938 -5.012 2.34 1 85.75 207 ALA B N 1
ATOM 5253 C CA . ALA B 1 207 ? 8.211 -3.77 2.576 1 85.75 207 ALA B CA 1
ATOM 5254 C C . ALA B 1 207 ? 7.875 -3.602 4.055 1 85.75 207 ALA B C 1
ATOM 5256 O O . ALA B 1 207 ? 7.832 -2.48 4.566 1 85.75 207 ALA B O 1
ATOM 5257 N N . LEU B 1 208 ? 7.754 -4.66 4.738 1 82.88 208 LEU B N 1
ATOM 5258 C CA . LEU B 1 208 ? 7.395 -4.609 6.152 1 82.88 208 LEU B CA 1
ATOM 5259 C C . LEU B 1 208 ? 8.617 -4.836 7.031 1 82.88 208 LEU B C 1
ATOM 5261 O O . LEU B 1 208 ? 8.5 -4.941 8.258 1 82.88 208 LEU B O 1
ATOM 5265 N N . GLY B 1 209 ? 9.758 -4.992 6.379 1 87.31 209 GLY B N 1
ATOM 5266 C CA . GLY B 1 209 ? 10.992 -5.176 7.129 1 87.31 209 GLY B CA 1
ATOM 5267 C C . GLY B 1 209 ? 11.18 -6.598 7.621 1 87.31 209 GLY B C 1
ATOM 5268 O O . GLY B 1 209 ? 11.898 -6.832 8.594 1 87.31 209 GLY B O 1
ATOM 5269 N N . GLY B 1 210 ? 10.516 -7.504 6.977 1 91.19 210 GLY B N 1
ATOM 5270 C CA . GLY B 1 210 ? 10.617 -8.898 7.371 1 91.19 210 GLY B CA 1
ATOM 5271 C C . GLY B 1 210 ? 11.828 -9.602 6.789 1 91.19 210 GLY B C 1
ATOM 5272 O O . GLY B 1 210 ? 12.648 -8.977 6.117 1 91.19 210 GLY B O 1
ATOM 5273 N N . THR B 1 211 ? 11.922 -10.906 7.148 1 96.38 211 THR B N 1
ATOM 5274 C CA . THR B 1 211 ? 13.008 -11.758 6.676 1 96.38 211 THR B CA 1
ATOM 5275 C C . THR B 1 211 ? 12.492 -12.75 5.629 1 96.38 211 THR B C 1
ATOM 5277 O O . THR B 1 211 ? 11.578 -13.531 5.902 1 96.38 211 THR B O 1
ATOM 5280 N N . LEU B 1 212 ? 13.062 -12.641 4.445 1 96.69 212 LEU B N 1
ATOM 5281 C CA . LEU B 1 212 ? 12.766 -13.648 3.432 1 96.69 212 LEU B CA 1
ATOM 5282 C C . LEU B 1 212 ? 13.633 -14.883 3.629 1 96.69 212 LEU B C 1
ATOM 5284 O O . LEU B 1 212 ? 14.859 -14.82 3.494 1 96.69 212 LEU B O 1
ATOM 5288 N N . CYS B 1 213 ? 13.023 -15.992 3.916 1 97.31 213 CYS B N 1
ATOM 5289 C CA . CYS B 1 213 ? 13.727 -17.25 4.113 1 97.31 213 CYS B CA 1
ATOM 5290 C C . CYS B 1 213 ? 13.719 -18.094 2.84 1 97.31 213 CYS B C 1
ATOM 5292 O O . CYS B 1 213 ? 12.805 -17.969 2.023 1 97.31 213 CYS B O 1
ATOM 5294 N N . HIS B 1 214 ? 14.727 -18.812 2.633 1 95.62 214 HIS B N 1
ATOM 5295 C CA . HIS B 1 214 ? 14.82 -19.719 1.492 1 95.62 214 HIS B CA 1
ATOM 5296 C C . HIS B 1 214 ? 15.141 -21.141 1.941 1 95.62 214 HIS B C 1
ATOM 5298 O O . HIS B 1 214 ? 15.961 -21.344 2.838 1 95.62 214 HIS B O 1
ATOM 5304 N N . HIS B 1 215 ? 14.43 -22.062 1.323 1 92.88 215 HIS B N 1
ATOM 5305 C CA . HIS B 1 215 ? 14.68 -23.469 1.574 1 92.88 215 HIS B CA 1
ATOM 5306 C C . HIS B 1 215 ? 15.969 -23.938 0.902 1 92.88 215 HIS B C 1
ATOM 5308 O O . HIS B 1 215 ? 16.266 -23.516 -0.22 1 92.88 215 HIS B O 1
ATOM 5314 N N . ASP B 1 216 ? 16.703 -24.719 1.628 1 88.19 216 ASP B N 1
ATOM 5315 C CA . ASP B 1 216 ? 17.891 -25.391 1.106 1 88.19 216 ASP B CA 1
ATOM 5316 C C . ASP B 1 216 ? 17.625 -26.875 0.89 1 88.19 216 ASP B C 1
ATOM 5318 O O . ASP B 1 216 ? 17.172 -27.578 1.799 1 88.19 216 ASP B O 1
ATOM 5322 N N . ASP B 1 217 ? 17.984 -27.328 -0.288 1 86.19 217 ASP B N 1
ATOM 5323 C CA . ASP B 1 217 ? 17.688 -28.719 -0.651 1 86.19 217 ASP B CA 1
ATOM 5324 C C . ASP B 1 217 ? 18.453 -29.688 0.24 1 86.19 217 ASP B C 1
ATOM 5326 O O . ASP B 1 217 ? 18.156 -30.891 0.271 1 86.19 217 ASP B O 1
ATOM 5330 N N . SER B 1 218 ? 19.422 -29.203 0.992 1 87.19 218 SER B N 1
ATOM 5331 C CA . SER B 1 218 ? 20.203 -30.062 1.875 1 87.19 218 SER B CA 1
ATOM 5332 C C . SER B 1 218 ? 19.391 -30.484 3.09 1 87.19 218 SER B C 1
ATOM 5334 O O . SER B 1 218 ? 19.766 -31.422 3.805 1 87.19 218 SER B O 1
ATOM 5336 N N . ILE B 1 219 ? 18.266 -29.922 3.299 1 88.19 219 ILE B N 1
ATOM 5337 C CA . ILE B 1 219 ? 17.406 -30.281 4.418 1 88.19 219 ILE B CA 1
ATOM 5338 C C . ILE B 1 219 ? 15.977 -30.453 3.936 1 88.19 219 ILE B C 1
ATOM 5340 O O . ILE B 1 219 ? 15.625 -30.016 2.836 1 88.19 219 ILE B O 1
ATOM 5344 N N . SER B 1 220 ? 15.156 -31.062 4.766 1 90.75 220 SER B N 1
ATOM 5345 C CA . SER B 1 220 ? 13.75 -31.25 4.41 1 90.75 220 SER B CA 1
ATOM 5346 C C . SER B 1 220 ? 12.961 -29.953 4.625 1 90.75 220 SER B C 1
ATOM 5348 O O . SER B 1 220 ? 13.398 -29.062 5.363 1 90.75 220 SER B O 1
ATOM 5350 N N . TRP B 1 221 ? 11.859 -29.875 3.941 1 91.12 221 TRP B N 1
ATOM 5351 C CA . TRP B 1 221 ? 10.969 -28.734 4.145 1 91.12 221 TRP B CA 1
ATOM 5352 C C . TRP B 1 221 ? 10.508 -28.656 5.594 1 91.12 221 TRP B C 1
ATOM 5354 O O . TRP B 1 221 ? 10.367 -27.562 6.148 1 91.12 221 TRP B O 1
ATOM 5364 N N . ALA B 1 222 ? 10.273 -29.828 6.199 1 90.19 222 ALA B N 1
ATOM 5365 C CA . ALA B 1 222 ? 9.883 -29.875 7.605 1 90.19 222 ALA B CA 1
ATOM 5366 C C . ALA B 1 222 ? 10.938 -29.203 8.484 1 90.19 222 ALA B C 1
ATOM 5368 O O . ALA B 1 222 ? 10.609 -28.422 9.375 1 90.19 222 ALA B O 1
ATOM 5369 N N . GLU B 1 223 ? 12.133 -29.562 8.203 1 90.81 223 GLU B N 1
ATOM 5370 C CA . GLU B 1 223 ? 13.242 -28.969 8.953 1 90.81 223 GLU B CA 1
ATOM 5371 C C . GLU B 1 223 ? 13.344 -27.469 8.703 1 90.81 223 GLU B C 1
ATOM 5373 O O . GLU B 1 223 ? 13.602 -26.703 9.625 1 90.81 223 GLU B O 1
ATOM 5378 N N . SER B 1 224 ? 13.188 -27.094 7.504 1 92.31 224 SER B N 1
ATOM 5379 C CA . SER B 1 224 ? 13.25 -25.672 7.156 1 92.31 224 SER B CA 1
ATOM 5380 C C . SER B 1 224 ? 12.195 -24.875 7.91 1 92.31 224 SER B C 1
ATOM 5382 O O . SER B 1 224 ? 12.484 -23.797 8.453 1 92.31 224 SER B O 1
ATOM 5384 N N . LEU B 1 225 ? 10.977 -25.359 7.98 1 92.19 225 LEU B N 1
ATOM 5385 C CA . LEU B 1 225 ? 9.867 -24.656 8.625 1 92.19 225 LEU B CA 1
ATOM 5386 C C . LEU B 1 225 ? 10.141 -24.453 10.109 1 92.19 225 LEU B C 1
ATOM 5388 O O . LEU B 1 225 ? 9.836 -23.391 10.664 1 92.19 225 LEU B O 1
ATOM 5392 N N . THR B 1 226 ? 10.781 -25.422 10.727 1 89.81 226 THR B N 1
ATOM 5393 C CA . THR B 1 226 ? 11.047 -25.375 12.164 1 89.81 226 THR B CA 1
ATOM 5394 C C . THR B 1 226 ? 12.266 -24.516 12.453 1 89.81 226 THR B C 1
ATOM 5396 O O . THR B 1 226 ? 12.219 -23.609 13.297 1 89.81 226 THR B O 1
ATOM 5399 N N . ARG B 1 227 ? 13.305 -24.734 11.719 1 90.25 227 ARG B N 1
ATOM 5400 C CA . ARG B 1 227 ? 14.578 -24.062 11.977 1 90.25 227 ARG B CA 1
ATOM 5401 C C . ARG B 1 227 ? 14.484 -22.562 11.664 1 90.25 227 ARG B C 1
ATOM 5403 O O . ARG B 1 227 ? 15.07 -21.75 12.367 1 90.25 227 ARG B O 1
ATOM 5410 N N . LEU B 1 228 ? 13.766 -22.25 10.656 1 92.12 228 LEU B N 1
ATOM 5411 C CA . LEU B 1 228 ? 13.727 -20.859 10.188 1 92.12 228 LEU B CA 1
ATOM 5412 C C . LEU B 1 228 ? 12.562 -20.109 10.828 1 92.12 228 LEU B C 1
ATOM 5414 O O . LEU B 1 228 ? 12.391 -18.906 10.586 1 92.12 228 LEU B O 1
ATOM 5418 N N . LYS B 1 229 ? 11.742 -20.734 11.586 1 91.69 229 LYS B N 1
ATOM 5419 C CA . LYS B 1 229 ? 10.641 -20.125 12.328 1 91.69 229 LYS B CA 1
ATOM 5420 C C . LYS B 1 229 ? 9.719 -19.344 11.406 1 91.69 229 LYS B C 1
ATOM 5422 O O . LYS B 1 229 ? 9.445 -18.156 11.648 1 91.69 229 LYS B O 1
ATOM 5427 N N . ILE B 1 230 ? 9.156 -20 10.445 1 94.75 230 ILE B N 1
ATOM 5428 C CA . ILE B 1 230 ? 8.406 -19.375 9.367 1 94.75 230 ILE B CA 1
ATOM 5429 C C . ILE B 1 230 ? 7.031 -18.938 9.867 1 94.75 230 ILE B C 1
ATOM 5431 O O . ILE B 1 230 ? 6.352 -19.703 10.57 1 94.75 230 ILE B O 1
ATOM 5435 N N . ASP B 1 231 ? 6.672 -17.688 9.508 1 93.06 231 ASP B N 1
ATOM 5436 C CA . ASP B 1 231 ? 5.352 -17.156 9.844 1 93.06 231 ASP B CA 1
ATOM 5437 C C . ASP B 1 231 ? 4.387 -17.312 8.672 1 93.06 231 ASP B C 1
ATOM 5439 O O . ASP B 1 231 ? 3.186 -17.5 8.867 1 93.06 231 ASP B O 1
ATOM 5443 N N . VAL B 1 232 ? 4.887 -17.156 7.496 1 93.56 232 VAL B N 1
ATOM 5444 C CA . VAL B 1 232 ? 4.07 -17.203 6.289 1 93.56 232 VAL B CA 1
ATOM 5445 C C . VAL B 1 232 ? 4.727 -18.109 5.25 1 93.56 232 VAL B C 1
ATOM 5447 O O . VAL B 1 232 ? 5.91 -17.953 4.949 1 93.56 232 VAL B O 1
ATOM 5450 N N . PHE B 1 233 ? 3.992 -19.031 4.758 1 95.69 233 PHE B N 1
ATOM 5451 C CA . PHE B 1 233 ? 4.457 -19.984 3.756 1 95.69 233 PHE B CA 1
ATOM 5452 C C . PHE B 1 233 ? 3.57 -19.938 2.518 1 95.69 233 PHE B C 1
ATOM 5454 O O . PHE B 1 233 ? 2.402 -20.328 2.568 1 95.69 233 PHE B O 1
ATOM 5461 N N . LEU B 1 234 ? 4.109 -19.453 1.386 1 94.19 234 LEU B N 1
ATOM 5462 C CA . LEU B 1 234 ? 3.391 -19.422 0.117 1 94.19 234 LEU B CA 1
ATOM 5463 C C . LEU B 1 234 ? 3.596 -20.719 -0.662 1 94.19 234 LEU B C 1
ATOM 5465 O O . LEU B 1 234 ? 4.734 -21.109 -0.927 1 94.19 234 LEU B O 1
ATOM 5469 N N . LEU B 1 235 ? 2.477 -21.328 -1.034 1 92.69 235 LEU B N 1
ATOM 5470 C CA . LEU B 1 235 ? 2.58 -22.578 -1.783 1 92.69 235 LEU B CA 1
ATOM 5471 C C . LEU B 1 235 ? 1.349 -22.781 -2.658 1 92.69 235 LEU B C 1
ATOM 5473 O O . LEU B 1 235 ? 0.277 -22.25 -2.371 1 92.69 235 LEU B O 1
ATOM 5477 N N . ALA B 1 236 ? 1.57 -23.516 -3.721 1 89.31 236 ALA B N 1
ATOM 5478 C CA . ALA B 1 236 ? 0.458 -24.016 -4.527 1 89.31 236 ALA B CA 1
ATOM 5479 C C . ALA B 1 236 ? -0.111 -25.297 -3.947 1 89.31 236 ALA B C 1
ATOM 5481 O O . ALA B 1 236 ? 0.568 -26 -3.191 1 89.31 236 ALA B O 1
ATOM 5482 N N . PRO B 1 237 ? -1.354 -25.625 -4.277 1 86.19 237 PRO B N 1
ATOM 5483 C CA . PRO B 1 237 ? -1.948 -26.844 -3.748 1 86.19 237 PRO B CA 1
ATOM 5484 C C . PRO B 1 237 ? -1.117 -28.094 -4.066 1 86.19 237 PRO B C 1
ATOM 5486 O O . PRO B 1 237 ? -0.974 -28.969 -3.219 1 86.19 237 PRO B O 1
ATOM 5489 N N . TYR B 1 238 ? -0.553 -28.109 -5.207 1 80.06 238 TYR B N 1
ATOM 5490 C CA . TYR B 1 238 ? 0.293 -29.234 -5.574 1 80.06 238 TYR B CA 1
ATOM 5491 C C . TYR B 1 238 ? 1.489 -29.359 -4.637 1 80.06 238 TYR B C 1
ATOM 5493 O O . TYR B 1 238 ? 1.818 -30.453 -4.172 1 80.06 238 TYR B O 1
ATOM 5501 N N . HIS B 1 239 ? 2.131 -28.234 -4.391 1 87.56 239 HIS B N 1
ATOM 5502 C CA . HIS B 1 239 ? 3.289 -28.234 -3.504 1 87.56 239 HIS B CA 1
ATOM 5503 C C . HIS B 1 239 ? 2.893 -28.578 -2.072 1 87.56 239 HIS B C 1
ATOM 5505 O O . HIS B 1 239 ? 3.658 -29.203 -1.349 1 87.56 239 HIS B O 1
ATOM 5511 N N . LEU B 1 240 ? 1.749 -28.109 -1.72 1 90.94 240 LEU B N 1
ATOM 5512 C CA . LEU B 1 240 ? 1.227 -28.453 -0.4 1 90.94 240 LEU B CA 1
ATOM 5513 C C . LEU B 1 240 ? 1.035 -29.953 -0.26 1 90.94 240 LEU B C 1
ATOM 5515 O O . LEU B 1 240 ? 1.403 -30.547 0.762 1 90.94 240 LEU B O 1
ATOM 5519 N N . GLN B 1 241 ? 0.473 -30.547 -1.26 1 84.88 241 GLN B N 1
ATOM 5520 C CA . GLN B 1 241 ? 0.272 -31.984 -1.261 1 84.88 241 GLN B CA 1
ATOM 5521 C C . GLN B 1 241 ? 1.6 -32.719 -1.123 1 84.88 241 GLN B C 1
ATOM 5523 O O . GLN B 1 241 ? 1.713 -33.656 -0.335 1 84.88 241 GLN B O 1
ATOM 5528 N N . GLN B 1 242 ? 2.562 -32.281 -1.877 1 84.44 242 GLN B N 1
ATOM 5529 C CA . GLN B 1 242 ? 3.883 -32.875 -1.814 1 84.44 242 GLN B CA 1
ATOM 5530 C C . GLN B 1 242 ? 4.508 -32.719 -0.434 1 84.44 242 GLN B C 1
ATOM 5532 O O . GLN B 1 242 ? 5.141 -33.625 0.089 1 84.44 242 GLN B O 1
ATOM 5537 N N . LEU B 1 243 ? 4.328 -31.609 0.1 1 91.25 243 LEU B N 1
ATOM 5538 C CA . LEU B 1 243 ? 4.867 -31.297 1.424 1 91.25 243 LEU B CA 1
ATOM 5539 C C . LEU B 1 243 ? 4.238 -32.188 2.482 1 91.25 243 LEU B C 1
ATOM 5541 O O . LEU B 1 243 ? 4.945 -32.781 3.305 1 91.25 243 LEU B O 1
ATOM 5545 N N . LEU B 1 244 ? 2.98 -32.344 2.42 1 91.44 244 LEU B N 1
ATOM 5546 C CA . LEU B 1 244 ? 2.258 -33.125 3.41 1 91.44 244 LEU B CA 1
ATOM 5547 C C . LEU B 1 244 ? 2.664 -34.594 3.33 1 91.44 244 LEU B C 1
ATOM 5549 O O . LEU B 1 244 ? 2.793 -35.281 4.359 1 91.44 244 LEU B O 1
ATOM 5553 N N . ARG B 1 245 ? 2.863 -35.031 2.148 1 85.62 245 ARG B N 1
ATOM 5554 C CA . ARG B 1 245 ? 3.295 -36.406 1.954 1 85.62 245 ARG B CA 1
ATOM 5555 C C . ARG B 1 245 ? 4.684 -36.656 2.543 1 85.62 245 ARG B C 1
ATOM 5557 O O . ARG B 1 245 ? 4.984 -37.75 3.039 1 85.62 245 ARG B O 1
ATOM 5564 N N . ALA B 1 246 ? 5.461 -35.625 2.467 1 88.94 246 ALA B N 1
ATOM 5565 C CA . ALA B 1 246 ? 6.855 -35.75 2.889 1 88.94 246 ALA B CA 1
ATOM 5566 C C . ALA B 1 246 ? 7.008 -35.438 4.375 1 88.94 246 ALA B C 1
ATOM 5568 O O . ALA B 1 246 ? 8.062 -35.688 4.965 1 88.94 246 ALA B O 1
ATOM 5569 N N . LEU B 1 247 ? 6.023 -34.969 4.992 1 92.44 247 LEU B N 1
ATOM 5570 C CA . LEU B 1 247 ? 6.098 -34.594 6.398 1 92.44 247 LEU B CA 1
ATOM 5571 C C . LEU B 1 247 ? 6.227 -35.812 7.289 1 92.44 247 LEU B C 1
ATOM 5573 O O . LEU B 1 247 ? 5.516 -36.812 7.094 1 92.44 247 LEU B O 1
ATOM 5577 N N . PRO B 1 248 ? 7.105 -35.75 8.242 1 92.19 248 PRO B N 1
ATOM 5578 C CA . PRO B 1 248 ? 7.141 -36.812 9.227 1 92.19 248 PRO B CA 1
ATOM 5579 C C . PRO B 1 248 ? 5.824 -36.969 9.984 1 92.19 248 PRO B C 1
ATOM 5581 O O . PRO B 1 248 ? 5.129 -36 10.234 1 92.19 248 PRO B O 1
ATOM 5584 N N . ASP B 1 249 ? 5.535 -38.188 10.398 1 89.75 249 ASP B N 1
ATOM 5585 C CA . ASP B 1 249 ? 4.289 -38.5 11.094 1 89.75 249 ASP B CA 1
ATOM 5586 C C . ASP B 1 249 ? 4.219 -37.75 12.43 1 89.75 249 ASP B C 1
ATOM 5588 O O . ASP B 1 249 ? 3.129 -37.406 12.898 1 89.75 249 ASP B O 1
ATOM 5592 N N . ASP B 1 250 ? 5.375 -37.469 12.945 1 90.94 250 ASP B N 1
ATOM 5593 C CA . ASP B 1 250 ? 5.402 -36.844 14.266 1 90.94 250 ASP B CA 1
ATOM 5594 C C . ASP B 1 250 ? 5.605 -35.344 14.164 1 90.94 250 ASP B C 1
ATOM 5596 O O . ASP B 1 250 ? 5.93 -34.688 15.156 1 90.94 250 ASP B O 1
ATOM 5600 N N . PHE B 1 251 ? 5.426 -34.875 12.969 1 92 251 PHE B N 1
ATOM 5601 C CA . PHE B 1 251 ? 5.57 -33.438 12.82 1 92 251 PHE B CA 1
ATOM 5602 C C . PHE B 1 251 ? 4.52 -32.688 13.641 1 92 251 PHE B C 1
ATOM 5604 O O . PHE B 1 251 ? 3.34 -33.031 13.609 1 92 251 PHE B O 1
ATOM 5611 N N . VAL B 1 252 ? 4.957 -31.688 14.422 1 90.75 252 VAL B N 1
ATOM 5612 C CA . VAL B 1 252 ? 4.055 -30.906 15.266 1 90.75 252 VAL B CA 1
ATOM 5613 C C . VAL B 1 252 ? 3.576 -29.672 14.5 1 90.75 252 VAL B C 1
ATOM 5615 O O . VAL B 1 252 ? 4.387 -28.859 14.031 1 90.75 252 VAL B O 1
ATOM 5618 N N . PRO B 1 253 ? 2.299 -29.516 14.328 1 90.69 253 PRO B N 1
ATOM 5619 C CA . PRO B 1 253 ? 1.753 -28.344 13.648 1 90.69 253 PRO B CA 1
ATOM 5620 C C . PRO B 1 253 ? 2.174 -27.031 14.305 1 90.69 253 PRO B C 1
ATOM 5622 O O . PRO B 1 253 ? 2.396 -26.984 15.516 1 90.69 253 PRO B O 1
ATOM 5625 N N . HIS B 1 254 ? 2.344 -26.031 13.523 1 89.62 254 HIS B N 1
ATOM 5626 C CA . HIS B 1 254 ? 2.668 -24.688 13.977 1 89.62 254 HIS B CA 1
ATOM 5627 C C . HIS B 1 254 ? 1.446 -23.766 13.914 1 89.62 254 HIS B C 1
ATOM 5629 O O . HIS B 1 254 ? 1.124 -23.234 12.859 1 89.62 254 HIS B O 1
ATOM 5635 N N . PRO B 1 255 ? 0.896 -23.453 15.016 1 84.81 255 PRO B N 1
ATOM 5636 C CA . PRO B 1 255 ? -0.351 -22.672 15.008 1 84.81 255 PRO B CA 1
ATOM 5637 C C . PRO B 1 255 ? -0.164 -21.25 14.477 1 84.81 255 PRO B C 1
ATOM 5639 O O . PRO B 1 255 ? -1.12 -20.641 14 1 84.81 255 PRO B O 1
ATOM 5642 N N . ASP B 1 256 ? 1.052 -20.75 14.469 1 85.94 256 ASP B N 1
ATOM 5643 C CA . ASP B 1 256 ? 1.263 -19.375 14.055 1 85.94 256 ASP B CA 1
ATOM 5644 C C . ASP B 1 256 ? 1.669 -19.297 12.586 1 85.94 256 ASP B C 1
ATOM 5646 O O . ASP B 1 256 ? 1.82 -18.203 12.031 1 85.94 256 ASP B O 1
ATOM 5650 N N . LEU B 1 257 ? 1.807 -20.453 11.977 1 92 257 LEU B N 1
ATOM 5651 C CA . LEU B 1 257 ? 2.145 -20.516 10.562 1 92 257 LEU B CA 1
ATOM 5652 C C . LEU B 1 257 ? 0.918 -20.234 9.703 1 92 257 LEU B C 1
ATOM 5654 O O . LEU B 1 257 ? -0.137 -20.844 9.898 1 92 257 LEU B O 1
ATOM 5658 N N . THR B 1 258 ? 1.047 -19.25 8.859 1 92 258 THR B N 1
ATOM 5659 C CA . THR B 1 258 ? -0.001 -19 7.875 1 92 258 THR B CA 1
ATOM 5660 C C . THR B 1 258 ? 0.355 -19.625 6.527 1 92 258 THR B C 1
ATOM 5662 O O . THR B 1 258 ? 1.406 -19.312 5.961 1 92 258 THR B O 1
ATOM 5665 N N . LEU B 1 259 ? -0.479 -20.5 6.074 1 93.5 259 LEU B N 1
ATOM 5666 C CA . LEU B 1 259 ? -0.339 -21.062 4.734 1 93.5 259 LEU B CA 1
ATOM 5667 C C . LEU B 1 259 ? -1.073 -20.203 3.707 1 93.5 259 LEU B C 1
ATOM 5669 O O . LEU B 1 259 ? -2.301 -20.109 3.742 1 93.5 259 LEU B O 1
ATOM 5673 N N . CYS B 1 260 ? -0.357 -19.578 2.861 1 92.38 260 CYS B N 1
ATOM 5674 C CA . CYS B 1 260 ? -0.943 -18.828 1.764 1 92.38 260 CYS B CA 1
ATOM 5675 C C . CYS B 1 260 ? -1.004 -19.656 0.492 1 92.38 260 CYS B C 1
ATOM 5677 O O . CYS B 1 260 ? 0.022 -19.906 -0.147 1 92.38 260 CYS B O 1
ATOM 5679 N N . ILE B 1 261 ? -2.174 -20.016 0.136 1 91.31 261 ILE B N 1
ATOM 5680 C CA . ILE B 1 261 ? -2.352 -20.938 -0.977 1 91.31 261 ILE B CA 1
ATOM 5681 C C . ILE B 1 261 ? -2.82 -20.172 -2.213 1 91.31 261 ILE B C 1
ATOM 5683 O O . ILE B 1 261 ? -3.842 -19.484 -2.176 1 91.31 261 ILE B O 1
ATOM 5687 N N . GLY B 1 262 ? -2.088 -20.281 -3.248 1 87.31 262 GLY B N 1
ATOM 5688 C CA . GLY B 1 262 ? -2.434 -19.688 -4.531 1 87.31 262 GLY B CA 1
ATOM 5689 C C . GLY B 1 262 ? -1.975 -20.516 -5.715 1 87.31 262 GLY B C 1
ATOM 5690 O O . GLY B 1 262 ? -1.176 -21.453 -5.555 1 87.31 262 GLY B O 1
ATOM 5691 N N . GLY B 1 263 ? -2.533 -20.234 -6.875 1 82.12 263 GLY B N 1
ATOM 5692 C CA . GLY B 1 263 ? -2.094 -20.891 -8.094 1 82.12 263 GLY B CA 1
ATOM 5693 C C . GLY B 1 263 ? -2.873 -22.156 -8.406 1 82.12 263 GLY B C 1
ATOM 5694 O O . GLY B 1 263 ? -2.449 -22.953 -9.242 1 82.12 263 GLY B O 1
ATOM 5695 N N . GLY B 1 264 ? -3.9 -22.375 -7.723 1 79.38 264 GLY B N 1
ATOM 5696 C CA . GLY B 1 264 ? -4.738 -23.547 -7.949 1 79.38 264 GLY B CA 1
ATOM 5697 C C . GLY B 1 264 ? -5.848 -23.688 -6.93 1 79.38 264 GLY B C 1
ATOM 5698 O O . GLY B 1 264 ? -5.91 -22.938 -5.957 1 79.38 264 GLY B O 1
ATOM 5699 N N . SER B 1 265 ? -6.695 -24.656 -7.234 1 78 265 SER B N 1
ATOM 5700 C CA . SER B 1 265 ? -7.812 -24.906 -6.332 1 78 265 SER B CA 1
ATOM 5701 C C . SER B 1 265 ? -7.383 -25.766 -5.148 1 78 265 SER B C 1
ATOM 5703 O O . SER B 1 265 ? -6.699 -26.781 -5.32 1 78 265 SER B O 1
ATOM 5705 N N . LEU B 1 266 ? -7.75 -25.344 -3.992 1 83.12 266 LEU B N 1
ATOM 5706 C CA . LEU B 1 266 ? -7.504 -26.109 -2.781 1 83.12 266 LEU B CA 1
ATOM 5707 C C . LEU B 1 266 ? -8.68 -27.031 -2.473 1 83.12 266 LEU B C 1
ATOM 5709 O O . LEU B 1 266 ? -9.75 -26.562 -2.059 1 83.12 266 LEU B O 1
ATOM 5713 N N . SER B 1 267 ? -8.445 -28.328 -2.648 1 78.25 267 SER B N 1
ATOM 5714 C CA . SER B 1 267 ? -9.523 -29.281 -2.375 1 78.25 267 SER B CA 1
ATOM 5715 C C . SER B 1 267 ? -9.812 -29.375 -0.879 1 78.25 267 SER B C 1
ATOM 5717 O O . SER B 1 267 ? -8.938 -29.094 -0.056 1 78.25 267 SER B O 1
ATOM 5719 N N . LYS B 1 268 ? -11.023 -29.766 -0.518 1 80.75 268 LYS B N 1
ATOM 5720 C CA . LYS B 1 268 ? -11.43 -29.891 0.879 1 80.75 268 LYS B CA 1
ATOM 5721 C C . LYS B 1 268 ? -10.555 -30.906 1.621 1 80.75 268 LYS B C 1
ATOM 5723 O O . LYS B 1 268 ? -10.086 -30.625 2.727 1 80.75 268 LYS B O 1
ATOM 5728 N N . PRO B 1 269 ? -10.297 -32.062 0.972 1 8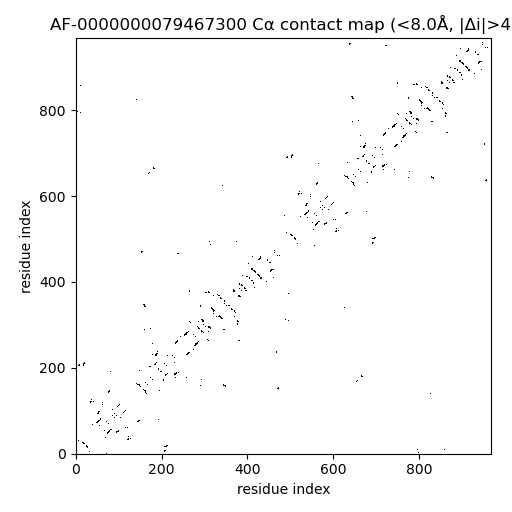0.25 269 PRO B N 1
ATOM 5729 C CA . PRO B 1 269 ? -9.453 -33 1.683 1 80.25 269 PRO B CA 1
ATOM 5730 C C . PRO B 1 269 ? -8.039 -32.5 1.926 1 80.25 269 PRO B C 1
ATOM 5732 O O . PRO B 1 269 ? -7.473 -32.688 3.004 1 80.25 269 PRO B O 1
ATOM 5735 N N . LEU B 1 270 ? -7.523 -31.859 0.95 1 84.81 270 LEU B N 1
ATOM 5736 C CA . LEU B 1 270 ? -6.184 -31.297 1.109 1 84.81 270 LEU B CA 1
ATOM 5737 C C . LEU B 1 270 ? -6.164 -30.219 2.193 1 84.81 270 LEU B C 1
ATOM 5739 O O . LEU B 1 270 ? -5.234 -30.172 3.002 1 84.81 270 LEU B O 1
ATOM 5743 N N . ALA B 1 271 ? -7.184 -29.391 2.23 1 88.75 271 ALA B N 1
ATOM 5744 C CA . ALA B 1 271 ? -7.301 -28.359 3.256 1 88.75 271 ALA B CA 1
ATOM 5745 C C . ALA B 1 271 ? -7.391 -28.984 4.648 1 88.75 271 ALA B C 1
ATOM 5747 O O . ALA B 1 271 ? -6.758 -28.5 5.59 1 88.75 271 ALA B O 1
ATOM 5748 N N . ALA B 1 272 ? -8.156 -30 4.742 1 88.12 272 ALA B N 1
ATOM 5749 C CA . ALA B 1 272 ? -8.336 -30.672 6.023 1 88.12 272 ALA B CA 1
ATOM 5750 C C . ALA B 1 272 ? -7.016 -31.266 6.512 1 88.12 272 ALA B C 1
ATOM 5752 O O . ALA B 1 272 ? -6.668 -31.141 7.688 1 88.12 272 ALA B O 1
ATOM 5753 N N . ASP B 1 273 ? -6.363 -31.891 5.57 1 90.19 273 ASP B N 1
ATOM 5754 C CA . ASP B 1 273 ? -5.066 -32.469 5.91 1 90.19 273 ASP B CA 1
ATOM 5755 C C . ASP B 1 273 ? -4.082 -31.391 6.355 1 90.19 273 ASP B C 1
ATOM 5757 O O . ASP B 1 273 ? -3.357 -31.578 7.34 1 90.19 273 ASP B O 1
ATOM 5761 N N . ALA B 1 274 ? -4.027 -30.344 5.668 1 93.25 274 ALA B N 1
ATOM 5762 C CA . ALA B 1 274 ? -3.131 -29.234 6 1 93.25 274 ALA B CA 1
ATOM 5763 C C . ALA B 1 274 ? -3.445 -28.672 7.379 1 93.25 274 ALA B C 1
ATOM 5765 O O . ALA B 1 274 ? -2.535 -28.375 8.164 1 93.25 274 ALA B O 1
ATOM 5766 N N . ARG B 1 275 ? -4.715 -28.5 7.68 1 92.25 275 ARG B N 1
ATOM 5767 C CA . ARG B 1 275 ? -5.141 -27.969 8.969 1 92.25 275 ARG B CA 1
ATOM 5768 C C . ARG B 1 275 ? -4.699 -28.875 10.109 1 92.25 275 ARG B C 1
ATOM 5770 O O . ARG B 1 275 ? -4.305 -28.406 11.18 1 92.25 275 ARG B O 1
ATOM 5777 N N . GLN B 1 276 ? -4.758 -30.094 9.828 1 92.88 276 GLN B N 1
ATOM 5778 C CA . GLN B 1 276 ? -4.434 -31.062 10.867 1 92.88 276 GLN B CA 1
ATOM 5779 C C . GLN B 1 276 ? -2.924 -31.188 11.047 1 92.88 276 GLN B C 1
ATOM 5781 O O . GLN B 1 276 ? -2.438 -31.328 12.172 1 92.88 276 GLN B O 1
ATOM 5786 N N . ARG B 1 277 ? -2.244 -31.062 9.992 1 94.81 277 ARG B N 1
ATOM 5787 C CA . ARG B 1 277 ? -0.854 -31.5 10.055 1 94.81 277 ARG B CA 1
ATOM 5788 C C . ARG B 1 277 ? 0.098 -30.312 10.031 1 94.81 277 ARG B C 1
ATOM 5790 O O . ARG B 1 277 ? 1.273 -30.438 10.375 1 94.81 277 ARG B O 1
ATOM 5797 N N . LEU B 1 278 ? -0.299 -29.203 9.562 1 94.75 278 LEU B N 1
ATOM 5798 C CA . LEU B 1 278 ? 0.598 -28.062 9.422 1 94.75 278 LEU B CA 1
ATOM 5799 C C . LEU B 1 278 ? 0.1 -26.875 10.242 1 94.75 278 LEU B C 1
ATOM 5801 O O . LEU B 1 278 ? 0.777 -26.422 11.172 1 94.75 278 LEU B O 1
ATOM 5805 N N . SER B 1 279 ? -1.041 -26.344 9.859 1 93.81 279 SER B N 1
ATOM 5806 C CA . SER B 1 279 ? -1.577 -25.156 10.539 1 93.81 279 SER B CA 1
ATOM 5807 C C . SER B 1 279 ? -3.053 -24.953 10.211 1 93.81 279 SER B C 1
ATOM 5809 O O . SER B 1 279 ? -3.482 -25.219 9.078 1 93.81 279 SER B O 1
ATOM 5811 N N . ARG B 1 280 ? -3.738 -24.391 11.172 1 91 280 ARG B N 1
ATOM 5812 C CA . ARG B 1 280 ? -5.148 -24.078 10.961 1 91 280 ARG B CA 1
ATOM 5813 C C . ARG B 1 280 ? -5.309 -22.75 10.211 1 91 280 ARG B C 1
ATOM 5815 O O . ARG B 1 280 ? -6.398 -22.438 9.727 1 91 280 ARG B O 1
ATOM 5822 N N . ASN B 1 281 ? -4.25 -22.016 10.117 1 90.62 281 ASN B N 1
ATOM 5823 C CA . ASN B 1 281 ? -4.297 -20.703 9.469 1 90.62 281 ASN B CA 1
ATOM 5824 C C . ASN B 1 281 ? -4.031 -20.828 7.969 1 90.62 281 ASN B C 1
ATOM 5826 O O . ASN B 1 281 ? -2.891 -20.688 7.523 1 90.62 281 ASN B O 1
ATOM 5830 N N . ILE B 1 282 ? -5.117 -21.016 7.207 1 91.38 282 ILE B N 1
ATOM 5831 C CA . ILE B 1 282 ? -4.996 -21.188 5.762 1 91.38 282 ILE B CA 1
ATOM 5832 C C . ILE B 1 282 ? -5.648 -20 5.055 1 91.38 282 ILE B C 1
ATOM 5834 O O . ILE B 1 282 ? -6.824 -19.703 5.281 1 91.38 282 ILE B O 1
ATOM 5838 N N . LEU B 1 283 ? -4.867 -19.375 4.309 1 90.38 283 LEU B N 1
ATOM 5839 C CA . LEU B 1 283 ? -5.32 -18.266 3.463 1 90.38 283 LEU B CA 1
ATOM 5840 C C . LEU B 1 283 ? -5.344 -18.688 1.996 1 90.38 283 LEU B C 1
ATOM 5842 O O . LEU B 1 283 ? -4.355 -19.203 1.476 1 90.38 283 LEU B O 1
ATOM 5846 N N . VAL B 1 284 ? -6.492 -18.484 1.361 1 90.31 284 VAL B N 1
ATOM 5847 C CA . VAL B 1 284 ? -6.59 -18.766 -0.064 1 90.31 284 VAL B CA 1
ATOM 5848 C C . VAL B 1 284 ? -6.621 -17.469 -0.859 1 90.31 284 VAL B C 1
ATOM 5850 O O . VAL B 1 284 ? -7.168 -16.469 -0.396 1 90.31 284 VAL B O 1
ATOM 5853 N N . SER B 1 285 ? -6.012 -17.531 -1.994 1 90.56 285 SER B N 1
ATOM 5854 C CA . SER B 1 285 ? -5.941 -16.344 -2.844 1 90.56 285 SER B CA 1
ATOM 5855 C C . SER B 1 285 ? -6.223 -16.703 -4.301 1 90.56 285 SER B C 1
ATOM 5857 O O . SER B 1 285 ? -5.926 -17.812 -4.746 1 90.56 285 SER B O 1
ATOM 5859 N N . TYR B 1 286 ? -6.863 -15.797 -4.996 1 92.5 286 TYR B N 1
ATOM 5860 C CA . TYR B 1 286 ? -7.121 -15.883 -6.43 1 92.5 286 TYR B CA 1
ATOM 5861 C C . TYR B 1 286 ? -6.559 -14.672 -7.156 1 92.5 286 TYR B C 1
ATOM 5863 O O . TYR B 1 286 ? -6.688 -13.539 -6.684 1 92.5 286 TYR B O 1
ATOM 5871 N N . GLY B 1 287 ? -5.91 -14.961 -8.203 1 92.25 287 GLY B N 1
ATOM 5872 C CA . GLY B 1 287 ? -5.32 -13.945 -9.062 1 92.25 287 GLY B CA 1
ATOM 5873 C C . GLY B 1 287 ? -4.523 -14.531 -10.219 1 92.25 287 GLY B C 1
ATOM 5874 O O . GLY B 1 287 ? -4.504 -15.742 -10.414 1 92.25 287 GLY B O 1
ATOM 5875 N N . ALA B 1 288 ? -3.99 -13.703 -10.992 1 91.75 288 ALA B N 1
ATOM 5876 C CA . ALA B 1 288 ? -3.143 -14.055 -12.133 1 91.75 288 ALA B CA 1
ATOM 5877 C C . ALA B 1 288 ? -2.078 -12.984 -12.367 1 91.75 288 ALA B C 1
ATOM 5879 O O . ALA B 1 288 ? -2.158 -11.883 -11.812 1 91.75 288 ALA B O 1
ATOM 5880 N N . THR B 1 289 ? -1.057 -13.398 -13.07 1 93.12 289 THR B N 1
ATOM 5881 C CA . THR B 1 289 ? -0.043 -12.414 -13.422 1 93.12 289 THR B CA 1
ATOM 5882 C C . THR B 1 289 ? -0.672 -11.227 -14.148 1 93.12 289 THR B C 1
ATOM 5884 O O . THR B 1 289 ? -0.234 -10.086 -13.984 1 93.12 289 THR B O 1
ATOM 5887 N N . GLU B 1 290 ? -1.717 -11.484 -14.922 1 94.56 290 GLU B N 1
ATOM 5888 C CA . GLU B 1 290 ? -2.406 -10.477 -15.727 1 94.56 290 GLU B CA 1
ATOM 5889 C C . GLU B 1 290 ? -3.125 -9.461 -14.844 1 94.56 290 GLU B C 1
ATOM 5891 O O . GLU B 1 290 ? -3.242 -8.289 -15.203 1 94.56 290 GLU B O 1
ATOM 5896 N N . THR B 1 291 ? -3.611 -9.867 -13.648 1 93.06 291 THR B N 1
ATOM 5897 C CA . THR B 1 291 ? -4.543 -9.031 -12.906 1 93.06 291 THR B CA 1
ATOM 5898 C C . THR B 1 291 ? -3.945 -8.617 -11.562 1 93.06 291 THR B C 1
ATOM 5900 O O . THR B 1 291 ? -4.434 -7.691 -10.914 1 93.06 291 THR B O 1
ATOM 5903 N N . GLY B 1 292 ? -2.936 -9.367 -11.148 1 91.31 292 GLY B N 1
ATOM 5904 C CA . GLY B 1 292 ? -2.594 -9.258 -9.734 1 91.31 292 GLY B CA 1
ATOM 5905 C C . GLY B 1 292 ? -3.568 -9.992 -8.828 1 91.31 292 GLY B C 1
ATOM 5906 O O . GLY B 1 292 ? -4.305 -10.867 -9.281 1 91.31 292 GLY B O 1
ATOM 5907 N N . SER B 1 293 ? -3.527 -9.688 -7.57 1 90.06 293 SER B N 1
ATOM 5908 C CA . SER B 1 293 ? -4.422 -10.328 -6.613 1 90.06 293 SER B CA 1
ATOM 5909 C C . SER B 1 293 ? -5.855 -9.836 -6.781 1 90.06 293 SER B C 1
ATOM 5911 O O . SER B 1 293 ? -6.102 -8.625 -6.832 1 90.06 293 SER B O 1
ATOM 5913 N N . VAL B 1 294 ? -6.773 -10.727 -6.812 1 91.94 294 VAL B N 1
ATOM 5914 C CA . VAL B 1 294 ? -8.172 -10.391 -7.07 1 91.94 294 VAL B CA 1
ATOM 5915 C C . VAL B 1 294 ? -9.008 -10.672 -5.828 1 91.94 294 VAL B C 1
ATOM 5917 O O . VAL B 1 294 ? -9.945 -9.938 -5.523 1 91.94 294 VAL B O 1
ATOM 5920 N N . ALA B 1 295 ? -8.664 -11.734 -5.152 1 90.75 295 ALA B N 1
ATOM 5921 C CA . ALA B 1 295 ? -9.414 -12.125 -3.959 1 90.75 295 ALA B CA 1
ATOM 5922 C C . ALA B 1 295 ? -8.516 -12.852 -2.959 1 90.75 295 ALA B C 1
ATOM 5924 O O . ALA B 1 295 ? -7.523 -13.469 -3.344 1 90.75 295 ALA B O 1
ATOM 5925 N N . LEU B 1 296 ? -8.852 -12.727 -1.758 1 89.25 296 LEU B N 1
ATOM 5926 C CA . LEU B 1 296 ? -8.117 -13.367 -0.673 1 89.25 296 LEU B CA 1
ATOM 5927 C C . LEU B 1 296 ? -9.008 -13.562 0.547 1 89.25 296 LEU B C 1
ATOM 5929 O O . LEU B 1 296 ? -9.891 -12.75 0.812 1 89.25 296 LEU B O 1
ATOM 5933 N N . GLY B 1 297 ? -8.766 -14.648 1.301 1 86.56 297 GLY B N 1
ATOM 5934 C CA . GLY B 1 297 ? -9.508 -14.828 2.541 1 86.56 297 GLY B CA 1
ATOM 5935 C C . GLY B 1 297 ? -9.062 -16.047 3.328 1 86.56 297 GLY B C 1
ATOM 5936 O O . GLY B 1 297 ? -8.539 -17 2.754 1 86.56 297 GLY B O 1
ATOM 5937 N N . HIS B 1 298 ? -9.234 -15.906 4.594 1 83.69 298 HIS B N 1
ATOM 5938 C CA . HIS B 1 298 ? -9.039 -17.078 5.434 1 83.69 298 HIS B CA 1
ATOM 5939 C C . HIS B 1 298 ? -10.141 -18.109 5.203 1 83.69 298 HIS B C 1
ATOM 5941 O O . HIS B 1 298 ? -11.328 -17.781 5.23 1 83.69 298 HIS B O 1
ATOM 5947 N N . LEU B 1 299 ? -9.695 -19.266 5.016 1 80.25 299 LEU B N 1
ATOM 5948 C CA . LEU B 1 299 ? -10.625 -20.344 4.703 1 80.25 299 LEU B CA 1
ATOM 5949 C C . LEU B 1 299 ? -11.688 -20.484 5.785 1 80.25 299 LEU B C 1
ATOM 5951 O O . LEU B 1 299 ? -12.852 -20.766 5.488 1 80.25 299 LEU B O 1
ATOM 5955 N N . GLU B 1 300 ? -11.312 -20.188 6.977 1 78.5 300 GLU B N 1
ATOM 5956 C CA . GLU B 1 300 ? -12.219 -20.344 8.109 1 78.5 300 GLU B CA 1
ATOM 5957 C C . GLU B 1 300 ? -13.336 -19.312 8.07 1 78.5 300 GLU B C 1
ATOM 5959 O O . GLU B 1 300 ? -14.414 -19.531 8.625 1 78.5 300 GLU B O 1
ATOM 5964 N N . LEU B 1 301 ? -13.086 -18.266 7.434 1 72.56 301 LEU B N 1
ATOM 5965 C CA . LEU B 1 301 ? -14.047 -17.172 7.445 1 72.56 301 LEU B CA 1
ATOM 5966 C C . LEU B 1 301 ? -15.016 -17.281 6.277 1 72.56 301 LEU B C 1
ATOM 5968 O O . LEU B 1 301 ? -16 -16.547 6.211 1 72.56 301 LEU B O 1
ATOM 5972 N N . MET B 1 302 ? -14.68 -18.156 5.371 1 73 302 MET B N 1
ATOM 5973 C CA . MET B 1 302 ? -15.492 -18.234 4.16 1 73 302 MET B CA 1
ATOM 5974 C C . MET B 1 302 ? -16.469 -19.391 4.23 1 73 302 MET B C 1
ATOM 5976 O O . MET B 1 302 ? -16.109 -20.5 4.648 1 73 302 MET B O 1
ATOM 5980 N N . ALA B 1 303 ? -17.734 -19.094 4.137 1 61.62 303 ALA B N 1
ATOM 5981 C CA . ALA B 1 303 ? -18.781 -20.125 4.137 1 61.62 303 ALA B CA 1
ATOM 5982 C C . ALA B 1 303 ? -18.75 -20.938 2.844 1 61.62 303 ALA B C 1
ATOM 5984 O O . ALA B 1 303 ? -19.422 -21.953 2.73 1 61.62 303 ALA B O 1
ATOM 5985 N N . GLY B 1 304 ? -18.188 -20.422 1.762 1 56.69 304 GLY B N 1
ATOM 5986 C CA . GLY B 1 304 ? -18.406 -20.891 0.407 1 56.69 304 GLY B CA 1
ATOM 5987 C C . GLY B 1 304 ? -17.812 -22.266 0.157 1 56.69 304 GLY B C 1
ATOM 5988 O O . GLY B 1 304 ? -17.922 -22.812 -0.947 1 56.69 304 GLY B O 1
ATOM 5989 N N . GLY B 1 305 ? -17.422 -22.969 1.186 1 58 305 GLY B N 1
ATOM 5990 C CA . GLY B 1 305 ? -17.031 -24.344 0.967 1 58 305 GLY B CA 1
ATOM 5991 C C . GLY B 1 305 ? -15.719 -24.484 0.205 1 58 305 GLY B C 1
ATOM 5992 O O . GLY B 1 305 ? -14.844 -23.625 0.312 1 58 305 GLY B O 1
ATOM 5993 N N . GLU B 1 306 ? -15.484 -25.562 -0.663 1 59.53 306 GLU B N 1
ATOM 5994 C CA . GLU B 1 306 ? -14.289 -26.047 -1.353 1 59.53 306 GLU B CA 1
ATOM 5995 C C . GLU B 1 306 ? -13.875 -25.109 -2.475 1 59.53 306 GLU B C 1
ATOM 5997 O O . GLU B 1 306 ? -12.695 -25.016 -2.82 1 59.53 306 GLU B O 1
ATOM 6002 N N . ASP B 1 307 ? -14.734 -24.297 -2.854 1 76.69 307 ASP B N 1
ATOM 6003 C CA . ASP B 1 307 ? -14.43 -23.531 -4.059 1 76.69 307 ASP B CA 1
ATOM 6004 C C . ASP B 1 307 ? -14.289 -22.047 -3.742 1 76.69 307 ASP B C 1
ATOM 6006 O O . ASP B 1 307 ? -14.211 -21.203 -4.652 1 76.69 307 ASP B O 1
ATOM 6010 N N . ALA B 1 308 ? -14.148 -21.812 -2.459 1 84.5 308 ALA B N 1
ATOM 6011 C CA . ALA B 1 308 ? -14 -20.406 -2.1 1 84.5 308 ALA B CA 1
ATOM 6012 C C . ALA B 1 308 ? -12.586 -19.906 -2.387 1 84.5 308 ALA B C 1
ATOM 6014 O O . ALA B 1 308 ? -11.609 -20.547 -2.004 1 84.5 308 ALA B O 1
ATOM 6015 N N . ALA B 1 309 ? -12.539 -18.844 -3.111 1 89.56 309 ALA B N 1
ATOM 6016 C CA . ALA B 1 309 ? -11.25 -18.312 -3.527 1 89.56 309 ALA B CA 1
ATOM 6017 C C . ALA B 1 309 ? -10.938 -17 -2.791 1 89.56 309 ALA B C 1
ATOM 6019 O O . ALA B 1 309 ? -9.906 -16.375 -3.033 1 89.56 309 ALA B O 1
ATOM 6020 N N . GLY B 1 310 ? -11.828 -16.578 -1.882 1 89.81 310 GLY B N 1
ATOM 6021 C CA . GLY B 1 310 ? -11.555 -15.406 -1.072 1 89.81 310 GLY B CA 1
ATOM 6022 C C . GLY B 1 310 ? -12.539 -14.281 -1.302 1 89.81 310 GLY B C 1
ATOM 6023 O O . GLY B 1 310 ? -13.438 -14.391 -2.141 1 89.81 310 GLY B O 1
ATOM 6024 N N . PHE B 1 311 ? -12.422 -13.266 -0.509 1 88.69 311 PHE B N 1
ATOM 6025 C CA . PHE B 1 311 ? -13.188 -12.039 -0.68 1 88.69 311 PHE B CA 1
ATOM 6026 C C . PHE B 1 311 ? -12.562 -11.156 -1.756 1 88.69 311 PHE B C 1
ATOM 6028 O O . PHE B 1 311 ? -11.352 -10.93 -1.757 1 88.69 311 PHE B O 1
ATOM 6035 N N . VAL B 1 312 ? -13.367 -10.672 -2.656 1 89.44 312 VAL B N 1
ATOM 6036 C CA . VAL B 1 312 ? -12.867 -9.836 -3.742 1 89.44 312 VAL B CA 1
ATOM 6037 C C . VAL B 1 312 ? -12.312 -8.531 -3.178 1 89.44 312 VAL B C 1
ATOM 6039 O O . VAL B 1 312 ? -12.953 -7.895 -2.336 1 89.44 312 VAL B O 1
ATOM 6042 N N . PHE B 1 313 ? -11.148 -8.18 -3.6 1 87.19 313 PHE B N 1
ATOM 6043 C CA . PHE B 1 313 ? -10.492 -6.969 -3.119 1 87.19 313 PHE B CA 1
ATOM 6044 C C . PHE B 1 313 ? -11.203 -5.723 -3.633 1 87.19 313 PHE B C 1
ATOM 6046 O O . PHE B 1 313 ? -11.859 -5.766 -4.676 1 87.19 313 PHE B O 1
ATOM 6053 N N . PRO B 1 314 ? -10.938 -4.52 -2.973 1 80.31 314 PRO B N 1
ATOM 6054 C CA . PRO B 1 314 ? -11.617 -3.279 -3.35 1 80.31 314 PRO B CA 1
ATOM 6055 C C . PRO B 1 314 ? -11.188 -2.76 -4.719 1 80.31 314 PRO B C 1
ATOM 6057 O O . PRO B 1 314 ? -11.922 -1.992 -5.352 1 80.31 314 PRO B O 1
ATOM 6060 N N . TRP B 1 315 ? -10.047 -3.199 -5.23 1 80.69 315 TRP B N 1
ATOM 6061 C CA . TRP B 1 315 ? -9.531 -2.633 -6.469 1 80.69 315 TRP B CA 1
ATOM 6062 C C . TRP B 1 315 ? -9.898 -3.506 -7.664 1 80.69 315 TRP B C 1
ATOM 6064 O O . TRP B 1 315 ? -9.555 -3.189 -8.805 1 80.69 315 TRP B O 1
ATOM 6074 N N . ALA B 1 316 ? -10.555 -4.598 -7.383 1 86.31 316 ALA B N 1
ATOM 6075 C CA . ALA B 1 316 ? -10.898 -5.543 -8.445 1 86.31 316 ALA B CA 1
ATOM 6076 C C . ALA B 1 316 ? -12.398 -5.559 -8.703 1 86.31 316 ALA B C 1
ATOM 6078 O O . ALA B 1 316 ? -13.195 -5.512 -7.766 1 86.31 316 ALA B O 1
ATOM 6079 N N . ASP B 1 317 ? -12.742 -5.5 -9.945 1 88.12 317 ASP B N 1
ATOM 6080 C CA . ASP B 1 317 ? -14.109 -5.77 -10.391 1 88.12 317 ASP B CA 1
ATOM 6081 C C . ASP B 1 317 ? -14.227 -7.176 -10.969 1 88.12 317 ASP B C 1
ATOM 6083 O O . ASP B 1 317 ? -13.523 -7.523 -11.922 1 88.12 317 ASP B O 1
ATOM 6087 N N . VAL B 1 318 ? -15.07 -7.91 -10.344 1 92.38 318 VAL B N 1
ATOM 6088 C CA . VAL B 1 318 ? -15.305 -9.266 -10.828 1 92.38 318 VAL B CA 1
ATOM 6089 C C . VAL B 1 318 ? -16.766 -9.43 -11.227 1 92.38 318 VAL B C 1
ATOM 6091 O O . VAL B 1 318 ? -17.672 -9.133 -10.43 1 92.38 318 VAL B O 1
ATOM 6094 N N . GLN B 1 319 ? -16.969 -9.836 -12.477 1 92.75 319 GLN B N 1
ATOM 6095 C CA . GLN B 1 319 ? -18.328 -10.141 -12.953 1 92.75 319 GLN B CA 1
ATOM 6096 C C . GLN B 1 319 ? -18.422 -11.578 -13.461 1 92.75 319 GLN B C 1
ATOM 6098 O O . GLN B 1 319 ? -17.406 -12.164 -13.859 1 92.75 319 GLN B O 1
ATOM 6103 N N . VAL B 1 320 ? -19.578 -12.086 -13.305 1 95.06 320 VAL B N 1
ATOM 6104 C CA . VAL B 1 320 ? -19.875 -13.43 -13.789 1 95.06 320 VAL B CA 1
ATOM 6105 C C . VAL B 1 320 ? -20.906 -13.352 -14.914 1 95.06 320 VAL B C 1
ATOM 6107 O O . VAL B 1 320 ? -21.953 -12.719 -14.758 1 95.06 320 VAL B O 1
ATOM 6110 N N . LEU B 1 321 ? -20.547 -14.008 -16 1 94.69 321 LEU B N 1
ATOM 6111 C CA . LEU B 1 321 ? -21.391 -13.859 -17.188 1 94.69 321 LEU B CA 1
ATOM 6112 C C . LEU B 1 321 ? -22.031 -15.195 -17.562 1 94.69 321 LEU B C 1
ATOM 6114 O O . LEU B 1 321 ? -21.406 -16.25 -17.453 1 94.69 321 LEU B O 1
ATOM 6118 N N . SER B 1 322 ? -23.266 -15.031 -18.078 1 92.56 322 SER B N 1
ATOM 6119 C CA . SER B 1 322 ? -23.922 -16.172 -18.719 1 92.56 322 SER B CA 1
ATOM 6120 C C . SER B 1 322 ? -23.328 -16.422 -20.109 1 92.56 322 SER B C 1
ATOM 6122 O O . SER B 1 322 ? -22.578 -15.609 -20.641 1 92.56 322 SER B O 1
ATOM 6124 N N . PRO B 1 323 ? -23.656 -17.562 -20.641 1 86.75 323 PRO B N 1
ATOM 6125 C CA . PRO B 1 323 ? -23.203 -17.844 -22 1 86.75 323 PRO B CA 1
ATOM 6126 C C . PRO B 1 323 ? -23.672 -16.812 -23.016 1 86.75 323 PRO B C 1
ATOM 6128 O O . PRO B 1 323 ? -23.047 -16.625 -24.062 1 86.75 323 PRO B O 1
ATOM 6131 N N . GLU B 1 324 ? -24.75 -16.094 -22.734 1 89.62 324 GLU B N 1
ATOM 6132 C CA . GLU B 1 324 ? -25.297 -15.078 -23.609 1 89.62 324 GLU B CA 1
ATOM 6133 C C . GLU B 1 324 ? -24.641 -13.727 -23.375 1 89.62 324 GLU B C 1
ATOM 6135 O O . GLU B 1 324 ? -24.969 -12.742 -24.047 1 89.62 324 GLU B O 1
ATOM 6140 N N . GLY B 1 325 ? -23.766 -13.719 -22.438 1 89.69 325 GLY B N 1
ATOM 6141 C CA . GLY B 1 325 ? -23.016 -12.492 -22.219 1 89.69 325 GLY B CA 1
ATOM 6142 C C . GLY B 1 325 ? -23.672 -11.562 -21.203 1 89.69 325 GLY B C 1
ATOM 6143 O O . GLY B 1 325 ? -23.312 -10.391 -21.109 1 89.69 325 GLY B O 1
ATOM 6144 N N . ARG B 1 326 ? -24.734 -12.07 -20.484 1 91.56 326 ARG B N 1
ATOM 6145 C CA . ARG B 1 326 ? -25.406 -11.258 -19.484 1 91.56 326 ARG B CA 1
ATOM 6146 C C . ARG B 1 326 ? -24.75 -11.422 -18.109 1 91.56 326 ARG B C 1
ATOM 6148 O O . ARG B 1 326 ? -24.359 -12.523 -17.734 1 91.56 326 ARG B O 1
ATOM 6155 N N . VAL B 1 327 ? -24.594 -10.312 -17.406 1 91.88 327 VAL B N 1
ATOM 6156 C CA . VAL B 1 327 ? -24.047 -10.367 -16.047 1 91.88 327 VAL B CA 1
ATOM 6157 C C . VAL B 1 327 ? -25.031 -11.086 -15.141 1 91.88 327 VAL B C 1
ATOM 6159 O O . VAL B 1 327 ? -26.219 -10.734 -15.086 1 91.88 327 VAL B O 1
ATOM 6162 N N . LEU B 1 328 ? -24.578 -12.039 -14.414 1 93.38 328 LEU B N 1
ATOM 6163 C CA . LEU B 1 328 ? -25.422 -12.867 -13.555 1 93.38 328 LEU B CA 1
ATOM 6164 C C . LEU B 1 328 ? -25.5 -12.281 -12.148 1 93.38 328 LEU B C 1
ATOM 6166 O O . LEU B 1 328 ? -24.562 -11.625 -11.688 1 93.38 328 LEU B O 1
ATOM 6170 N N . PRO B 1 329 ? -26.641 -12.523 -11.469 1 87.88 329 PRO B N 1
ATOM 6171 C CA . PRO B 1 329 ? -26.75 -12.109 -10.07 1 87.88 329 PRO B CA 1
ATOM 6172 C C . PRO B 1 329 ? -25.812 -12.875 -9.148 1 87.88 329 PRO B C 1
ATOM 6174 O O . PRO B 1 329 ? -25.266 -13.914 -9.539 1 87.88 329 PRO B O 1
ATOM 6177 N N . PRO B 1 330 ? -25.656 -12.352 -7.949 1 87.12 330 PRO B N 1
ATOM 6178 C CA . PRO B 1 330 ? -24.781 -13.016 -6.988 1 87.12 330 PRO B CA 1
ATOM 6179 C C . PRO B 1 330 ? -25.141 -14.477 -6.758 1 87.12 330 PRO B C 1
ATOM 6181 O O . PRO B 1 330 ? -26.328 -14.82 -6.684 1 87.12 330 PRO B O 1
ATOM 6184 N N . GLY B 1 331 ? -24.141 -15.305 -6.762 1 87.88 331 GLY B N 1
ATOM 6185 C CA . GLY B 1 331 ? -24.312 -16.703 -6.418 1 87.88 331 GLY B CA 1
ATOM 6186 C C . GLY B 1 331 ? -24.484 -17.594 -7.629 1 87.88 331 GLY B C 1
ATOM 6187 O O . GLY B 1 331 ? -24.359 -18.812 -7.531 1 87.88 331 GLY B O 1
ATOM 6188 N N . GLN B 1 332 ? -24.797 -17.031 -8.727 1 91.56 332 GLN B N 1
ATOM 6189 C CA . GLN B 1 332 ? -24.984 -17.844 -9.93 1 91.56 332 GLN B CA 1
ATOM 6190 C C . GLN B 1 332 ? -23.641 -18.109 -10.625 1 91.56 332 GLN B C 1
ATOM 6192 O O . GLN B 1 332 ? -22.781 -17.219 -10.688 1 91.56 332 GLN B O 1
ATOM 6197 N N . ILE B 1 333 ? -23.531 -19.281 -11.195 1 89.56 333 ILE B N 1
ATOM 6198 C CA . ILE B 1 333 ? -22.281 -19.734 -11.773 1 89.56 333 ILE B CA 1
ATOM 6199 C C . ILE B 1 333 ? -22.203 -19.344 -13.242 1 89.56 333 ILE B C 1
ATOM 6201 O O . ILE B 1 333 ? -23.188 -19.484 -13.984 1 89.56 333 ILE B O 1
ATOM 6205 N N . GLY B 1 334 ? -21.141 -18.844 -13.633 1 93.56 334 GLY B N 1
ATOM 6206 C CA . GLY B 1 334 ? -20.859 -18.469 -15.016 1 93.56 334 GLY B CA 1
ATOM 6207 C C . GLY B 1 334 ? -19.391 -18.172 -15.25 1 93.56 334 GLY B C 1
ATOM 6208 O O . GLY B 1 334 ? -18.531 -18.609 -14.477 1 93.56 334 GLY B O 1
ATOM 6209 N N . GLU B 1 335 ? -19.109 -17.578 -16.422 1 94.44 335 GLU B N 1
ATOM 6210 C CA . GLU B 1 335 ? -17.734 -17.234 -16.75 1 94.44 335 GLU B CA 1
ATOM 6211 C C . GLU B 1 335 ? -17.297 -15.961 -16.047 1 94.44 335 GLU B C 1
ATOM 6213 O O . GLU B 1 335 ? -18.016 -14.961 -16.047 1 94.44 335 GLU B O 1
ATOM 6218 N N . ILE B 1 336 ? -16.109 -16.031 -15.484 1 95.12 336 ILE B N 1
ATOM 6219 C CA . ILE B 1 336 ? -15.578 -14.914 -14.711 1 95.12 336 ILE B CA 1
ATOM 6220 C C . ILE B 1 336 ? -14.836 -13.953 -15.641 1 95.12 336 ILE B C 1
ATOM 6222 O O . ILE B 1 336 ? -14.094 -14.383 -16.516 1 95.12 336 ILE B O 1
ATOM 6226 N N . ARG B 1 337 ? -15.062 -12.688 -15.531 1 95.75 337 ARG B N 1
ATOM 6227 C CA . ARG B 1 337 ? -14.18 -11.672 -16.109 1 95.75 337 ARG B CA 1
ATOM 6228 C C . ARG B 1 337 ? -13.758 -10.664 -15.047 1 95.75 337 ARG B C 1
ATOM 6230 O O . ARG B 1 337 ? -14.461 -10.461 -14.055 1 95.75 337 ARG B O 1
ATOM 6237 N N . ILE B 1 338 ? -12.602 -10.094 -15.188 1 95.12 338 ILE B N 1
ATOM 6238 C CA . ILE B 1 338 ? -11.984 -9.289 -14.141 1 95.12 338 ILE B CA 1
ATOM 6239 C C . ILE B 1 338 ? -11.492 -7.969 -14.727 1 95.12 338 ILE B C 1
ATOM 6241 O O . ILE B 1 338 ? -10.938 -7.934 -15.828 1 95.12 338 ILE B O 1
ATOM 6245 N N . ARG B 1 339 ? -11.727 -6.938 -14.062 1 91.56 339 ARG B N 1
ATOM 6246 C CA . ARG B 1 339 ? -11.18 -5.617 -14.344 1 91.56 339 ARG B CA 1
ATOM 6247 C C . ARG B 1 339 ? -10.617 -4.977 -13.078 1 91.56 339 ARG B C 1
ATOM 6249 O O . ARG B 1 339 ? -11.055 -5.293 -11.969 1 91.56 339 ARG B O 1
ATOM 6256 N N . GLY B 1 340 ? -9.586 -4.148 -13.195 1 84.88 340 GLY B N 1
ATOM 6257 C CA . GLY B 1 340 ? -9.008 -3.512 -12.023 1 84.88 340 GLY B CA 1
ATOM 6258 C C . GLY B 1 340 ? -7.812 -2.639 -12.344 1 84.88 340 GLY B C 1
ATOM 6259 O O . GLY B 1 340 ? -7.363 -2.588 -13.492 1 84.88 340 GLY B O 1
ATOM 6260 N N . ASP B 1 341 ? -7.324 -2.008 -11.328 1 75.12 341 ASP B N 1
ATOM 6261 C CA . ASP B 1 341 ? -6.25 -1.026 -11.445 1 75.12 341 ASP B CA 1
ATOM 6262 C C . ASP B 1 341 ? -4.926 -1.701 -11.789 1 75.12 341 ASP B C 1
ATOM 6264 O O . ASP B 1 341 ? -4.004 -1.052 -12.289 1 75.12 341 ASP B O 1
ATOM 6268 N N . GLU B 1 342 ? -4.832 -3.01 -11.625 1 80.62 342 GLU B N 1
ATOM 6269 C CA . GLU B 1 342 ? -3.578 -3.732 -11.805 1 80.62 342 GLU B CA 1
ATOM 6270 C C . GLU B 1 342 ? -3.572 -4.512 -13.117 1 80.62 342 GLU B C 1
ATOM 6272 O O . GLU B 1 342 ? -2.58 -5.16 -13.461 1 80.62 342 GLU B O 1
ATOM 6277 N N . LEU B 1 343 ? -4.641 -4.43 -13.812 1 88.62 343 LEU B N 1
ATOM 6278 C CA . LEU B 1 343 ? -4.766 -5.219 -15.039 1 88.62 343 LEU B CA 1
ATOM 6279 C C . LEU B 1 343 ? -3.771 -4.75 -16.094 1 88.62 343 LEU B C 1
ATOM 6281 O O . LEU B 1 343 ? -3.633 -3.549 -16.328 1 88.62 343 LEU B O 1
ATOM 6285 N N . VAL B 1 344 ? -3.074 -5.684 -16.656 1 93.94 344 VAL B N 1
ATOM 6286 C CA . VAL B 1 344 ? -2.148 -5.363 -17.734 1 93.94 344 VAL B CA 1
ATOM 6287 C C . VAL B 1 344 ? -2.924 -5.145 -19.031 1 93.94 344 VAL B C 1
ATOM 6289 O O . VAL B 1 344 ? -4.086 -5.539 -19.141 1 93.94 344 VAL B O 1
ATOM 6292 N N . ASP B 1 345 ? -2.281 -4.578 -20.016 1 88.56 345 ASP B N 1
ATOM 6293 C CA . ASP B 1 345 ? -2.957 -4.238 -21.266 1 88.56 345 ASP B CA 1
ATOM 6294 C C . ASP B 1 345 ? -3.012 -5.441 -22.203 1 88.56 345 ASP B C 1
ATOM 6296 O O . ASP B 1 345 ? -3.812 -5.465 -23.141 1 88.56 345 ASP B O 1
ATOM 6300 N N . GLY B 1 346 ? -2.166 -6.336 -22.031 1 94.69 346 GLY B N 1
ATOM 6301 C CA . GLY B 1 346 ? -2.086 -7.496 -22.891 1 94.69 346 GLY B CA 1
ATOM 6302 C C . GLY B 1 346 ? -0.772 -8.25 -22.766 1 94.69 346 GLY B C 1
ATOM 6303 O O . GLY B 1 346 ? 0 -8.008 -21.844 1 94.69 346 GLY B O 1
ATOM 6304 N N . TYR B 1 347 ? -0.647 -9.195 -23.719 1 94.69 347 TYR B N 1
ATOM 6305 C CA . TYR B 1 347 ? 0.568 -10 -23.75 1 94.69 347 TYR B CA 1
ATOM 6306 C C . TYR B 1 347 ? 1.609 -9.383 -24.672 1 94.69 347 TYR B C 1
ATOM 6308 O O . TYR B 1 347 ? 1.272 -8.875 -25.75 1 94.69 347 TYR B O 1
ATOM 6316 N N . LEU B 1 348 ? 2.816 -9.406 -24.172 1 93.38 348 LEU B N 1
ATOM 6317 C CA . LEU B 1 348 ? 3.918 -8.875 -24.969 1 93.38 348 LEU B CA 1
ATOM 6318 C C . LEU B 1 348 ? 4.109 -9.695 -26.234 1 93.38 348 LEU B C 1
ATOM 6320 O O . LEU B 1 348 ? 4.211 -10.922 -26.188 1 93.38 348 LEU B O 1
ATOM 6324 N N . ASP B 1 349 ? 4.121 -9.117 -27.391 1 89.38 349 ASP B N 1
ATOM 6325 C CA . ASP B 1 349 ? 4.391 -9.703 -28.703 1 89.38 349 ASP B CA 1
ATOM 6326 C C . ASP B 1 349 ? 3.371 -10.789 -29.031 1 89.38 349 ASP B C 1
ATOM 6328 O O . ASP B 1 349 ? 3.717 -11.805 -29.641 1 89.38 349 ASP B O 1
ATOM 6332 N N . ASN B 1 350 ? 2.172 -10.688 -28.609 1 92.06 350 ASN B N 1
ATOM 6333 C CA . ASN B 1 350 ? 1.104 -11.656 -28.844 1 92.06 350 ASN B CA 1
ATOM 6334 C C . ASN B 1 350 ? -0.254 -10.969 -28.969 1 92.06 350 ASN B C 1
ATOM 6336 O O . ASN B 1 350 ? -1.122 -11.141 -28.109 1 92.06 350 ASN B O 1
ATOM 6340 N N . PRO B 1 351 ? -0.418 -10.281 -30.047 1 92.38 351 PRO B N 1
ATOM 6341 C CA . PRO B 1 351 ? -1.674 -9.547 -30.219 1 92.38 351 PRO B CA 1
ATOM 6342 C C . PRO B 1 351 ? -2.893 -10.461 -30.266 1 92.38 351 PRO B C 1
ATOM 6344 O O . PRO B 1 351 ? -3.949 -10.117 -29.734 1 92.38 351 PRO B O 1
ATOM 6347 N N . GLU B 1 352 ? -2.75 -11.57 -30.891 1 90.56 352 GLU B N 1
ATOM 6348 C CA . GLU B 1 352 ? -3.873 -12.492 -31 1 90.56 352 GLU B CA 1
ATOM 6349 C C . GLU B 1 352 ? -4.285 -13.016 -29.625 1 90.56 352 GLU B C 1
ATOM 6351 O O . GLU B 1 352 ? -5.469 -13.031 -29.297 1 90.56 352 GLU B O 1
ATOM 6356 N N . GLY B 1 353 ? -3.256 -13.438 -28.906 1 89.5 353 GLY B N 1
ATOM 6357 C CA . GLY B 1 353 ? -3.537 -13.875 -27.547 1 89.5 353 GLY B CA 1
ATOM 6358 C C . GLY B 1 353 ? -4.129 -12.789 -26.672 1 89.5 353 GLY B C 1
ATOM 6359 O O . GLY B 1 353 ? -5 -13.055 -25.844 1 89.5 353 GLY B O 1
ATOM 6360 N N . SER B 1 354 ? -3.725 -11.586 -26.953 1 94.31 354 SER B N 1
ATOM 6361 C CA . SER B 1 354 ? -4.246 -10.461 -26.188 1 94.31 354 SER B CA 1
ATOM 6362 C C . SER B 1 354 ? -5.715 -10.203 -26.516 1 94.31 354 SER B C 1
ATOM 6364 O O . SER B 1 354 ? -6.535 -10.039 -25.609 1 94.31 354 SER B O 1
ATOM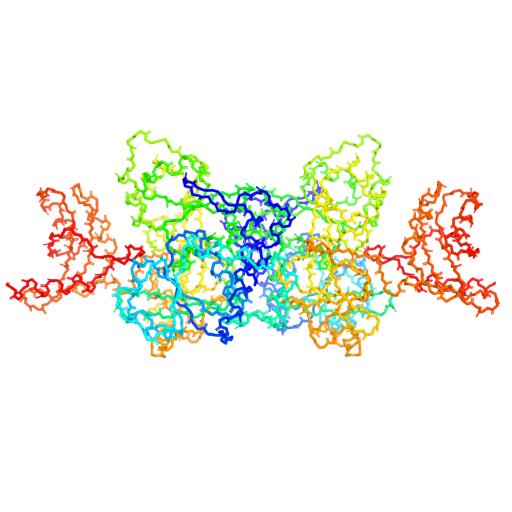 6366 N N . GLU B 1 355 ? -6.039 -10.258 -27.719 1 92.94 355 GLU B N 1
ATOM 6367 C CA . GLU B 1 355 ? -7.414 -10 -28.141 1 92.94 355 GLU B CA 1
ATOM 6368 C C . GLU B 1 355 ? -8.359 -11.07 -27.609 1 92.94 355 GLU B C 1
ATOM 6370 O O . GLU B 1 355 ? -9.523 -10.789 -27.312 1 92.94 355 GLU B O 1
ATOM 6375 N N . ALA B 1 356 ? -7.859 -12.203 -27.469 1 90.44 356 ALA B N 1
ATOM 6376 C CA . ALA B 1 356 ? -8.68 -13.328 -27.016 1 90.44 356 ALA B CA 1
ATOM 6377 C C . ALA B 1 356 ? -9.031 -13.188 -25.531 1 90.44 356 ALA B C 1
ATOM 6379 O O . ALA B 1 356 ? -10.094 -13.625 -25.109 1 90.44 356 ALA B O 1
ATOM 6380 N N . ARG B 1 357 ? -8.211 -12.547 -24.781 1 93.06 357 ARG B N 1
ATOM 6381 C CA . ARG B 1 357 ? -8.391 -12.57 -23.344 1 93.06 357 ARG B CA 1
ATOM 6382 C C . ARG B 1 357 ? -8.688 -11.18 -22.797 1 93.06 357 ARG B C 1
ATOM 6384 O O . ARG B 1 357 ? -9.227 -11.031 -21.688 1 93.06 357 ARG B O 1
ATOM 6391 N N . PHE B 1 358 ? -8.273 -10.25 -23.484 1 95.75 358 PHE B N 1
ATOM 6392 C CA . PHE B 1 358 ? -8.5 -8.867 -23.078 1 95.75 358 PHE B CA 1
ATOM 6393 C C . PHE B 1 358 ? -9.5 -8.188 -24 1 95.75 358 PHE B C 1
ATOM 6395 O O . PHE B 1 358 ? -9.188 -7.922 -25.172 1 95.75 358 PHE B O 1
ATOM 6402 N N . ARG B 1 359 ? -10.703 -7.977 -23.516 1 92.94 359 ARG B N 1
ATOM 6403 C CA . ARG B 1 359 ? -11.758 -7.391 -24.328 1 92.94 359 ARG B CA 1
ATOM 6404 C C . ARG B 1 359 ? -12.484 -6.281 -23.578 1 92.94 359 ARG B C 1
ATOM 6406 O O . ARG B 1 359 ? -12.977 -6.5 -22.469 1 92.94 359 ARG B O 1
ATOM 6413 N N . ASP B 1 360 ? -12.586 -5.102 -24.125 1 89 360 ASP B N 1
ATOM 6414 C CA . ASP B 1 360 ? -13.352 -3.975 -23.594 1 89 360 ASP B CA 1
ATOM 6415 C C . ASP B 1 360 ? -12.93 -3.648 -22.172 1 89 360 ASP B C 1
ATOM 6417 O O . ASP B 1 360 ? -13.781 -3.451 -21.297 1 89 360 ASP B O 1
ATOM 6421 N N . GLY B 1 361 ? -11.664 -3.818 -21.891 1 89.5 361 GLY B N 1
ATOM 6422 C CA . GLY B 1 361 ? -11.133 -3.449 -20.594 1 89.5 361 GLY B CA 1
ATOM 6423 C C . GLY B 1 361 ? -11.234 -4.566 -19.578 1 89.5 361 GLY B C 1
ATOM 6424 O O . GLY B 1 361 ? -10.883 -4.379 -18.406 1 89.5 361 GLY B O 1
ATOM 6425 N N . TRP B 1 362 ? -11.781 -5.68 -20.016 1 94 362 TRP B N 1
ATOM 6426 C CA . TRP B 1 362 ? -11.914 -6.824 -19.109 1 94 362 TRP B CA 1
ATOM 6427 C C . TRP B 1 362 ? -10.922 -7.922 -19.484 1 94 362 TRP B C 1
ATOM 6429 O O . TRP B 1 362 ? -10.641 -8.133 -20.672 1 94 362 TRP B O 1
ATOM 6439 N N . PHE B 1 363 ? -10.406 -8.594 -18.516 1 96.19 363 PHE B N 1
ATOM 6440 C CA . PHE B 1 363 ? -9.617 -9.812 -18.688 1 96.19 363 PHE B CA 1
ATOM 6441 C C . PHE B 1 363 ? -10.477 -11.055 -18.484 1 96.19 363 PHE B C 1
ATOM 6443 O O . PHE B 1 363 ? -11.195 -11.164 -17.5 1 96.19 363 PHE B O 1
ATOM 6450 N N . TRP B 1 364 ? -10.398 -11.891 -19.422 1 94.38 364 TRP B N 1
ATOM 6451 C CA . TRP B 1 364 ? -11.117 -13.164 -19.375 1 94.38 364 TRP B CA 1
ATOM 6452 C C . TRP B 1 364 ? -10.156 -14.312 -19.078 1 94.38 364 TRP B C 1
ATOM 6454 O O . TRP B 1 364 ? -9.57 -14.891 -20 1 94.38 364 TRP B O 1
ATOM 6464 N N . PRO B 1 365 ? -10.133 -14.695 -17.812 1 92.31 365 PRO B N 1
ATOM 6465 C CA . PRO B 1 365 ? -9.148 -15.719 -17.453 1 92.31 365 PRO B CA 1
ATOM 6466 C C . PRO B 1 365 ? -9.539 -17.109 -17.938 1 92.31 365 PRO B C 1
ATOM 6468 O O . PRO B 1 365 ? -8.711 -18.031 -17.922 1 92.31 365 PRO B O 1
ATOM 6471 N N . GLY B 1 366 ? -10.797 -17.281 -18.281 1 89.5 366 GLY B N 1
ATOM 6472 C CA . GLY B 1 366 ? -11.289 -18.594 -18.656 1 89.5 366 GLY B CA 1
ATOM 6473 C C . GLY B 1 366 ? -11.688 -19.438 -17.469 1 89.5 366 GLY B C 1
ATOM 6474 O O . GLY B 1 366 ? -11.648 -20.672 -17.516 1 89.5 366 GLY B O 1
ATOM 6475 N N . ASP B 1 367 ? -12.055 -18.828 -16.406 1 90.06 367 ASP B N 1
ATOM 6476 C CA . ASP B 1 367 ? -12.484 -19.5 -15.18 1 90.06 367 ASP B CA 1
ATOM 6477 C C . ASP B 1 367 ? -14 -19.422 -15.023 1 90.06 367 ASP B C 1
ATOM 6479 O O . ASP B 1 367 ? -14.625 -18.438 -15.406 1 90.06 367 ASP B O 1
ATOM 6483 N N . LEU B 1 368 ? -14.539 -20.531 -14.461 1 90.12 368 LEU B N 1
ATOM 6484 C CA . LEU B 1 368 ? -15.953 -20.594 -14.109 1 90.12 368 LEU B CA 1
ATOM 6485 C C . LEU B 1 368 ? -16.141 -20.438 -12.602 1 90.12 368 LEU B C 1
ATOM 6487 O O . LEU B 1 368 ? -15.383 -21 -11.812 1 90.12 368 LEU B O 1
ATOM 6491 N N . GLY B 1 369 ? -17.125 -19.656 -12.242 1 91.81 369 GLY B N 1
ATOM 6492 C CA . GLY B 1 369 ? -17.375 -19.469 -10.82 1 91.81 369 GLY B CA 1
ATOM 6493 C C . GLY B 1 369 ? -18.531 -18.547 -10.531 1 91.81 369 GLY B C 1
ATOM 6494 O O . GLY B 1 369 ? -19.422 -18.375 -11.359 1 91.81 369 GLY B O 1
ATOM 6495 N N . ALA B 1 370 ? -18.562 -18.094 -9.289 1 91.88 370 ALA B N 1
ATOM 6496 C CA . ALA B 1 370 ? -19.609 -17.219 -8.805 1 91.88 370 ALA B CA 1
ATOM 6497 C C . ALA B 1 370 ? -19.078 -16.234 -7.758 1 91.88 370 ALA B C 1
ATOM 6499 O O . ALA B 1 370 ? -18.016 -16.484 -7.172 1 91.88 370 ALA B O 1
ATOM 6500 N N . VAL B 1 371 ? -19.734 -15.125 -7.66 1 90.81 371 VAL B N 1
ATOM 6501 C CA . VAL B 1 371 ? -19.5 -14.211 -6.543 1 90.81 371 VAL B CA 1
ATOM 6502 C C . VAL B 1 371 ? -20.734 -14.148 -5.656 1 90.81 371 VAL B C 1
ATOM 6504 O O . VAL B 1 371 ? -21.844 -13.883 -6.137 1 90.81 371 VAL B O 1
ATOM 6507 N N . SER B 1 372 ? -20.531 -14.445 -4.414 1 85.69 372 SER B N 1
ATOM 6508 C CA . SER B 1 372 ? -21.656 -14.422 -3.488 1 85.69 372 SER B CA 1
ATOM 6509 C C . SER B 1 372 ? -22.094 -12.992 -3.184 1 85.69 372 SER B C 1
ATOM 6511 O O . SER B 1 372 ? -21.406 -12.031 -3.545 1 85.69 372 SER B O 1
ATOM 6513 N N . ALA B 1 373 ? -23.219 -12.93 -2.475 1 78.62 373 ALA B N 1
ATOM 6514 C CA . ALA B 1 373 ? -23.719 -11.625 -2.057 1 78.62 373 ALA B CA 1
ATOM 6515 C C . ALA B 1 373 ? -22.766 -10.961 -1.064 1 78.62 373 ALA B C 1
ATOM 6517 O O . ALA B 1 373 ? -22.688 -9.734 -0.989 1 78.62 373 ALA B O 1
ATOM 6518 N N . ALA B 1 374 ? -22.016 -11.82 -0.45 1 75.31 374 ALA B N 1
ATOM 6519 C CA . ALA B 1 374 ? -21.078 -11.312 0.547 1 75.31 374 ALA B CA 1
ATOM 6520 C C . ALA B 1 374 ? -19.734 -10.969 -0.089 1 75.31 374 ALA B C 1
ATOM 6522 O O . ALA B 1 374 ? -18.812 -10.516 0.596 1 75.31 374 ALA B O 1
ATOM 6523 N N . GLY B 1 375 ? -19.578 -11.18 -1.366 1 82.5 375 GLY B N 1
ATOM 6524 C CA . GLY B 1 375 ? -18.375 -10.805 -2.068 1 82.5 375 GLY B CA 1
ATOM 6525 C C . GLY B 1 375 ? -17.328 -11.906 -2.098 1 82.5 375 GLY B C 1
ATOM 6526 O O . GLY B 1 375 ? -16.156 -11.648 -2.369 1 82.5 375 GLY B O 1
ATOM 6527 N N . VAL B 1 376 ? -17.797 -13.086 -1.795 1 87.62 376 VAL B N 1
ATOM 6528 C CA . VAL B 1 376 ? -16.891 -14.219 -1.843 1 87.62 376 VAL B CA 1
ATOM 6529 C C . VAL B 1 376 ? -16.828 -14.781 -3.26 1 87.62 376 VAL B C 1
ATOM 6531 O O . VAL B 1 376 ? -17.875 -15.117 -3.84 1 87.62 376 VAL B O 1
ATOM 6534 N N . LEU B 1 377 ? -15.648 -14.836 -3.742 1 92.31 377 LEU B N 1
ATOM 6535 C CA . LEU B 1 377 ? -15.422 -15.438 -5.055 1 92.31 377 LEU B CA 1
ATOM 6536 C C . LEU B 1 377 ? -15.273 -16.953 -4.938 1 92.31 377 LEU B C 1
ATOM 6538 O O . LEU B 1 377 ? -14.508 -17.438 -4.098 1 92.31 377 LEU B O 1
ATOM 6542 N N . GLN B 1 378 ? -16.062 -17.609 -5.707 1 89.69 378 GLN B N 1
ATOM 6543 C CA . GLN B 1 378 ? -15.93 -19.047 -5.871 1 89.69 378 GLN B CA 1
ATOM 6544 C C . GLN B 1 378 ? -15.43 -19.406 -7.27 1 89.69 378 GLN B C 1
ATOM 6546 O O . GLN B 1 378 ? -15.93 -18.859 -8.266 1 89.69 378 GLN B O 1
ATOM 6551 N N . VAL B 1 379 ? -14.43 -20.188 -7.309 1 89.75 379 VAL B N 1
ATOM 6552 C CA . VAL B 1 379 ? -13.883 -20.625 -8.594 1 89.75 379 VAL B CA 1
ATOM 6553 C C . VAL B 1 379 ? -14.016 -22.141 -8.727 1 89.75 379 VAL B C 1
ATOM 6555 O O . VAL B 1 379 ? -13.391 -22.891 -7.969 1 89.75 379 VAL B O 1
ATOM 6558 N N . MET B 1 380 ? -14.688 -22.547 -9.633 1 82.06 380 MET B N 1
ATOM 6559 C CA . MET B 1 380 ? -15.039 -23.969 -9.766 1 82.06 380 MET B CA 1
ATOM 6560 C C . MET B 1 380 ? -14.078 -24.672 -10.719 1 82.06 380 MET B C 1
ATOM 6562 O O . MET B 1 380 ? -13.938 -25.891 -10.664 1 82.06 380 MET B O 1
ATOM 6566 N N . GLY B 1 381 ? -13.539 -23.984 -11.562 1 79.25 381 GLY B N 1
ATOM 6567 C CA . GLY B 1 381 ? -12.625 -24.562 -12.539 1 79.25 381 GLY B CA 1
ATOM 6568 C C . GLY B 1 381 ? -12.445 -23.703 -13.773 1 79.25 381 GLY B C 1
ATOM 6569 O O . GLY B 1 381 ? -12.859 -22.547 -13.797 1 79.25 381 GLY B O 1
ATOM 6570 N N . ARG B 1 382 ? -11.727 -24.297 -14.703 1 77.19 382 ARG B N 1
ATOM 6571 C CA . ARG B 1 382 ? -11.461 -23.594 -15.953 1 77.19 382 ARG B CA 1
ATOM 6572 C C . ARG B 1 382 ? -12.461 -24 -17.031 1 77.19 382 ARG B C 1
ATOM 6574 O O . ARG B 1 382 ? -12.891 -25.156 -17.094 1 77.19 382 ARG B O 1
ATOM 6581 N N . THR B 1 383 ? -12.711 -23.031 -17.828 1 71.5 383 THR B N 1
ATOM 6582 C CA . THR B 1 383 ? -13.578 -23.328 -18.953 1 71.5 383 THR B CA 1
ATOM 6583 C C . THR B 1 383 ? -12.922 -24.328 -19.906 1 71.5 383 THR B C 1
ATOM 6585 O O . THR B 1 383 ? -13.602 -25.188 -20.484 1 71.5 383 THR B O 1
ATOM 6588 N N . ASP B 1 384 ? -11.555 -24.141 -19.875 1 67.69 384 ASP B N 1
ATOM 6589 C CA . ASP B 1 384 ? -10.805 -25.031 -20.75 1 67.69 384 ASP B CA 1
ATOM 6590 C C . ASP B 1 384 ? -10.75 -26.438 -20.156 1 67.69 384 ASP B C 1
ATOM 6592 O O . ASP B 1 384 ? -10.43 -27.406 -20.875 1 67.69 384 ASP B O 1
ATOM 6596 N N . ASP B 1 385 ? -11.141 -26.5 -18.938 1 69.56 385 ASP B N 1
ATOM 6597 C CA . ASP B 1 385 ? -11.094 -27.797 -18.266 1 69.56 385 ASP B CA 1
ATOM 6598 C C . ASP B 1 385 ? -12.477 -28.438 -18.203 1 69.56 385 ASP B C 1
ATOM 6600 O O . ASP B 1 385 ? -12.672 -29.438 -17.516 1 69.56 385 ASP B O 1
ATOM 6604 N N . LEU B 1 386 ? -13.312 -27.75 -18.844 1 69.5 386 LEU B N 1
ATOM 6605 C CA . LEU B 1 386 ? -14.633 -28.359 -18.969 1 69.5 386 LEU B CA 1
ATOM 6606 C C . LEU B 1 386 ? -14.609 -29.5 -19.984 1 69.5 386 LEU B C 1
ATOM 6608 O O . LEU B 1 386 ? -14.195 -29.312 -21.141 1 69.5 386 LEU B O 1
ATOM 6612 N N . MET B 1 387 ? -14.836 -30.688 -19.484 1 73.62 387 MET B N 1
ATOM 6613 C CA . MET B 1 387 ? -14.875 -31.875 -20.328 1 73.62 387 MET B CA 1
ATOM 6614 C C . MET B 1 387 ? -16.266 -32.094 -20.922 1 73.62 387 MET B C 1
ATOM 6616 O O . MET B 1 387 ? -17.234 -32.25 -20.172 1 73.62 387 MET B O 1
ATOM 6620 N N . ASN B 1 388 ? -16.391 -31.891 -22.25 1 74.62 388 ASN B N 1
ATOM 6621 C CA . ASN B 1 388 ? -17.641 -32.219 -22.922 1 74.62 388 ASN B CA 1
ATOM 6622 C C . ASN B 1 388 ? -17.75 -33.719 -23.203 1 74.62 388 ASN B C 1
ATOM 6624 O O . ASN B 1 388 ? -17 -34.25 -24.031 1 74.62 388 ASN B O 1
ATOM 6628 N N . ILE B 1 389 ? -18.547 -34.344 -22.438 1 73 389 ILE B N 1
ATOM 6629 C CA . ILE B 1 389 ? -18.766 -35.781 -22.578 1 73 389 ILE B CA 1
ATOM 6630 C C . ILE B 1 389 ? -20.219 -36.062 -22.953 1 73 389 ILE B C 1
ATOM 6632 O O . ILE B 1 389 ? -21.109 -35.969 -22.109 1 73 389 ILE B O 1
ATOM 6636 N N . GLY B 1 390 ? -20.5 -36.469 -24.219 1 67 390 GLY B N 1
ATOM 6637 C CA . GLY B 1 390 ? -21.844 -36.812 -24.672 1 67 390 GLY B CA 1
ATOM 6638 C C . GLY B 1 390 ? -22.812 -35.656 -24.562 1 67 390 GLY B C 1
ATOM 6639 O O . GLY B 1 390 ? -23.969 -35.844 -24.172 1 67 390 GLY B O 1
ATOM 6640 N N . GLY B 1 391 ? -22.312 -34.406 -24.703 1 65.75 391 GLY B N 1
ATOM 6641 C CA . GLY B 1 391 ? -23.203 -33.25 -24.656 1 65.75 391 GLY B CA 1
ATOM 6642 C C . GLY B 1 391 ? -23.281 -32.625 -23.281 1 65.75 391 GLY B C 1
ATOM 6643 O O . GLY B 1 391 ? -23.859 -31.547 -23.125 1 65.75 391 GLY B O 1
ATOM 6644 N N . SER B 1 392 ? -22.797 -33.375 -22.328 1 74.56 392 SER B N 1
ATOM 6645 C CA . SER B 1 392 ? -22.766 -32.875 -20.969 1 74.56 392 SER B CA 1
ATOM 6646 C C . SER B 1 392 ? -21.375 -32.344 -20.609 1 74.56 392 SER B C 1
ATOM 6648 O O . SER B 1 392 ? -20.359 -32.875 -21.078 1 74.56 392 SER B O 1
ATOM 6650 N N . LYS B 1 393 ? -21.359 -31.25 -19.844 1 76.69 393 LYS B N 1
ATOM 6651 C CA . LYS B 1 393 ? -20.094 -30.656 -19.453 1 76.69 393 LYS B CA 1
ATOM 6652 C C . LYS B 1 393 ? -19.75 -30.984 -18.016 1 76.69 393 LYS B C 1
ATOM 6654 O O . LYS B 1 393 ? -20.609 -30.906 -17.125 1 76.69 393 LYS B O 1
ATOM 6659 N N . PHE B 1 394 ? -18.516 -31.516 -17.875 1 77.81 394 PHE B N 1
ATOM 6660 C CA . PHE B 1 394 ? -18.031 -31.875 -16.562 1 77.81 394 PHE B CA 1
ATOM 6661 C C . PHE B 1 394 ? -16.719 -31.172 -16.25 1 77.81 394 PHE B C 1
ATOM 6663 O O . PHE B 1 394 ? -15.867 -31 -17.125 1 77.81 394 PHE B O 1
ATOM 6670 N N . LEU B 1 395 ? -16.594 -30.734 -15.055 1 78.56 395 LEU B N 1
ATOM 6671 C CA . LEU B 1 395 ? -15.336 -30.125 -14.633 1 78.56 395 LEU B CA 1
ATOM 6672 C C . LEU B 1 395 ? -14.289 -31.188 -14.32 1 78.56 395 LEU B C 1
ATOM 6674 O O . LEU B 1 395 ? -14.5 -32.031 -13.445 1 78.56 395 LEU B O 1
ATOM 6678 N N . ALA B 1 396 ? -13.117 -31.094 -14.969 1 82.19 396 ALA B N 1
ATOM 6679 C CA . ALA B 1 396 ? -12.055 -32.094 -14.797 1 82.19 396 ALA B CA 1
ATOM 6680 C C . ALA B 1 396 ? -11.609 -32.156 -13.336 1 82.19 396 ALA B C 1
ATOM 6682 O O . ALA B 1 396 ? -11.422 -33.25 -12.797 1 82.19 396 ALA B O 1
ATOM 6683 N N . GLY B 1 397 ? -11.547 -31.031 -12.734 1 77.44 397 GLY B N 1
ATOM 6684 C CA . GLY B 1 397 ? -11.078 -30.969 -11.359 1 77.44 397 GLY B CA 1
ATOM 6685 C C . GLY B 1 397 ? -11.961 -31.734 -10.391 1 77.44 397 GLY B C 1
ATOM 6686 O O . GLY B 1 397 ? -11.461 -32.375 -9.453 1 77.44 397 GLY B O 1
ATOM 6687 N N . ARG B 1 398 ? -13.203 -31.625 -10.586 1 76 398 ARG B N 1
ATOM 6688 C CA . ARG B 1 398 ? -14.133 -32.344 -9.734 1 76 398 ARG B CA 1
ATOM 6689 C C . ARG B 1 398 ? -13.953 -33.875 -9.883 1 76 398 ARG B C 1
ATOM 6691 O O . ARG B 1 398 ? -14.016 -34.594 -8.898 1 76 398 ARG B O 1
ATOM 6698 N N . LEU B 1 399 ? -13.711 -34.219 -11.086 1 80.56 399 LEU B N 1
ATOM 6699 C CA . LEU B 1 399 ? -13.461 -35.625 -11.336 1 80.56 399 LEU B CA 1
ATOM 6700 C C . LEU B 1 399 ? -12.148 -36.062 -10.703 1 80.56 399 LEU B C 1
ATOM 6702 O O . LEU B 1 399 ? -12.07 -37.156 -10.117 1 80.56 399 LEU B O 1
ATOM 6706 N N . GLU B 1 400 ? -11.195 -35.219 -10.844 1 87.12 400 GLU B N 1
ATOM 6707 C CA . GLU B 1 400 ? -9.883 -35.531 -10.266 1 87.12 400 GLU B CA 1
ATOM 6708 C C . GLU B 1 400 ? -9.961 -35.656 -8.75 1 87.12 400 GLU B C 1
ATOM 6710 O O . GLU B 1 400 ? -9.359 -36.562 -8.18 1 87.12 400 GLU B O 1
ATOM 6715 N N . ALA B 1 401 ? -10.727 -34.844 -8.195 1 79.62 401 ALA B N 1
ATOM 6716 C CA . ALA B 1 401 ? -10.906 -34.875 -6.746 1 79.62 401 ALA B CA 1
ATOM 6717 C C . ALA B 1 401 ? -11.531 -36.219 -6.316 1 79.62 401 ALA B C 1
ATOM 6719 O O . ALA B 1 401 ? -11.164 -36.781 -5.285 1 79.62 401 ALA B O 1
ATOM 6720 N N . LEU B 1 402 ? -12.461 -36.719 -7.055 1 80.94 402 LEU B N 1
ATOM 6721 C CA . LEU B 1 402 ? -13.102 -38 -6.766 1 80.94 402 LEU B CA 1
ATOM 6722 C C . LEU B 1 402 ? -12.109 -39.156 -6.887 1 80.94 402 LEU B C 1
ATOM 6724 O O . LEU B 1 402 ? -12.109 -40.062 -6.062 1 80.94 402 LEU B O 1
ATOM 6728 N N . VAL B 1 403 ? -11.258 -39 -7.836 1 84.81 403 VAL B N 1
ATOM 6729 C CA . VAL B 1 403 ? -10.273 -40.031 -8.086 1 84.81 403 VAL B CA 1
ATOM 6730 C C . VAL B 1 403 ? -9.25 -40.094 -6.945 1 84.81 403 VAL B C 1
ATOM 6732 O O . VAL B 1 403 ? -8.844 -41.156 -6.508 1 84.81 403 VAL B O 1
ATOM 6735 N N . LEU B 1 404 ? -8.914 -38.969 -6.484 1 83.44 404 LEU B N 1
ATOM 6736 C CA . LEU B 1 404 ? -7.879 -38.844 -5.465 1 83.44 404 LEU B CA 1
ATOM 6737 C C . LEU B 1 404 ? -8.359 -39.375 -4.121 1 83.44 404 LEU B C 1
ATOM 6739 O O . LEU B 1 404 ? -7.559 -39.594 -3.217 1 83.44 404 LEU B O 1
ATOM 6743 N N . ARG B 1 405 ? -9.648 -39.594 -4.008 1 79.69 405 ARG B N 1
ATOM 6744 C CA . ARG B 1 405 ? -10.203 -40.156 -2.779 1 79.69 405 ARG B CA 1
ATOM 6745 C C . ARG B 1 405 ? -9.992 -41.656 -2.721 1 79.69 405 ARG B C 1
ATOM 6747 O O . ARG B 1 405 ? -10.133 -42.281 -1.661 1 79.69 405 ARG B O 1
ATOM 6754 N N . VAL B 1 406 ? -9.734 -42.25 -3.797 1 83.88 406 VAL B N 1
ATOM 6755 C CA . VAL B 1 406 ? -9.539 -43.688 -3.854 1 83.88 406 VAL B CA 1
ATOM 6756 C C . VAL B 1 406 ? -8.188 -44.062 -3.25 1 83.88 406 VAL B C 1
ATOM 6758 O O . VAL B 1 406 ? -7.156 -43.5 -3.641 1 83.88 406 VAL B O 1
ATOM 6761 N N . ASP B 1 407 ? -8.227 -44.938 -2.354 1 84.19 407 ASP B N 1
ATOM 6762 C CA . ASP B 1 407 ? -7.004 -45.375 -1.679 1 84.19 407 ASP B CA 1
ATOM 6763 C C . ASP B 1 407 ? -5.973 -45.875 -2.682 1 84.19 407 ASP B C 1
ATOM 6765 O O . ASP B 1 407 ? -6.309 -46.656 -3.574 1 84.19 407 ASP B O 1
ATOM 6769 N N . GLY B 1 408 ? -4.82 -45.438 -2.545 1 84.69 408 GLY B N 1
ATOM 6770 C CA . GLY B 1 408 ? -3.736 -45.875 -3.395 1 84.69 408 GLY B CA 1
ATOM 6771 C C . GLY B 1 408 ? -3.436 -44.938 -4.543 1 84.69 408 GLY B C 1
ATOM 6772 O O . GLY B 1 408 ? -2.377 -45.031 -5.172 1 84.69 408 GLY B O 1
ATOM 6773 N N . VAL B 1 409 ? -4.391 -44.062 -4.863 1 88.06 409 VAL B N 1
ATOM 6774 C CA . VAL B 1 409 ? -4.145 -43.094 -5.922 1 88.06 409 VAL B CA 1
ATOM 6775 C C . VAL B 1 409 ? -3.352 -41.906 -5.367 1 88.06 409 VAL B C 1
ATOM 6777 O O . VAL B 1 409 ? -3.766 -41.281 -4.391 1 88.06 409 VAL B O 1
ATOM 6780 N N . LEU B 1 410 ? -2.25 -41.625 -6.004 1 84.88 410 LEU B N 1
ATOM 6781 C CA . LEU B 1 410 ? -1.351 -40.562 -5.539 1 84.88 410 LEU B CA 1
ATOM 6782 C C . LEU B 1 410 ? -1.604 -39.281 -6.281 1 84.88 410 LEU B C 1
ATOM 6784 O O . LEU B 1 410 ? -1.361 -38.188 -5.746 1 84.88 410 LEU B O 1
ATOM 6788 N N . ASP B 1 411 ? -1.991 -39.375 -7.5 1 89 411 ASP B N 1
ATOM 6789 C CA . ASP B 1 411 ? -2.23 -38.219 -8.367 1 89 411 ASP B CA 1
ATOM 6790 C C . ASP B 1 411 ? -3.152 -38.594 -9.523 1 89 411 ASP B C 1
ATOM 6792 O O . ASP B 1 411 ? -3.307 -39.781 -9.852 1 89 411 ASP B O 1
ATOM 6796 N N . ALA B 1 412 ? -3.871 -37.688 -10.039 1 89.25 412 ALA B N 1
ATOM 6797 C CA . ALA B 1 412 ? -4.805 -37.969 -11.125 1 89.25 412 ALA B CA 1
ATOM 6798 C C . ALA B 1 412 ? -5.055 -36.75 -11.984 1 89.25 412 ALA B C 1
ATOM 6800 O O . ALA B 1 412 ? -4.961 -35.594 -11.508 1 89.25 412 ALA B O 1
ATOM 6801 N N . ALA B 1 413 ? -5.324 -36.938 -13.195 1 90.31 413 ALA B N 1
ATOM 6802 C CA . ALA B 1 413 ? -5.73 -35.906 -14.148 1 90.31 413 ALA B CA 1
ATOM 6803 C C . ALA B 1 413 ? -6.824 -36.438 -15.078 1 90.31 413 ALA B C 1
ATOM 6805 O O . ALA B 1 413 ? -6.695 -37.531 -15.656 1 90.31 413 ALA B O 1
ATOM 6806 N N . ALA B 1 414 ? -7.891 -35.719 -15.172 1 88.44 414 ALA B N 1
ATOM 6807 C CA . ALA B 1 414 ? -8.969 -36.062 -16.094 1 88.44 414 ALA B CA 1
ATOM 6808 C C . ALA B 1 414 ? -8.891 -35.219 -17.375 1 88.44 414 ALA B C 1
ATOM 6810 O O . ALA B 1 414 ? -8.555 -34.031 -17.312 1 88.44 414 ALA B O 1
ATOM 6811 N N . PHE B 1 415 ? -9.125 -35.812 -18.469 1 86.75 415 PHE B N 1
ATOM 6812 C CA . PHE B 1 415 ? -9.102 -35.094 -19.75 1 86.75 415 PHE B CA 1
ATOM 6813 C C . PHE B 1 415 ? -9.914 -35.844 -20.797 1 86.75 415 PHE B C 1
ATOM 6815 O O . PHE B 1 415 ? -10.297 -37 -20.594 1 86.75 415 PHE B O 1
ATOM 6822 N N . VAL B 1 416 ? -10.242 -35.125 -21.828 1 84.31 416 VAL B N 1
ATOM 6823 C CA . VAL B 1 416 ? -10.969 -35.719 -22.953 1 84.31 416 VAL B CA 1
ATOM 6824 C C . VAL B 1 416 ? -10.008 -36.031 -24.094 1 84.31 416 VAL B C 1
ATOM 6826 O O . VAL B 1 416 ? -9.133 -35.219 -24.406 1 84.31 416 VAL B O 1
ATOM 6829 N N . ALA B 1 417 ? -10.062 -37.188 -24.562 1 85.19 417 ALA B N 1
ATOM 6830 C CA . ALA B 1 417 ? -9.289 -37.562 -25.734 1 85.19 417 ALA B CA 1
ATOM 6831 C C . ALA B 1 417 ? -10.055 -38.562 -26.594 1 85.19 417 ALA B C 1
ATOM 6833 O O . ALA B 1 417 ? -10.992 -39.219 -26.109 1 85.19 417 ALA B O 1
ATOM 6834 N N . PRO B 1 418 ? -9.68 -38.625 -27.844 1 82 418 PRO B N 1
ATOM 6835 C CA . PRO B 1 418 ? -10.375 -39.594 -28.719 1 82 418 PRO B CA 1
ATOM 6836 C C . PRO B 1 418 ? -10.141 -41.031 -28.281 1 82 418 PRO B C 1
ATOM 6838 O O . PRO B 1 418 ? -9.039 -41.375 -27.859 1 82 418 PRO B O 1
ATOM 6841 N N . ASP B 1 419 ? -11.219 -41.812 -28.312 1 76.94 419 ASP B N 1
ATOM 6842 C CA . ASP B 1 419 ? -11.094 -43.219 -28.047 1 76.94 419 ASP B CA 1
ATOM 6843 C C . ASP B 1 419 ? -10.742 -44 -29.312 1 76.94 419 ASP B C 1
ATOM 6845 O O . ASP B 1 419 ? -10.297 -43.406 -30.297 1 76.94 419 ASP B O 1
ATOM 6849 N N . GLU B 1 420 ? -10.875 -45.312 -29.203 1 74.5 420 GLU B N 1
ATOM 6850 C CA . GLU B 1 420 ? -10.523 -46.188 -30.312 1 74.5 420 GLU B CA 1
ATOM 6851 C C . GLU B 1 420 ? -11.383 -45.875 -31.547 1 74.5 420 GLU B C 1
ATOM 6853 O O . GLU B 1 420 ? -10.953 -46.094 -32.688 1 74.5 420 GLU B O 1
ATOM 6858 N N . GLN B 1 421 ? -12.594 -45.406 -31.297 1 72 421 GLN B N 1
ATOM 6859 C CA . GLN B 1 421 ? -13.523 -45.094 -32.375 1 72 421 GLN B CA 1
ATOM 6860 C C . GLN B 1 421 ? -13.375 -43.625 -32.812 1 72 421 GLN B C 1
ATOM 6862 O O . GLN B 1 421 ? -14.203 -43.094 -33.562 1 72 421 GLN B O 1
ATOM 6867 N N . GLN B 1 422 ? -12.352 -42.969 -32.219 1 71.62 422 GLN B N 1
ATOM 6868 C CA . GLN B 1 422 ? -12.023 -41.594 -32.562 1 71.62 422 GLN B CA 1
ATOM 6869 C C . GLN B 1 422 ? -13.102 -40.625 -32.062 1 71.62 422 GLN B C 1
ATOM 6871 O O . GLN B 1 422 ? -13.352 -39.594 -32.688 1 71.62 422 GLN B O 1
ATOM 6876 N N . LEU B 1 423 ? -13.812 -41.156 -31.109 1 75.44 423 LEU B N 1
ATOM 6877 C CA . LEU B 1 423 ? -14.789 -40.312 -30.453 1 75.44 423 LEU B CA 1
ATOM 6878 C C . LEU B 1 423 ? -14.234 -39.781 -29.125 1 75.44 423 LEU B C 1
ATOM 6880 O O . LEU B 1 423 ? -13.539 -40.5 -28.406 1 75.44 423 LEU B O 1
ATOM 6884 N N . ASP B 1 424 ? -14.594 -38.594 -28.812 1 80.81 424 ASP B N 1
ATOM 6885 C CA . ASP B 1 424 ? -14.156 -38 -27.562 1 80.81 424 ASP B CA 1
ATOM 6886 C C . ASP B 1 424 ? -14.672 -38.781 -26.359 1 80.81 424 ASP B C 1
ATOM 6888 O O . ASP B 1 424 ? -15.867 -39.062 -26.266 1 80.81 424 ASP B O 1
ATOM 6892 N N . ALA B 1 425 ? -13.766 -39.281 -25.609 1 83.81 425 ALA B N 1
ATOM 6893 C CA . ALA B 1 425 ? -14.094 -40.031 -24.422 1 83.81 425 ALA B CA 1
ATOM 6894 C C . ALA B 1 425 ? -13.352 -39.531 -23.188 1 83.81 425 ALA B C 1
ATOM 6896 O O . ALA B 1 425 ? -12.273 -38.938 -23.312 1 83.81 425 ALA B O 1
ATOM 6897 N N . PRO B 1 426 ? -13.945 -39.688 -22 1 87.94 426 PRO B N 1
ATOM 6898 C CA . PRO B 1 426 ? -13.266 -39.312 -20.766 1 87.94 426 PRO B CA 1
ATOM 6899 C C . PRO B 1 426 ? -12.102 -40.219 -20.422 1 87.94 426 PRO B C 1
ATOM 6901 O O . PRO B 1 426 ? -12.242 -41.438 -20.484 1 87.94 426 PRO B O 1
ATOM 6904 N N . HIS B 1 427 ? -10.977 -39.562 -20.203 1 89.44 427 HIS B N 1
ATOM 6905 C CA . HIS B 1 427 ? -9.781 -40.281 -19.75 1 89.44 427 HIS B CA 1
ATOM 6906 C C . HIS B 1 427 ? -9.352 -39.781 -18.359 1 89.44 427 HIS B C 1
ATOM 6908 O O . HIS B 1 427 ? -9.602 -38.625 -18 1 89.44 427 HIS B O 1
ATOM 6914 N N . VAL B 1 428 ? -8.797 -40.688 -17.625 1 90 428 VAL B N 1
ATOM 6915 C CA . VAL B 1 428 ? -8.18 -40.344 -16.344 1 90 428 VAL B CA 1
ATOM 6916 C C . VAL B 1 428 ? -6.789 -40.969 -16.25 1 90 428 VAL B C 1
ATOM 6918 O O . VAL B 1 428 ? -6.656 -42.188 -16.297 1 90 428 VAL B O 1
ATOM 6921 N N . ALA B 1 429 ? -5.867 -40.125 -16.25 1 91.62 429 ALA B N 1
ATOM 6922 C CA . ALA B 1 429 ? -4.527 -40.562 -15.891 1 91.62 429 ALA B CA 1
ATOM 6923 C C . ALA B 1 429 ? -4.34 -40.594 -14.383 1 91.62 429 ALA B C 1
ATOM 6925 O O . ALA B 1 429 ? -4.785 -39.688 -13.68 1 91.62 429 ALA B O 1
ATOM 6926 N N . TYR B 1 430 ? -3.797 -41.656 -13.844 1 90.38 430 TYR B N 1
ATOM 6927 C CA . TYR B 1 430 ? -3.596 -41.719 -12.406 1 90.38 430 TYR B CA 1
ATOM 6928 C C . TYR B 1 430 ? -2.23 -42.312 -12.07 1 90.38 430 TYR B C 1
ATOM 6930 O O . TYR B 1 430 ? -1.653 -43.062 -12.875 1 90.38 430 TYR B O 1
ATOM 6938 N N . VAL B 1 431 ? -1.7 -41.875 -10.961 1 90.5 431 VAL B N 1
ATOM 6939 C CA . VAL B 1 431 ? -0.452 -42.406 -10.406 1 90.5 431 VAL B CA 1
ATOM 6940 C C . VAL B 1 431 ? -0.745 -43.25 -9.18 1 90.5 431 VAL B C 1
ATOM 6942 O O . VAL B 1 431 ? -1.534 -42.875 -8.32 1 90.5 431 VAL B O 1
ATOM 6945 N N . ALA B 1 432 ? -0.25 -44.469 -9.148 1 88.56 432 ALA B N 1
ATOM 6946 C CA . ALA B 1 432 ? -0.404 -45.375 -8.016 1 88.56 432 ALA B CA 1
ATOM 6947 C C . ALA B 1 432 ? 0.875 -46.188 -7.773 1 88.56 432 ALA B C 1
ATOM 6949 O O . ALA B 1 432 ? 1.644 -46.438 -8.703 1 88.56 432 ALA B O 1
ATOM 6950 N N . ASN B 1 433 ? 1.229 -46.375 -6.488 1 78.5 433 ASN B N 1
ATOM 6951 C CA . ASN B 1 433 ? 2.428 -47.156 -6.156 1 78.5 433 ASN B CA 1
ATOM 6952 C C . ASN B 1 433 ? 2.281 -48.625 -6.539 1 78.5 433 ASN B C 1
ATOM 6954 O O . ASN B 1 433 ? 3.232 -49.25 -7.016 1 78.5 433 ASN B O 1
ATOM 6958 N N . ASP B 1 434 ? 1.077 -49.25 -6.227 1 80.94 434 ASP B N 1
ATOM 6959 C CA . ASP B 1 434 ? 0.84 -50.656 -6.453 1 80.94 434 ASP B CA 1
ATOM 6960 C C . ASP B 1 434 ? -0.347 -50.875 -7.391 1 80.94 434 ASP B C 1
ATOM 6962 O O . ASP B 1 434 ? -0.99 -49.906 -7.816 1 80.94 434 ASP B O 1
ATOM 6966 N N . GLU B 1 435 ? -0.355 -52.094 -7.836 1 81.06 435 GLU B N 1
ATOM 6967 C CA . GLU B 1 435 ? -1.533 -52.438 -8.625 1 81.06 435 GLU B CA 1
ATOM 6968 C C . GLU B 1 435 ? -2.818 -52.188 -7.844 1 81.06 435 GLU B C 1
ATOM 6970 O O . GLU B 1 435 ? -2.936 -52.562 -6.676 1 81.06 435 GLU B O 1
ATOM 6975 N N . LEU B 1 436 ? -3.566 -51.281 -8.375 1 80.44 436 LEU B N 1
ATOM 6976 C CA . LEU B 1 436 ? -4.801 -50.844 -7.73 1 80.44 436 LEU B CA 1
ATOM 6977 C C . LEU B 1 436 ? -6.008 -51.531 -8.336 1 80.44 436 LEU B C 1
ATOM 6979 O O . LEU B 1 436 ? -6.055 -51.781 -9.539 1 80.44 436 LEU B O 1
ATOM 6983 N N . ASP B 1 437 ? -6.871 -52 -7.43 1 81.25 437 ASP B N 1
ATOM 6984 C CA . ASP B 1 437 ? -8.195 -52.406 -7.91 1 81.25 437 ASP B CA 1
ATOM 6985 C C . ASP B 1 437 ? -8.93 -51.219 -8.523 1 81.25 437 ASP B C 1
ATOM 6987 O O . ASP B 1 437 ? -9.258 -50.25 -7.828 1 81.25 437 ASP B O 1
ATOM 6991 N N . LEU B 1 438 ? -9.109 -51.344 -9.836 1 85.56 438 LEU B N 1
ATOM 6992 C CA . LEU B 1 438 ? -9.641 -50.188 -10.578 1 85.56 438 LEU B CA 1
ATOM 6993 C C . LEU B 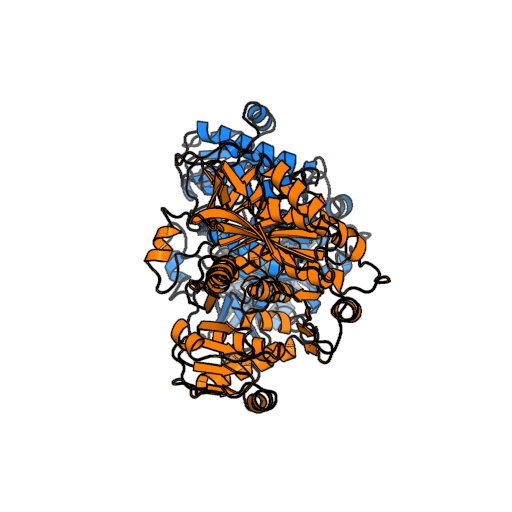1 438 ? -11.164 -50.156 -10.469 1 85.56 438 LEU B C 1
ATOM 6995 O O . LEU B 1 438 ? -11.797 -49.188 -10.953 1 85.56 438 LEU B O 1
ATOM 6999 N N . THR B 1 439 ? -11.758 -51.125 -9.828 1 86 439 THR B N 1
ATOM 7000 C CA . THR B 1 439 ? -13.211 -51.219 -9.742 1 86 439 THR B CA 1
ATOM 7001 C C . THR B 1 439 ? -13.797 -49.969 -9.078 1 86 439 THR B C 1
ATOM 7003 O O . THR B 1 439 ? -14.734 -49.375 -9.602 1 86 439 THR B O 1
ATOM 7006 N N . PRO B 1 440 ? -13.227 -49.594 -8.039 1 84.69 440 PRO B N 1
ATOM 7007 C CA . PRO B 1 440 ? -13.781 -48.375 -7.41 1 84.69 440 PRO B CA 1
ATOM 7008 C C . PRO B 1 440 ? -13.672 -47.156 -8.305 1 84.69 440 PRO B C 1
ATOM 7010 O O . PRO B 1 440 ? -14.578 -46.312 -8.32 1 84.69 440 PRO B O 1
ATOM 7013 N N . LEU B 1 441 ? -12.625 -47.031 -9.016 1 84.69 441 LEU B N 1
ATOM 7014 C CA . LEU B 1 441 ? -12.414 -45.875 -9.906 1 84.69 441 LEU B CA 1
ATOM 7015 C C . LEU B 1 441 ? -13.438 -45.875 -11.039 1 84.69 441 LEU B C 1
ATOM 7017 O O . LEU B 1 441 ? -14 -44.844 -11.383 1 84.69 441 LEU B O 1
ATOM 7021 N N . ARG B 1 442 ? -13.648 -47.031 -11.508 1 85.44 442 ARG B N 1
ATOM 7022 C CA . ARG B 1 442 ? -14.609 -47.188 -12.602 1 85.44 442 ARG B CA 1
ATOM 7023 C C . ARG B 1 442 ? -16.016 -46.812 -12.141 1 85.44 442 ARG B C 1
ATOM 7025 O O . ARG B 1 442 ? -16.781 -46.188 -12.867 1 85.44 442 ARG B O 1
ATOM 7032 N N . MET B 1 443 ? -16.297 -47.219 -10.992 1 83.25 443 MET B N 1
ATOM 7033 C CA . MET B 1 443 ? -17.625 -46.969 -10.438 1 83.25 443 MET B CA 1
ATOM 7034 C C . MET B 1 443 ? -17.859 -45.5 -10.219 1 83.25 443 MET B C 1
ATOM 7036 O O . MET B 1 443 ? -18.953 -44.969 -10.5 1 83.25 443 MET B O 1
ATOM 7040 N N . ILE B 1 444 ? -16.844 -44.844 -9.766 1 81.25 444 ILE B N 1
ATOM 7041 C CA . ILE B 1 444 ? -16.922 -43.406 -9.5 1 81.25 444 ILE B CA 1
ATOM 7042 C C . ILE B 1 444 ? -17.25 -42.656 -10.789 1 81.25 444 ILE B C 1
ATOM 7044 O O . ILE B 1 444 ? -18.125 -41.781 -10.812 1 81.25 444 ILE B O 1
ATOM 7048 N N . PHE B 1 445 ? -16.656 -43.031 -11.758 1 80 445 PHE B N 1
ATOM 7049 C CA . PHE B 1 445 ? -16.812 -42.312 -13.023 1 80 445 PHE B CA 1
ATOM 7050 C C . PHE B 1 445 ? -18.141 -42.656 -13.672 1 80 445 PHE B C 1
ATOM 7052 O O . PHE B 1 445 ? -18.812 -41.781 -14.234 1 80 445 PHE B O 1
ATOM 7059 N N . THR B 1 446 ? -18.484 -43.969 -13.523 1 81.31 446 THR B N 1
ATOM 7060 C CA . THR B 1 446 ? -19.781 -44.344 -14.078 1 81.31 446 THR B CA 1
ATOM 7061 C C . THR B 1 446 ? -20.906 -43.625 -13.375 1 81.31 446 THR B C 1
ATOM 7063 O O . THR B 1 446 ? -21.875 -43.188 -14.023 1 81.31 446 THR B O 1
ATOM 7066 N N . GLN B 1 447 ? -20.734 -43.469 -12.188 1 80.25 447 GLN B N 1
ATOM 7067 C CA . GLN B 1 447 ? -21.734 -42.75 -11.414 1 80.25 447 GLN B CA 1
ATOM 7068 C C . GLN B 1 447 ? -21.719 -41.25 -11.719 1 80.25 447 GLN B C 1
ATOM 7070 O O . GLN B 1 447 ? -22.766 -40.625 -11.844 1 80.25 447 GLN B O 1
ATOM 7075 N N . ALA B 1 448 ? -20.531 -40.781 -11.844 1 78.69 448 ALA B N 1
ATOM 7076 C CA . ALA B 1 448 ? -20.391 -39.344 -12 1 78.69 448 ALA B CA 1
ATOM 7077 C C . ALA B 1 448 ? -20.688 -38.906 -13.438 1 78.69 448 ALA B C 1
ATOM 7079 O O . ALA B 1 448 ? -21.297 -37.875 -13.664 1 78.69 448 ALA B O 1
ATOM 7080 N N . LEU B 1 449 ? -20.312 -39.75 -14.383 1 78.69 449 LEU B N 1
ATOM 7081 C CA . LEU B 1 449 ? -20.359 -39.344 -15.789 1 78.69 449 LEU B CA 1
ATOM 7082 C C . LEU B 1 449 ? -21.453 -40.094 -16.531 1 78.69 449 LEU B C 1
ATOM 7084 O O . LEU B 1 449 ? -21.844 -39.719 -17.641 1 78.69 449 LEU B O 1
ATOM 7088 N N . GLY B 1 450 ? -22 -41.125 -15.93 1 76.5 450 GLY B N 1
ATOM 7089 C CA . GLY B 1 450 ? -22.969 -41.969 -16.594 1 76.5 450 GLY B CA 1
ATOM 7090 C C . GLY B 1 450 ? -22.328 -42.906 -17.594 1 76.5 450 GLY B C 1
ATOM 7091 O O . GLY B 1 450 ? -23.031 -43.562 -18.375 1 76.5 450 GLY B O 1
ATOM 7092 N N . ARG B 1 451 ? -21 -42.875 -17.656 1 79.62 451 ARG B N 1
ATOM 7093 C CA . ARG B 1 451 ? -20.266 -43.75 -18.562 1 79.62 451 ARG B CA 1
ATOM 7094 C C . ARG B 1 451 ? -18.891 -44.094 -18 1 79.62 451 ARG B C 1
ATOM 7096 O O . ARG B 1 451 ? -18.406 -43.438 -17.062 1 79.62 451 ARG B O 1
ATOM 7103 N N . GLU B 1 452 ? -18.312 -45.125 -18.562 1 82.19 452 GLU B N 1
ATOM 7104 C CA . GLU B 1 452 ? -16.984 -45.531 -18.109 1 82.19 452 GLU B CA 1
ATOM 7105 C C . GLU B 1 452 ? -15.906 -44.594 -18.656 1 82.19 452 GLU B C 1
ATOM 7107 O O . GLU B 1 452 ? -16.047 -44.031 -19.75 1 82.19 452 GLU B O 1
ATOM 7112 N N . ALA B 1 453 ? -14.875 -44.344 -17.844 1 86.56 453 ALA B N 1
ATOM 7113 C CA . ALA B 1 453 ? -13.695 -43.594 -18.281 1 86.56 453 ALA B CA 1
ATOM 7114 C C . ALA B 1 453 ? -12.523 -44.5 -18.562 1 86.56 453 ALA B C 1
ATOM 7116 O O . ALA B 1 453 ? -12.422 -45.594 -17.969 1 86.56 453 ALA B O 1
ATOM 7117 N N . ARG B 1 454 ? -11.797 -44.094 -19.531 1 87.56 454 ARG B N 1
ATOM 7118 C CA . ARG B 1 454 ? -10.555 -44.812 -19.781 1 87.56 454 ARG B CA 1
ATOM 7119 C C . ARG B 1 454 ? -9.492 -44.469 -18.75 1 87.56 454 ARG B C 1
ATOM 7121 O O . ARG B 1 454 ? -9.227 -43.281 -18.516 1 87.56 454 ARG B O 1
ATOM 7128 N N . LEU B 1 455 ? -8.969 -45.5 -18.172 1 89.69 455 LEU B N 1
ATOM 7129 C CA . LEU B 1 455 ? -7.984 -45.281 -17.109 1 89.69 455 LEU B CA 1
ATOM 7130 C C . LEU B 1 455 ? -6.574 -45.531 -17.625 1 89.69 455 LEU B C 1
ATOM 7132 O O . LEU B 1 455 ? -6.312 -46.562 -18.266 1 89.69 455 LEU B O 1
ATOM 7136 N N . LEU B 1 456 ? -5.766 -44.562 -17.391 1 88.81 456 LEU B N 1
ATOM 7137 C CA . LEU B 1 456 ? -4.371 -44.656 -17.812 1 88.81 456 LEU B CA 1
ATOM 7138 C C . LEU B 1 456 ? -3.434 -44.5 -16.625 1 88.81 456 LEU B C 1
ATOM 7140 O O . LEU B 1 456 ? -3.393 -43.469 -15.969 1 88.81 456 LEU B O 1
ATOM 7144 N N . ARG B 1 457 ? -2.691 -45.594 -16.344 1 89.75 457 ARG B N 1
ATOM 7145 C CA . ARG B 1 457 ? -1.682 -45.5 -15.297 1 89.75 457 ARG B CA 1
ATOM 7146 C C . ARG B 1 457 ? -0.416 -44.812 -15.828 1 89.75 457 ARG B C 1
ATOM 7148 O O . ARG B 1 457 ? 0.135 -45.219 -16.844 1 89.75 457 ARG B O 1
ATOM 7155 N N . VAL B 1 458 ? -0.039 -43.812 -15.156 1 89.62 458 VAL B N 1
ATOM 7156 C CA . VAL B 1 458 ? 1.171 -43.094 -15.555 1 89.62 458 VAL B CA 1
ATOM 7157 C C . VAL B 1 458 ? 2.129 -43 -14.367 1 89.62 458 VAL B C 1
ATOM 7159 O O . VAL B 1 458 ? 1.729 -43.219 -13.219 1 89.62 458 VAL B O 1
ATOM 7162 N N . LEU B 1 459 ? 3.383 -42.812 -14.656 1 87.75 459 LEU B N 1
ATOM 7163 C CA . LEU B 1 459 ? 4.379 -42.656 -13.602 1 87.75 459 LEU B CA 1
ATOM 7164 C C . LEU B 1 459 ? 4.238 -41.312 -12.891 1 87.75 459 LEU B C 1
ATOM 7166 O O . LEU B 1 459 ? 4.457 -41.219 -11.688 1 87.75 459 LEU B O 1
ATOM 7170 N N . GLU B 1 460 ? 3.908 -40.312 -13.688 1 89.88 460 GLU B N 1
ATOM 7171 C CA . GLU B 1 460 ? 3.727 -38.969 -13.164 1 89.88 460 GLU B CA 1
ATOM 7172 C C . GLU B 1 460 ? 2.748 -38.156 -14.016 1 89.88 460 GLU B C 1
ATOM 7174 O O . GLU B 1 460 ? 2.662 -38.375 -15.227 1 89.88 460 GLU B O 1
ATOM 7179 N N . ILE B 1 461 ? 2.039 -37.375 -13.375 1 90.81 461 ILE B N 1
ATOM 7180 C CA . ILE B 1 461 ? 1.181 -36.438 -14.102 1 90.81 461 ILE B CA 1
ATOM 7181 C C . ILE B 1 461 ? 1.992 -35.219 -14.539 1 90.81 461 ILE B C 1
ATOM 7183 O O . ILE B 1 461 ? 2.582 -34.531 -13.711 1 90.81 461 ILE B O 1
ATOM 7187 N N . PRO B 1 462 ? 2.074 -35.031 -15.82 1 87.5 462 PRO B N 1
ATOM 7188 C CA . PRO B 1 462 ? 2.836 -33.875 -16.281 1 87.5 462 PRO B CA 1
ATOM 7189 C C . PRO B 1 462 ? 2.293 -32.531 -15.734 1 87.5 462 PRO B C 1
ATOM 7191 O O . PRO B 1 462 ? 1.091 -32.281 -15.82 1 87.5 462 PRO B O 1
ATOM 7194 N N . ARG B 1 463 ? 3.262 -31.766 -15.148 1 85.25 463 ARG B N 1
ATOM 7195 C CA . ARG B 1 463 ? 2.881 -30.484 -14.555 1 85.25 463 ARG B CA 1
ATOM 7196 C C . ARG B 1 463 ? 3.904 -29.406 -14.883 1 85.25 463 ARG B C 1
ATOM 7198 O O . ARG B 1 463 ? 5.066 -29.703 -15.164 1 85.25 463 ARG B O 1
ATOM 7205 N N . ASN B 1 464 ? 3.426 -28.203 -14.859 1 75.25 464 ASN B N 1
ATOM 7206 C CA . ASN B 1 464 ? 4.355 -27.078 -14.984 1 75.25 464 ASN B CA 1
ATOM 7207 C C . ASN B 1 464 ? 4.973 -26.719 -13.641 1 75.25 464 ASN B C 1
ATOM 7209 O O . ASN B 1 464 ? 4.781 -27.422 -12.648 1 75.25 464 ASN B O 1
ATOM 7213 N N . ALA B 1 465 ? 5.723 -25.656 -13.625 1 68 465 ALA B N 1
ATOM 7214 C CA . ALA B 1 465 ? 6.477 -25.25 -12.445 1 68 465 ALA B CA 1
ATOM 7215 C C . ALA B 1 465 ? 5.543 -24.891 -11.289 1 68 465 ALA B C 1
ATOM 7217 O O . ALA B 1 465 ? 5.922 -25 -10.117 1 68 465 ALA B O 1
ATOM 7218 N N . MET B 1 466 ? 4.277 -24.531 -11.633 1 66.75 466 MET B N 1
ATOM 7219 C CA . MET B 1 466 ? 3.318 -24.141 -10.602 1 66.75 466 MET B CA 1
ATOM 7220 C C . MET B 1 466 ? 2.48 -25.344 -10.164 1 66.75 466 MET B C 1
ATOM 7222 O O . MET B 1 466 ? 1.59 -25.203 -9.328 1 66.75 466 MET B O 1
ATOM 7226 N N . GLY B 1 467 ? 2.783 -26.531 -10.742 1 73.62 467 GLY B N 1
ATOM 7227 C CA . GLY B 1 467 ? 2.057 -27.734 -10.367 1 73.62 467 GLY B CA 1
ATOM 7228 C C . GLY B 1 467 ? 0.771 -27.922 -11.148 1 73.62 467 GLY B C 1
ATOM 7229 O O . GLY B 1 467 ? -0.017 -28.828 -10.852 1 73.62 467 GLY B O 1
ATOM 7230 N N . LYS B 1 468 ? 0.599 -27.062 -12.117 1 76.62 468 LYS B N 1
ATOM 7231 C CA . LYS B 1 468 ? -0.627 -27.188 -12.906 1 76.62 468 LYS B CA 1
ATOM 7232 C C . LYS B 1 468 ? -0.534 -28.328 -13.906 1 76.62 468 LYS B C 1
ATOM 7234 O O . LYS B 1 468 ? 0.507 -28.531 -14.539 1 76.62 468 LYS B O 1
ATOM 7239 N N . ILE B 1 469 ? -1.634 -29.062 -14.109 1 83.5 469 ILE B N 1
ATOM 7240 C CA . ILE B 1 469 ? -1.674 -30.234 -14.969 1 83.5 469 ILE B CA 1
ATOM 7241 C C . ILE B 1 469 ? -1.596 -29.812 -16.438 1 83.5 469 ILE B C 1
ATOM 7243 O O . ILE B 1 469 ? -2.293 -28.891 -16.859 1 83.5 469 ILE B O 1
ATOM 7247 N N . GLN B 1 470 ? -0.69 -30.391 -17.141 1 82.88 470 GLN B N 1
ATOM 7248 C CA . GLN B 1 470 ? -0.57 -30.188 -18.578 1 82.88 470 GLN B CA 1
ATOM 7249 C C . GLN B 1 470 ? -1.338 -31.25 -19.344 1 82.88 470 GLN B C 1
ATOM 7251 O O . GLN B 1 470 ? -0.759 -32.25 -19.781 1 82.88 470 GLN B O 1
ATOM 7256 N N . ARG B 1 471 ? -2.58 -31.016 -19.656 1 83.56 471 ARG B N 1
ATOM 7257 C CA . ARG B 1 471 ? -3.479 -32.031 -20.234 1 83.56 471 ARG B CA 1
ATOM 7258 C C . ARG B 1 471 ? -3.139 -32.281 -21.703 1 83.56 471 ARG B C 1
ATOM 7260 O O . ARG B 1 471 ? -3.35 -33.375 -22.203 1 83.56 471 ARG B O 1
ATOM 7267 N N . ASP B 1 472 ? -2.547 -31.266 -22.328 1 79.88 472 ASP B N 1
ATOM 7268 C CA . ASP B 1 472 ? -2.139 -31.438 -23.719 1 79.88 472 ASP B CA 1
ATOM 7269 C C . ASP B 1 472 ? -1.037 -32.5 -23.844 1 79.88 472 ASP B C 1
ATOM 7271 O O . ASP B 1 472 ? -1.003 -33.25 -24.797 1 79.88 472 ASP B O 1
ATOM 7275 N N . VAL B 1 473 ? -0.196 -32.438 -22.891 1 82.38 473 VAL B N 1
ATOM 7276 C CA . VAL B 1 473 ? 0.879 -33.438 -22.859 1 82.38 473 VAL B CA 1
ATOM 7277 C C . VAL B 1 473 ? 0.294 -34.844 -22.672 1 82.38 473 VAL B C 1
ATOM 7279 O O . VAL B 1 473 ? 0.725 -35.781 -23.312 1 82.38 473 VAL B O 1
ATOM 7282 N N . LEU B 1 474 ? -0.728 -34.938 -21.875 1 85.31 474 LEU B N 1
ATOM 7283 C CA . LEU B 1 474 ? -1.378 -36.219 -21.625 1 85.31 474 LEU B CA 1
ATOM 7284 C C . LEU B 1 474 ? -2.078 -36.719 -22.875 1 85.31 474 LEU B C 1
ATOM 7286 O O . LEU B 1 474 ? -2.004 -37.906 -23.188 1 85.31 474 LEU B O 1
ATOM 7290 N N . ARG B 1 475 ? -2.678 -35.812 -23.578 1 82.62 475 ARG B N 1
ATOM 7291 C CA . ARG B 1 475 ? -3.342 -36.188 -24.828 1 82.62 475 ARG B CA 1
ATOM 7292 C C . ARG B 1 475 ? -2.334 -36.688 -25.859 1 82.62 475 ARG B C 1
ATOM 7294 O O . ARG B 1 475 ? -2.602 -37.625 -26.578 1 82.62 475 ARG B O 1
ATOM 7301 N N . GLY B 1 476 ? -1.235 -36 -25.828 1 79.44 476 GLY B N 1
ATOM 7302 C CA . GLY B 1 476 ? -0.178 -36.406 -26.734 1 79.44 476 GLY B CA 1
ATOM 7303 C C . GLY B 1 476 ? 0.381 -37.781 -26.422 1 79.44 476 GLY B C 1
ATOM 7304 O O . GLY B 1 476 ? 0.664 -38.562 -27.328 1 79.44 476 GLY B O 1
ATOM 7305 N N . GLN B 1 477 ? 0.512 -38.031 -25.203 1 79.44 477 GLN B N 1
ATOM 7306 C CA . GLN B 1 477 ? 1.04 -39.312 -24.766 1 79.44 477 GLN B CA 1
ATOM 7307 C C . GLN B 1 477 ? 0.102 -40.469 -25.141 1 79.44 477 GLN B C 1
ATOM 7309 O O . GLN B 1 477 ? 0.553 -41.594 -25.422 1 79.44 477 GLN B O 1
ATOM 7314 N N . LEU B 1 478 ? -1.122 -40.219 -25.094 1 76.44 478 LEU B N 1
ATOM 7315 C CA . LEU B 1 478 ? -2.105 -41.219 -25.484 1 76.44 478 LEU B CA 1
ATOM 7316 C C . LEU B 1 478 ? -2.031 -41.531 -26.969 1 76.44 478 LEU B C 1
ATOM 7318 O O . LEU B 1 478 ? -2.148 -42.688 -27.391 1 76.44 478 LEU B O 1
ATOM 7322 N N . SER B 1 479 ? -1.876 -40.406 -27.703 1 69.12 479 SER B N 1
ATOM 7323 C CA . SER B 1 479 ? -1.787 -40.594 -29.141 1 69.12 479 SER B CA 1
ATOM 7324 C C . SER B 1 479 ? -0.555 -41.375 -29.531 1 69.12 479 SER B C 1
ATOM 7326 O O . SER B 1 479 ? -0.604 -42.219 -30.453 1 69.12 479 SER B O 1
ATOM 7328 N N . ASP B 1 480 ? 0.495 -41.156 -28.781 1 61.03 480 ASP B N 1
ATOM 7329 C CA . ASP B 1 480 ? 1.729 -41.875 -29.062 1 61.03 480 ASP B CA 1
ATOM 7330 C C . ASP B 1 480 ? 1.619 -43.344 -28.641 1 61.03 480 ASP B C 1
ATOM 7332 O O . ASP B 1 480 ? 2.199 -44.219 -29.266 1 61.03 480 ASP B O 1
ATOM 7336 N N . SER B 1 481 ? 1.009 -43.5 -27.516 1 56.09 481 SER B N 1
ATOM 7337 C CA . SER B 1 481 ? 0.856 -44.875 -27.031 1 56.09 481 SER B CA 1
ATOM 7338 C C . SER B 1 481 ? -0.067 -45.688 -27.938 1 56.09 481 SER B C 1
ATOM 7340 O O . SER B 1 481 ? 0.116 -46.906 -28.109 1 56.09 481 SER B O 1
ATOM 7342 N N . LYS B 1 482 ? -0.999 -45.25 -28.656 1 53.19 482 LYS B N 1
ATOM 7343 C CA . LYS B 1 482 ? -1.804 -45.969 -29.641 1 53.19 482 LYS B CA 1
ATOM 7344 C C . LYS B 1 482 ? -1.003 -46.25 -30.906 1 53.19 482 LYS B C 1
ATOM 7346 O O . LYS B 1 482 ? -1.279 -47.188 -31.625 1 53.19 482 LYS B O 1
ATOM 7351 N N . ALA B 1 483 ? -0.142 -45.375 -31.312 1 46.12 483 ALA B N 1
ATOM 7352 C CA . ALA B 1 483 ? 0.697 -45.625 -32.469 1 46.12 483 ALA B CA 1
ATOM 7353 C C . ALA B 1 483 ? 1.71 -46.719 -32.188 1 46.12 483 ALA B C 1
ATOM 7355 O O . ALA B 1 483 ? 2.248 -47.344 -33.125 1 46.12 483 ALA B O 1
ATOM 7356 N N . ALA B 1 484 ? 1.991 -46.938 -30.953 1 44.38 484 ALA B N 1
ATOM 7357 C CA . ALA B 1 484 ? 2.869 -48.094 -30.75 1 44.38 484 ALA B CA 1
ATOM 7358 C C . ALA B 1 484 ? 2.064 -49.375 -30.594 1 44.38 484 ALA B C 1
ATOM 7360 O O . ALA B 1 484 ? 0.961 -49.375 -30.047 1 44.38 484 ALA B O 1
#

Nearest PDB structures (foldseek):
  8wev-assembly1_A-2  TM=8.325E-01  e=1.030E-36  Amycolatopsis thermoflava N1165
  8pyx-assembly1_A  TM=8.090E-01  e=6.057E-37  Streptoalloteichus hindustanus
  8pyx-assembly2_B  TM=7.941E-01  e=1.384E-36  Streptoalloteichus hindustanus
  6sq8-assembly2_B  TM=7.976E-01  e=1.029E-35  Marinactinospora thermotolerans
  8wev-assembly1_B-2  TM=8.196E-01  e=4.490E-33  Amycolatopsis thermoflava N1165

Foldseek 3Di:
DLLVLLVVLCVVWVACWAEDEPVDTDGSLRLSQLLLLLLVVVVVVVDDAAAEEEEAEDPPSLSSSNLSSCVLNRYEYAYDPDNADDQVVCVVRVHQEYEHCDDHPDDHPHHYDHGHPVNSVVSVVGDRDCVVPPVPDDDDQARWHYWAWDQPLVGDIFIFIHGNVLLVVLLVLVVVLVLQVDQQAEEEEPADCNFPVNVSVSSNQSSRPYYYYYYDPVDAPLCRCVVRVHQEYEAELLVLLVNLVPDDPPRDADARHAYEYDDDFHAPVSLVSCCVRHYQHYKAWDDDPQARTFAIDTPVVDPPPRFWRHAGDPFKDKFFADPVGHTDDAPDKHFIKMAGPSGGQATDPCVPRRPVQADPRIGGPQWIWGAHPRRTTGTDAGVVQFQQDPNDTDHQVVLFVQQCPDPFWSGKTWDWEQDPVGDTFIEMETEGPDDDDCVSSQVSCCVVVVHGYHYHYDNDFDADSNRHGNVVVVRVVVVVVVVD/DLLVLLVVLCVVWVACWAEDEPVDTDGSLRLSQLLLLLLVVVVVVVDDAAAEEEEAEDPPSLSSSNLSSCVLNRYEYAYDPDNADDQVVCVVRVHQEYEHCDDHPDDHPHHYDHGHPVNSVVSVVGDRDCVVVPVPDDDDQARWHYWAWDQPLVGDIFIFIHGNVLLVVLLVVVVVLVLQVDQQAEEEEPADCNFPVNVSVSSNQSSRPYYYYYYDPVDAPLCSCVVRVHQEYEAELLVLLVNLVPDDPPRDADARHAYEYDDDFHAPVSLVSCCVRHYQHYKAWDDDPQARTFAMDTPVVDPPPRFWRHAGDPFKDKFFAAPVGHTDDAPDKHFIKMAGPSGGQATDPCVPRRPVAADPRIGGPQWMWGAHPRRTTGTDAGNVQFQQDPNDTDHQVVLFVQVCPDPFWSGKTWDWEQDPVGDTFIEMETEGPDDDDCVVVQVSCCVVVVHGYHYHYDNDFDADSNRHGNVVVVRVVVVVVVVD

Solvent-accessible surface area (backbone atoms only — not comparable to full-atom values): 51324 Å² total; per-residue (Å²): 96,65,48,36,42,40,41,45,39,19,59,77,37,36,80,42,53,35,38,33,46,89,86,47,78,37,26,22,38,54,50,34,33,48,20,32,10,39,30,56,56,49,60,74,68,67,66,54,71,63,38,31,33,40,35,34,43,77,54,67,69,60,36,50,31,48,52,35,10,37,46,69,62,35,25,20,38,28,47,48,81,53,92,62,78,48,69,64,57,40,59,74,62,60,36,58,30,38,38,20,47,55,77,68,89,61,93,67,99,45,58,73,45,63,54,44,74,68,47,58,58,60,36,69,78,41,65,61,60,56,76,76,55,60,60,84,63,84,80,53,51,78,38,63,39,36,45,37,70,42,68,52,69,86,60,65,72,43,36,36,69,36,27,43,40,46,52,52,48,51,33,39,52,50,57,54,65,50,80,62,48,45,81,69,32,22,35,35,58,75,42,51,65,34,38,63,66,28,41,42,50,49,51,40,33,44,54,63,55,10,25,38,38,46,84,47,88,91,50,53,70,67,52,44,46,62,75,64,57,46,35,35,41,37,31,23,45,51,54,47,52,54,48,60,70,66,43,60,91,81,54,76,53,39,76,75,26,32,37,37,34,33,78,56,79,53,49,54,70,58,50,52,49,38,37,69,53,39,24,72,38,41,32,30,35,34,66,42,87,57,44,37,78,36,21,44,32,46,55,87,75,49,84,64,61,60,32,46,26,16,37,46,37,51,63,43,44,77,49,26,24,42,98,86,67,45,79,52,61,66,59,43,73,22,43,38,33,38,33,45,89,49,45,56,91,51,39,56,97,31,66,69,64,18,56,74,29,44,52,97,77,28,37,45,83,45,33,28,22,24,39,35,87,73,38,37,31,29,52,71,44,42,57,86,38,43,35,71,52,94,87,40,77,39,52,27,63,62,52,24,54,59,50,51,66,41,86,67,39,77,43,59,45,47,46,68,37,62,43,96,86,65,40,74,34,52,32,32,39,31,20,54,89,60,94,67,81,56,63,65,58,41,49,51,32,28,69,72,69,73,41,76,52,48,76,38,83,39,93,64,80,57,53,51,97,65,49,45,68,35,58,57,59,52,48,48,50,52,56,52,56,67,74,95,99,65,50,35,42,39,41,42,39,18,60,77,38,37,81,44,53,35,37,33,44,90,84,49,76,36,26,22,38,54,49,34,32,48,20,32,9,39,31,57,57,49,62,74,67,67,64,55,70,63,38,30,34,39,34,35,41,78,54,67,67,61,36,51,32,48,52,35,10,37,47,69,60,35,26,19,38,30,48,47,81,53,94,60,77,47,68,65,58,38,60,75,61,61,35,59,31,38,38,19,46,56,78,69,90,61,93,67,97,43,57,74,44,65,54,45,74,69,45,57,58,60,36,71,81,42,64,60,58,54,77,77,55,61,60,82,65,84,80,54,50,78,40,63,38,35,43,38,71,41,68,53,70,86,61,63,72,41,36,35,71,35,27,42,39,47,53,51,49,50,33,40,53,51,58,53,65,48,80,61,48,45,80,69,34,24,35,36,58,76,42,52,63,34,38,63,65,28,40,43,50,49,51,39,33,44,54,62,56,10,25,38,39,48,84,49,89,91,50,52,69,66,52,43,48,62,76,64,59,45,35,35,40,37,31,22,45,52,55,47,52,54,47,61,70,67,44,60,92,80,54,73,52,39,75,72,25,32,37,38,35,32,78,56,79,53,48,56,68,58,51,52,49,40,37,68,51,40,23,72,37,39,32,30,36,34,64,43,87,57,44,38,79,36,21,42,32,47,54,88,76,48,83,66,62,58,31,45,26,16,36,47,37,51,62,41,45,77,47,25,24,41,98,87,68,45,78,51,62,65,59,43,74,22,42,37,34,38,33,46,87,48,46,56,92,50,38,57,97,31,68,67,64,18,56,73,27,44,52,97,80,27,38,46,81,44,32,28,21,22,39,35,88,73,38,37,31,30,52,71,44,42,57,86,39,42,34,71,52,93,88,40,77,40,54,27,63,62,53,23,55,58,50,52,66,40,85,66,40,75,44,58,46,46,45,68,38,63,43,99,85,66,41,73,34,50,32,32,39,33,22,53,90,59,95,67,81,56,64,64,59,42,49,51,34,27,69,73,68,72,41,76,52,48,77,39,85,39,92,64,81,57,52,51,97,63,50,45,68,35,56,57,59,53,47,48,50,52,56,51,56,66,76,96

Radius of gyration: 31.11 Å; Cα contacts (8 Å, |Δi|>4): 2038; chains: 2; bounding box: 71×107×70 Å

Secondary structure (DSSP, 8-state):
-HHHHHHHHHHH-TTSEEEE-SS-EEEHHHHHHHHHHHHHHHHTTTPPTT-EEEEE--SHHHHHHHHHHHHHTT-EEEE--SSS--HHHHHHHT-SEEEESS--SS--SS-EEE-SHHHHHHGGGS---GGGG--S----TTSEEEEEEEE-TTSSEEEEEEEHHHHHHHHHHHHHT-TT-STT-EEEESS-TTSHHHHHHHHHHHHTT-EEE---TTS-HHHHHHHTT-SEEEE-HHHHHHHHHHS-TTPPP-TT-EEEE-SS---HHHHHHHHHHT-SEEEEEEEETTTEEEEEEEGGG--SGGGEEEEEPTTEEEEEE-TTSPBPPTT--EEEEEEETT-----TT-HHHHHHHEETTEE---EEEEE-TT-EEEEEEEGGGEEEETTEEEEHHHHHHHHHTSTTEEEEEEEEEE-TTS-EEEEEEEEESS----HHHHHHHHHHHSSPPEEEE-S---B-TT--B-HHHHHHHHHHHHH-/-HHHHHHHHHHH-TTSEEEE-SS-EEEHHHHHHHHHHHHHHHHTTTPPTT-EEEEE--SHHHHHHHHHHHHHTT-EEEE--SSS--HHHHHHHT-SEEEESS--SS--SS-EEE-SHHHHHHGGGS-S-GGGG-------TTSEEEEEEEE-TTSSEEEEEEEHHHHHHHHHHHHHT-TT-STT-EEEESS-TTSHHHHHHHHHHHHTT-EEE---TTS-HHHHHHHTT-SEEEE-HHHHHHHHHHS-TTPPP-TT-EEEE-SS---HHHHHHHHHHT-SEEEEEEEETTTEEEEEEEGGG--SGGGEEEEEPTTEEEEEE-TTSPBPPTT--EEEEEEETT-----TT-HHHHHHHEETTEE---EEEEE-TT-EEEEEEEGGGEEEETTEEEEHHHHHHHHHTSTTEEEEEEEEEE-TTS-EEEEEEEEESS----HHHHHHHHHHHSSPPEEEE-S---B-TT--B-HHHHHHHHHHHHH-

InterPro domains:
  IPR000873 AMP-dependent synthetase/ligase domain [PF00501] (9-348)
  IPR042099 ANL, N-terminal domain [G3DSA:3.40.50.12780] (1-382)
  IPR045851 AMP-binding enzyme domain superfamily [G3DSA:3.30.300.30] (384-482)
  IPR050237 ATP-dependent AMP-binding enzyme [PTHR43767] (5-472)

Sequence (968 aa):
MFERLIAFQASQRPHAIAIETALQQFTYSDLAVDIARCAHWLTGLDLPVGARALLNVQHPYLHWVLTFGLEAVGVVTASTAAAQAVPGDLTLLKAEVLFSGEPPLAPIDVPHHVIDAAWLRTLEAYPLTYAGFAAERRRTLDDPCRIVVTSGTTGAPKKILLTRGMIDRRTTNSLLSKVFAKPNLRAISNIGVGSIGGFMLALACWALGGTLCHHDDSISWAESLTRLKIDVFLLAPYHLQQLLRALPDDFVPHPDLTLCIGGGSLSKPLAADARQRLSRNILVSYGATETGSVALGHLELMAGGEDAAGFVFPWADVQVLSPEGRVLPPGQIGEIRIRGDELVDGYLDNPEGSEARFRDGWFWPGDLGAVSAAGVLQVMGRTDDLMNIGGSKFLAGRLEALVLRVDGVLDAAAFVAPDEQQLDAPHVAYVANDELDLTPLRMIFTQALGREARLLRVLEIPRNAMGKIQRDVLRGQLSDSKAAMFERLIAFQASQRPHAIAIETALQQFTYSDLAVDIARCAHWLTGLDLPVGARALLNVQHPYLHWVLTFGLEAVGVVTASTAAAQAVPGDLTLLKAEVLFSGEPPLAPIDVPHHVIDAAWLRTLEAYPLTYAGFAAERRRTLDDPCRIVVTSGTTGAPKKILLTRGMIDRRTTNSLLSKVFAKPNLRAISNIGVGSIGGFMLALACWALGGTLCHHDDSISWAESLTRLKIDVFLLAPYHLQQLLRALPDDFVPHPDLTLCIGGGSLSKPLAADARQRLSRNILVSYGATETGSVALGHLELMAGGEDAAGFVFPWADVQVLSPEGRVLPPGQIGEIRIRGDELVDGYLDNPEGSEARFRDGWFWPGDLGAVSAAGVLQVMGRTDDLMNIGGSKFLAGRLEALVLRVDGVLDAAAFVAPDEQQLDAPHVAYVANDELDLTPLRMIFTQALGREARLLRVLEIPRNAMGKIQRDVLRGQLSDSKAA